Protein AF-A5DR94-F1 (afdb_monomer_lite)

Secondary structure (DSSP, 8-state):
--SSS-GGGS---BTTTT-BPP-HHHHHHHHHHHHHHHHHH-TTSPPPPHHHHHHHHHHHHHHHHHHHHHHHHHTTT--GGGS-EEE-STTHHHHHHHHHHHHT-SEEEEETTGGGHHHHHHHHSPEEEEEEEEEEEE--HHHHHHHHHHHHHHHHHHHHHHHHTT-SSEEEEEEEEEEETT----EEEE--TT--HHHHHHHHHHHHHS---TTS-EEEEEEEEEEEE---------HHHHHHH---EEPPTT---EEEEEEETTEEEEEEEEEGGGPPTTEEEESSEEEE-SS-EEEE-TTEEEEE-SSEEEEEEP--S------SS----HHHHHHHHHHHHHHHHHHHHHHHHH--SHHHHTS--EEEEEEETT--EEEE--S-GGGTTHHHHHHHHHHHHHGGG--TT-EEEE--GGGT-SSTTEEEEEEEEEETTEEEEEEEEEEE-S---BSSSSS--TT--BGGGG----SSEEEEETTEE-HHHHHIIIIIHHHTSTT-B--TTHHHHHHHHHHHHHHHHHHHHHHHHHHHHS-HHHHHHHHHHHHHHHHHHHHHHHHHHHHHTTTSPSEEEEEE-TT--EEEEEEEE-TTT--EEEE-TTPPBPPSSTT---HHHHHHHHHHHHHTT--SS-PPP-GGGTTTEEEE--TTBTTB--TTB--HHIIIIIHHHHHHHHHHHHT----S----EEEEEEEEEE-TTT-PEEEEEEEEEEE--THHHHHHHHHHHHHT--EEE--GGGT-HHHHHHHHHHHT--GGG-EEEEEE-GGGTT-HHHHHHHHHHHHT-S-EEEEEE--S--B-TTSSSSSS-B-TTS-B-B-TT--HHHHHHHHTTS-TTTEEEEEEES--HHHHHHHHHSTT--SPPSEEEEE-BTTB--HHHHHHHHHTTPEEEEE-TT-STT-GGGG-HHHHHHHHHHTS-HHHHHHHHHHHTT-EEE----SHHHHHHHHS--PPPHHHHHHHHTHHHHH----S-----TT--S--

Structure (mmCIF, N/CA/C/O backbone):
data_AF-A5DR94-F1
#
_entry.id   AF-A5DR94-F1
#
loop_
_atom_site.group_PDB
_atom_site.id
_atom_site.type_symbol
_atom_site.label_atom_id
_atom_site.label_alt_id
_atom_site.label_comp_id
_atom_site.label_asym_id
_atom_site.label_entity_id
_atom_site.label_seq_id
_atom_site.pdbx_PDB_ins_code
_atom_site.Cartn_x
_atom_site.Cartn_y
_atom_site.Cartn_z
_atom_site.occupancy
_atom_site.B_iso_or_equiv
_atom_site.auth_seq_id
_atom_site.auth_comp_id
_atom_site.auth_asym_id
_atom_site.auth_atom_id
_atom_site.pdbx_PDB_model_num
ATOM 1 N N . MET A 1 1 ? -45.763 -0.836 11.585 1.00 86.38 1 MET A N 1
ATOM 2 C CA . MET A 1 1 ? -45.785 -2.282 11.269 1.00 86.38 1 MET A CA 1
ATOM 3 C C . MET A 1 1 ? -45.310 -3.146 12.438 1.00 86.38 1 MET A C 1
ATOM 5 O O . MET A 1 1 ? -46.150 -3.732 13.090 1.00 86.38 1 MET A O 1
ATOM 9 N N . CYS A 1 2 ? -44.017 -3.206 12.781 1.00 90.50 2 CYS A N 1
ATOM 10 C CA . CYS A 1 2 ? -43.516 -4.167 13.790 1.00 90.50 2 CYS A CA 1
ATOM 11 C C . CYS A 1 2 ? -43.713 -3.772 15.271 1.00 90.50 2 CYS A C 1
ATOM 13 O O . CYS A 1 2 ? -43.183 -4.453 16.141 1.00 90.50 2 CYS A O 1
ATOM 15 N N . GLY A 1 3 ? -44.385 -2.656 15.575 1.00 89.75 3 GLY A N 1
ATOM 16 C CA . GLY A 1 3 ? -44.622 -2.194 16.954 1.00 89.75 3 GLY A CA 1
ATOM 17 C C . GLY A 1 3 ? -43.398 -1.651 17.710 1.00 89.75 3 GLY A C 1
ATOM 18 O O . GLY A 1 3 ? -43.510 -1.331 18.884 1.00 89.75 3 GLY A O 1
ATOM 19 N N . ARG A 1 4 ? -42.231 -1.522 17.059 1.00 90.75 4 ARG A N 1
ATOM 20 C CA . ARG A 1 4 ? -40.974 -1.065 17.693 1.00 90.75 4 ARG A CA 1
ATOM 21 C C . ARG A 1 4 ? -40.916 0.443 17.991 1.00 90.75 4 ARG A C 1
ATOM 23 O O . ARG A 1 4 ? -40.103 0.858 18.806 1.00 90.75 4 ARG A O 1
ATOM 30 N N . ILE A 1 5 ? -41.764 1.244 17.343 1.00 90.94 5 ILE A N 1
ATOM 31 C CA . ILE A 1 5 ? -41.948 2.683 17.590 1.00 90.94 5 ILE A CA 1
ATOM 32 C C . ILE A 1 5 ? -43.442 2.927 17.783 1.00 90.94 5 ILE A C 1
ATOM 34 O O . ILE A 1 5 ? -44.254 2.406 17.014 1.00 90.94 5 ILE A O 1
ATOM 38 N N . LEU A 1 6 ? -43.784 3.733 18.786 1.00 90.31 6 LEU A N 1
ATOM 39 C CA . LEU A 1 6 ? -45.156 4.106 19.115 1.00 90.31 6 LEU A CA 1
ATOM 40 C C . LEU A 1 6 ? -45.433 5.543 18.639 1.00 90.31 6 LEU A C 1
ATOM 42 O O . LEU A 1 6 ? -44.805 6.470 19.161 1.00 90.31 6 LEU A O 1
ATOM 46 N N . PRO A 1 7 ? -46.329 5.757 17.654 1.00 88.38 7 PRO A N 1
ATOM 47 C CA . PRO A 1 7 ? -46.626 7.084 17.105 1.00 88.38 7 PRO A CA 1
ATOM 48 C C . PRO A 1 7 ? -47.028 8.131 18.147 1.00 88.38 7 PRO A C 1
ATOM 50 O O . PRO A 1 7 ? -46.709 9.305 17.992 1.00 88.38 7 PRO A O 1
ATOM 53 N N . GLU A 1 8 ? -47.705 7.721 19.217 1.00 87.69 8 GLU A N 1
ATOM 54 C CA . GLU A 1 8 ? -48.178 8.598 20.288 1.00 87.69 8 GLU A CA 1
ATOM 55 C C . GLU A 1 8 ? -47.057 9.151 21.184 1.00 87.69 8 GLU A C 1
ATOM 57 O O . GLU A 1 8 ? -47.247 10.189 21.818 1.00 87.69 8 GLU A O 1
ATOM 62 N N . TYR A 1 9 ? -45.891 8.495 21.205 1.00 87.25 9 TYR A N 1
ATOM 63 C CA . TYR A 1 9 ? -44.692 8.950 21.920 1.00 87.25 9 TYR A CA 1
ATOM 64 C C . TYR A 1 9 ? -43.647 9.574 20.985 1.00 87.25 9 TYR A C 1
ATOM 66 O O . TYR A 1 9 ? -42.600 10.026 21.448 1.00 87.25 9 TYR A O 1
ATOM 74 N N . PHE A 1 10 ? -43.913 9.607 19.677 1.00 86.69 10 PHE A N 1
ATOM 75 C CA . PHE A 1 10 ? -43.008 10.185 18.693 1.00 86.69 10 PHE A CA 1
ATOM 76 C C . PHE A 1 10 ? -43.339 11.671 18.457 1.00 86.69 10 PHE A C 1
ATOM 78 O O . PHE A 1 10 ? -44.520 12.034 18.424 1.00 86.69 10 PHE A O 1
ATOM 85 N N . PRO A 1 11 ? -42.337 12.554 18.279 1.00 85.44 11 PRO A N 1
ATOM 86 C CA . PRO A 1 11 ? -42.586 13.959 17.976 1.00 85.44 11 PRO A CA 1
ATOM 87 C C . PRO A 1 11 ? -43.485 14.140 16.749 1.00 85.44 11 PRO A C 1
ATOM 89 O O . PRO A 1 11 ? -43.264 13.538 15.698 1.00 85.44 11 PRO A O 1
ATOM 92 N N . LYS A 1 12 ? -44.496 15.002 16.878 1.00 88.94 12 LYS A N 1
ATOM 93 C CA . LYS A 1 12 ? -45.370 15.384 15.767 1.00 88.94 12 LYS A CA 1
ATOM 94 C C . LYS A 1 12 ? -44.672 16.438 14.919 1.00 88.94 12 LYS A C 1
ATOM 96 O O . LYS A 1 12 ? -44.902 17.619 15.131 1.00 88.94 12 LYS A O 1
ATOM 101 N N . ILE A 1 13 ? -43.769 16.000 14.051 1.00 87.62 13 ILE A N 1
ATOM 102 C CA . ILE A 1 13 ? -42.928 16.866 13.208 1.00 87.62 13 ILE A CA 1
ATOM 103 C C . ILE A 1 13 ? -43.087 16.559 11.715 1.00 87.62 13 ILE A C 1
ATOM 105 O O . ILE A 1 13 ? -42.282 16.992 10.899 1.00 87.62 13 ILE A O 1
ATOM 109 N N . PHE A 1 14 ? -44.105 15.779 11.347 1.00 85.81 14 PHE A N 1
ATOM 110 C CA . P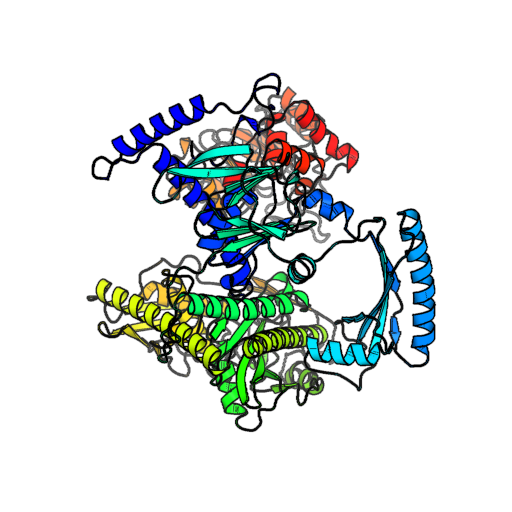HE A 1 14 ? -44.351 15.380 9.964 1.00 85.81 14 PHE A CA 1
ATOM 111 C C . PHE A 1 14 ? -45.419 16.256 9.305 1.00 85.81 14 PHE A C 1
ATOM 113 O O . PHE A 1 14 ? -46.086 17.065 9.957 1.00 85.81 14 PHE A O 1
ATOM 120 N N . GLY A 1 15 ? -45.583 16.064 7.998 1.00 85.19 15 GLY A N 1
ATOM 121 C CA . GLY A 1 15 ? -46.553 16.785 7.185 1.00 85.19 15 GLY A CA 1
ATOM 122 C C . GLY A 1 15 ? -46.091 18.197 6.797 1.00 85.19 15 GLY A C 1
ATOM 123 O O . GLY A 1 15 ? -45.035 18.656 7.230 1.00 85.19 15 GLY A O 1
ATOM 124 N N . PRO A 1 16 ? -46.876 18.912 5.974 1.00 84.94 16 PRO A N 1
ATOM 125 C CA . PRO A 1 16 ? -46.482 20.204 5.401 1.00 84.94 16 PRO A CA 1
ATOM 126 C C . PRO A 1 16 ? -46.258 21.324 6.428 1.00 84.94 16 PRO A C 1
ATOM 128 O O . PRO A 1 16 ? -45.625 22.322 6.107 1.00 84.94 16 PRO A O 1
ATOM 131 N N . ASN A 1 17 ? -46.803 21.170 7.640 1.00 89.69 17 ASN A N 1
ATOM 132 C CA . ASN A 1 17 ? -46.712 22.146 8.730 1.00 89.69 17 ASN A CA 1
ATOM 133 C C . ASN A 1 17 ? -45.882 21.638 9.926 1.00 89.69 17 ASN A C 1
ATOM 135 O O . ASN A 1 17 ? -45.962 22.239 10.996 1.00 89.69 17 ASN A O 1
ATOM 139 N N . GLU A 1 18 ? -45.158 20.521 9.773 1.00 85.56 18 GLU A N 1
ATOM 140 C CA . GLU A 1 18 ? -44.314 19.916 10.820 1.00 85.56 18 GLU A CA 1
ATOM 141 C C . GLU A 1 18 ? -45.049 19.686 12.158 1.00 85.56 18 GLU A C 1
ATOM 143 O O . GLU A 1 18 ? -44.520 19.952 13.236 1.00 85.56 18 GLU A O 1
ATOM 148 N N . ASN A 1 19 ? -46.303 19.226 12.106 1.00 89.56 19 ASN A N 1
ATOM 149 C CA . ASN A 1 19 ? -47.157 19.058 13.289 1.00 89.56 19 ASN A CA 1
ATOM 150 C C . ASN A 1 19 ? -48.020 17.781 13.280 1.00 89.56 19 ASN A C 1
ATOM 152 O O . ASN A 1 19 ? -48.882 17.602 14.150 1.00 89.56 19 ASN A O 1
ATOM 156 N N . GLU A 1 20 ? -47.794 16.881 12.323 1.00 89.50 20 GLU A N 1
ATOM 157 C CA . GLU A 1 20 ? -48.530 15.624 12.172 1.00 89.50 20 GLU A CA 1
ATOM 158 C C . GLU A 1 20 ? -47.766 14.443 12.810 1.00 89.50 20 GLU A C 1
ATOM 160 O O . GLU A 1 20 ? -46.531 14.463 12.872 1.00 89.50 20 GLU A O 1
ATOM 165 N N . PRO A 1 21 ? -48.472 13.418 13.335 1.00 90.56 21 PRO A N 1
ATOM 166 C CA . PRO A 1 21 ? -47.854 12.195 13.849 1.00 90.56 21 PRO A CA 1
ATOM 167 C C . PRO A 1 21 ? -47.391 11.264 12.715 1.00 90.56 21 PRO A C 1
ATOM 169 O O . PRO A 1 21 ? -47.697 11.476 11.545 1.00 90.56 21 PRO A O 1
ATOM 172 N N . LEU A 1 22 ? -46.701 10.177 13.072 1.00 89.62 22 LEU A N 1
ATOM 173 C CA . LEU A 1 22 ? -46.396 9.092 12.135 1.00 89.62 22 LEU A CA 1
ATOM 174 C C . LEU A 1 22 ? -47.684 8.443 11.592 1.00 89.62 22 LEU A C 1
ATOM 176 O O . LEU A 1 22 ? -48.548 8.029 12.369 1.00 89.62 22 LEU A O 1
ATOM 180 N N . ASP A 1 23 ? -47.774 8.277 10.271 1.00 89.50 23 ASP A N 1
ATOM 181 C CA . ASP A 1 23 ? -48.891 7.585 9.618 1.00 89.50 23 ASP A CA 1
ATOM 182 C C . ASP A 1 23 ? -48.696 6.060 9.646 1.00 89.50 23 ASP A C 1
ATOM 184 O O . ASP A 1 23 ? -48.051 5.455 8.785 1.00 89.50 23 ASP A O 1
ATOM 188 N N . GLY A 1 24 ? -49.265 5.417 10.666 1.00 86.56 24 GLY A N 1
ATOM 189 C CA . GLY A 1 24 ? -49.244 3.961 10.791 1.00 86.56 24 GLY A CA 1
ATOM 190 C C . GLY A 1 24 ? -50.039 3.234 9.700 1.00 86.56 24 GLY A C 1
ATOM 191 O O . GLY A 1 24 ? -49.675 2.111 9.346 1.00 86.56 24 GLY A O 1
ATOM 192 N N . THR A 1 25 ? -51.084 3.861 9.152 1.00 89.50 25 THR A N 1
ATOM 193 C CA . THR A 1 25 ? -51.987 3.247 8.166 1.00 89.50 25 THR A CA 1
ATOM 194 C C . THR A 1 25 ? -51.282 3.103 6.827 1.00 89.50 25 THR A C 1
ATOM 196 O O . THR A 1 25 ? -51.228 1.999 6.282 1.00 89.50 25 THR A O 1
ATOM 199 N N . ALA A 1 26 ? -50.634 4.173 6.357 1.00 90.81 26 ALA A N 1
ATOM 200 C CA . ALA A 1 26 ? -49.856 4.147 5.122 1.00 90.81 26 ALA A CA 1
ATOM 201 C C . ALA A 1 26 ? -48.748 3.082 5.162 1.00 90.81 26 ALA A C 1
ATOM 203 O O . ALA A 1 26 ? -48.532 2.366 4.184 1.00 90.81 26 ALA A O 1
ATOM 204 N N . VAL A 1 27 ? -48.071 2.920 6.305 1.00 91.69 27 VAL A N 1
ATOM 205 C CA . VAL A 1 27 ? -47.046 1.878 6.477 1.00 91.69 27 VAL A CA 1
ATOM 206 C C . VAL A 1 27 ? -47.653 0.480 6.333 1.00 91.69 27 VAL A C 1
ATOM 208 O O . VAL A 1 27 ? -47.050 -0.376 5.685 1.00 91.69 27 VAL A O 1
ATOM 211 N N . VAL A 1 28 ? -48.829 0.232 6.920 1.00 91.62 28 VAL A N 1
ATOM 212 C CA . VAL A 1 28 ? -49.504 -1.070 6.808 1.00 91.62 28 VAL A CA 1
ATOM 213 C C . VAL A 1 28 ? -49.875 -1.376 5.361 1.00 91.62 28 VAL A C 1
ATOM 215 O O . VAL A 1 28 ? -49.522 -2.440 4.855 1.00 91.62 28 VAL A O 1
ATOM 218 N N . GLU A 1 29 ? -50.507 -0.425 4.676 1.00 94.12 29 GLU A N 1
ATOM 219 C CA . GLU A 1 29 ? -50.920 -0.577 3.279 1.00 94.12 29 GLU A CA 1
ATOM 220 C C . GLU A 1 29 ? -49.731 -0.820 2.343 1.00 94.12 29 GLU A C 1
ATOM 222 O O . GLU A 1 29 ? -49.767 -1.727 1.511 1.00 94.12 29 GLU A O 1
ATOM 227 N N . LYS A 1 30 ? -48.645 -0.051 2.492 1.00 95.19 30 LYS A N 1
ATOM 228 C CA . LYS A 1 30 ? -47.465 -0.158 1.622 1.00 95.19 30 LYS A CA 1
ATOM 229 C C . LYS A 1 30 ? -46.713 -1.471 1.798 1.00 95.19 30 LYS A C 1
ATOM 231 O O . LYS A 1 30 ? -46.295 -2.068 0.810 1.00 95.19 30 LYS A O 1
ATOM 236 N N . PHE A 1 31 ? -46.565 -1.955 3.029 1.00 94.00 31 PHE A N 1
ATOM 237 C CA . PHE A 1 31 ? -45.948 -3.263 3.259 1.00 94.00 31 PHE A CA 1
ATOM 238 C C . PHE A 1 31 ? -46.864 -4.422 2.862 1.00 94.00 31 PHE A C 1
ATOM 240 O O . PHE A 1 31 ? -46.346 -5.466 2.471 1.00 94.00 31 PHE A O 1
ATOM 247 N N . GLN A 1 32 ? -48.191 -4.257 2.918 1.00 95.12 32 GLN A N 1
ATOM 248 C CA . GLN A 1 32 ? -49.112 -5.252 2.368 1.00 95.12 32 GLN A CA 1
ATOM 249 C C . GLN A 1 32 ? -48.957 -5.350 0.846 1.00 95.12 32 GLN A C 1
ATOM 251 O O . GLN A 1 32 ? -48.732 -6.443 0.340 1.00 95.12 32 GLN A O 1
ATOM 256 N N . GLN A 1 33 ? -48.943 -4.213 0.141 1.00 94.31 33 GLN A N 1
ATOM 257 C CA . GLN A 1 33 ? -48.667 -4.167 -1.302 1.00 94.31 33 GLN A CA 1
ATOM 258 C C . GLN A 1 33 ? -47.325 -4.828 -1.644 1.00 94.31 33 GLN A C 1
ATOM 260 O O . GLN A 1 33 ? -47.235 -5.608 -2.588 1.00 94.31 33 GLN A O 1
ATOM 265 N N . LEU A 1 34 ? -46.281 -4.553 -0.857 1.00 90.75 34 LEU A N 1
ATOM 266 C CA . LEU A 1 34 ? -44.964 -5.149 -1.068 1.00 90.75 34 LEU A CA 1
ATOM 267 C C . LEU A 1 34 ? -44.958 -6.665 -0.821 1.00 90.75 34 LEU A C 1
ATOM 269 O O . LEU A 1 34 ? -44.325 -7.401 -1.572 1.00 90.75 34 LEU A O 1
ATOM 273 N N . ALA A 1 35 ? -45.664 -7.144 0.206 1.00 90.25 35 ALA A N 1
ATOM 274 C CA . ALA A 1 35 ? -45.807 -8.574 0.459 1.00 90.25 35 ALA A CA 1
ATOM 275 C C . ALA A 1 35 ? -46.554 -9.278 -0.682 1.00 90.25 35 ALA A C 1
ATOM 277 O O . ALA A 1 35 ? -46.133 -10.354 -1.102 1.00 90.25 35 ALA A O 1
ATOM 278 N N . ASP A 1 36 ? -47.606 -8.656 -1.218 1.00 92.25 36 ASP A N 1
ATOM 279 C CA . ASP A 1 36 ? -48.360 -9.184 -2.356 1.00 92.25 36 ASP A CA 1
ATOM 280 C C . ASP A 1 36 ? -47.463 -9.312 -3.602 1.00 92.25 36 ASP A C 1
ATOM 282 O O . ASP A 1 36 ? -47.477 -10.354 -4.257 1.00 92.25 36 ASP A O 1
ATOM 286 N N . ILE A 1 37 ? -46.617 -8.308 -3.876 1.00 89.56 37 ILE A N 1
ATOM 287 C CA . ILE A 1 37 ? -45.619 -8.342 -4.963 1.00 89.56 37 ILE A CA 1
ATOM 288 C C . ILE A 1 37 ? -44.606 -9.475 -4.745 1.00 89.56 37 ILE A C 1
ATOM 290 O O . ILE A 1 37 ? -44.434 -10.320 -5.621 1.00 89.56 37 ILE A O 1
ATOM 294 N N . ILE A 1 38 ? -43.976 -9.540 -3.565 1.00 76.31 38 ILE A N 1
ATOM 295 C CA . ILE A 1 38 ? -42.953 -10.554 -3.250 1.00 76.31 38 ILE A CA 1
ATOM 296 C C . ILE A 1 38 ? -43.521 -11.969 -3.401 1.00 76.31 38 ILE A C 1
ATOM 298 O O . ILE A 1 38 ? -42.858 -12.843 -3.962 1.00 76.31 38 ILE A O 1
ATOM 302 N N . ASN A 1 39 ? -44.741 -12.199 -2.910 1.00 86.75 39 ASN A N 1
ATOM 303 C CA . ASN A 1 39 ? -45.400 -13.500 -2.988 1.00 86.75 39 ASN A CA 1
ATOM 304 C C . ASN A 1 39 ? -45.799 -13.862 -4.428 1.00 86.75 39 ASN A C 1
ATOM 306 O O . ASN A 1 39 ? -45.722 -15.032 -4.793 1.00 86.75 39 ASN A O 1
ATOM 310 N N . ALA A 1 40 ? -46.190 -12.883 -5.251 1.00 86.94 40 ALA A N 1
ATOM 311 C CA . ALA A 1 40 ? -46.493 -13.105 -6.664 1.00 86.94 40 ALA A CA 1
ATOM 312 C C . ALA A 1 40 ? -45.242 -13.472 -7.484 1.00 86.94 40 ALA A C 1
ATOM 314 O O . ALA A 1 40 ? -45.321 -14.315 -8.375 1.00 86.94 40 ALA A O 1
ATOM 315 N N . GLU A 1 41 ? -44.089 -12.878 -7.168 1.00 80.69 41 GLU A N 1
ATOM 316 C CA . GLU A 1 41 ? -42.807 -13.170 -7.826 1.00 80.69 41 GLU A CA 1
ATOM 317 C C . GLU A 1 41 ? -42.186 -14.510 -7.387 1.00 80.69 41 GLU A C 1
ATOM 319 O O . GLU A 1 41 ? -41.349 -15.059 -8.103 1.00 80.69 41 GLU A O 1
ATOM 324 N N . HIS A 1 42 ? -42.602 -15.062 -6.239 1.00 74.88 42 HIS A N 1
ATOM 325 C CA . HIS A 1 42 ? -42.042 -16.291 -5.654 1.00 74.88 42 HIS A CA 1
ATOM 326 C C . HIS A 1 42 ? -43.132 -17.330 -5.309 1.00 74.88 42 HIS A C 1
ATOM 328 O O . HIS A 1 42 ? -43.273 -17.704 -4.139 1.00 74.88 42 HIS A O 1
ATOM 334 N N . PRO A 1 43 ? -43.887 -17.842 -6.300 1.00 76.31 43 PRO A N 1
ATOM 335 C CA . PRO A 1 43 ? -45.055 -18.699 -6.064 1.00 76.31 43 PRO A CA 1
ATOM 336 C C . PRO A 1 43 ? -44.719 -20.053 -5.415 1.00 76.31 43 PRO A C 1
ATOM 338 O O . PRO A 1 43 ? -45.565 -20.631 -4.737 1.00 76.31 43 PRO A O 1
ATOM 341 N N . ASP A 1 44 ? -43.485 -20.541 -5.581 1.00 79.06 44 ASP A N 1
ATOM 342 C CA . ASP A 1 44 ? -43.017 -21.815 -5.014 1.00 79.06 44 ASP A CA 1
ATOM 343 C C . ASP A 1 44 ? -42.506 -21.689 -3.563 1.00 79.06 44 ASP A C 1
ATOM 345 O O . ASP A 1 44 ? -42.148 -22.682 -2.927 1.00 79.06 44 ASP A O 1
ATOM 349 N N . SER A 1 45 ? -42.449 -20.468 -3.020 1.00 73.06 45 SER A N 1
ATOM 350 C CA . SER A 1 45 ? -42.032 -20.204 -1.639 1.00 73.06 45 SER A CA 1
ATOM 351 C C . SER A 1 45 ? -43.230 -20.108 -0.697 1.00 73.06 45 SER A C 1
ATOM 353 O O . SER A 1 45 ? -44.338 -19.754 -1.091 1.00 73.06 45 SER A O 1
ATOM 355 N N . LYS A 1 46 ? -43.007 -20.376 0.597 1.00 81.31 46 LYS A N 1
ATOM 356 C CA . LYS A 1 46 ? -44.031 -20.128 1.621 1.00 81.31 46 LYS A CA 1
ATOM 357 C C . LYS A 1 46 ? -44.428 -18.637 1.583 1.00 81.31 46 LYS A C 1
ATOM 359 O O . LYS A 1 46 ? -43.529 -17.804 1.732 1.00 81.31 46 LYS A O 1
ATOM 364 N N . PRO A 1 47 ? -45.727 -18.299 1.440 1.00 84.25 47 PRO A N 1
ATOM 365 C CA . PRO A 1 47 ? -46.175 -16.913 1.412 1.00 84.25 47 PRO A CA 1
ATOM 366 C C . PRO A 1 47 ? -45.744 -16.173 2.676 1.00 84.25 47 PRO A C 1
ATOM 368 O O . PRO A 1 47 ? -45.951 -16.666 3.788 1.00 84.25 47 PRO A O 1
ATOM 371 N N . LYS A 1 48 ? -45.149 -14.995 2.497 1.00 85.12 48 LYS A N 1
ATOM 372 C CA . LYS A 1 48 ? -44.729 -14.112 3.585 1.00 85.12 48 LYS A CA 1
ATOM 373 C C . LYS A 1 48 ? -45.823 -13.099 3.886 1.00 85.12 48 LYS A C 1
ATOM 375 O O . LYS A 1 48 ? -46.385 -12.481 2.984 1.00 85.12 48 LYS A O 1
ATOM 380 N N . SER A 1 49 ? -46.096 -12.892 5.164 1.00 92.19 49 SER A N 1
ATOM 381 C CA . SER A 1 49 ? -46.939 -11.799 5.643 1.00 92.19 49 SER A CA 1
ATOM 382 C C . SER A 1 49 ? -46.212 -10.450 5.567 1.00 92.19 49 SER A C 1
ATOM 384 O O . SER A 1 49 ? -44.982 -10.383 5.612 1.00 92.19 49 SER A O 1
ATOM 386 N N . ALA A 1 50 ? -46.967 -9.348 5.545 1.00 91.31 50 ALA A N 1
ATOM 387 C CA . ALA A 1 50 ? -46.412 -7.991 5.581 1.00 91.31 50 ALA A CA 1
ATOM 388 C C . ALA A 1 50 ? -45.496 -7.736 6.802 1.00 91.31 50 ALA A C 1
ATOM 390 O O . ALA A 1 50 ? -44.516 -6.996 6.706 1.00 91.31 50 ALA A O 1
ATOM 391 N N . HIS A 1 51 ? -45.766 -8.396 7.935 1.00 90.81 51 HIS A N 1
ATOM 392 C CA . HIS A 1 51 ? -44.940 -8.323 9.145 1.00 90.81 51 HIS A CA 1
ATOM 393 C C . HIS A 1 51 ? -43.617 -9.086 9.002 1.00 90.81 51 HIS A C 1
ATOM 395 O O . HIS A 1 51 ? -42.580 -8.581 9.428 1.00 90.81 51 HIS A O 1
ATOM 401 N N . GLU A 1 52 ? -43.622 -10.263 8.366 1.00 84.88 52 GLU A N 1
ATOM 402 C CA . GLU A 1 52 ? -42.394 -11.013 8.058 1.00 84.88 52 GLU A CA 1
ATOM 403 C C . GLU A 1 52 ? -41.511 -10.265 7.057 1.00 84.88 52 GLU A C 1
ATOM 405 O O . GLU A 1 52 ? -40.291 -10.251 7.212 1.00 84.88 52 GLU A O 1
ATOM 410 N N . VAL A 1 53 ? -42.111 -9.595 6.067 1.00 86.00 53 VAL A N 1
ATOM 411 C CA . VAL A 1 53 ? -41.376 -8.730 5.134 1.00 86.00 53 VAL A CA 1
ATOM 412 C C . VAL A 1 53 ? -40.730 -7.564 5.887 1.00 86.00 53 VAL A C 1
ATOM 414 O O . VAL A 1 53 ? -39.524 -7.359 5.767 1.00 86.00 53 VAL A O 1
ATOM 417 N N . ALA A 1 54 ? -41.489 -6.844 6.719 1.00 89.94 54 ALA A N 1
ATOM 418 C CA . ALA A 1 54 ? -40.964 -5.728 7.507 1.00 89.94 54 ALA A CA 1
ATOM 419 C C . ALA A 1 54 ? -39.854 -6.152 8.490 1.00 89.94 54 ALA A C 1
ATOM 421 O O . ALA A 1 54 ? -38.839 -5.464 8.608 1.00 89.94 54 ALA A O 1
ATOM 422 N N . LEU A 1 55 ? -40.002 -7.302 9.160 1.00 86.12 55 LEU A N 1
ATOM 423 C CA . LEU A 1 55 ? -38.954 -7.877 10.009 1.00 86.12 55 LEU A CA 1
ATOM 424 C C . LEU A 1 55 ? -37.714 -8.277 9.192 1.00 86.12 55 LEU A C 1
ATOM 426 O O . LEU A 1 55 ? -36.591 -8.063 9.640 1.00 86.12 55 LEU A O 1
ATOM 430 N N . GLY A 1 56 ? -37.904 -8.787 7.972 1.00 76.62 56 GLY A N 1
ATOM 431 C CA . GLY A 1 56 ? -36.824 -9.102 7.039 1.00 76.62 56 GLY A CA 1
ATOM 432 C C . GLY A 1 56 ? -35.939 -7.895 6.719 1.00 76.62 56 GLY A C 1
ATOM 433 O O . GLY A 1 56 ? -34.717 -8.008 6.789 1.00 76.62 56 GLY A O 1
ATOM 434 N N . PHE A 1 57 ? -36.532 -6.724 6.457 1.00 86.56 57 PHE A N 1
ATOM 435 C CA . PHE A 1 57 ? -35.771 -5.480 6.260 1.00 86.56 57 PHE A CA 1
ATOM 436 C C . PHE A 1 57 ? -34.951 -5.095 7.498 1.00 86.56 57 PHE A C 1
ATOM 438 O O . PHE A 1 57 ? -33.788 -4.712 7.365 1.00 86.56 57 PHE A O 1
ATOM 445 N N . LEU A 1 58 ? -35.515 -5.246 8.703 1.00 87.06 58 LEU A N 1
ATOM 446 C CA . LEU A 1 58 ? -34.783 -4.998 9.951 1.00 87.06 58 LEU A CA 1
ATOM 447 C C . LEU A 1 58 ? -33.609 -5.971 10.123 1.00 87.06 58 LEU A C 1
ATOM 449 O O . LEU A 1 58 ? -32.519 -5.549 10.506 1.00 87.06 58 LEU A O 1
ATOM 453 N N . ASN A 1 59 ? -33.799 -7.251 9.796 1.00 77.12 59 ASN A N 1
ATOM 454 C CA . ASN A 1 59 ? -32.738 -8.257 9.856 1.00 77.12 59 ASN A CA 1
ATOM 455 C C . ASN A 1 59 ? -31.606 -7.948 8.867 1.00 77.12 59 ASN A C 1
ATOM 457 O O . ASN A 1 59 ? -30.437 -7.997 9.249 1.00 77.12 59 ASN A O 1
ATOM 461 N N . VAL A 1 60 ? -31.933 -7.555 7.631 1.00 70.62 60 VAL A N 1
ATOM 462 C CA . VAL A 1 60 ? -30.933 -7.124 6.639 1.00 70.62 60 VAL A CA 1
ATOM 463 C C . VAL A 1 60 ? -30.162 -5.901 7.138 1.00 70.62 60 VAL A C 1
ATOM 465 O O . VAL A 1 60 ? -28.933 -5.904 7.091 1.00 70.62 60 VAL A O 1
ATOM 468 N N . ALA A 1 61 ? -30.851 -4.893 7.681 1.00 82.56 61 ALA A N 1
ATOM 469 C CA . ALA A 1 61 ? -30.206 -3.709 8.245 1.00 82.56 61 ALA A CA 1
ATOM 470 C C . ALA A 1 61 ? -29.272 -4.061 9.419 1.00 82.56 61 ALA A C 1
ATOM 472 O O . ALA A 1 61 ? -28.141 -3.580 9.474 1.00 82.56 61 ALA A O 1
ATOM 473 N N . ASN A 1 62 ? -29.699 -4.947 10.326 1.00 83.38 62 ASN A N 1
ATOM 474 C CA . ASN A 1 62 ? -28.883 -5.410 11.453 1.00 83.38 62 ASN A CA 1
ATOM 475 C C . ASN A 1 62 ? -27.621 -6.147 10.989 1.00 83.38 62 ASN A C 1
ATOM 477 O O . ASN A 1 62 ? -26.537 -5.890 11.508 1.00 83.38 62 ASN A O 1
ATOM 481 N N . VAL A 1 63 ? -27.732 -7.030 9.993 1.00 71.31 63 VAL A N 1
ATOM 482 C CA . VAL A 1 63 ? -26.573 -7.736 9.422 1.00 71.31 63 VAL A CA 1
ATOM 483 C C . VAL A 1 63 ? -25.631 -6.759 8.715 1.00 71.31 63 VAL A C 1
ATOM 485 O O . VAL A 1 63 ? -24.416 -6.830 8.911 1.00 71.31 63 VAL A O 1
ATOM 488 N N . ALA A 1 64 ? -26.177 -5.815 7.944 1.00 74.88 64 ALA A N 1
ATOM 489 C CA . ALA A 1 64 ? -25.397 -4.792 7.257 1.00 74.88 64 ALA A CA 1
ATOM 490 C C . ALA A 1 64 ? -24.627 -3.891 8.236 1.00 74.88 64 ALA A C 1
ATOM 492 O O . ALA A 1 64 ? -23.468 -3.586 7.980 1.00 74.88 64 ALA A O 1
ATOM 493 N N . MET A 1 65 ? -25.229 -3.522 9.373 1.00 87.06 65 MET A N 1
ATOM 494 C CA . MET A 1 65 ? -24.574 -2.756 10.441 1.00 87.06 65 MET A CA 1
ATOM 495 C C . MET A 1 65 ? -23.560 -3.587 11.245 1.00 87.06 65 MET A C 1
ATOM 497 O O . MET A 1 65 ? -22.521 -3.068 11.647 1.00 87.06 65 MET A O 1
ATOM 501 N N . ALA A 1 66 ? -23.820 -4.878 11.470 1.00 81.56 66 ALA A N 1
ATOM 502 C CA . ALA A 1 66 ? -22.910 -5.756 12.207 1.00 81.56 66 ALA A CA 1
ATOM 503 C C . ALA A 1 66 ? -21.617 -6.056 11.431 1.00 81.56 66 ALA A C 1
ATOM 505 O O . ALA A 1 66 ? -20.551 -6.161 12.037 1.00 81.56 66 ALA A O 1
ATOM 506 N N . LYS A 1 67 ? -21.692 -6.174 10.099 1.00 71.50 67 LYS A N 1
ATOM 507 C CA . LYS A 1 67 ? -20.544 -6.491 9.236 1.00 71.50 67 LYS A CA 1
ATOM 508 C C . LYS A 1 67 ? -19.348 -5.535 9.421 1.00 71.50 67 LYS A C 1
ATOM 510 O O . LYS A 1 67 ? -18.270 -6.046 9.713 1.00 71.50 67 LYS A O 1
ATOM 515 N N . PRO A 1 68 ? -19.485 -4.197 9.315 1.00 76.75 68 PRO A N 1
ATOM 516 C CA . PRO A 1 68 ? -18.365 -3.283 9.519 1.00 76.75 68 PRO A CA 1
ATOM 517 C C . PRO A 1 68 ? -17.879 -3.257 10.972 1.00 76.75 68 PRO A C 1
ATOM 519 O O . PRO A 1 68 ? -16.681 -3.123 11.184 1.00 76.75 68 PRO A O 1
ATOM 522 N N . ILE A 1 69 ? -18.756 -3.431 11.973 1.00 84.00 69 ILE A N 1
ATOM 523 C CA . ILE A 1 69 ? -18.337 -3.526 13.386 1.00 84.00 69 ILE A CA 1
ATOM 524 C C . ILE A 1 69 ? -17.429 -4.742 13.575 1.00 84.00 69 ILE A C 1
ATOM 526 O O . ILE A 1 69 ? -16.346 -4.624 14.141 1.00 84.00 69 ILE A O 1
ATOM 530 N N . ARG A 1 70 ? -17.858 -5.900 13.062 1.00 76.19 70 ARG A N 1
ATOM 531 C CA . ARG A 1 70 ? -17.080 -7.134 13.104 1.00 76.19 70 ARG A CA 1
ATOM 532 C C . ARG A 1 70 ? -15.751 -6.963 12.375 1.00 76.19 70 ARG A C 1
ATOM 534 O O . ARG A 1 70 ? -14.712 -7.161 12.987 1.00 76.19 70 ARG A O 1
ATOM 541 N N . GLN A 1 71 ? -15.791 -6.500 11.129 1.00 65.00 71 GLN A N 1
ATOM 542 C CA . GLN A 1 71 ? -14.603 -6.308 10.303 1.00 65.00 71 GLN A CA 1
ATOM 543 C C . GLN A 1 71 ? -13.606 -5.330 10.938 1.00 65.00 71 GLN A C 1
ATOM 545 O O . GLN A 1 71 ? -12.425 -5.628 11.001 1.00 65.00 71 GLN A O 1
ATOM 550 N N . LEU A 1 72 ? -14.048 -4.181 11.459 1.00 71.88 72 LEU A N 1
ATOM 551 C CA . LEU A 1 72 ? -13.151 -3.204 12.091 1.00 71.88 72 LEU A CA 1
ATOM 552 C C . LEU A 1 72 ? -12.505 -3.736 13.373 1.00 71.88 72 LEU A C 1
ATOM 554 O O . LEU A 1 72 ? -11.351 -3.411 13.652 1.00 71.88 72 LEU A O 1
ATOM 558 N N . THR A 1 73 ? -13.240 -4.516 14.164 1.00 74.38 73 THR A N 1
ATOM 559 C CA . THR A 1 73 ? -12.724 -5.107 15.403 1.00 74.38 73 THR A CA 1
ATOM 560 C C . THR A 1 73 ? -11.797 -6.292 15.108 1.00 74.38 73 THR A C 1
ATOM 562 O O . THR A 1 73 ? -10.705 -6.358 15.671 1.00 74.38 73 THR A O 1
ATOM 565 N N . GLU A 1 74 ? -12.163 -7.169 14.171 1.00 65.50 74 GLU A N 1
ATOM 566 C CA . GLU A 1 74 ? -11.362 -8.331 13.753 1.00 65.50 74 GLU A CA 1
ATOM 567 C C . GLU A 1 74 ? -10.113 -7.926 12.956 1.00 65.50 74 GLU A C 1
ATOM 569 O O . GLU A 1 74 ? -9.045 -8.480 13.196 1.00 65.50 74 GLU A O 1
ATOM 574 N N . ASN A 1 75 ? -10.181 -6.899 12.097 1.00 56.28 75 ASN A N 1
ATOM 575 C CA . ASN A 1 75 ? -9.008 -6.331 11.411 1.00 56.28 75 ASN A CA 1
ATOM 576 C C . ASN A 1 75 ? -7.995 -5.731 12.395 1.00 56.28 75 ASN A C 1
ATOM 578 O O . ASN A 1 75 ? -6.810 -5.616 12.091 1.00 56.28 75 ASN A O 1
ATOM 582 N N . LYS A 1 76 ? -8.451 -5.333 13.587 1.00 60.69 76 LYS A N 1
ATOM 583 C CA . LYS A 1 76 ? -7.579 -4.927 14.696 1.00 60.69 76 LYS A CA 1
ATOM 584 C C . LYS A 1 76 ? -7.112 -6.113 15.551 1.00 60.69 76 LYS A C 1
ATOM 586 O O . LYS A 1 76 ? -6.396 -5.904 16.524 1.00 60.69 76 LYS A O 1
ATOM 591 N N . GLY A 1 77 ? -7.503 -7.339 15.200 1.00 55.03 77 GLY A N 1
ATOM 592 C CA . GLY A 1 77 ? -7.105 -8.579 15.863 1.00 55.03 77 GLY A CA 1
ATOM 593 C C . GLY A 1 77 ? -7.886 -8.911 17.134 1.00 55.03 77 GLY A C 1
ATOM 594 O O . GLY A 1 77 ? -7.430 -9.746 17.913 1.00 55.03 77 GLY A O 1
ATOM 595 N N . PHE A 1 78 ? -9.027 -8.263 17.376 1.00 68.62 78 PHE A N 1
ATOM 596 C CA . PHE A 1 78 ? -9.806 -8.446 18.598 1.00 68.62 78 PHE A CA 1
ATOM 597 C C . PHE A 1 78 ? -10.994 -9.395 18.407 1.00 68.62 78 PHE A C 1
ATOM 599 O O . PHE A 1 78 ? -11.715 -9.326 17.413 1.00 68.62 78 PHE A O 1
ATOM 606 N N . ASP A 1 79 ? -11.263 -10.220 19.423 1.00 68.06 79 ASP A N 1
ATOM 607 C CA . ASP A 1 79 ? -12.489 -11.016 19.503 1.00 68.06 79 ASP A CA 1
ATOM 608 C C . ASP A 1 79 ? -13.683 -10.117 19.864 1.00 68.06 79 ASP A C 1
ATOM 610 O O . ASP A 1 79 ? -13.820 -9.625 20.993 1.00 68.06 79 ASP A O 1
ATOM 614 N N . VAL A 1 80 ? -14.575 -9.921 18.894 1.00 76.75 80 VAL A N 1
ATOM 615 C CA . VAL A 1 80 ? -15.803 -9.126 19.029 1.00 76.75 80 VAL A CA 1
ATOM 616 C C . VAL A 1 80 ? -16.665 -9.590 20.206 1.00 76.75 80 VAL A C 1
ATOM 618 O O . VAL A 1 80 ? -17.271 -8.757 20.876 1.00 76.75 80 VAL A O 1
ATOM 621 N N . THR A 1 81 ? -16.697 -10.889 20.513 1.00 79.62 81 THR A N 1
ATOM 622 C CA . THR A 1 81 ? -17.585 -11.454 21.545 1.00 79.62 81 THR A CA 1
ATOM 623 C C . THR A 1 81 ? -17.189 -11.058 22.970 1.00 79.62 81 THR A C 1
ATOM 625 O O . THR A 1 81 ? -18.031 -11.048 23.870 1.00 79.62 81 THR A O 1
ATOM 628 N N . LYS A 1 82 ? -15.922 -10.671 23.175 1.00 82.88 82 LYS A N 1
ATOM 629 C CA . LYS A 1 82 ? -15.388 -10.190 24.460 1.00 82.88 82 LYS A CA 1
ATOM 630 C C . LYS A 1 82 ? -15.681 -8.708 24.725 1.00 82.88 82 LYS A C 1
ATOM 632 O O . LYS A 1 82 ? -15.373 -8.212 25.808 1.00 82.88 82 LYS A O 1
ATOM 637 N N . HIS A 1 83 ? -16.247 -7.990 23.755 1.00 88.88 83 HIS A N 1
ATOM 638 C CA . HIS A 1 83 ? -16.519 -6.559 23.865 1.00 88.88 83 HIS A CA 1
ATOM 639 C C . HIS A 1 83 ? -17.917 -6.281 24.422 1.00 88.88 83 HIS A C 1
ATOM 641 O O . HIS A 1 83 ? -18.818 -7.110 24.336 1.00 88.88 83 HIS A O 1
ATOM 647 N N . ASN A 1 84 ? -18.108 -5.071 24.953 1.00 93.75 84 ASN A N 1
ATOM 648 C CA . ASN A 1 84 ? -19.431 -4.527 25.252 1.00 93.75 84 ASN A CA 1
ATOM 649 C C . ASN A 1 84 ? -19.852 -3.591 24.115 1.00 93.75 84 ASN A C 1
ATOM 651 O O . ASN A 1 84 ? -19.046 -2.788 23.642 1.00 93.75 84 ASN A O 1
ATOM 655 N N . LEU A 1 85 ? -21.115 -3.661 23.693 1.00 94.50 85 LEU A N 1
ATOM 656 C CA . LEU A 1 85 ? -21.639 -2.810 22.627 1.00 94.50 85 LEU A CA 1
ATOM 657 C C . LEU A 1 85 ? -22.098 -1.469 23.210 1.00 94.50 85 LEU A C 1
ATOM 659 O O . LEU A 1 85 ? -23.135 -1.395 23.867 1.00 94.50 85 LEU A O 1
ATOM 663 N N . ALA A 1 86 ? -21.348 -0.397 22.963 1.00 93.75 86 ALA A N 1
ATOM 664 C CA . ALA A 1 86 ? -21.815 0.958 23.245 1.00 93.75 86 ALA A CA 1
ATOM 665 C C . ALA A 1 86 ? -22.744 1.420 22.114 1.00 93.75 86 ALA A C 1
ATOM 667 O O . ALA A 1 86 ? -22.305 1.568 20.975 1.00 93.75 86 ALA A O 1
ATOM 668 N N . SER A 1 87 ? -24.024 1.635 22.418 1.00 93.12 87 SER A N 1
ATOM 669 C CA . SER A 1 87 ? -25.034 2.018 21.426 1.00 93.12 87 SER A CA 1
ATOM 670 C C . SER A 1 87 ? -25.536 3.439 21.672 1.00 93.12 87 SER A C 1
ATOM 672 O O . SER A 1 87 ? -25.931 3.788 22.787 1.00 93.12 87 SER A O 1
ATOM 674 N N . PHE A 1 88 ? -25.534 4.258 20.619 1.00 91.12 88 PHE A N 1
ATOM 675 C CA . PHE A 1 88 ? -25.974 5.653 20.649 1.00 91.12 88 PHE A CA 1
ATOM 676 C C . PHE A 1 88 ? -26.665 6.071 19.336 1.00 91.12 88 PHE A C 1
ATOM 678 O O . PHE A 1 88 ? -26.814 5.261 18.423 1.00 91.12 88 PHE A O 1
ATOM 685 N N . GLY A 1 89 ? -27.131 7.320 19.258 1.00 84.75 89 GLY A N 1
ATOM 686 C CA . GLY A 1 89 ? -27.981 7.838 18.182 1.00 84.75 89 GLY A CA 1
ATOM 687 C C . GLY A 1 89 ? -29.469 7.531 18.397 1.00 84.75 89 GLY A C 1
ATOM 688 O O . GLY A 1 89 ? -29.826 6.600 19.119 1.00 84.75 89 GLY A O 1
ATOM 689 N N . GLY A 1 90 ? -30.357 8.306 17.763 1.00 80.69 90 GLY A N 1
ATOM 690 C CA . GLY A 1 90 ? -31.812 8.216 17.992 1.00 80.69 90 GLY A CA 1
ATOM 691 C C . GLY A 1 90 ? -32.437 6.849 17.662 1.00 80.69 90 GLY A C 1
ATOM 692 O O . GLY A 1 90 ? -33.413 6.444 18.291 1.00 80.69 90 GLY A O 1
ATOM 693 N N . ALA A 1 91 ? -31.847 6.104 16.721 1.00 86.81 91 ALA A N 1
ATOM 694 C CA . ALA A 1 91 ? -32.283 4.755 16.351 1.00 86.81 91 ALA A CA 1
ATOM 695 C C . ALA A 1 91 ? -31.483 3.630 17.038 1.00 86.81 91 ALA A C 1
ATOM 697 O O . ALA A 1 91 ? -31.911 2.478 17.003 1.00 86.81 91 ALA A O 1
ATOM 698 N N . GLY A 1 92 ? -30.347 3.931 17.683 1.00 89.50 92 GLY A N 1
ATOM 699 C CA . GLY A 1 92 ? -29.431 2.910 18.208 1.00 89.50 92 GLY A CA 1
ATOM 700 C C . GLY A 1 92 ? -30.106 1.967 19.205 1.00 89.50 92 GLY A C 1
ATOM 701 O O . GLY A 1 92 ? -30.013 0.747 19.077 1.00 89.50 92 GLY A O 1
ATOM 702 N N . GLY A 1 93 ? -30.884 2.520 20.143 1.00 91.94 93 GLY A N 1
ATOM 703 C CA . GLY A 1 93 ? -31.634 1.748 21.142 1.00 91.94 93 GLY A CA 1
ATOM 704 C C . GLY A 1 93 ? -32.655 0.755 20.567 1.00 91.94 93 GLY A C 1
ATOM 705 O O . GLY A 1 93 ? -32.990 -0.217 21.240 1.00 91.94 93 GLY A O 1
ATOM 706 N N . GLN A 1 94 ? -33.110 0.940 19.324 1.00 92.69 94 GLN A N 1
ATOM 707 C CA . GLN A 1 94 ? -34.073 0.043 18.670 1.00 92.69 94 GLN A CA 1
ATOM 708 C C . GLN A 1 94 ? -33.414 -1.212 18.076 1.00 92.69 94 GLN A C 1
ATOM 710 O O . GLN A 1 94 ? -34.078 -2.237 17.900 1.00 92.69 94 GLN A O 1
ATOM 715 N N . HIS A 1 95 ? -32.119 -1.122 17.758 1.00 93.94 95 HIS A N 1
ATOM 716 C CA . HIS A 1 95 ? -31.334 -2.177 17.110 1.00 93.94 95 HIS A CA 1
ATOM 717 C C . HIS A 1 95 ? -30.312 -2.831 18.046 1.00 93.94 95 HIS A C 1
ATOM 719 O O . HIS A 1 95 ? -29.783 -3.892 17.721 1.00 93.94 95 HIS A O 1
ATOM 725 N N . ALA A 1 96 ? -30.023 -2.222 19.199 1.00 94.00 96 ALA A N 1
ATOM 726 C CA . ALA A 1 96 ? -28.880 -2.587 20.028 1.00 94.00 96 ALA A CA 1
ATOM 727 C C . ALA A 1 96 ? -28.872 -4.063 20.459 1.00 94.00 96 ALA A C 1
ATOM 729 O O . ALA A 1 96 ? -27.848 -4.733 20.331 1.00 94.00 96 ALA A O 1
ATOM 730 N N . THR A 1 97 ? -30.009 -4.600 20.912 1.00 93.69 97 THR A N 1
ATOM 731 C CA . THR A 1 97 ? -30.108 -6.012 21.311 1.00 93.69 97 THR A CA 1
ATOM 732 C C . THR A 1 97 ? -29.984 -6.955 20.114 1.00 93.69 97 THR A C 1
ATOM 734 O O . THR A 1 97 ? -29.274 -7.956 20.206 1.00 93.69 97 THR A O 1
ATOM 737 N N . SER A 1 98 ? -30.603 -6.634 18.972 1.00 90.56 98 SER A N 1
ATOM 738 C CA . SER A 1 98 ? -30.488 -7.451 17.756 1.00 90.56 98 SER A CA 1
ATOM 739 C C . SER A 1 98 ? -29.044 -7.467 17.231 1.00 90.56 98 SER A C 1
ATOM 741 O O . SER A 1 98 ? -28.526 -8.520 16.866 1.00 90.56 98 SER A O 1
ATOM 743 N N . LEU A 1 99 ? -28.362 -6.317 17.247 1.00 91.00 99 LEU A N 1
ATOM 744 C CA . LEU A 1 99 ? -26.951 -6.194 16.873 1.00 91.00 99 LEU A CA 1
ATOM 745 C C . LEU A 1 99 ? -26.043 -6.990 17.808 1.00 91.00 99 LEU A C 1
ATOM 747 O O . LEU A 1 99 ? -25.185 -7.731 17.333 1.00 91.00 99 LEU A O 1
ATOM 751 N N . ALA A 1 100 ? -26.255 -6.889 19.122 1.00 91.94 100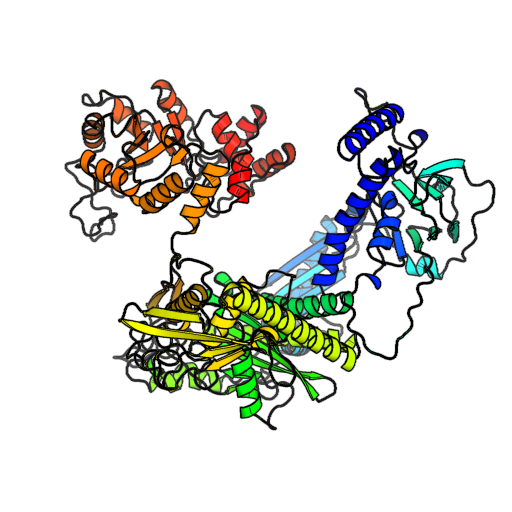 ALA A N 1
ATOM 752 C CA . ALA A 1 100 ? -25.506 -7.670 20.100 1.00 91.94 100 ALA A CA 1
ATOM 753 C C . ALA A 1 100 ? -25.670 -9.181 19.867 1.00 91.94 100 ALA A C 1
ATOM 755 O O . ALA A 1 100 ? -24.672 -9.898 19.880 1.00 91.94 100 ALA A O 1
ATOM 756 N N . LYS A 1 101 ? -26.884 -9.657 19.537 1.00 87.56 101 LYS A N 1
ATOM 757 C CA . LYS A 1 101 ? -27.133 -11.060 19.152 1.00 87.56 101 LYS A CA 1
ATOM 758 C C . LYS A 1 101 ? -26.348 -11.467 17.901 1.00 87.56 101 LYS A C 1
ATOM 760 O O . LYS A 1 101 ? -25.647 -12.476 17.934 1.00 87.56 101 LYS A O 1
ATOM 765 N N . VAL A 1 102 ? -26.403 -10.676 16.822 1.00 82.06 102 VAL A N 1
ATOM 766 C CA . VAL A 1 102 ? -25.660 -10.959 15.573 1.00 82.06 102 VAL A CA 1
ATOM 767 C C . VAL A 1 102 ? -24.145 -10.991 15.815 1.00 82.06 102 VAL A C 1
ATOM 769 O O . VAL A 1 102 ? -23.438 -11.823 15.241 1.00 82.06 102 VAL A O 1
ATOM 772 N N . LEU A 1 103 ? -23.645 -10.110 16.685 1.00 84.06 103 LEU A N 1
ATOM 773 C CA . LEU A 1 103 ? -22.231 -10.000 17.054 1.00 84.06 103 LEU A CA 1
ATOM 774 C C . LEU A 1 103 ? -21.799 -10.978 18.161 1.00 84.06 103 LEU A C 1
ATOM 776 O O . LEU A 1 103 ? -20.606 -11.067 18.432 1.00 84.06 103 LEU A O 1
ATOM 780 N N . LYS A 1 104 ? -22.734 -11.721 18.772 1.00 84.50 104 LYS A N 1
ATOM 781 C CA . LYS A 1 104 ? -22.516 -12.571 19.959 1.00 84.50 104 LYS A CA 1
ATOM 782 C C . LYS A 1 104 ? -21.909 -11.814 21.157 1.00 84.50 104 LYS A C 1
ATOM 784 O O . LYS A 1 104 ? -21.137 -12.374 21.930 1.00 84.50 104 LYS A O 1
ATOM 789 N N . ILE A 1 105 ? -22.265 -10.541 21.311 1.00 91.50 105 ILE A N 1
ATOM 790 C CA . ILE A 1 105 ? -21.894 -9.694 22.451 1.00 91.50 105 ILE A CA 1
ATOM 791 C C . ILE A 1 105 ? -22.914 -9.885 23.577 1.00 91.50 105 ILE A C 1
ATOM 793 O O . ILE A 1 105 ? -24.121 -9.863 23.339 1.00 91.50 105 ILE A O 1
ATOM 797 N N . LYS A 1 106 ? -22.435 -10.030 24.818 1.00 93.44 106 LYS A N 1
ATOM 798 C CA . LYS A 1 106 ? -23.296 -10.317 25.981 1.00 93.44 106 LYS A CA 1
ATOM 799 C C . LYS A 1 106 ? -23.960 -9.085 26.597 1.00 93.44 106 LYS A C 1
ATOM 801 O O . LYS A 1 106 ? -24.980 -9.218 27.267 1.00 93.44 106 LYS A O 1
ATOM 806 N N . ARG A 1 107 ? -23.390 -7.894 26.388 1.00 95.00 107 ARG A N 1
ATOM 807 C CA . ARG A 1 107 ? -23.809 -6.669 27.078 1.00 95.00 107 ARG A CA 1
ATOM 808 C C . ARG A 1 107 ? -23.816 -5.451 26.165 1.00 95.00 107 ARG A C 1
ATOM 810 O O . ARG A 1 107 ? -22.847 -5.174 25.458 1.00 95.00 107 ARG A O 1
ATOM 817 N N . VAL A 1 108 ? -24.890 -4.675 26.268 1.00 96.25 108 VAL A N 1
ATOM 818 C CA . VAL A 1 108 ? -25.065 -3.370 25.626 1.00 96.25 108 VAL A CA 1
ATOM 819 C C . VAL A 1 108 ? -25.058 -2.273 26.687 1.00 96.25 108 VAL A C 1
ATOM 821 O O . VAL A 1 108 ? -25.678 -2.414 27.741 1.00 96.25 108 VAL A O 1
ATOM 824 N N . ILE A 1 109 ? -24.391 -1.158 26.398 1.00 95.25 109 ILE A N 1
ATOM 825 C CA . ILE A 1 109 ? -24.358 0.036 27.245 1.00 95.25 109 ILE A CA 1
ATOM 826 C C . ILE A 1 109 ? -24.934 1.210 26.450 1.00 95.25 109 ILE A C 1
ATOM 828 O O . ILE A 1 109 ? -24.444 1.536 25.370 1.00 95.25 109 ILE A O 1
ATOM 832 N N . ILE A 1 110 ? -25.964 1.857 26.995 1.00 93.75 110 ILE A N 1
ATOM 833 C CA . ILE A 1 110 ? -26.644 3.003 26.382 1.00 93.75 110 ILE A CA 1
ATOM 834 C C . ILE A 1 110 ? -26.600 4.170 27.369 1.00 93.75 110 ILE A C 1
ATOM 836 O O . ILE A 1 110 ? -27.060 4.053 28.503 1.00 93.75 110 ILE A O 1
ATOM 840 N N . HIS A 1 111 ? -26.037 5.310 26.973 1.00 91.81 111 HIS A N 1
ATOM 841 C CA . HIS A 1 111 ? -26.108 6.526 27.791 1.00 91.81 111 HIS A CA 1
ATOM 842 C C . HIS A 1 111 ? -27.526 7.125 27.715 1.00 91.81 111 HIS A C 1
ATOM 844 O O . HIS A 1 111 ? -28.155 7.079 26.661 1.00 91.81 111 HIS A O 1
ATOM 850 N N . LYS A 1 112 ? -28.043 7.739 28.789 1.00 89.88 112 LYS A N 1
ATOM 851 C CA . LYS A 1 112 ? -29.388 8.365 28.780 1.00 89.88 112 LYS A CA 1
ATOM 852 C C . LYS A 1 112 ? -29.530 9.511 27.765 1.00 89.88 112 LYS A C 1
ATOM 854 O O . LYS A 1 112 ? -30.629 9.832 27.351 1.00 89.88 112 LYS A O 1
ATOM 859 N N . TYR A 1 113 ? -28.410 10.095 27.344 1.00 88.19 113 TYR A N 1
ATOM 860 C CA . TYR A 1 113 ? -28.320 11.087 26.260 1.00 88.19 113 TYR A CA 1
ATOM 861 C C . TYR A 1 113 ? -27.844 10.488 24.927 1.00 88.19 113 TYR A C 1
ATOM 863 O O . TYR A 1 113 ? -27.227 11.187 24.132 1.00 88.19 113 TYR A O 1
ATOM 871 N N . SER A 1 114 ? -28.048 9.191 24.693 1.00 87.00 114 SER A N 1
ATOM 872 C CA . SER A 1 114 ? -27.600 8.468 23.489 1.00 87.00 114 SER A CA 1
ATOM 873 C C . SER A 1 114 ? -27.938 9.195 22.178 1.00 87.00 114 SER A C 1
ATOM 875 O O . SER A 1 114 ? -27.099 9.257 21.284 1.00 87.00 114 SER A O 1
ATOM 877 N N . SER A 1 115 ? -29.125 9.790 22.079 1.00 84.31 115 SER A N 1
ATOM 878 C CA . SER A 1 115 ? -29.636 10.541 20.924 1.00 84.31 115 SER A CA 1
ATOM 879 C C . SER A 1 115 ? -28.837 11.808 20.594 1.00 84.31 115 SER A C 1
ATOM 881 O O . SER A 1 115 ? -28.786 12.206 19.434 1.00 84.31 115 SER A O 1
ATOM 883 N N . ILE A 1 116 ? -28.178 12.408 21.590 1.00 86.12 116 ILE A N 1
ATOM 884 C CA . ILE A 1 116 ? -27.391 13.650 21.484 1.00 86.12 116 ILE A CA 1
ATOM 885 C C . ILE A 1 116 ? -25.948 13.468 21.985 1.00 86.12 116 ILE A C 1
ATOM 887 O O . ILE A 1 116 ? -25.267 14.435 22.335 1.00 86.12 116 ILE A O 1
ATOM 891 N N . LEU A 1 117 ? -25.466 12.223 22.034 1.00 85.50 117 LEU A N 1
ATOM 892 C CA . LEU A 1 117 ? -24.208 11.877 22.697 1.00 85.50 117 LEU A CA 1
ATOM 893 C C . LEU A 1 117 ? -22.992 12.554 22.051 1.00 85.50 117 LEU A C 1
ATOM 895 O O . LEU A 1 117 ? -22.041 12.880 22.751 1.00 85.50 117 LEU A O 1
ATOM 899 N N . SER A 1 118 ? -23.039 12.828 20.744 1.00 81.50 118 SER A N 1
ATOM 900 C CA . SER A 1 118 ? -21.993 13.577 20.038 1.00 81.50 118 SER A CA 1
ATOM 901 C C . SER A 1 118 ? -21.878 15.021 20.536 1.00 81.50 118 SER A C 1
ATOM 903 O O . SER A 1 118 ? -20.777 15.471 20.836 1.00 81.50 118 SER A O 1
ATOM 905 N N . ALA A 1 119 ? -23.003 15.729 20.698 1.00 83.38 119 ALA A N 1
ATOM 906 C CA . ALA A 1 119 ? -23.010 17.085 21.253 1.00 83.38 119 ALA A CA 1
ATOM 907 C C . ALA A 1 119 ? -22.554 17.088 22.721 1.00 83.38 119 ALA A C 1
ATOM 909 O O . ALA A 1 119 ? -21.797 17.959 23.142 1.00 83.38 119 ALA A O 1
ATOM 910 N N . TYR A 1 120 ? -22.960 16.067 23.482 1.00 83.56 120 TYR A N 1
ATOM 911 C CA . TYR A 1 120 ? -22.495 15.869 24.852 1.00 83.56 120 TYR A CA 1
ATOM 912 C C . TYR A 1 120 ? -20.977 15.624 24.924 1.00 83.56 120 TYR A C 1
ATOM 914 O O . TYR A 1 120 ? -20.309 16.204 25.772 1.00 83.56 120 TYR A O 1
ATOM 922 N N . GLY A 1 121 ? -20.419 14.824 24.011 1.00 82.81 121 GLY A N 1
ATOM 923 C CA . GLY A 1 121 ? -18.980 14.568 23.923 1.00 82.81 121 GLY A CA 1
ATOM 924 C C . GLY A 1 121 ? -18.167 15.820 23.589 1.00 82.81 121 GLY A C 1
ATOM 925 O O . GLY A 1 121 ? -17.129 16.039 24.202 1.00 82.81 121 GLY A O 1
ATOM 926 N N . ILE A 1 122 ? -18.670 16.678 22.692 1.00 80.94 122 ILE A N 1
ATOM 927 C CA . ILE A 1 122 ? -18.050 17.981 22.390 1.00 80.94 122 ILE A CA 1
ATOM 928 C C . ILE A 1 122 ? -18.008 18.864 23.644 1.00 80.94 122 ILE A C 1
ATOM 930 O O . ILE A 1 122 ? -16.990 19.489 23.912 1.00 80.94 122 ILE A O 1
ATOM 934 N N . ALA A 1 123 ? -19.076 18.873 24.447 1.00 79.94 123 ALA A N 1
ATOM 935 C CA . ALA A 1 123 ? -19.121 19.638 25.694 1.00 79.94 123 ALA A CA 1
ATOM 936 C C . ALA A 1 123 ? -18.206 19.086 26.809 1.00 79.94 123 ALA A C 1
ATOM 938 O O . ALA A 1 123 ? -17.931 19.802 27.770 1.00 79.94 123 ALA A O 1
ATOM 939 N N . LEU A 1 124 ? -17.773 17.822 26.712 1.00 78.12 124 LEU A N 1
ATOM 940 C CA . LEU A 1 124 ? -16.856 17.177 27.659 1.00 78.12 124 LEU A CA 1
ATOM 941 C C . LEU A 1 124 ? -15.385 17.242 27.238 1.00 78.12 124 LEU A C 1
ATOM 943 O O . LEU A 1 124 ? -14.526 16.960 28.073 1.00 78.12 124 LEU A O 1
ATOM 947 N N . ALA A 1 125 ? -15.101 17.526 25.967 1.00 78.25 125 ALA A N 1
ATOM 948 C CA . ALA A 1 125 ? -13.747 17.493 25.438 1.00 78.25 125 ALA A CA 1
ATOM 949 C C . ALA A 1 125 ? -12.864 18.522 26.154 1.00 78.25 125 ALA A C 1
ATOM 951 O O . ALA A 1 125 ? -13.257 19.677 26.329 1.00 78.25 125 ALA A O 1
ATOM 952 N N . ASP A 1 126 ? -11.668 18.096 26.558 1.00 82.12 126 ASP A N 1
ATOM 953 C CA . ASP A 1 126 ? -10.691 19.015 27.128 1.00 82.12 126 ASP A CA 1
ATOM 954 C C . ASP A 1 126 ? -10.260 20.028 26.063 1.00 82.12 126 ASP A C 1
ATOM 956 O O . ASP A 1 126 ? -10.028 19.681 24.900 1.00 82.12 126 ASP A O 1
ATOM 960 N N . VAL A 1 127 ? -10.133 21.285 26.480 1.00 85.06 127 VAL A N 1
ATOM 961 C CA . VAL A 1 127 ? -9.504 22.322 25.668 1.00 85.06 127 VAL A CA 1
ATOM 962 C C . VAL A 1 127 ? -8.003 22.083 25.742 1.00 85.06 127 VAL A C 1
ATOM 964 O O . VAL A 1 127 ? -7.440 21.955 26.832 1.00 85.06 127 VAL A O 1
ATOM 967 N N . VAL A 1 128 ? -7.360 21.972 24.583 1.00 90.19 128 VAL A N 1
ATOM 968 C CA . VAL A 1 128 ? -5.935 21.660 24.467 1.00 90.19 128 VAL A CA 1
ATOM 969 C C . VAL A 1 128 ? -5.248 22.777 23.700 1.00 90.19 128 VAL A C 1
ATOM 971 O O . VAL A 1 128 ? -5.661 23.093 22.587 1.00 90.19 128 VAL A O 1
ATOM 974 N N . HIS A 1 129 ? -4.169 23.313 24.268 1.00 92.19 129 HIS A N 1
ATOM 975 C CA . HIS A 1 129 ? -3.272 24.254 23.597 1.00 92.19 129 HIS A CA 1
ATOM 976 C C . HIS A 1 129 ? -1.830 23.755 23.690 1.00 92.19 129 HIS A C 1
ATOM 978 O O . HIS A 1 129 ? -1.435 23.138 24.684 1.00 92.19 129 HIS A O 1
ATOM 984 N N . GLU A 1 130 ? -1.037 23.992 22.650 1.00 94.25 130 GLU A N 1
ATOM 985 C CA . GLU A 1 130 ? 0.337 23.500 22.554 1.00 94.25 130 GLU A CA 1
ATOM 986 C C . GLU A 1 130 ? 1.276 24.597 22.063 1.00 94.25 130 GLU A C 1
ATOM 988 O O . GLU A 1 130 ? 1.017 25.233 21.047 1.00 94.25 130 GLU A O 1
ATOM 993 N N . GLU A 1 131 ? 2.406 24.753 22.749 1.00 95.81 131 GLU A N 1
ATOM 994 C CA . GLU A 1 131 ? 3.491 25.650 22.349 1.00 95.81 131 GLU A CA 1
ATOM 995 C C . GLU A 1 131 ? 4.786 24.856 22.148 1.00 95.81 131 GLU A C 1
ATOM 997 O O . GLU A 1 131 ? 5.059 23.882 22.862 1.00 95.81 131 GLU A O 1
ATOM 1002 N N . LEU A 1 132 ? 5.596 25.279 21.175 1.00 94.75 132 LEU A N 1
ATOM 1003 C CA . LEU A 1 132 ? 6.843 24.615 20.796 1.00 94.75 132 LEU A CA 1
ATOM 1004 C C . LEU A 1 132 ? 7.976 25.628 20.607 1.00 94.75 132 LEU A C 1
ATOM 1006 O O . LEU A 1 132 ? 7.787 26.681 19.999 1.00 94.75 132 LEU A O 1
ATOM 1010 N N . GLU A 1 133 ? 9.175 25.285 21.085 1.00 94.88 133 GLU A N 1
ATOM 1011 C CA . GLU A 1 133 ? 10.389 26.091 20.914 1.00 94.88 133 GLU A CA 1
ATOM 1012 C C . GLU A 1 133 ? 11.584 25.229 20.453 1.00 94.88 133 GLU A C 1
ATOM 1014 O O . GLU A 1 133 ? 11.894 24.217 21.089 1.00 94.88 133 GLU A O 1
ATOM 1019 N N . PRO A 1 134 ? 12.315 25.625 19.393 1.00 94.12 134 PRO A N 1
ATOM 1020 C CA . PRO A 1 134 ? 13.565 24.973 19.002 1.00 94.12 134 PRO A CA 1
ATOM 1021 C C . PRO A 1 134 ? 14.667 25.117 20.066 1.00 94.12 134 PRO A C 1
ATOM 1023 O O . PRO A 1 134 ? 14.857 26.184 20.653 1.00 94.12 134 PRO A O 1
ATOM 1026 N N . ALA A 1 135 ? 15.457 24.062 20.270 1.00 91.56 135 ALA A N 1
ATOM 1027 C CA . ALA A 1 135 ? 16.575 24.054 21.214 1.00 91.56 135 ALA A CA 1
ATOM 1028 C C . ALA A 1 135 ? 17.910 23.680 20.551 1.00 91.56 135 ALA A C 1
ATOM 1030 O O . ALA A 1 135 ? 18.887 24.407 20.715 1.00 91.56 135 ALA A O 1
ATOM 1031 N N . SER A 1 136 ? 17.957 22.582 19.790 1.00 90.50 136 SER A N 1
ATOM 1032 C CA . SER A 1 136 ? 19.166 22.038 19.145 1.00 90.50 136 SER A CA 1
ATOM 1033 C C . SER A 1 136 ? 20.390 21.937 20.074 1.00 90.50 136 SER A C 1
ATOM 1035 O O . SER A 1 136 ? 21.501 22.320 19.705 1.00 90.50 136 SER A O 1
ATOM 1037 N N . VAL A 1 137 ? 20.205 21.410 21.289 1.00 93.56 137 VAL A N 1
ATOM 1038 C CA . VAL A 1 137 ? 21.269 21.284 22.307 1.00 93.56 137 VAL A CA 1
ATOM 1039 C C . VAL A 1 137 ? 21.559 19.831 22.670 1.00 93.56 137 VAL A C 1
ATOM 1041 O O . VAL A 1 137 ? 20.676 18.978 22.643 1.00 93.56 137 VAL A O 1
ATOM 1044 N N . LYS A 1 138 ? 22.800 19.541 23.070 1.00 94.00 138 LYS A N 1
ATOM 1045 C CA . LYS A 1 138 ? 23.160 18.247 23.667 1.00 94.00 138 LYS A CA 1
ATOM 1046 C C . LYS A 1 138 ? 22.496 18.101 25.037 1.00 94.00 138 LYS A C 1
ATOM 1048 O O . LYS A 1 138 ? 22.592 19.012 25.859 1.00 94.00 138 LYS A O 1
ATOM 1053 N N . TYR A 1 139 ? 21.873 16.956 25.299 1.00 92.56 139 TYR A N 1
ATOM 1054 C CA . TYR A 1 139 ? 21.314 16.633 26.609 1.00 92.56 139 TYR A CA 1
ATOM 1055 C C . TYR A 1 139 ? 22.439 16.264 27.587 1.00 92.56 139 TYR A C 1
ATOM 1057 O O . TYR A 1 139 ? 23.134 15.264 27.402 1.00 92.56 139 TYR A O 1
ATOM 1065 N N . THR A 1 140 ? 22.629 17.076 28.624 1.00 90.81 140 THR A N 1
ATOM 1066 C CA . THR A 1 140 ? 23.586 16.876 29.722 1.00 90.81 140 THR A CA 1
ATOM 1067 C C . THR A 1 140 ? 22.951 17.343 31.031 1.00 90.81 140 THR A C 1
ATOM 1069 O O . THR A 1 140 ? 21.969 18.082 31.009 1.00 90.81 140 THR A O 1
ATOM 1072 N N . GLU A 1 141 ? 23.517 16.970 32.181 1.00 84.69 141 GLU A N 1
ATOM 1073 C CA . GLU A 1 141 ? 23.028 17.458 33.484 1.00 84.69 141 GLU A CA 1
ATOM 1074 C C . GLU A 1 141 ? 22.990 18.999 33.561 1.00 84.69 141 GLU A C 1
ATOM 1076 O O . GLU A 1 141 ? 22.072 19.577 34.143 1.00 84.69 141 GLU A O 1
ATOM 1081 N N . GLU A 1 142 ? 23.935 19.674 32.900 1.00 85.06 142 GLU A N 1
ATOM 1082 C CA . GLU A 1 142 ? 23.999 21.138 32.830 1.00 85.06 142 GLU A CA 1
ATOM 1083 C C . GLU A 1 142 ? 22.914 21.738 31.919 1.00 85.06 142 GLU A C 1
ATOM 1085 O O . GLU A 1 142 ? 22.285 22.737 32.277 1.00 85.06 142 GLU A O 1
ATOM 1090 N N . SER A 1 143 ? 22.656 21.139 30.748 1.00 90.56 143 SER A N 1
ATOM 1091 C CA . SER A 1 143 ? 21.702 21.693 29.776 1.00 90.56 143 SER A CA 1
ATOM 1092 C C . SER A 1 143 ? 20.240 21.451 30.158 1.00 90.56 143 SER A C 1
ATOM 1094 O O . SER A 1 143 ? 19.384 22.273 29.825 1.00 90.56 143 SER A O 1
ATOM 1096 N N . VAL A 1 144 ? 19.949 20.386 30.915 1.00 88.12 144 VAL A N 1
ATOM 1097 C CA . VAL A 1 144 ? 18.593 20.056 31.392 1.00 88.12 144 VAL A CA 1
ATOM 1098 C C . VAL A 1 144 ? 17.982 21.191 32.198 1.00 88.12 144 VAL A C 1
ATOM 1100 O O . VAL A 1 144 ? 16.819 21.527 31.989 1.00 88.12 144 VAL A O 1
ATOM 1103 N N . SER A 1 145 ? 18.763 21.828 33.072 1.00 87.88 145 SER A N 1
ATOM 1104 C CA . SER A 1 145 ? 18.271 22.944 33.888 1.00 87.88 145 SER A CA 1
ATOM 1105 C C . SER A 1 145 ? 17.800 24.116 33.016 1.00 87.88 145 SER A C 1
ATOM 1107 O O . SER A 1 145 ? 16.739 24.687 33.261 1.00 87.88 145 SER A O 1
ATOM 1109 N N . SER A 1 146 ? 18.546 24.431 31.951 1.00 90.44 146 SER A N 1
ATOM 1110 C CA . SER A 1 146 ? 18.176 25.482 30.995 1.00 90.44 146 SER A CA 1
ATOM 1111 C C . SER A 1 146 ? 16.952 25.099 30.153 1.00 90.44 146 SER A C 1
ATOM 1113 O O . SER A 1 146 ? 16.066 25.928 29.952 1.00 90.44 146 SER A O 1
ATOM 1115 N N . LEU A 1 147 ? 16.863 23.844 29.702 1.00 92.38 147 LEU A N 1
ATOM 1116 C CA . LEU A 1 147 ? 15.716 23.337 28.941 1.00 92.38 147 LEU A CA 1
ATOM 1117 C C . LEU A 1 147 ? 14.423 23.351 29.764 1.00 92.38 147 LEU A C 1
ATOM 1119 O O . LEU A 1 147 ? 13.383 23.786 29.272 1.00 92.38 147 LEU A O 1
ATOM 1123 N N . LEU A 1 148 ? 14.489 22.928 31.028 1.00 91.00 148 LEU A N 1
ATOM 1124 C CA . LEU A 1 148 ? 13.349 22.969 31.943 1.00 91.00 148 LEU A CA 1
ATOM 1125 C C . LEU A 1 148 ? 12.906 24.406 32.231 1.00 91.00 148 LEU A C 1
ATOM 1127 O O . LEU A 1 148 ? 11.710 24.671 32.257 1.00 91.00 148 LEU A O 1
ATOM 1131 N N . GLN A 1 149 ? 13.842 25.351 32.363 1.00 90.88 149 GLN A N 1
ATOM 1132 C CA . GLN A 1 149 ? 13.493 26.763 32.535 1.00 90.88 149 GLN A CA 1
ATOM 1133 C C . GLN A 1 149 ? 12.721 27.315 31.328 1.00 90.88 149 GLN A C 1
ATOM 1135 O O . GLN A 1 149 ? 11.738 28.031 31.506 1.00 90.88 149 GLN A O 1
ATOM 1140 N N . LYS A 1 150 ? 13.116 26.950 30.102 1.00 93.12 150 LYS A N 1
ATOM 1141 C CA . LYS A 1 150 ? 12.349 27.304 28.899 1.00 93.12 150 LYS A CA 1
ATOM 1142 C C . LYS A 1 150 ? 10.953 26.672 28.897 1.00 93.12 150 LYS A C 1
ATOM 1144 O O . LYS A 1 150 ? 9.997 27.316 28.480 1.00 93.12 150 LYS A O 1
ATOM 1149 N N . CYS A 1 151 ? 10.811 25.447 29.405 1.00 93.50 151 CYS A N 1
ATOM 1150 C CA . CYS A 1 151 ? 9.501 24.802 29.527 1.00 93.50 151 CYS A CA 1
ATOM 1151 C C . CYS A 1 151 ? 8.570 25.548 30.480 1.00 93.50 151 CYS A C 1
ATOM 1153 O O . CYS A 1 151 ? 7.383 25.627 30.194 1.00 93.50 151 CYS A O 1
ATOM 1155 N N . GLU A 1 152 ? 9.077 26.121 31.574 1.00 94.19 152 GLU A N 1
ATOM 1156 C CA . GLU A 1 152 ? 8.250 26.951 32.463 1.00 94.19 152 GLU A CA 1
ATOM 1157 C C . GLU A 1 152 ? 7.738 28.210 31.744 1.00 94.19 152 GLU A C 1
ATOM 1159 O O . GLU A 1 152 ? 6.558 28.528 31.843 1.00 94.19 152 GLU A O 1
ATOM 1164 N N . VAL A 1 153 ? 8.565 28.848 30.907 1.00 94.25 153 VAL A N 1
ATOM 1165 C CA . VAL A 1 153 ? 8.123 29.975 30.060 1.00 94.25 153 VAL A CA 1
ATOM 1166 C C . VAL A 1 153 ? 7.047 29.541 29.056 1.00 94.25 153 VAL A C 1
ATOM 1168 O O . VAL A 1 153 ? 6.081 30.265 28.823 1.00 94.25 153 VAL A O 1
ATOM 1171 N N . LEU A 1 154 ? 7.183 28.356 28.452 1.00 95.00 154 LEU A N 1
ATOM 1172 C CA . LEU A 1 154 ? 6.156 27.819 27.555 1.00 95.00 154 LEU A CA 1
ATOM 1173 C C . LEU A 1 154 ? 4.869 27.456 28.304 1.00 95.00 154 LEU A C 1
ATOM 1175 O O . LEU A 1 154 ? 3.788 27.719 27.787 1.00 95.00 154 LEU A O 1
ATOM 1179 N N . LYS A 1 155 ? 4.957 26.915 29.525 1.00 95.19 155 LYS A N 1
ATOM 1180 C CA . LYS A 1 155 ? 3.784 26.664 30.377 1.00 95.19 155 LYS A CA 1
ATOM 1181 C C . LYS A 1 155 ? 3.021 27.947 30.666 1.00 95.19 155 LYS A C 1
ATOM 1183 O O . LYS A 1 155 ? 1.803 27.925 30.568 1.00 95.19 155 LYS A O 1
ATOM 1188 N N . GLU A 1 156 ? 3.706 29.052 30.963 1.00 93.81 156 GLU A N 1
ATOM 1189 C CA . GLU A 1 156 ? 3.056 30.354 31.172 1.00 93.81 156 GLU A CA 1
ATOM 1190 C C . GLU A 1 156 ? 2.283 30.811 29.926 1.00 93.81 156 GLU A C 1
ATOM 1192 O O . GLU A 1 156 ? 1.129 31.215 30.038 1.00 93.81 156 GLU A O 1
ATOM 1197 N N . LYS A 1 157 ? 2.869 30.683 28.728 1.00 93.81 157 LYS A N 1
ATOM 1198 C CA . LYS A 1 157 ? 2.175 31.008 27.467 1.00 93.81 157 LYS A CA 1
ATOM 1199 C C . LYS A 1 157 ? 0.950 30.127 27.241 1.00 93.81 157 LYS A C 1
ATOM 1201 O O . LYS A 1 157 ? -0.128 30.634 26.959 1.00 93.81 157 LYS A O 1
ATOM 1206 N N . VAL A 1 158 ? 1.110 28.814 27.406 1.00 94.00 158 VAL A N 1
ATOM 1207 C CA . VAL A 1 158 ? 0.014 27.850 27.257 1.00 94.00 158 VAL A CA 1
ATOM 1208 C C . VAL A 1 158 ? -1.086 28.109 28.290 1.00 94.00 158 VAL A C 1
ATOM 1210 O O . VAL A 1 158 ? -2.262 27.997 27.963 1.00 94.00 158 VAL A O 1
ATOM 1213 N N . ALA A 1 159 ? -0.726 28.471 29.524 1.00 91.88 159 ALA A N 1
ATOM 1214 C CA . ALA A 1 159 ? -1.680 28.821 30.570 1.00 91.88 159 ALA A CA 1
ATOM 1215 C C . ALA A 1 159 ? -2.519 30.039 30.173 1.00 91.88 159 ALA A C 1
ATOM 1217 O O . ALA A 1 159 ? -3.738 29.969 30.266 1.00 91.88 159 ALA A O 1
ATOM 1218 N N . LEU A 1 160 ? -1.881 31.107 29.682 1.00 91.69 160 LEU A N 1
ATOM 1219 C CA . LEU A 1 160 ? -2.569 32.326 29.246 1.00 91.69 160 LEU A CA 1
ATOM 1220 C C . LEU A 1 160 ? -3.562 32.054 28.109 1.00 91.69 160 LEU A C 1
ATOM 1222 O O . LEU A 1 160 ? -4.688 32.539 28.157 1.00 91.69 160 LEU A O 1
ATOM 1226 N N . GLU A 1 161 ? -3.179 31.241 27.123 1.00 91.25 161 GLU A N 1
ATOM 1227 C CA . GLU A 1 161 ? -4.068 30.874 26.010 1.00 91.25 161 GLU A CA 1
ATOM 1228 C C . GLU A 1 161 ? -5.235 29.982 26.456 1.00 91.25 161 GLU A C 1
ATOM 1230 O O . GLU A 1 161 ? -6.357 30.111 25.965 1.00 91.25 161 GLU A O 1
ATOM 1235 N N . LEU A 1 162 ? -5.003 29.083 27.418 1.00 89.00 162 LEU A N 1
ATOM 1236 C CA . LEU A 1 162 ? -6.071 28.279 28.014 1.00 89.00 162 LEU A CA 1
ATOM 1237 C C . LEU A 1 162 ? -7.007 29.130 28.888 1.00 89.00 162 LEU A C 1
ATOM 1239 O O . LEU A 1 162 ? -8.220 28.910 28.873 1.00 89.00 162 LEU A O 1
ATOM 1243 N N . GLU A 1 163 ? -6.475 30.117 29.612 1.00 88.75 163 GLU A N 1
ATOM 1244 C CA . GLU A 1 163 ? -7.260 31.079 30.392 1.00 88.75 163 GLU A CA 1
ATOM 1245 C C . GLU A 1 163 ? -8.143 31.957 29.492 1.00 88.75 163 GLU A C 1
ATOM 1247 O O . GLU A 1 163 ? -9.319 32.147 29.816 1.00 88.75 163 GLU A O 1
ATOM 1252 N N . ASP A 1 164 ? -7.636 32.425 28.343 1.00 87.50 164 ASP A N 1
ATOM 1253 C CA . ASP A 1 164 ? -8.428 33.171 27.344 1.00 87.50 164 ASP A CA 1
ATOM 1254 C C . ASP A 1 164 ? -9.585 32.322 26.784 1.00 87.50 164 ASP A C 1
ATOM 1256 O O . ASP A 1 164 ? -10.695 32.807 26.560 1.00 87.50 164 ASP A O 1
ATOM 1260 N N . GLN A 1 165 ? -9.370 31.007 26.682 1.00 82.31 165 GLN A N 1
ATOM 1261 C CA . GLN A 1 165 ? -10.387 30.023 26.301 1.00 82.31 165 GLN A CA 1
ATOM 1262 C C . GLN A 1 165 ? -11.297 29.579 27.466 1.00 82.31 165 GLN A C 1
ATOM 1264 O O . GLN A 1 165 ? -12.157 28.711 27.293 1.00 82.31 165 GLN A O 1
ATOM 1269 N N . GLY A 1 166 ? -11.159 30.183 28.652 1.00 81.25 166 GLY A N 1
ATOM 1270 C CA . GLY A 1 166 ? -12.048 29.975 29.798 1.00 81.25 166 GLY A CA 1
ATOM 1271 C C . GLY A 1 166 ? -11.706 28.775 30.691 1.00 81.25 166 GLY A C 1
ATOM 1272 O O . GLY A 1 166 ? -12.546 28.355 31.493 1.00 81.25 166 GLY A O 1
ATOM 1273 N N . VAL A 1 167 ? -10.499 28.217 30.585 1.00 83.00 167 VAL A N 1
ATOM 1274 C CA . VAL A 1 167 ? -10.012 27.132 31.449 1.00 83.00 167 VAL A CA 1
ATOM 1275 C C . VAL A 1 167 ? -9.406 27.720 32.725 1.00 83.00 167 VAL A C 1
ATOM 1277 O O . VAL A 1 167 ? -8.460 28.495 32.681 1.00 83.00 167 VAL A O 1
ATOM 1280 N N . THR A 1 168 ? -9.927 27.331 33.893 1.00 75.19 168 THR A N 1
ATOM 1281 C CA . THR A 1 168 ? -9.454 27.844 35.198 1.00 75.19 168 THR A CA 1
ATOM 1282 C C . THR A 1 168 ? -8.361 26.996 35.850 1.00 75.19 168 THR A C 1
ATOM 1284 O O . THR A 1 168 ? -7.764 27.415 36.839 1.00 75.19 168 THR A O 1
ATOM 1287 N N . ALA A 1 169 ? -8.164 25.767 35.373 1.00 77.56 169 ALA A N 1
ATOM 1288 C CA . ALA A 1 169 ? -7.155 24.843 35.872 1.00 77.56 169 ALA A CA 1
ATOM 1289 C C . ALA A 1 169 ? -6.638 23.999 34.705 1.00 77.56 169 ALA A C 1
ATOM 1291 O O . ALA A 1 169 ? -7.426 23.331 34.033 1.00 77.56 169 ALA A O 1
ATOM 1292 N N . SER A 1 170 ? -5.325 24.043 34.497 1.00 83.88 170 SER A N 1
ATOM 1293 C CA . SER A 1 170 ? -4.655 23.403 33.370 1.00 83.88 170 SER A CA 1
ATOM 1294 C C . SER A 1 170 ? -3.629 22.400 33.880 1.00 83.88 170 SER A C 1
ATOM 1296 O O . SER A 1 170 ? -2.801 22.726 34.732 1.00 83.88 170 SER A O 1
ATOM 1298 N N . ASP A 1 171 ? -3.677 21.191 33.336 1.00 88.62 171 ASP A N 1
ATOM 1299 C CA . ASP A 1 171 ? -2.625 20.195 33.471 1.00 88.62 171 ASP A CA 1
ATOM 1300 C C . ASP A 1 171 ? -1.638 20.367 32.317 1.00 88.62 171 ASP A C 1
ATOM 1302 O O . ASP A 1 171 ? -2.033 20.531 31.162 1.00 88.62 171 ASP A O 1
ATOM 1306 N N . PHE A 1 172 ? -0.343 20.329 32.625 1.00 91.00 172 PHE A N 1
ATOM 1307 C CA . PHE A 1 172 ? 0.716 20.503 31.635 1.00 91.00 172 PHE A CA 1
ATOM 1308 C C . PHE A 1 172 ? 1.517 19.222 31.474 1.00 91.00 172 PHE A C 1
ATOM 1310 O O . PHE A 1 172 ? 1.932 18.607 32.457 1.00 91.00 172 PHE A O 1
ATOM 1317 N N . GLN A 1 173 ? 1.810 18.876 30.227 1.00 92.94 173 GLN A N 1
ATOM 1318 C CA . GLN A 1 173 ? 2.722 17.805 29.871 1.00 92.94 173 GLN A CA 1
ATOM 1319 C C . GLN A 1 173 ? 3.864 18.365 29.024 1.00 92.94 173 GLN A C 1
ATOM 1321 O O . GLN A 1 173 ? 3.646 19.019 28.003 1.00 92.94 173 GLN A O 1
ATOM 1326 N N . VAL A 1 174 ? 5.093 18.130 29.481 1.00 93.88 174 VAL A N 1
ATOM 1327 C CA . VAL A 1 174 ? 6.318 18.553 28.796 1.00 93.88 174 VAL A CA 1
ATOM 1328 C C . VAL A 1 174 ? 6.845 17.399 27.953 1.00 93.88 174 VAL A C 1
ATOM 1330 O O . VAL A 1 174 ? 6.853 16.252 28.403 1.00 93.88 174 VAL A O 1
ATOM 1333 N N . TYR A 1 175 ? 7.324 17.710 26.752 1.00 94.88 175 TYR A N 1
ATOM 1334 C CA . TYR A 1 175 ? 7.983 16.759 25.870 1.00 94.88 175 TYR A CA 1
ATOM 1335 C C . TYR A 1 175 ? 9.287 17.331 25.328 1.00 94.88 175 TYR A C 1
ATOM 1337 O O . TYR A 1 175 ? 9.338 18.489 24.912 1.00 94.88 175 TYR A O 1
ATOM 1345 N N . PHE A 1 176 ? 10.322 16.498 25.269 1.00 95.75 176 PHE A N 1
ATOM 1346 C CA . PHE A 1 176 ? 11.557 16.787 24.544 1.00 95.75 176 PHE A CA 1
ATOM 1347 C C . PHE A 1 176 ? 11.613 15.942 23.282 1.00 95.75 176 PHE A C 1
ATOM 1349 O O . PHE A 1 176 ? 11.475 14.722 23.344 1.00 95.75 176 PHE A O 1
ATOM 1356 N N . ASN A 1 177 ? 11.852 16.574 22.138 1.00 94.00 177 ASN A N 1
ATOM 1357 C CA . ASN A 1 177 ? 12.092 15.856 20.898 1.00 94.00 177 ASN A CA 1
ATOM 1358 C C . ASN A 1 177 ? 13.580 15.483 20.810 1.00 94.00 177 ASN A C 1
ATOM 1360 O O . ASN A 1 177 ? 14.434 16.343 20.582 1.00 94.00 177 ASN A O 1
ATOM 1364 N N . MET A 1 178 ? 13.904 14.215 21.068 1.00 94.38 178 MET A N 1
ATOM 1365 C CA . MET A 1 178 ? 15.266 13.736 21.323 1.00 94.38 178 MET A CA 1
ATOM 1366 C C . MET A 1 178 ? 15.741 12.747 20.259 1.00 94.38 178 MET A C 1
ATOM 1368 O O . MET A 1 178 ? 14.978 11.907 19.798 1.00 94.38 178 MET A O 1
ATOM 1372 N N . GLY A 1 179 ? 17.024 12.785 19.902 1.00 90.25 179 GLY A N 1
ATOM 1373 C CA . GLY A 1 179 ? 17.640 11.752 19.064 1.00 90.25 179 GLY A CA 1
ATOM 1374 C C . GLY A 1 179 ? 19.160 11.834 19.045 1.00 90.25 179 GLY A C 1
ATOM 1375 O O . GLY A 1 179 ? 19.735 12.867 19.390 1.00 90.25 179 GLY A O 1
ATOM 1376 N N . TYR A 1 180 ? 19.829 10.760 18.627 1.00 87.25 180 TYR A N 1
ATOM 1377 C CA . TYR A 1 180 ? 21.292 10.726 18.562 1.00 87.25 180 TYR A CA 1
ATOM 1378 C C . TYR A 1 180 ? 21.860 11.789 17.601 1.00 87.25 180 TYR A C 1
ATOM 1380 O O . TYR A 1 180 ? 21.244 12.158 16.597 1.00 87.25 180 TYR A O 1
ATOM 1388 N N . LYS A 1 181 ? 23.050 12.312 17.905 1.00 83.19 181 LYS A N 1
ATOM 1389 C CA . LYS A 1 181 ? 23.745 13.337 17.113 1.00 83.19 181 LYS A CA 1
ATOM 1390 C C . LYS A 1 181 ? 24.034 12.826 15.702 1.00 83.19 181 LYS A C 1
ATOM 1392 O O . LYS A 1 181 ? 24.778 11.866 15.550 1.00 83.19 181 LYS A O 1
ATOM 1397 N N . GLY A 1 182 ? 23.506 13.480 14.669 1.00 71.31 182 GLY A N 1
ATOM 1398 C CA . GLY A 1 182 ? 23.618 13.010 13.278 1.00 71.31 182 GLY A CA 1
ATOM 1399 C C . GLY A 1 182 ? 22.707 11.821 12.950 1.00 71.31 182 GLY A C 1
ATOM 1400 O O . GLY A 1 182 ? 22.976 11.100 12.003 1.00 71.31 182 GLY A O 1
ATOM 1401 N N . SER A 1 183 ? 21.683 11.572 13.772 1.00 71.62 183 SER A N 1
ATOM 1402 C CA . SER A 1 183 ? 20.548 10.711 13.439 1.00 71.62 183 SER A CA 1
ATOM 1403 C C . SER A 1 183 ? 19.341 11.586 13.113 1.00 71.62 183 SER A C 1
ATOM 1405 O O . SER A 1 183 ? 19.024 12.491 13.898 1.00 71.62 183 SER A O 1
ATOM 1407 N N . ASP A 1 184 ? 18.646 11.276 12.020 1.00 67.69 184 ASP A N 1
ATOM 1408 C CA . ASP A 1 184 ? 17.410 11.960 11.613 1.00 67.69 184 ASP A CA 1
ATOM 1409 C C . ASP A 1 184 ? 16.168 11.445 12.353 1.00 67.69 184 ASP A C 1
ATOM 1411 O O . ASP A 1 184 ? 15.173 12.154 12.477 1.00 67.69 184 ASP A O 1
ATOM 1415 N N . SER A 1 185 ? 16.238 10.251 12.949 1.00 70.12 185 SER A N 1
ATOM 1416 C CA . SER A 1 185 ? 15.180 9.722 13.817 1.00 70.12 185 SER A CA 1
ATOM 1417 C C . SER A 1 185 ? 15.146 10.469 15.156 1.00 70.12 185 SER A C 1
ATOM 1419 O O . SER A 1 185 ? 16.090 10.373 15.950 1.00 70.12 185 SER A O 1
ATOM 1421 N N . LYS A 1 186 ? 14.056 11.206 15.411 1.00 84.31 186 LYS A N 1
ATOM 1422 C CA . LYS A 1 186 ? 13.769 11.875 16.689 1.00 84.31 186 LYS A CA 1
ATOM 1423 C C . LYS A 1 186 ? 12.526 11.273 17.346 1.00 84.31 186 LYS A C 1
ATOM 1425 O O . LYS A 1 186 ? 11.581 10.889 16.663 1.00 84.31 186 LYS A O 1
ATOM 1430 N N . LEU A 1 187 ? 12.539 11.186 18.671 1.00 87.62 187 LEU A N 1
ATOM 1431 C CA . LEU A 1 187 ? 11.467 10.647 19.498 1.00 87.62 187 LEU A CA 1
ATOM 1432 C C . LEU A 1 187 ? 10.953 11.735 20.436 1.00 87.62 187 LEU A C 1
ATOM 1434 O O . LEU A 1 187 ? 11.734 12.392 21.122 1.00 87.62 187 LEU A O 1
ATOM 1438 N N . MET A 1 188 ? 9.633 11.889 20.501 1.00 91.50 188 MET A N 1
ATOM 1439 C CA . MET A 1 188 ? 8.985 12.804 21.435 1.00 91.50 188 MET A CA 1
ATOM 1440 C C . MET A 1 188 ? 8.887 12.143 22.812 1.00 91.50 188 MET A C 1
ATOM 1442 O O . MET A 1 188 ? 8.050 11.271 23.041 1.00 91.50 188 MET A O 1
ATOM 1446 N N . ILE A 1 189 ? 9.768 12.540 23.723 1.00 94.25 189 ILE A N 1
ATOM 1447 C CA . ILE A 1 189 ? 9.905 11.948 25.051 1.00 94.25 189 ILE A CA 1
ATOM 1448 C C . ILE A 1 189 ? 9.136 12.781 26.064 1.00 94.25 189 ILE A C 1
ATOM 1450 O O . ILE A 1 189 ? 9.486 13.930 26.327 1.00 94.25 189 ILE A O 1
ATOM 1454 N N . ALA A 1 190 ? 8.088 12.187 26.629 1.00 91.00 190 ALA A N 1
ATOM 1455 C CA . ALA A 1 190 ? 7.285 12.807 27.672 1.00 91.00 190 ALA A CA 1
ATOM 1456 C C . ALA A 1 190 ? 8.037 12.872 29.012 1.00 91.00 190 ALA A C 1
ATOM 1458 O O . ALA A 1 190 ? 8.803 11.969 29.363 1.00 91.00 190 ALA A O 1
ATOM 1459 N N . GLU A 1 191 ? 7.764 13.927 29.777 1.00 88.06 191 GLU A N 1
ATOM 1460 C CA . GLU A 1 191 ? 8.166 14.037 31.177 1.00 88.06 191 GLU A CA 1
ATOM 1461 C C . GLU A 1 191 ? 7.479 12.946 32.010 1.00 88.06 191 GLU A C 1
ATOM 1463 O O . GLU A 1 191 ? 6.260 12.765 31.951 1.00 88.06 191 GLU A O 1
ATOM 1468 N N . ASP A 1 192 ? 8.263 12.228 32.809 1.00 83.06 192 ASP A N 1
ATOM 1469 C CA . ASP A 1 192 ? 7.776 11.288 33.813 1.00 83.06 192 ASP A CA 1
ATOM 1470 C C . ASP A 1 192 ? 8.007 11.840 35.234 1.00 83.06 192 ASP A C 1
ATOM 1472 O O . ASP A 1 192 ? 8.576 12.915 35.435 1.00 83.06 192 ASP A O 1
ATOM 1476 N N . LYS A 1 193 ? 7.599 11.084 36.263 1.00 76.81 193 LYS A N 1
ATOM 1477 C CA . LYS A 1 193 ? 7.763 11.500 37.669 1.00 76.81 193 LYS A CA 1
ATOM 1478 C C . LYS A 1 193 ? 9.227 11.692 38.079 1.00 76.81 193 LYS A C 1
ATOM 1480 O O . LYS A 1 193 ? 9.483 12.469 38.996 1.00 76.81 193 LYS A O 1
ATOM 1485 N N . SER A 1 194 ? 10.162 10.980 37.447 1.00 74.19 194 SER A N 1
ATOM 1486 C CA . SER A 1 194 ? 11.596 11.115 37.720 1.00 74.19 194 SER A CA 1
ATOM 1487 C C . SER A 1 194 ? 12.250 12.286 36.977 1.00 74.19 194 SER A C 1
ATOM 1489 O O . SER A 1 194 ? 13.379 12.649 37.309 1.00 74.19 194 SER A O 1
ATOM 1491 N N . LYS A 1 195 ? 11.547 12.890 36.003 1.00 74.69 195 LYS A N 1
ATOM 1492 C CA . LYS A 1 195 ? 12.051 13.919 35.077 1.00 74.69 195 LYS A CA 1
ATOM 1493 C C . LYS A 1 195 ? 13.334 13.497 34.351 1.00 74.69 195 LYS A C 1
ATOM 1495 O O . LYS A 1 195 ? 14.138 14.342 33.955 1.00 74.69 195 LYS A O 1
ATOM 1500 N N . ASN A 1 196 ? 13.545 12.192 34.171 1.00 86.12 196 ASN A N 1
ATOM 1501 C CA . ASN A 1 196 ? 14.743 11.661 33.533 1.00 86.12 196 ASN A CA 1
ATOM 1502 C C . ASN A 1 196 ? 14.488 11.386 32.048 1.00 86.12 196 ASN A C 1
ATOM 1504 O O . ASN A 1 196 ? 14.344 10.244 31.612 1.00 86.12 196 ASN A O 1
ATOM 1508 N N . PHE A 1 197 ? 14.468 12.456 31.252 1.00 91.56 197 PHE A N 1
ATOM 1509 C CA . PHE A 1 197 ? 14.212 12.360 29.814 1.00 91.56 197 PHE A CA 1
ATOM 1510 C C . PHE A 1 197 ? 15.238 11.495 29.078 1.00 91.56 197 PHE A C 1
ATOM 1512 O O . PHE A 1 197 ? 14.887 10.860 28.092 1.00 91.56 197 PHE A O 1
ATOM 1519 N N . LEU A 1 198 ? 16.490 11.423 29.543 1.00 91.50 198 LEU A N 1
ATOM 1520 C CA . LEU A 1 198 ? 17.507 10.591 28.896 1.00 91.50 198 LEU A CA 1
ATOM 1521 C C . LEU A 1 198 ? 17.231 9.098 29.080 1.00 91.50 198 LEU A C 1
ATOM 1523 O O . LEU A 1 198 ? 17.340 8.331 28.126 1.00 91.50 198 LEU A O 1
ATOM 1527 N N . GLN A 1 199 ? 16.851 8.683 30.288 1.00 90.19 199 GLN A N 1
ATOM 1528 C CA . GLN A 1 199 ? 16.473 7.296 30.535 1.00 90.19 199 GLN A CA 1
ATOM 1529 C C . GLN A 1 199 ? 15.179 6.944 29.790 1.00 90.19 199 GLN A C 1
ATOM 1531 O O . GLN A 1 199 ? 15.142 5.929 29.098 1.00 90.19 199 GLN A O 1
ATOM 1536 N N . ASN A 1 200 ? 14.172 7.825 29.823 1.00 90.56 200 ASN A N 1
ATOM 1537 C CA . ASN A 1 200 ? 12.931 7.646 29.059 1.00 90.56 200 ASN A CA 1
ATOM 1538 C C . ASN A 1 200 ? 13.198 7.592 27.546 1.00 90.56 200 ASN A C 1
ATOM 1540 O O . ASN A 1 200 ? 12.531 6.843 26.830 1.00 90.56 200 ASN A O 1
ATOM 1544 N N . PHE A 1 201 ? 14.175 8.365 27.056 1.00 92.25 201 PHE A N 1
ATOM 1545 C CA . PHE A 1 201 ? 14.652 8.298 25.679 1.00 92.25 201 PHE A CA 1
ATOM 1546 C C . PHE A 1 201 ? 15.244 6.927 25.378 1.00 92.25 201 PHE A C 1
ATOM 1548 O O . PHE A 1 201 ? 14.819 6.320 24.407 1.00 92.25 201 PHE A O 1
ATOM 1555 N N . TYR A 1 202 ? 16.156 6.403 26.202 1.00 91.06 202 TYR A N 1
ATOM 1556 C CA . TYR A 1 202 ? 16.739 5.077 25.968 1.00 91.06 202 TYR A CA 1
ATOM 1557 C C . TYR A 1 202 ? 15.715 3.946 26.049 1.00 91.06 202 TYR A C 1
ATOM 1559 O O . TYR A 1 202 ? 15.778 3.003 25.264 1.00 91.06 202 TYR A O 1
ATOM 1567 N N . GLU A 1 203 ? 14.756 4.028 26.968 1.00 88.88 203 GLU A N 1
ATOM 1568 C CA . GLU A 1 203 ? 13.673 3.048 27.084 1.00 88.88 203 GLU A CA 1
ATOM 1569 C C . GLU A 1 203 ? 12.727 3.116 25.887 1.00 88.88 203 GLU A C 1
ATOM 1571 O O . GLU A 1 203 ? 12.368 2.087 25.316 1.00 88.88 203 GLU A O 1
ATOM 1576 N N . THR A 1 204 ? 12.361 4.326 25.460 1.00 85.62 204 THR A N 1
ATOM 1577 C CA . THR A 1 204 ? 11.514 4.524 24.280 1.00 85.62 204 THR A CA 1
ATOM 1578 C C . THR A 1 204 ? 12.257 4.116 23.013 1.00 85.62 204 THR A C 1
ATOM 1580 O O . THR A 1 204 ? 11.716 3.362 22.221 1.00 85.62 204 THR A O 1
ATOM 1583 N N . HIS A 1 205 ? 13.519 4.503 22.845 1.00 87.12 205 HIS A N 1
ATOM 1584 C CA . HIS A 1 205 ? 14.335 4.124 21.695 1.00 87.12 205 HIS A CA 1
ATOM 1585 C C . HIS A 1 205 ? 14.568 2.607 21.637 1.00 87.12 205 HIS A C 1
ATOM 1587 O O . HIS A 1 205 ? 14.427 2.021 20.570 1.00 87.12 205 HIS A O 1
ATOM 1593 N N . GLN A 1 206 ? 14.821 1.941 22.770 1.00 84.44 206 GLN A N 1
ATOM 1594 C CA . GLN A 1 206 ? 14.879 0.474 22.828 1.00 84.44 206 GLN A CA 1
ATOM 1595 C C . GLN A 1 206 ? 13.547 -0.160 22.418 1.00 84.44 206 GLN A C 1
ATOM 1597 O O . GLN A 1 206 ? 13.535 -1.162 21.715 1.00 84.44 206 GLN A O 1
ATOM 1602 N N . ARG A 1 207 ? 12.422 0.406 22.862 1.00 81.75 207 ARG A N 1
ATOM 1603 C CA . ARG A 1 207 ? 11.089 -0.121 22.555 1.00 81.75 207 ARG A CA 1
ATOM 1604 C C . ARG A 1 207 ? 10.692 0.083 21.092 1.00 81.75 207 ARG A C 1
ATOM 1606 O O . ARG A 1 207 ? 10.035 -0.791 20.535 1.00 81.75 207 ARG A O 1
ATOM 1613 N N . GLU A 1 208 ? 11.051 1.220 20.498 1.00 75.69 208 GLU A N 1
ATOM 1614 C CA . GLU A 1 208 ? 10.704 1.553 19.110 1.00 75.69 208 GLU A CA 1
ATOM 1615 C C . GLU A 1 208 ? 11.702 0.963 18.098 1.00 75.69 208 GLU A C 1
ATOM 1617 O O . GLU A 1 208 ? 11.295 0.592 17.004 1.00 75.69 208 GLU A O 1
ATOM 1622 N N . PHE A 1 209 ? 12.989 0.853 18.451 1.00 79.44 209 PHE A N 1
ATOM 1623 C CA . PHE A 1 209 ? 14.072 0.481 17.531 1.00 79.44 209 PHE A CA 1
ATOM 1624 C C . PHE A 1 209 ? 14.923 -0.716 17.990 1.00 79.44 209 PHE A C 1
ATOM 1626 O O . PHE A 1 209 ? 15.842 -1.099 17.284 1.00 79.44 209 PHE A O 1
ATOM 1633 N N . SER A 1 210 ? 14.678 -1.352 19.137 1.00 79.31 210 SER A N 1
ATOM 1634 C CA . SER A 1 210 ? 15.429 -2.542 19.626 1.00 79.31 210 SER A CA 1
ATOM 1635 C C . SER A 1 210 ? 16.927 -2.358 19.916 1.00 79.31 210 SER A C 1
ATOM 1637 O O . SER A 1 210 ? 17.603 -3.324 20.277 1.00 79.31 210 SER A O 1
ATOM 1639 N N . PHE A 1 211 ? 17.474 -1.150 19.808 1.00 82.00 211 PHE A N 1
ATOM 1640 C CA . PHE A 1 211 ? 18.876 -0.874 20.128 1.00 82.00 211 PHE A CA 1
ATOM 1641 C C . PHE A 1 211 ? 19.039 0.466 20.841 1.00 82.00 211 PHE A C 1
ATOM 1643 O O . PHE A 1 211 ? 18.148 1.314 20.815 1.00 82.00 211 PHE A O 1
ATOM 1650 N N . ASN A 1 212 ? 20.207 0.675 21.445 1.00 85.06 212 ASN A N 1
ATOM 1651 C CA . ASN A 1 212 ? 20.639 1.966 21.972 1.00 85.06 212 ASN A CA 1
ATOM 1652 C C . ASN A 1 212 ? 22.112 2.207 21.636 1.00 85.06 212 ASN A C 1
ATOM 1654 O O . ASN A 1 212 ? 22.948 1.322 21.788 1.00 85.06 212 ASN A O 1
ATOM 1658 N N . ASP A 1 213 ? 22.444 3.439 21.266 1.00 79.56 213 ASP A N 1
ATOM 1659 C CA . ASP A 1 213 ? 23.817 3.886 21.036 1.00 79.56 213 ASP A CA 1
ATOM 1660 C C . ASP A 1 213 ? 24.285 4.780 22.193 1.00 79.56 213 ASP A C 1
ATOM 1662 O O . ASP A 1 213 ? 24.247 6.007 22.135 1.00 79.56 213 ASP A O 1
ATOM 1666 N N . LYS A 1 214 ? 24.714 4.160 23.296 1.00 80.75 214 LYS A N 1
ATOM 1667 C CA . LYS A 1 214 ? 25.151 4.895 24.500 1.00 80.75 214 LYS A CA 1
ATOM 1668 C C . LYS A 1 214 ? 26.470 5.657 24.313 1.00 80.75 214 LYS A C 1
ATOM 1670 O O . LYS A 1 214 ? 26.858 6.411 25.202 1.00 80.75 214 LYS A O 1
ATOM 1675 N N . HIS A 1 215 ? 27.164 5.458 23.193 1.00 78.06 215 HIS A N 1
ATOM 1676 C CA . HIS A 1 215 ? 28.425 6.129 22.884 1.00 78.06 215 HIS A CA 1
ATOM 1677 C C . HIS A 1 215 ? 28.221 7.425 22.094 1.00 78.06 215 HIS A C 1
ATOM 1679 O O . HIS A 1 215 ? 29.150 8.228 21.979 1.00 78.06 215 HIS A O 1
ATOM 1685 N N . ARG A 1 216 ? 27.008 7.655 21.583 1.00 83.94 216 ARG A N 1
ATOM 1686 C CA . ARG A 1 216 ? 26.658 8.816 20.774 1.00 83.94 216 ARG A CA 1
ATOM 1687 C C . ARG A 1 216 ? 25.846 9.820 21.581 1.00 83.94 216 ARG A C 1
ATOM 1689 O O . ARG A 1 216 ? 24.929 9.477 22.321 1.00 83.94 216 ARG A O 1
ATOM 1696 N N . ASP A 1 217 ? 26.184 11.094 21.413 1.00 90.31 217 ASP A N 1
ATOM 1697 C CA . ASP A 1 217 ? 25.505 12.186 22.108 1.00 90.31 217 ASP A CA 1
ATOM 1698 C C . ASP A 1 217 ? 24.013 12.236 21.751 1.00 90.31 217 ASP A C 1
ATOM 1700 O O . ASP A 1 217 ? 23.659 12.146 20.576 1.00 90.31 217 ASP A O 1
ATOM 1704 N N . VAL A 1 218 ? 23.143 12.450 22.741 1.00 93.25 218 VAL A N 1
ATOM 1705 C CA . VAL A 1 218 ? 21.707 12.687 22.523 1.00 93.25 218 VAL A CA 1
ATOM 1706 C C . VAL A 1 218 ? 21.447 14.188 22.413 1.00 93.25 218 VAL A C 1
ATOM 1708 O O . VAL A 1 218 ? 21.894 14.971 23.254 1.00 93.25 218 VAL A O 1
ATOM 1711 N N . ILE A 1 219 ? 20.737 14.597 21.364 1.00 95.06 219 ILE A N 1
ATOM 1712 C CA . ILE A 1 219 ? 20.395 15.988 21.055 1.00 95.06 219 ILE A CA 1
ATOM 1713 C C . ILE A 1 219 ? 18.898 16.202 21.273 1.00 95.06 219 ILE A C 1
ATOM 1715 O O . ILE A 1 219 ? 18.092 15.408 20.792 1.00 95.06 219 ILE A O 1
ATOM 1719 N N . VAL A 1 220 ? 18.540 17.291 21.954 1.00 95.62 220 VAL A N 1
ATOM 1720 C CA . VAL A 1 220 ? 17.176 17.826 22.037 1.00 95.62 220 VAL A CA 1
ATOM 1721 C C . VAL A 1 220 ? 16.997 18.825 20.899 1.00 95.62 220 VAL A C 1
ATOM 1723 O O . VAL A 1 220 ? 17.616 19.890 20.912 1.00 95.62 220 VAL A O 1
ATOM 1726 N N . SER A 1 221 ? 16.189 18.475 19.902 1.00 92.75 221 SER A N 1
ATOM 1727 C CA . SER A 1 221 ? 15.899 19.331 18.745 1.00 92.75 221 SER A CA 1
ATOM 1728 C C . SER A 1 221 ? 14.967 20.478 19.120 1.00 92.75 221 SER A C 1
ATOM 1730 O O . SER A 1 221 ? 15.261 21.635 18.819 1.00 92.75 221 SER A O 1
ATOM 1732 N N . ASP A 1 222 ? 13.897 20.170 19.842 1.00 94.50 222 ASP A N 1
ATOM 1733 C CA . ASP A 1 222 ? 12.878 21.115 20.286 1.00 94.50 222 ASP A CA 1
ATOM 1734 C C . ASP A 1 222 ? 12.228 20.641 21.592 1.00 94.50 222 ASP A C 1
ATOM 1736 O O . ASP A 1 222 ? 12.353 19.478 22.000 1.00 94.50 222 ASP A O 1
ATOM 1740 N N . ILE A 1 223 ? 11.581 21.585 22.268 1.00 95.81 223 ILE A N 1
ATOM 1741 C CA . ILE A 1 223 ? 10.791 21.366 23.474 1.00 95.81 223 ILE A CA 1
ATOM 1742 C C . ILE A 1 223 ? 9.337 21.730 23.183 1.00 95.81 223 ILE A C 1
ATOM 1744 O O . ILE A 1 223 ? 9.056 22.733 22.525 1.00 95.81 223 ILE A O 1
ATOM 1748 N N . ARG A 1 224 ? 8.410 20.920 23.688 1.00 96.56 224 ARG A N 1
ATOM 1749 C CA . ARG A 1 224 ? 6.970 21.116 23.522 1.00 96.56 224 ARG A CA 1
ATOM 1750 C C . ARG A 1 224 ? 6.289 21.079 24.876 1.00 96.56 224 ARG A C 1
ATOM 1752 O O . ARG A 1 224 ? 6.566 20.195 25.687 1.00 96.56 224 ARG A O 1
ATOM 1759 N N . VAL A 1 225 ? 5.359 21.998 25.098 1.00 96.19 225 VAL A N 1
ATOM 1760 C CA . VAL A 1 225 ? 4.460 21.968 26.250 1.00 96.19 225 VAL A CA 1
ATOM 1761 C C . VAL A 1 225 ? 3.037 21.874 25.737 1.00 96.19 225 VAL A C 1
ATOM 1763 O O . VAL A 1 225 ? 2.586 22.726 24.977 1.00 96.19 225 VAL A O 1
ATOM 1766 N N . ARG A 1 226 ? 2.337 20.827 26.167 1.00 94.62 226 ARG A N 1
ATOM 1767 C CA . ARG A 1 226 ? 0.905 20.660 25.954 1.00 94.62 226 ARG A CA 1
ATOM 1768 C C . ARG A 1 226 ? 0.185 20.980 27.246 1.00 94.62 226 ARG A C 1
ATOM 1770 O O . ARG A 1 226 ? 0.455 20.347 28.263 1.00 94.62 226 ARG A O 1
ATOM 1777 N N . GLY A 1 227 ? -0.724 21.938 27.198 1.00 92.50 227 GLY A N 1
ATOM 1778 C CA . GLY A 1 227 ? -1.670 22.191 28.271 1.00 92.50 227 GLY A CA 1
ATOM 1779 C C . GLY A 1 227 ? -3.022 21.613 27.896 1.00 92.50 227 GLY A C 1
ATOM 1780 O O . GLY A 1 227 ? -3.461 21.724 26.750 1.00 92.50 227 GLY A O 1
ATOM 1781 N N . SER A 1 228 ? -3.681 20.997 28.861 1.00 90.25 228 SER A N 1
ATOM 1782 C CA . SER A 1 228 ? -5.061 20.550 28.739 1.00 90.25 228 SER A CA 1
ATOM 1783 C C . SER A 1 228 ? -5.835 20.979 29.966 1.00 90.25 228 SER A C 1
ATOM 1785 O O . SER A 1 228 ? -5.337 20.860 31.084 1.00 90.25 228 SER A O 1
ATOM 1787 N N . GLY A 1 229 ? -7.069 21.418 29.782 1.00 84.44 229 GLY A N 1
ATOM 1788 C CA . GLY A 1 229 ? -7.962 21.626 30.906 1.00 84.44 229 GLY A CA 1
ATOM 1789 C C . GLY A 1 229 ? -9.414 21.628 30.481 1.00 84.44 229 GLY A C 1
ATOM 1790 O O . GLY A 1 229 ? -9.753 21.697 29.299 1.00 84.44 229 GLY A O 1
ATOM 1791 N N . ASN A 1 230 ? -10.287 21.514 31.472 1.00 74.19 230 ASN A N 1
ATOM 1792 C CA . ASN A 1 230 ? -11.713 21.411 31.232 1.00 74.19 230 ASN A CA 1
ATOM 1793 C C . ASN A 1 230 ? -12.377 22.765 31.498 1.00 74.19 230 ASN A C 1
ATOM 1795 O O . ASN A 1 230 ? -12.350 23.269 32.622 1.00 74.19 230 ASN A O 1
ATOM 1799 N N . ALA A 1 231 ? -12.992 23.349 30.471 1.00 66.25 231 ALA A N 1
ATOM 1800 C CA . ALA A 1 231 ? -13.858 24.519 30.632 1.00 66.25 231 ALA A CA 1
ATOM 1801 C C . ALA A 1 231 ? -15.249 24.132 31.193 1.00 66.25 231 ALA A C 1
ATOM 1803 O O . ALA A 1 231 ? -16.004 24.970 31.691 1.00 66.25 231 ALA A O 1
ATOM 1804 N N . GLY A 1 232 ? -15.606 22.847 31.125 1.00 62.88 232 GLY A N 1
ATOM 1805 C CA . GLY A 1 232 ? -16.859 22.282 31.604 1.00 62.88 232 GLY A CA 1
ATOM 1806 C C . GLY A 1 232 ? -16.832 21.899 33.089 1.00 62.88 232 GLY A C 1
ATOM 1807 O O . GLY A 1 232 ? -15.858 21.400 33.642 1.00 62.88 232 GLY A O 1
ATOM 1808 N N . LYS A 1 233 ? -17.972 22.074 33.768 1.00 60.62 233 LYS A N 1
ATOM 1809 C CA . LYS A 1 233 ? -18.182 21.625 35.163 1.00 60.62 233 LYS A CA 1
ATOM 1810 C C . LYS A 1 233 ? -18.740 20.197 35.264 1.00 60.62 233 LYS A C 1
ATOM 1812 O O . LYS A 1 233 ? -19.243 19.803 36.31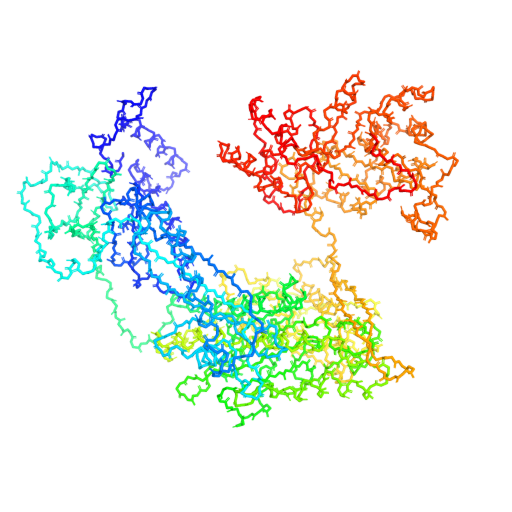7 1.00 60.62 233 LYS A O 1
ATOM 1817 N N . ILE A 1 234 ? -18.746 19.438 34.169 1.00 65.69 234 ILE A N 1
ATOM 1818 C CA . ILE A 1 234 ? -19.462 18.162 34.079 1.00 65.69 234 ILE A CA 1
ATOM 1819 C C . ILE A 1 234 ? -18.508 17.014 34.421 1.00 65.69 234 ILE A C 1
ATOM 1821 O O . ILE A 1 234 ? -17.637 16.659 33.640 1.00 65.69 234 ILE A O 1
ATOM 1825 N N . THR A 1 235 ? -18.688 16.400 35.591 1.00 65.81 235 THR A N 1
ATOM 1826 C CA . THR A 1 235 ? -17.923 15.208 35.987 1.00 65.81 235 THR A CA 1
ATOM 1827 C C . THR A 1 235 ? -18.602 13.936 35.470 1.00 65.81 235 THR A C 1
ATOM 1829 O O . THR A 1 235 ? -19.747 13.645 35.836 1.00 65.81 235 THR A O 1
ATOM 1832 N N . GLU A 1 236 ? -17.900 13.161 34.641 1.00 69.56 236 GLU A N 1
ATOM 1833 C CA . GLU A 1 236 ? -18.440 11.926 34.061 1.00 69.56 236 GLU A CA 1
ATOM 1834 C C . GLU A 1 236 ? -18.415 10.744 35.048 1.00 69.56 236 GLU A C 1
ATOM 1836 O O . GLU A 1 236 ? -17.586 10.679 35.963 1.00 69.56 236 GLU A O 1
ATOM 1841 N N . ARG A 1 237 ? -19.345 9.791 34.884 1.00 77.25 237 ARG A N 1
ATOM 1842 C CA . ARG A 1 237 ? -19.455 8.598 35.739 1.00 77.25 237 ARG A CA 1
ATOM 1843 C C . ARG A 1 237 ? -19.267 7.320 34.935 1.00 77.25 237 ARG A C 1
ATOM 1845 O O . ARG A 1 237 ? -19.858 7.126 33.881 1.00 77.25 237 ARG A O 1
ATOM 1852 N N . SER A 1 238 ? -18.497 6.388 35.490 1.00 82.69 238 SER A N 1
ATOM 1853 C CA . SER A 1 238 ? -18.348 5.054 34.907 1.00 82.69 238 SER A CA 1
ATOM 1854 C C . SER A 1 238 ? -19.603 4.214 35.147 1.00 82.69 238 SER A C 1
ATOM 1856 O O . SER A 1 238 ? -19.958 3.954 36.298 1.00 82.69 238 SER A O 1
ATOM 1858 N N . ALA A 1 239 ? -20.206 3.710 34.067 1.00 84.94 239 ALA A N 1
ATOM 1859 C CA . ALA A 1 239 ? -21.330 2.776 34.133 1.00 84.94 239 ALA A CA 1
ATOM 1860 C C . ALA A 1 239 ? -21.011 1.533 34.984 1.00 84.94 239 ALA A C 1
ATOM 1862 O O . ALA A 1 239 ? -21.859 1.073 35.739 1.00 84.94 239 ALA A O 1
ATOM 1863 N N . TYR A 1 240 ? -19.772 1.031 34.937 1.00 85.56 240 TYR A N 1
ATOM 1864 C CA . TYR A 1 240 ? -19.347 -0.123 35.737 1.00 85.56 240 TYR A CA 1
ATOM 1865 C C . TYR A 1 240 ? -19.293 0.188 37.235 1.00 85.56 240 TYR A C 1
ATOM 1867 O O . TYR A 1 240 ? -19.711 -0.632 38.049 1.00 85.56 240 TYR A O 1
ATOM 1875 N N . LYS A 1 241 ? -18.806 1.381 37.612 1.00 86.69 241 LYS A N 1
ATOM 1876 C CA . LYS A 1 241 ? -18.784 1.809 39.021 1.00 86.69 241 LYS A CA 1
ATOM 1877 C C . LYS A 1 241 ? -20.197 2.012 39.560 1.00 86.69 241 LYS A C 1
ATOM 1879 O O . LYS A 1 241 ? -20.445 1.679 40.715 1.00 86.69 241 LYS A O 1
ATOM 1884 N N . ASP A 1 242 ? -21.096 2.556 38.744 1.00 88.56 242 ASP A N 1
ATOM 1885 C CA . ASP A 1 242 ? -22.501 2.730 39.114 1.00 88.56 242 ASP A CA 1
ATOM 1886 C C . ASP A 1 242 ? -23.205 1.371 39.246 1.00 88.56 242 ASP A C 1
ATOM 1888 O O . ASP A 1 242 ? -23.874 1.134 40.250 1.00 88.56 242 ASP A O 1
ATOM 1892 N N . LEU A 1 243 ? -22.982 0.449 38.299 1.00 87.31 243 LEU A N 1
ATOM 1893 C CA . LEU A 1 243 ? -23.527 -0.910 38.343 1.00 87.31 243 LEU A CA 1
ATOM 1894 C C . LEU A 1 243 ? -23.064 -1.670 39.594 1.00 87.31 243 LEU A C 1
ATOM 1896 O O . LEU A 1 243 ? -23.883 -2.271 40.277 1.00 87.31 243 LEU A O 1
ATOM 1900 N N . ALA A 1 244 ? -21.776 -1.592 39.940 1.00 87.81 244 ALA A N 1
ATOM 1901 C CA . ALA A 1 244 ? -21.220 -2.271 41.112 1.00 87.81 244 ALA A CA 1
ATOM 1902 C C . ALA A 1 244 ? -21.768 -1.748 42.456 1.00 87.81 244 ALA A C 1
ATOM 1904 O O . ALA A 1 244 ? -21.698 -2.450 43.462 1.00 87.81 244 ALA A O 1
ATOM 1905 N N . LYS A 1 245 ? -22.281 -0.511 42.496 1.00 86.62 245 LYS A N 1
ATOM 1906 C CA . LYS A 1 245 ? -22.828 0.122 43.710 1.00 86.62 245 LYS A CA 1
ATOM 1907 C C . LYS A 1 245 ? -24.336 -0.049 43.861 1.00 86.62 245 LYS A C 1
ATOM 1909 O O . LYS A 1 245 ? -24.869 0.206 44.939 1.00 86.62 245 LYS A O 1
ATOM 1914 N N . ILE A 1 246 ? -25.028 -0.410 42.788 1.00 87.75 246 ILE A N 1
ATOM 1915 C CA . ILE A 1 246 ? -26.484 -0.488 42.750 1.00 87.75 246 ILE A CA 1
ATOM 1916 C C . ILE A 1 246 ? -26.956 -1.883 43.157 1.00 87.75 246 ILE A C 1
ATOM 1918 O O . ILE A 1 246 ? -26.388 -2.894 42.761 1.00 87.75 246 ILE A O 1
ATOM 1922 N N . SER A 1 247 ? -28.029 -1.938 43.949 1.00 86.69 247 SER A N 1
ATOM 1923 C CA . SER A 1 247 ? -28.744 -3.183 44.240 1.00 86.69 247 SER A CA 1
ATOM 1924 C C . SER A 1 247 ? -29.897 -3.347 43.244 1.00 86.69 247 SER A C 1
ATOM 1926 O O . SER A 1 247 ? -30.836 -2.546 43.309 1.00 86.69 247 SER A O 1
ATOM 1928 N N . PRO A 1 248 ? -29.845 -4.332 42.329 1.00 85.81 248 PRO A N 1
ATOM 1929 C CA . PRO A 1 248 ? -30.883 -4.528 41.324 1.00 85.81 248 PRO A CA 1
ATOM 1930 C C . PRO A 1 248 ? -32.222 -4.900 41.971 1.00 85.81 248 PRO A C 1
ATOM 1932 O O . PRO A 1 248 ? -32.283 -5.725 42.884 1.00 85.81 248 PRO A O 1
ATOM 1935 N N . LYS A 1 249 ? -33.305 -4.287 41.490 1.00 90.50 249 LYS A N 1
ATOM 1936 C CA . LYS A 1 249 ? -34.685 -4.528 41.924 1.00 90.50 249 LYS A CA 1
ATOM 1937 C C . LYS A 1 249 ? -35.567 -4.682 40.697 1.00 90.50 249 LYS A C 1
ATOM 1939 O O . LYS A 1 249 ? -35.589 -3.799 39.848 1.00 90.50 249 LYS A O 1
ATOM 1944 N N . VAL A 1 250 ? -36.305 -5.784 40.608 1.00 88.94 250 VAL A N 1
ATOM 1945 C CA . VAL A 1 250 ? -37.278 -5.985 39.524 1.00 88.94 250 VAL A CA 1
ATOM 1946 C C . VAL A 1 250 ? -38.321 -4.865 39.562 1.00 88.94 250 VAL A C 1
ATOM 1948 O O . VAL A 1 250 ? -38.744 -4.455 40.645 1.00 88.94 250 VAL A O 1
ATOM 1951 N N . VAL A 1 251 ? -38.700 -4.356 38.388 1.00 90.56 251 VAL A N 1
ATOM 1952 C CA . VAL A 1 251 ? -39.700 -3.291 38.236 1.00 90.56 251 VAL A CA 1
ATOM 1953 C C . VAL A 1 251 ? -41.001 -3.627 38.975 1.00 90.56 251 VAL A C 1
ATOM 1955 O O . VAL A 1 251 ? -41.502 -4.751 38.903 1.00 90.56 251 VAL A O 1
ATOM 1958 N N . ALA A 1 252 ? -41.536 -2.658 39.723 1.00 85.19 252 ALA A N 1
ATOM 1959 C CA . ALA A 1 252 ? -42.771 -2.851 40.473 1.00 85.19 252 ALA A CA 1
ATOM 1960 C C . ALA A 1 252 ? -43.994 -2.873 39.531 1.00 85.19 252 ALA A C 1
ATOM 1962 O O . ALA A 1 252 ? -44.016 -2.117 38.555 1.00 85.19 252 ALA A O 1
ATOM 1963 N N . PRO A 1 253 ? -45.026 -3.689 39.821 1.00 81.12 253 PRO A N 1
ATOM 1964 C CA . PRO A 1 253 ? -46.256 -3.710 39.031 1.00 81.12 253 PRO A CA 1
ATOM 1965 C C . PRO A 1 253 ? -46.974 -2.352 39.044 1.00 81.12 253 PRO A C 1
ATOM 1967 O O . PRO A 1 253 ? -47.076 -1.726 40.101 1.00 81.12 253 PRO A O 1
ATOM 1970 N N . GLY A 1 254 ? -47.519 -1.925 37.901 1.00 83.50 254 GLY A N 1
ATOM 1971 C CA . GLY A 1 254 ? -48.300 -0.690 37.764 1.00 83.50 254 GLY A CA 1
ATOM 1972 C C . GLY A 1 254 ? -47.488 0.561 37.412 1.00 83.50 254 GLY A C 1
ATOM 1973 O O . GLY A 1 254 ? -48.061 1.648 37.344 1.00 83.50 254 GLY A O 1
ATOM 1974 N N . ILE A 1 255 ? -46.173 0.434 37.191 1.00 89.69 255 ILE A N 1
ATOM 1975 C CA . ILE A 1 255 ? -45.317 1.524 36.682 1.00 89.69 255 ILE A CA 1
ATOM 1976 C C . ILE A 1 255 ? -45.437 1.650 35.153 1.00 89.69 255 ILE A C 1
ATOM 1978 O O . ILE A 1 255 ? -45.268 2.741 34.601 1.00 89.69 255 ILE A O 1
ATOM 1982 N N . GLU A 1 256 ? -45.736 0.547 34.464 1.00 91.31 256 GLU A N 1
ATOM 1983 C CA . GLU A 1 256 ? -45.970 0.515 33.023 1.00 91.31 256 GLU A CA 1
ATOM 1984 C C . GLU A 1 256 ? -47.086 1.489 32.610 1.00 91.31 256 GLU A C 1
ATOM 1986 O O . GLU A 1 256 ? -48.132 1.584 33.252 1.00 91.31 256 GLU A O 1
ATOM 1991 N N . LYS A 1 257 ? -46.870 2.239 31.526 1.00 92.50 257 LYS A N 1
ATOM 1992 C CA . LYS A 1 257 ? -47.857 3.207 31.017 1.00 92.50 257 LYS A CA 1
ATOM 1993 C C . LYS A 1 257 ? -48.906 2.556 30.141 1.00 92.50 257 LYS A C 1
ATOM 1995 O O . LYS A 1 257 ? -50.060 2.977 30.127 1.00 92.50 257 LYS A O 1
ATOM 2000 N N . SER A 1 258 ? -48.481 1.562 29.381 1.00 93.00 258 SER A N 1
ATOM 2001 C CA . SER A 1 258 ? -49.313 0.840 28.439 1.00 93.00 258 SER A CA 1
ATOM 2002 C C . SER A 1 258 ? -48.642 -0.480 28.070 1.00 93.00 258 SER A C 1
ATOM 2004 O O . SER A 1 258 ? -47.526 -0.792 28.498 1.00 93.00 258 SER A O 1
ATOM 2006 N N . LYS A 1 259 ? -49.354 -1.266 27.271 1.00 92.50 259 LYS A N 1
ATOM 2007 C CA . LYS A 1 259 ? -48.866 -2.488 26.645 1.00 92.50 259 LYS A CA 1
ATOM 2008 C C . LYS A 1 259 ? -48.984 -2.314 25.142 1.00 92.50 259 LYS A C 1
ATOM 2010 O O . LYS A 1 259 ? -50.000 -1.807 24.668 1.00 92.50 259 LYS A O 1
ATOM 2015 N N . SER A 1 260 ? -47.957 -2.722 24.410 1.00 92.69 260 SER A N 1
ATOM 2016 C CA . SER A 1 260 ? -47.941 -2.670 22.951 1.00 92.69 260 SER A CA 1
ATOM 2017 C C . SER A 1 260 ? -47.642 -4.043 22.365 1.00 92.69 260 SER A C 1
ATOM 2019 O O . SER A 1 260 ? -46.934 -4.848 22.966 1.00 92.69 260 SER A O 1
ATOM 2021 N N . SER A 1 261 ? -48.188 -4.322 21.185 1.00 93.56 261 SER A N 1
ATOM 2022 C CA . SER A 1 261 ? -47.904 -5.554 20.454 1.00 93.56 261 SER A CA 1
ATOM 2023 C C . SER A 1 261 ? -46.695 -5.341 19.544 1.00 93.56 261 SER A C 1
ATOM 2025 O O . SER A 1 261 ? -46.738 -4.519 18.627 1.00 93.56 261 SER A O 1
ATOM 2027 N N . VAL A 1 262 ? -45.611 -6.074 19.798 1.00 94.56 262 VAL A N 1
ATOM 2028 C CA . VAL A 1 262 ? -44.348 -5.969 19.056 1.00 94.56 262 VAL A CA 1
ATOM 2029 C C . VAL A 1 262 ? -44.082 -7.279 18.324 1.00 94.56 262 VAL A C 1
ATOM 2031 O O . VAL A 1 262 ? -44.248 -8.361 18.884 1.00 94.56 262 VAL A O 1
ATOM 2034 N N . TYR A 1 263 ? -43.683 -7.189 17.056 1.00 93.06 263 TYR A N 1
ATOM 2035 C CA . TYR A 1 263 ? -43.424 -8.353 16.209 1.00 93.06 263 TYR A CA 1
ATOM 2036 C C . TYR A 1 263 ? -41.940 -8.756 16.264 1.00 93.06 263 TYR A C 1
ATOM 2038 O O . TYR A 1 263 ? -41.064 -7.962 15.902 1.00 93.06 263 TYR A O 1
ATOM 2046 N N . PHE A 1 264 ? -41.664 -9.991 16.695 1.00 89.88 264 PHE A N 1
ATOM 2047 C CA . PHE A 1 264 ? -40.327 -10.595 16.790 1.00 89.88 264 PHE A CA 1
ATOM 2048 C C . PHE A 1 264 ? -40.222 -11.872 15.936 1.00 89.88 264 PHE A C 1
ATOM 2050 O O . PHE A 1 264 ? -41.197 -12.314 15.324 1.00 89.88 264 PHE A O 1
ATOM 2057 N N . GLU A 1 265 ? -39.043 -12.504 15.918 1.00 75.12 265 GLU A N 1
ATOM 2058 C CA . GLU A 1 265 ? -38.885 -13.869 15.400 1.00 75.12 265 GLU A CA 1
ATOM 2059 C C . GLU A 1 265 ? -39.723 -14.833 16.256 1.00 75.12 265 GLU A C 1
ATOM 2061 O O . GLU A 1 265 ? -39.437 -15.055 17.431 1.00 75.12 265 GLU A O 1
ATOM 2066 N N . GLY A 1 266 ? -40.817 -15.341 15.682 1.00 78.94 266 GLY A N 1
ATOM 2067 C CA . GLY A 1 266 ? -41.826 -16.143 16.387 1.00 78.94 266 GLY A CA 1
ATOM 2068 C C . GLY A 1 266 ? -43.210 -15.490 16.485 1.00 78.94 266 GLY A C 1
ATOM 2069 O O . GLY A 1 266 ? -44.153 -16.151 16.911 1.00 78.94 266 GLY A O 1
ATOM 2070 N N . GLY A 1 267 ? -43.358 -14.236 16.043 1.00 89.81 267 GLY A N 1
ATOM 2071 C CA . GLY A 1 267 ? -44.645 -13.548 15.928 1.00 89.81 267 GLY A CA 1
ATOM 2072 C C . GLY A 1 267 ? -44.821 -12.386 16.906 1.00 89.81 267 GLY A C 1
ATOM 2073 O O . GLY A 1 267 ? -43.855 -11.839 17.441 1.00 89.81 267 GLY A O 1
ATOM 2074 N N . PHE A 1 268 ? -46.077 -11.988 17.116 1.00 92.69 268 PHE A N 1
ATOM 2075 C CA . PHE A 1 268 ? -46.430 -10.915 18.043 1.00 92.69 268 PHE A CA 1
ATOM 2076 C C . PHE A 1 268 ? -46.255 -11.340 19.497 1.00 92.69 268 PHE A C 1
ATOM 2078 O O . PHE A 1 268 ? -46.753 -12.385 19.914 1.00 92.69 268 PHE A O 1
ATOM 2085 N N . GLN A 1 269 ? -45.610 -10.480 20.277 1.00 94.44 269 GLN A N 1
ATOM 2086 C CA . GLN A 1 269 ? -45.527 -10.592 21.726 1.00 94.44 269 GLN A CA 1
ATOM 2087 C C . GLN A 1 269 ? -45.946 -9.266 22.363 1.00 94.44 269 GLN A C 1
ATOM 2089 O O . GLN A 1 269 ? -45.763 -8.192 21.787 1.00 94.44 269 GLN A O 1
ATOM 2094 N N . GLU A 1 270 ? -46.546 -9.345 23.546 1.00 95.06 270 GLU A N 1
ATOM 2095 C CA . GLU A 1 270 ? -46.947 -8.169 24.313 1.00 95.06 270 GLU A CA 1
ATOM 2096 C C . GLU A 1 270 ? -45.725 -7.597 25.041 1.00 95.06 270 GLU A C 1
ATOM 2098 O O . GLU A 1 270 ? -45.103 -8.293 25.839 1.00 95.06 270 GLU A O 1
ATOM 2103 N N . ALA A 1 271 ? -45.377 -6.343 24.755 1.00 95.06 271 ALA A N 1
ATOM 2104 C CA . ALA A 1 271 ? -44.281 -5.624 25.385 1.00 95.06 271 ALA A CA 1
ATOM 2105 C C . ALA A 1 271 ? -44.824 -4.529 26.311 1.00 95.06 271 ALA A C 1
ATOM 2107 O O . ALA A 1 271 ? -45.652 -3.707 25.903 1.00 95.06 271 ALA A O 1
ATOM 2108 N N . ASN A 1 272 ? -44.331 -4.487 27.548 1.00 95.31 272 ASN A N 1
ATOM 2109 C CA . ASN A 1 272 ? -44.657 -3.405 28.477 1.00 95.31 272 ASN A CA 1
ATOM 2110 C C . ASN A 1 272 ? -43.956 -2.108 28.052 1.00 95.31 272 ASN A C 1
ATOM 2112 O O . ASN A 1 272 ? -42.789 -2.130 27.655 1.00 95.31 272 ASN A O 1
ATOM 2116 N N . VAL A 1 273 ? -44.658 -0.980 28.163 1.00 95.88 273 VAL A N 1
ATOM 2117 C CA . VAL A 1 273 ? -44.144 0.347 27.806 1.00 95.88 273 VAL A CA 1
ATOM 2118 C C . VAL A 1 273 ? -43.830 1.135 29.073 1.00 95.88 273 VAL A C 1
ATOM 2120 O O . VAL A 1 273 ? -44.707 1.368 29.908 1.00 95.88 273 VAL A O 1
ATOM 2123 N N . TYR A 1 274 ? -42.585 1.585 29.201 1.00 95.44 274 TYR A N 1
ATOM 2124 C CA . TYR A 1 274 ? -42.098 2.384 30.322 1.00 95.44 274 TYR A CA 1
ATOM 2125 C C . TYR A 1 274 ? -41.540 3.718 29.829 1.00 95.44 274 TYR A C 1
ATOM 2127 O O . TYR A 1 274 ? -40.920 3.786 28.768 1.00 95.44 274 TYR A O 1
ATOM 2135 N N . LEU A 1 275 ? -41.704 4.771 30.630 1.00 93.56 275 LEU A N 1
ATOM 2136 C CA . LEU A 1 275 ? -40.995 6.033 30.423 1.00 93.56 275 LEU A CA 1
ATOM 2137 C C . LEU A 1 275 ? -39.711 6.020 31.245 1.00 93.56 275 LEU A C 1
ATOM 2139 O O . LEU A 1 275 ? -39.761 5.828 32.456 1.00 93.56 275 LEU A O 1
ATOM 2143 N N . LEU A 1 276 ? -38.565 6.245 30.604 1.00 91.69 276 LEU A N 1
ATOM 2144 C CA . LEU A 1 276 ? -37.251 6.146 31.248 1.00 91.69 276 LEU A CA 1
ATOM 2145 C C . LEU A 1 276 ? -37.099 7.097 32.447 1.00 91.69 276 LEU A C 1
ATOM 2147 O O . LEU A 1 276 ? -36.407 6.768 33.406 1.00 91.69 276 LEU A O 1
ATOM 2151 N N . ASN A 1 277 ? -37.766 8.253 32.402 1.00 90.00 277 ASN A N 1
ATOM 2152 C CA . ASN A 1 277 ? -37.754 9.256 33.471 1.00 90.00 277 ASN A CA 1
ATOM 2153 C C . ASN A 1 277 ? -38.569 8.851 34.711 1.00 90.00 277 ASN A C 1
ATOM 2155 O O . ASN A 1 277 ? -38.360 9.431 35.772 1.00 90.00 277 ASN A O 1
ATOM 2159 N N . ASP A 1 278 ? -39.449 7.855 34.591 1.00 91.44 278 ASP A N 1
ATOM 2160 C CA . ASP A 1 278 ? -40.283 7.359 35.692 1.00 91.44 278 ASP A CA 1
ATOM 2161 C C . ASP A 1 278 ? -39.638 6.162 36.416 1.00 91.44 278 ASP A C 1
ATOM 2163 O O . ASP A 1 278 ? -40.223 5.602 37.342 1.00 91.44 278 ASP A O 1
ATOM 2167 N N . LEU A 1 279 ? -38.447 5.736 35.979 1.00 92.62 279 LEU A N 1
ATOM 2168 C CA . LEU A 1 279 ? -37.744 4.569 36.504 1.00 92.62 279 LEU A CA 1
ATOM 2169 C C . LEU A 1 279 ? -36.603 4.978 37.439 1.00 92.62 279 LEU A C 1
ATOM 2171 O O . LEU A 1 279 ? -35.682 5.706 37.056 1.00 92.62 279 LEU A O 1
ATOM 2175 N N . ASP A 1 280 ? -36.607 4.419 38.647 1.00 91.19 280 ASP A N 1
ATOM 2176 C CA . ASP A 1 280 ? -35.532 4.618 39.616 1.00 91.19 280 ASP A CA 1
ATOM 2177 C C . ASP A 1 280 ? -34.252 3.865 39.216 1.00 91.19 280 ASP A C 1
ATOM 2179 O O . ASP A 1 280 ? -34.286 2.795 38.599 1.00 91.19 280 ASP A O 1
ATOM 2183 N N . SER A 1 281 ? -33.091 4.387 39.628 1.00 92.00 281 SER A N 1
ATOM 2184 C CA . SER A 1 281 ? -31.824 3.653 39.493 1.00 92.00 281 SER A CA 1
ATOM 2185 C C . SER A 1 281 ? -31.858 2.328 40.255 1.00 92.00 281 SER A C 1
ATOM 2187 O O . SER A 1 281 ? -32.275 2.266 41.409 1.00 92.00 281 SER A O 1
ATOM 2189 N N . GLY A 1 282 ? -31.361 1.276 39.610 1.00 91.75 282 GLY A N 1
ATOM 2190 C CA . GLY A 1 282 ? -31.425 -0.104 40.079 1.00 91.75 282 GLY A CA 1
ATOM 2191 C C . GLY A 1 282 ? -32.648 -0.876 39.609 1.00 91.75 282 GLY A C 1
ATOM 2192 O O . GLY A 1 282 ? -32.696 -2.082 39.834 1.00 91.75 282 GLY A O 1
ATOM 2193 N N . THR A 1 283 ? -33.598 -0.234 38.927 1.00 95.25 283 THR A N 1
ATOM 2194 C CA . THR A 1 283 ? -34.743 -0.937 38.340 1.00 95.25 283 THR A CA 1
ATOM 2195 C C . THR A 1 283 ? -34.288 -1.885 37.230 1.00 95.25 283 THR A C 1
ATOM 2197 O O . THR A 1 283 ? -33.552 -1.475 36.330 1.00 95.25 283 THR A O 1
ATOM 2200 N N . VAL A 1 284 ? -34.748 -3.135 37.291 1.00 95.31 284 VAL A N 1
ATOM 2201 C CA . VAL A 1 284 ? -34.520 -4.185 36.292 1.00 95.31 284 VAL A CA 1
ATOM 2202 C C . VAL A 1 284 ? -35.825 -4.490 35.562 1.00 95.31 284 VAL A C 1
ATOM 2204 O O . VAL A 1 284 ? -36.834 -4.811 36.194 1.00 95.31 284 VAL A O 1
ATOM 2207 N N . ILE A 1 285 ? -35.796 -4.409 34.234 1.00 95.38 285 ILE A N 1
ATOM 2208 C CA . ILE A 1 285 ? -36.938 -4.636 33.345 1.00 95.38 285 ILE A CA 1
ATOM 2209 C C . ILE A 1 285 ? -36.635 -5.847 32.453 1.00 95.38 285 ILE A C 1
ATOM 2211 O O . ILE A 1 285 ? -35.705 -5.773 31.647 1.00 95.38 285 ILE A O 1
ATOM 2215 N N . PRO A 1 286 ? -37.388 -6.954 32.568 1.00 94.44 286 PRO A N 1
ATOM 2216 C CA . PRO A 1 286 ? -37.253 -8.079 31.650 1.00 94.44 286 PRO A CA 1
ATOM 2217 C C . PRO A 1 286 ? -37.851 -7.741 30.276 1.00 94.44 286 PRO A C 1
ATOM 2219 O O . PRO A 1 286 ? -38.862 -7.043 30.186 1.00 94.44 286 PRO A O 1
ATOM 2222 N N . GLY A 1 287 ? -37.241 -8.250 29.205 1.00 92.44 287 GLY A N 1
ATOM 2223 C CA . GLY A 1 287 ? -37.823 -8.213 27.864 1.00 92.44 287 GLY A CA 1
ATOM 2224 C C . GLY A 1 287 ? -38.950 -9.248 27.689 1.00 92.44 287 GLY A C 1
ATOM 2225 O O . GLY A 1 287 ? -38.923 -10.287 28.352 1.00 92.44 287 GLY A O 1
ATOM 2226 N N . PRO A 1 288 ? -39.917 -9.024 26.777 1.00 95.06 288 PRO A N 1
ATOM 2227 C CA . PRO A 1 288 ? -40.014 -7.896 25.850 1.00 95.06 288 PRO A CA 1
ATOM 2228 C C . PRO A 1 288 ? -40.539 -6.600 26.499 1.00 95.06 288 PRO A C 1
ATOM 2230 O O . PRO A 1 288 ? -41.581 -6.593 27.153 1.00 95.06 288 PRO A O 1
ATOM 2233 N N . ALA A 1 289 ? -39.850 -5.478 26.275 1.00 95.88 289 ALA A N 1
ATOM 2234 C CA . ALA A 1 289 ? -40.266 -4.163 26.773 1.00 95.88 289 ALA A CA 1
ATOM 2235 C C . ALA A 1 289 ? -39.813 -3.015 25.855 1.00 95.88 289 ALA A C 1
ATOM 2237 O O . ALA A 1 289 ? -38.788 -3.107 25.178 1.00 95.88 289 ALA A O 1
ATOM 2238 N N . LEU A 1 290 ? -40.567 -1.914 25.870 1.00 96.00 290 LEU A N 1
ATOM 2239 C CA . LEU A 1 290 ? -40.206 -0.637 25.254 1.00 96.00 290 LEU A CA 1
ATOM 2240 C C . LEU A 1 290 ? -39.933 0.381 26.359 1.00 96.00 290 LEU A C 1
ATOM 2242 O O . LEU A 1 290 ? -40.826 0.709 27.139 1.00 96.00 290 LEU A O 1
ATOM 2246 N N . VAL A 1 291 ? -38.708 0.892 26.423 1.00 94.94 291 VAL A N 1
ATOM 2247 C CA . VAL A 1 291 ? -38.322 1.946 27.367 1.00 94.94 291 VAL A CA 1
ATOM 2248 C C . VAL A 1 291 ? -38.061 3.222 26.576 1.00 94.94 291 VAL A C 1
ATOM 2250 O O . VAL A 1 291 ? -37.144 3.277 25.759 1.00 94.94 291 VAL A O 1
ATOM 2253 N N . ILE A 1 292 ? -38.904 4.232 26.778 1.00 93.25 292 ILE A N 1
ATOM 2254 C CA . ILE A 1 292 ? -38.990 5.418 25.919 1.00 93.25 292 ILE A CA 1
ATOM 2255 C C . ILE A 1 292 ? -38.597 6.667 26.709 1.00 93.25 292 ILE A C 1
ATOM 2257 O O . ILE A 1 292 ? -38.991 6.834 27.864 1.00 93.25 292 ILE A O 1
ATOM 2261 N N . ASP A 1 293 ? -37.850 7.571 26.081 1.00 87.81 293 ASP A N 1
ATOM 2262 C CA . ASP A 1 293 ? -37.723 8.959 26.529 1.00 87.81 293 ASP A CA 1
ATOM 2263 C C . ASP A 1 293 ? -38.088 9.931 25.394 1.00 87.81 293 ASP A C 1
ATOM 2265 O O . ASP A 1 293 ? -38.515 9.518 24.319 1.00 87.81 293 ASP A O 1
ATOM 2269 N N . SER A 1 294 ? -37.946 11.237 25.624 1.00 82.75 294 SER A N 1
ATOM 2270 C CA . SER A 1 294 ? -38.295 12.272 24.640 1.00 82.75 294 SER A CA 1
ATOM 2271 C C . SER A 1 294 ? -37.457 12.255 23.352 1.00 82.75 294 SER A C 1
ATOM 2273 O O . SER A 1 294 ? -37.737 13.021 22.436 1.00 82.75 294 SER A O 1
ATOM 2275 N N . THR A 1 295 ? -36.400 11.450 23.289 1.00 82.12 295 THR A N 1
ATOM 2276 C CA . THR A 1 295 ? -35.376 11.477 22.239 1.00 82.12 295 THR A CA 1
ATOM 2277 C C . THR A 1 295 ? -34.998 10.101 21.679 1.00 82.12 295 THR A C 1
ATOM 2279 O O . THR A 1 295 ? -34.362 10.035 20.628 1.00 82.12 295 THR A O 1
ATOM 2282 N N . GLN A 1 296 ? -35.352 9.003 22.352 1.00 88.75 296 GLN A N 1
ATOM 2283 C CA . GLN A 1 296 ? -35.025 7.639 21.931 1.00 88.75 296 GLN A CA 1
ATOM 2284 C C . GLN A 1 296 ? -36.083 6.621 22.369 1.00 88.75 296 GLN A C 1
ATOM 2286 O O . GLN A 1 296 ? -36.827 6.806 23.332 1.00 88.75 296 GLN A O 1
ATOM 2291 N N . THR A 1 297 ? -36.096 5.488 21.671 1.00 92.94 297 THR A N 1
ATOM 2292 C CA . THR A 1 297 ? -36.831 4.280 22.058 1.00 92.94 297 THR A CA 1
ATOM 2293 C C . THR A 1 297 ? -35.839 3.132 22.202 1.00 92.94 297 THR A C 1
ATOM 2295 O O . THR A 1 297 ? -35.131 2.799 21.251 1.00 92.94 297 THR A O 1
ATOM 2298 N N . ILE A 1 298 ? -35.777 2.538 23.393 1.00 95.00 298 ILE A N 1
ATOM 2299 C CA . ILE A 1 298 ? -34.944 1.376 23.697 1.00 95.00 298 ILE A CA 1
ATOM 2300 C C . ILE A 1 298 ? -35.834 0.137 23.664 1.00 95.00 298 ILE A C 1
ATOM 2302 O O . ILE A 1 298 ? -36.769 0.012 24.458 1.00 95.00 298 ILE A O 1
ATOM 2306 N N . LEU A 1 299 ? -35.538 -0.780 22.746 1.00 95.50 299 LEU A N 1
ATOM 2307 C CA . LEU A 1 299 ? -36.228 -2.059 22.646 1.00 95.50 299 LEU A CA 1
ATOM 2308 C C . LEU A 1 299 ? -35.451 -3.119 23.427 1.00 95.50 299 LEU A C 1
ATOM 2310 O O . LEU A 1 299 ? -34.344 -3.488 23.045 1.00 95.50 299 LEU A O 1
ATOM 2314 N N . VAL A 1 300 ? -36.058 -3.641 24.489 1.00 95.38 300 VAL A N 1
ATOM 2315 C CA . VAL A 1 300 ? -35.556 -4.808 25.220 1.00 95.38 300 VAL A CA 1
ATOM 2316 C C . VAL A 1 300 ? -36.221 -6.032 24.610 1.00 95.38 300 VAL A C 1
ATOM 2318 O O . VAL A 1 300 ? -37.413 -6.252 24.809 1.00 95.38 300 VAL A O 1
ATOM 2321 N N . GLU A 1 301 ? -35.491 -6.799 23.805 1.00 93.31 301 GLU A N 1
ATOM 2322 C CA . GLU A 1 301 ? -36.032 -8.009 23.172 1.00 93.31 301 GLU A CA 1
ATOM 2323 C C . GLU A 1 301 ? -36.204 -9.169 24.174 1.00 93.31 301 GLU A C 1
ATOM 2325 O O . GLU A 1 301 ? -35.558 -9.172 25.226 1.00 93.31 301 GLU A O 1
ATOM 2330 N N . PRO A 1 302 ? -37.007 -10.202 23.845 1.00 91.56 302 PRO A N 1
ATOM 2331 C CA . PRO A 1 302 ? -37.070 -11.428 24.641 1.00 91.56 302 PRO A CA 1
ATOM 2332 C C . PRO A 1 302 ? -35.682 -12.036 24.916 1.00 91.56 302 PRO A C 1
ATOM 2334 O O . PRO A 1 302 ? -34.783 -11.951 24.066 1.00 91.56 302 PRO A O 1
ATOM 2337 N N . ASN A 1 303 ? -35.543 -12.686 26.079 1.00 90.06 303 ASN A N 1
ATOM 2338 C CA . ASN A 1 303 ? -34.291 -13.256 26.611 1.00 90.06 303 ASN A CA 1
ATOM 2339 C C . ASN A 1 303 ? -33.185 -12.209 26.833 1.00 90.06 303 ASN A C 1
ATOM 2341 O O . ASN A 1 303 ? -32.004 -12.443 26.569 1.00 90.06 303 ASN A O 1
ATOM 2345 N N . SER A 1 304 ? -33.579 -11.008 27.247 1.00 94.38 304 SER A N 1
ATOM 2346 C CA . SER A 1 304 ? -32.657 -9.996 27.745 1.00 94.38 304 SER A CA 1
ATOM 2347 C C . SER A 1 304 ? -33.324 -9.184 28.849 1.00 94.38 304 SER A C 1
ATOM 2349 O O . SER A 1 304 ? -34.553 -9.177 28.976 1.00 94.38 304 SER A O 1
ATOM 2351 N N . HIS A 1 305 ? -32.523 -8.501 29.659 1.00 95.25 305 HIS A N 1
ATOM 2352 C CA . HIS A 1 305 ? -33.018 -7.644 30.726 1.00 95.25 305 HIS A CA 1
ATOM 2353 C C . HIS A 1 305 ? -32.245 -6.329 30.775 1.00 95.25 305 HIS A C 1
ATOM 2355 O O . HIS A 1 305 ? -31.040 -6.265 30.536 1.00 95.25 305 HIS A O 1
ATOM 2361 N N . LEU A 1 306 ? -32.969 -5.261 31.083 1.00 96.12 306 LEU A N 1
ATOM 2362 C CA . LEU A 1 306 ? -32.466 -3.900 31.138 1.00 96.12 306 LEU A CA 1
ATOM 2363 C C . LEU A 1 306 ? -32.317 -3.462 32.594 1.00 96.12 306 LEU A C 1
ATOM 2365 O O . LEU A 1 306 ? -33.271 -3.556 33.357 1.00 96.12 306 LEU A O 1
ATOM 2369 N N . THR A 1 307 ? -31.156 -2.928 32.966 1.00 95.94 307 THR A N 1
ATOM 2370 C CA . THR A 1 307 ? -30.888 -2.320 34.276 1.00 95.94 307 THR A CA 1
ATOM 2371 C C . THR A 1 307 ? -30.701 -0.812 34.135 1.00 95.94 307 THR A C 1
ATOM 2373 O O . THR A 1 307 ? -29.823 -0.343 33.403 1.00 95.94 307 THR A O 1
ATOM 2376 N N . VAL A 1 308 ? -31.505 -0.037 34.864 1.00 95.25 308 VAL A N 1
ATOM 2377 C CA . VAL A 1 308 ? -31.416 1.429 34.893 1.00 95.25 308 VAL A CA 1
ATOM 2378 C C . VAL A 1 308 ? -30.310 1.866 35.852 1.00 95.25 308 VAL A C 1
ATOM 2380 O O . VAL A 1 308 ? -30.324 1.524 37.033 1.00 95.25 308 VAL A O 1
ATOM 2383 N N . LEU A 1 309 ? -29.369 2.671 35.366 1.00 93.31 309 LEU A N 1
ATOM 2384 C CA . LEU A 1 309 ? -28.327 3.320 36.166 1.00 93.31 309 LEU A CA 1
ATOM 2385 C C . LEU A 1 309 ? -28.574 4.842 36.231 1.00 93.31 309 LEU A C 1
ATOM 2387 O O . LEU A 1 309 ? -29.463 5.360 35.545 1.00 93.31 309 LEU A O 1
ATOM 2391 N N . PRO A 1 310 ? -27.793 5.610 37.019 1.00 89.62 310 PRO A N 1
ATOM 2392 C CA . PRO A 1 310 ? -28.003 7.049 37.150 1.00 89.62 310 PRO A CA 1
ATOM 2393 C C . PRO A 1 310 ? -27.896 7.778 35.807 1.00 89.62 310 PRO A C 1
ATOM 2395 O O . PRO A 1 310 ? -28.777 8.571 35.476 1.00 89.62 310 PRO A O 1
ATOM 2398 N N . ARG A 1 311 ? -26.866 7.456 35.008 1.00 88.56 311 ARG A N 1
ATOM 2399 C CA . ARG A 1 311 ? -26.587 8.079 33.695 1.00 88.56 311 ARG A CA 1
ATOM 2400 C C . ARG A 1 311 ? -26.690 7.141 32.493 1.00 88.56 311 ARG A C 1
ATOM 2402 O O . ARG A 1 311 ? -26.711 7.602 31.357 1.00 88.56 311 ARG A O 1
ATOM 2409 N N . HIS A 1 312 ? -26.754 5.841 32.741 1.00 93.12 312 HIS A N 1
ATOM 2410 C CA . HIS A 1 312 ? -26.723 4.813 31.708 1.00 93.12 312 HIS A CA 1
ATOM 2411 C C . HIS A 1 312 ? -27.898 3.857 31.865 1.00 93.12 312 HIS A C 1
ATOM 2413 O O . HIS A 1 312 ? -28.588 3.832 32.883 1.00 93.12 312 HIS A O 1
ATOM 2419 N N . VAL A 1 313 ? -28.076 3.040 30.849 1.00 94.19 313 VAL A N 1
ATOM 2420 C CA . VAL A 1 313 ? -28.921 1.866 30.826 1.00 94.19 313 VAL A CA 1
ATOM 2421 C C . VAL A 1 313 ? -28.050 0.723 30.317 1.00 94.19 313 VAL A C 1
ATOM 2423 O O . VAL A 1 313 ? -27.323 0.888 29.336 1.00 94.19 313 VAL A O 1
ATOM 2426 N N . ILE A 1 314 ? -28.081 -0.413 31.005 1.00 95.38 314 ILE A N 1
ATOM 2427 C CA . ILE A 1 314 ? -27.357 -1.622 30.598 1.00 95.38 314 ILE A CA 1
ATOM 2428 C C . ILE A 1 314 ? -28.376 -2.662 30.171 1.00 95.38 314 ILE A C 1
ATOM 2430 O O . ILE A 1 314 ? -29.349 -2.870 30.885 1.00 95.38 314 ILE A O 1
ATOM 2434 N N . ILE A 1 315 ? -28.153 -3.307 29.030 1.00 96.06 315 ILE A N 1
ATOM 2435 C CA . ILE A 1 315 ? -28.939 -4.466 28.603 1.00 96.06 315 ILE A CA 1
ATOM 2436 C C . ILE A 1 315 ? -28.010 -5.671 28.600 1.00 96.06 315 ILE A C 1
ATOM 2438 O O . ILE A 1 315 ? -27.013 -5.679 27.877 1.00 96.06 315 ILE A O 1
ATOM 2442 N N . ASP A 1 316 ? -28.347 -6.667 29.405 1.00 95.00 316 ASP A N 1
ATOM 2443 C CA . ASP A 1 316 ? -27.658 -7.950 29.456 1.00 95.00 316 ASP A CA 1
ATOM 2444 C C . ASP A 1 316 ? -28.502 -8.993 28.717 1.00 95.00 316 ASP A C 1
ATOM 2446 O O . ASP A 1 316 ? -29.720 -9.077 28.898 1.00 95.00 316 ASP A O 1
ATOM 2450 N N . LEU A 1 317 ? -27.855 -9.742 27.824 1.00 93.06 317 LEU A N 1
ATOM 2451 C CA . LEU A 1 317 ? -28.484 -10.810 27.055 1.00 93.06 317 LEU A CA 1
ATOM 2452 C C . LEU A 1 317 ? -28.324 -12.125 27.821 1.00 93.06 317 LEU A C 1
ATOM 2454 O O . LEU A 1 317 ? -27.216 -12.465 28.240 1.00 93.06 317 LEU A O 1
ATOM 2458 N N . ASP A 1 318 ? -29.418 -12.866 27.985 1.00 85.25 318 ASP A N 1
ATOM 2459 C CA . ASP A 1 318 ? -29.383 -14.153 28.672 1.00 85.25 318 ASP A CA 1
ATOM 2460 C C . ASP A 1 318 ? -28.653 -15.180 27.788 1.00 85.25 318 ASP A C 1
ATOM 2462 O O . ASP A 1 318 ? -28.854 -15.228 26.569 1.00 85.25 318 ASP A O 1
ATOM 2466 N N . GLU A 1 319 ? -27.789 -16.012 28.377 1.00 61.25 319 GLU A N 1
ATOM 2467 C CA . GLU A 1 319 ? -27.125 -17.080 27.628 1.00 61.25 319 GLU A CA 1
ATOM 2468 C C . GLU A 1 319 ? -28.176 -18.086 27.144 1.00 61.25 319 GLU A C 1
ATOM 2470 O O . GLU A 1 319 ? -28.778 -18.818 27.933 1.00 61.25 319 GLU A O 1
ATOM 2475 N N . SER A 1 320 ? -28.386 -18.167 25.828 1.00 46.50 320 SER A N 1
ATOM 2476 C CA . SER A 1 320 ? -28.998 -19.358 25.248 1.00 46.50 320 SER A CA 1
ATOM 2477 C C . SER A 1 320 ? -28.145 -20.561 25.649 1.00 46.50 320 SER A C 1
ATOM 2479 O O . SER A 1 320 ? -26.929 -20.515 25.464 1.00 46.50 320 SER A O 1
ATOM 2481 N N . GLN A 1 321 ? -28.768 -21.620 26.175 1.00 33.59 321 GLN A N 1
ATOM 2482 C CA . GLN A 1 321 ? -28.139 -22.903 26.520 1.00 33.59 321 GLN A CA 1
ATOM 2483 C C . GLN A 1 321 ? -27.569 -23.619 25.276 1.00 33.59 321 GLN A C 1
ATOM 2485 O O . GLN A 1 321 ? -28.006 -24.703 24.907 1.00 33.59 321 GLN A O 1
ATOM 2490 N N . SER A 1 322 ? -26.591 -23.023 24.602 1.00 32.19 322 SER A N 1
ATOM 2491 C CA . SER A 1 322 ? -25.631 -23.731 23.768 1.00 32.19 322 SER A CA 1
ATOM 2492 C C . SER A 1 322 ? -24.351 -23.800 24.586 1.00 32.19 322 SER A C 1
ATOM 2494 O O . SER A 1 322 ? -23.526 -22.886 24.574 1.00 32.19 322 SER A O 1
ATOM 2496 N N . SER A 1 323 ? -24.268 -24.856 25.385 1.00 30.69 323 SER A N 1
ATOM 2497 C CA . SER A 1 323 ? -23.098 -25.279 26.139 1.00 30.69 323 SER A CA 1
ATOM 2498 C C . SER A 1 323 ? -21.807 -25.064 25.344 1.00 30.69 323 SER A C 1
ATOM 2500 O O . SER A 1 323 ? -21.566 -25.737 24.345 1.00 30.69 323 SER A O 1
ATOM 2502 N N . GLN A 1 324 ? -20.954 -24.152 25.820 1.00 30.83 324 GLN A N 1
ATOM 2503 C CA . GLN A 1 324 ? -19.517 -24.252 25.588 1.00 30.83 324 GLN A CA 1
ATOM 2504 C C . GLN A 1 324 ? -19.028 -25.481 26.358 1.00 30.83 324 GLN A C 1
ATOM 2506 O O . GLN A 1 324 ? -18.557 -25.389 27.492 1.00 30.83 324 GLN A O 1
ATOM 2511 N N . GLU A 1 325 ? -19.187 -26.656 25.756 1.00 31.20 325 GLU A N 1
ATOM 2512 C CA . GLU A 1 325 ? -18.302 -27.765 26.068 1.00 31.20 325 GLU A CA 1
ATOM 2513 C C . GLU A 1 325 ? -16.892 -27.303 25.694 1.00 31.20 325 GLU A C 1
ATOM 2515 O O . GLU A 1 325 ? -16.591 -27.020 24.534 1.00 31.20 325 GLU A O 1
ATOM 2520 N N . LYS A 1 326 ? -16.032 -27.162 26.708 1.00 35.84 326 LYS A N 1
ATOM 2521 C CA . LYS A 1 326 ? -14.585 -27.230 26.520 1.00 35.84 326 LYS A CA 1
ATOM 2522 C C . LYS A 1 326 ? -14.290 -28.643 26.030 1.00 35.84 326 LYS A C 1
ATOM 2524 O O . LYS A 1 326 ? -14.034 -29.532 26.839 1.00 35.84 326 LYS A O 1
ATOM 2529 N N . ASP A 1 327 ? -14.424 -28.848 24.728 1.00 32.50 327 ASP A N 1
ATOM 2530 C CA . ASP A 1 327 ? -14.075 -30.108 24.101 1.00 32.50 327 ASP A CA 1
ATOM 2531 C C . ASP A 1 327 ? -12.550 -30.251 24.187 1.00 32.50 327 ASP A C 1
ATOM 2533 O O . ASP A 1 327 ? -11.794 -29.347 23.821 1.00 32.50 327 ASP A O 1
ATOM 2537 N N . ALA A 1 328 ? -12.102 -31.362 24.765 1.00 39.31 328 ALA A N 1
ATOM 2538 C CA . ALA A 1 328 ? -10.689 -31.686 24.954 1.00 39.31 328 ALA A CA 1
ATOM 2539 C C . ALA A 1 328 ? -9.996 -32.088 23.634 1.00 39.31 328 ALA A C 1
ATOM 2541 O O . ALA A 1 328 ? -8.793 -32.341 23.630 1.00 39.31 328 ALA A O 1
ATOM 2542 N N . ASP A 1 329 ? -10.737 -32.098 22.522 1.00 46.62 329 ASP A N 1
ATOM 2543 C CA . ASP A 1 329 ? -10.221 -32.157 21.159 1.00 46.62 329 ASP A CA 1
ATOM 2544 C C . ASP A 1 329 ? -10.217 -30.743 20.558 1.00 46.62 329 ASP A C 1
ATOM 2546 O O . ASP A 1 329 ? -11.266 -30.198 20.206 1.00 46.62 329 ASP A O 1
ATOM 2550 N N . LEU A 1 330 ? -9.030 -30.145 20.402 1.00 54.53 330 LEU A N 1
ATOM 2551 C CA . LEU A 1 330 ? -8.832 -28.907 19.639 1.00 54.53 330 LEU A CA 1
ATOM 2552 C C . LEU A 1 330 ? -9.230 -29.140 18.169 1.00 54.53 330 LEU A C 1
ATOM 2554 O O . LEU A 1 330 ? -8.407 -29.490 17.323 1.00 54.53 330 LEU A O 1
ATOM 2558 N N . LYS A 1 331 ? -10.513 -28.965 17.848 1.00 68.19 331 LYS A N 1
ATOM 2559 C CA . LYS A 1 331 ? -11.002 -28.834 16.472 1.00 68.19 331 LYS A CA 1
ATOM 2560 C C . LYS A 1 331 ? -10.880 -27.375 16.049 1.00 68.19 331 LYS A C 1
ATOM 2562 O O . LYS A 1 331 ? -11.177 -26.475 16.827 1.00 68.19 331 LYS A O 1
ATOM 2567 N N . ILE A 1 332 ? -10.437 -27.145 14.812 1.00 71.56 332 ILE A N 1
ATOM 2568 C CA . ILE A 1 332 ? -10.316 -25.793 14.254 1.00 71.56 332 ILE A CA 1
ATOM 2569 C C . ILE A 1 332 ? -11.708 -25.152 14.218 1.00 71.56 332 ILE A C 1
ATOM 2571 O O . ILE A 1 332 ? -12.572 -25.602 13.466 1.00 71.56 332 ILE A O 1
ATOM 2575 N N . ASP A 1 333 ? -11.910 -24.095 15.006 1.00 71.12 333 ASP A N 1
ATOM 2576 C CA . ASP A 1 333 ? -13.077 -23.221 14.891 1.00 71.12 333 ASP A CA 1
ATOM 2577 C C . ASP A 1 333 ? -12.848 -22.240 13.724 1.00 71.12 333 ASP A C 1
ATOM 2579 O O . ASP A 1 333 ? -11.903 -21.446 13.783 1.00 71.12 333 ASP A O 1
ATOM 2583 N N . PRO A 1 334 ? -13.683 -22.253 12.665 1.00 64.31 334 PRO A N 1
ATOM 2584 C CA . PRO A 1 334 ? -13.548 -21.341 11.530 1.00 64.31 334 PRO A CA 1
ATOM 2585 C C . PRO A 1 334 ? -13.552 -19.856 11.914 1.00 64.31 334 PRO A C 1
ATOM 2587 O O . PRO A 1 334 ? -12.910 -19.051 11.242 1.00 64.31 334 PRO A O 1
ATOM 2590 N N . VAL A 1 335 ? -14.252 -19.483 12.992 1.00 64.62 335 VAL A N 1
ATOM 2591 C CA . VAL A 1 335 ? -14.290 -18.096 13.475 1.00 64.62 335 VAL A CA 1
ATOM 2592 C C . VAL A 1 335 ? -12.942 -17.720 14.073 1.00 64.62 335 VAL A C 1
ATOM 2594 O O . VAL A 1 335 ? -12.347 -16.726 13.671 1.00 64.62 335 VAL A O 1
ATOM 2597 N N . GLN A 1 336 ? -12.422 -18.537 14.987 1.00 70.31 336 GLN A N 1
ATOM 2598 C CA . GLN A 1 336 ? -11.114 -18.297 15.600 1.00 70.31 336 GLN A CA 1
ATOM 2599 C C . GLN A 1 336 ? -9.988 -18.352 14.561 1.00 70.31 336 GLN A C 1
ATOM 2601 O O . GLN A 1 336 ? -9.077 -17.531 14.600 1.00 70.31 336 GLN A O 1
ATOM 2606 N N . LEU A 1 337 ? -10.085 -19.250 13.576 1.00 73.62 337 LEU A N 1
ATOM 2607 C CA . LEU A 1 337 ? -9.155 -19.316 12.452 1.00 73.62 337 LEU A CA 1
ATOM 2608 C C . LEU A 1 337 ? -9.099 -17.989 11.683 1.00 73.62 337 LEU A C 1
ATOM 2610 O O . LEU A 1 337 ? -8.011 -17.492 11.399 1.00 73.62 337 LEU A O 1
ATOM 2614 N N . SER A 1 338 ? -10.262 -17.403 11.386 1.00 70.31 338 SER A N 1
ATOM 2615 C CA . SER A 1 338 ? -10.358 -16.097 10.730 1.00 70.31 338 SER A CA 1
ATOM 2616 C C . SER A 1 338 ? -9.809 -14.970 11.615 1.00 70.31 338 SER A C 1
ATOM 2618 O O . SER A 1 338 ? -9.048 -14.139 11.122 1.00 70.31 338 SER A O 1
ATOM 2620 N N . VAL A 1 339 ? -10.087 -14.984 12.925 1.00 72.31 339 VAL A N 1
ATOM 2621 C CA . VAL A 1 339 ? -9.538 -14.003 13.883 1.00 72.31 339 VAL A CA 1
ATOM 2622 C C . VAL A 1 339 ? -8.009 -14.032 13.894 1.00 72.31 339 VAL A C 1
ATOM 2624 O O . VAL A 1 339 ? -7.379 -12.985 13.754 1.00 72.31 339 VAL A O 1
ATOM 2627 N N . PHE A 1 340 ? -7.390 -15.211 14.016 1.00 82.56 340 PHE A N 1
ATOM 2628 C CA . PHE A 1 340 ? -5.929 -15.325 13.997 1.00 82.56 340 PHE A CA 1
ATOM 2629 C C . PHE A 1 340 ? -5.333 -14.952 12.634 1.00 82.56 340 PHE A C 1
ATOM 2631 O O . PHE A 1 340 ? -4.302 -14.282 12.596 1.00 82.56 340 PHE A O 1
ATOM 2638 N N . ALA A 1 341 ? -5.989 -15.311 11.524 1.00 81.12 341 ALA A N 1
ATOM 2639 C CA . ALA A 1 341 ? -5.560 -14.920 10.180 1.00 81.12 341 ALA A CA 1
ATOM 2640 C C . ALA A 1 341 ? -5.506 -13.394 10.021 1.00 81.12 341 ALA A C 1
ATOM 2642 O O . ALA A 1 341 ? -4.470 -12.853 9.625 1.00 81.12 341 ALA A O 1
ATOM 2643 N N . HIS A 1 342 ? -6.580 -12.694 10.400 1.00 78.94 342 HIS A N 1
ATOM 2644 C CA . HIS A 1 342 ? -6.621 -11.232 10.369 1.00 78.94 342 HIS A CA 1
ATOM 2645 C C . HIS A 1 342 ? -5.647 -10.609 11.366 1.00 78.94 342 HIS A C 1
ATOM 2647 O O . HIS A 1 342 ? -5.008 -9.613 11.041 1.00 78.94 342 HIS A O 1
ATOM 2653 N N . ARG A 1 343 ? -5.463 -11.203 12.550 1.00 82.62 343 ARG A N 1
ATOM 2654 C CA . ARG A 1 343 ? -4.516 -10.690 13.543 1.00 82.62 343 ARG A CA 1
ATOM 2655 C C . ARG A 1 343 ? -3.075 -10.744 13.044 1.00 82.62 343 ARG A C 1
ATOM 2657 O O . ARG A 1 343 ? -2.382 -9.736 13.123 1.00 82.62 343 ARG A O 1
ATOM 2664 N N . PHE A 1 344 ? -2.631 -11.870 12.489 1.00 89.75 344 PHE A N 1
ATOM 2665 C CA . PHE A 1 344 ? -1.285 -11.978 11.918 1.00 89.75 344 PHE A CA 1
ATOM 2666 C C . PHE A 1 344 ? -1.089 -11.044 10.718 1.00 89.75 344 PHE A C 1
ATOM 2668 O O . PHE A 1 344 ? -0.034 -10.422 10.600 1.00 89.75 344 PHE A O 1
ATOM 2675 N N . MET A 1 345 ? -2.112 -10.882 9.871 1.00 86.56 345 MET A N 1
ATOM 2676 C CA . MET A 1 345 ? -2.071 -9.913 8.772 1.00 86.56 345 MET A CA 1
ATOM 2677 C C . MET A 1 345 ? -1.954 -8.469 9.284 1.00 86.56 345 MET A C 1
ATOM 2679 O O . MET A 1 345 ? -1.086 -7.729 8.837 1.00 86.56 345 MET A O 1
ATOM 2683 N N . SER A 1 346 ? -2.758 -8.095 10.282 1.00 84.00 346 SER A N 1
ATOM 2684 C CA . SER A 1 346 ? -2.758 -6.767 10.913 1.00 84.00 346 SER A CA 1
ATOM 2685 C C . SER A 1 346 ? -1.398 -6.403 11.515 1.00 84.00 346 SER A C 1
ATOM 2687 O O . SER A 1 346 ? -0.954 -5.257 11.436 1.00 84.00 346 SER A O 1
ATOM 2689 N N . ILE A 1 347 ? -0.689 -7.389 12.078 1.00 89.38 347 ILE A N 1
ATOM 2690 C CA . ILE A 1 347 ? 0.685 -7.198 12.552 1.00 89.38 347 ILE A CA 1
ATOM 2691 C C . ILE A 1 347 ? 1.600 -6.857 11.370 1.00 89.38 347 ILE A C 1
ATOM 2693 O O . ILE A 1 347 ? 2.282 -5.835 11.424 1.00 89.38 347 ILE A O 1
ATOM 2697 N N . ALA A 1 348 ? 1.583 -7.648 10.292 1.00 91.50 348 ALA A N 1
ATOM 2698 C CA . ALA A 1 348 ? 2.392 -7.381 9.100 1.00 91.50 348 ALA A CA 1
ATOM 2699 C C . ALA A 1 348 ? 2.077 -6.005 8.472 1.00 91.50 348 ALA A C 1
ATOM 2701 O O . ALA A 1 348 ? 2.988 -5.258 8.118 1.00 91.50 348 ALA A O 1
ATOM 2702 N N . GLU A 1 349 ? 0.802 -5.615 8.402 1.00 88.12 349 GLU A N 1
ATOM 2703 C CA . GLU A 1 349 ? 0.365 -4.295 7.919 1.00 88.12 349 GLU A CA 1
ATOM 2704 C C . GLU A 1 349 ? 0.830 -3.154 8.835 1.00 88.12 349 GLU A C 1
ATOM 2706 O O . GLU A 1 349 ? 1.249 -2.089 8.365 1.00 88.12 349 GLU A O 1
ATOM 2711 N N . SER A 1 350 ? 0.802 -3.368 10.154 1.00 85.06 350 SER A N 1
ATOM 2712 C CA . SER A 1 350 ? 1.321 -2.393 11.110 1.00 85.06 350 SER A CA 1
ATOM 2713 C C . SER A 1 350 ? 2.833 -2.235 10.986 1.00 85.06 350 SER A C 1
ATOM 2715 O O . SER A 1 350 ? 3.309 -1.110 11.134 1.00 85.06 350 SER A O 1
ATOM 2717 N N . MET A 1 351 ? 3.579 -3.312 10.720 1.00 93.50 351 MET A N 1
ATOM 2718 C CA . MET A 1 351 ? 5.014 -3.235 10.429 1.00 93.50 351 MET A CA 1
ATOM 2719 C C . MET A 1 351 ? 5.253 -2.391 9.170 1.00 93.50 351 MET A C 1
ATOM 2721 O O . MET A 1 351 ? 6.031 -1.441 9.216 1.00 93.50 351 MET A O 1
ATOM 2725 N N . CYS A 1 352 ? 4.510 -2.660 8.089 1.00 90.62 352 CYS A N 1
ATOM 2726 C CA . CYS A 1 352 ? 4.584 -1.892 6.844 1.00 90.62 352 CYS A CA 1
ATOM 2727 C C . CYS A 1 352 ? 4.315 -0.395 7.055 1.00 90.62 352 CYS A C 1
ATOM 2729 O O . CYS A 1 352 ? 5.053 0.458 6.568 1.00 90.62 352 CYS A O 1
ATOM 2731 N N . THR A 1 353 ? 3.275 -0.071 7.826 1.00 83.88 353 THR A N 1
ATOM 2732 C CA . THR A 1 353 ? 2.918 1.319 8.146 1.00 83.88 353 THR A CA 1
ATOM 2733 C C . THR A 1 353 ? 4.035 2.024 8.919 1.00 83.88 353 THR A C 1
ATOM 2735 O O . THR A 1 353 ? 4.297 3.205 8.691 1.00 83.88 353 THR A O 1
ATOM 2738 N N . THR A 1 354 ? 4.687 1.320 9.848 1.00 84.19 354 THR A N 1
ATOM 2739 C CA . THR A 1 354 ? 5.840 1.847 10.589 1.00 84.19 354 THR A CA 1
ATOM 2740 C C . THR A 1 354 ? 7.020 2.099 9.654 1.00 84.19 354 THR A C 1
ATOM 2742 O O . THR A 1 354 ? 7.576 3.196 9.683 1.00 84.19 354 THR A O 1
ATOM 2745 N N . LEU A 1 355 ? 7.349 1.134 8.788 1.00 90.25 355 LEU A N 1
ATOM 2746 C CA . LEU A 1 355 ? 8.439 1.251 7.819 1.00 90.25 355 LEU A CA 1
ATOM 2747 C C . LEU A 1 355 ? 8.257 2.479 6.919 1.00 90.25 355 LEU A C 1
ATOM 2749 O O . LEU A 1 355 ? 9.118 3.355 6.899 1.00 90.25 355 LEU A O 1
ATOM 2753 N N . GLN A 1 356 ? 7.090 2.605 6.280 1.00 85.75 356 GLN A N 1
ATOM 2754 C CA . GLN A 1 356 ? 6.770 3.721 5.384 1.00 85.75 356 GLN A CA 1
ATOM 2755 C C . GLN A 1 356 ? 6.892 5.092 6.063 1.00 85.75 356 GLN A C 1
ATOM 2757 O O . GLN A 1 356 ? 7.342 6.063 5.457 1.00 85.75 356 GLN A O 1
ATOM 2762 N N . LYS A 1 357 ? 6.461 5.198 7.327 1.00 79.25 357 LYS A N 1
ATOM 2763 C CA . LYS A 1 357 ? 6.471 6.469 8.066 1.00 79.25 357 LYS A CA 1
ATOM 2764 C C . LYS A 1 357 ? 7.873 6.916 8.465 1.00 79.25 357 LYS A C 1
ATOM 2766 O O . LYS A 1 357 ? 8.098 8.121 8.562 1.00 79.25 357 LYS A O 1
ATOM 2771 N N . ILE A 1 358 ? 8.766 5.967 8.748 1.00 82.00 358 ILE A N 1
ATOM 2772 C CA . ILE A 1 358 ? 10.105 6.242 9.285 1.00 82.00 358 ILE A CA 1
ATOM 2773 C C . ILE A 1 358 ? 11.148 6.348 8.168 1.00 82.00 358 ILE A C 1
ATOM 2775 O O . ILE A 1 358 ? 12.075 7.143 8.302 1.00 82.00 358 ILE A O 1
ATOM 2779 N N . SER A 1 359 ? 10.994 5.587 7.079 1.00 82.88 359 SER A N 1
ATOM 2780 C CA . SER A 1 359 ? 11.933 5.595 5.951 1.00 82.88 359 SER A CA 1
ATOM 2781 C C . SER A 1 359 ? 12.102 6.985 5.339 1.00 82.88 359 SER A C 1
ATOM 2783 O O . SER A 1 359 ? 11.154 7.782 5.307 1.00 82.88 359 SER A O 1
ATOM 2785 N N . VAL A 1 360 ? 13.294 7.255 4.811 1.00 81.88 360 VAL A N 1
ATOM 2786 C CA . VAL A 1 360 ? 13.628 8.542 4.185 1.00 81.88 360 VAL A CA 1
ATOM 2787 C C . VAL A 1 360 ? 13.706 8.449 2.667 1.00 81.88 360 VAL A C 1
ATOM 2789 O O . VAL A 1 360 ? 13.442 9.449 1.998 1.00 81.88 360 VAL A O 1
ATOM 2792 N N . SER A 1 361 ? 14.015 7.274 2.107 1.00 79.94 361 SER A N 1
ATOM 2793 C CA . SER A 1 361 ? 14.078 7.116 0.654 1.00 79.94 361 SER A CA 1
ATOM 2794 C C . SER A 1 361 ? 12.692 7.148 0.008 1.00 79.94 361 SER A C 1
ATOM 2796 O O . SER A 1 361 ? 11.720 6.580 0.509 1.00 79.94 361 SER A O 1
ATOM 2798 N N . ALA A 1 362 ? 12.607 7.792 -1.159 1.00 77.56 362 ALA A N 1
ATOM 2799 C CA . ALA A 1 362 ? 11.371 7.871 -1.937 1.00 77.56 362 ALA A CA 1
ATOM 2800 C C . ALA A 1 362 ? 10.852 6.478 -2.347 1.00 77.56 362 ALA A C 1
ATOM 2802 O O . ALA A 1 362 ? 9.643 6.248 -2.351 1.00 77.56 362 ALA A O 1
ATOM 2803 N N . ASN A 1 363 ? 11.752 5.523 -2.619 1.00 84.44 363 ASN A N 1
ATOM 2804 C CA . ASN A 1 363 ? 11.395 4.150 -2.984 1.00 84.44 363 ASN A CA 1
ATOM 2805 C C . ASN A 1 363 ? 10.582 3.443 -1.888 1.00 84.44 363 ASN A C 1
ATOM 2807 O O . ASN A 1 363 ? 9.587 2.787 -2.190 1.00 84.44 363 ASN A O 1
ATOM 2811 N N . ILE A 1 364 ? 10.951 3.620 -0.619 1.00 85.50 364 ILE A N 1
ATOM 2812 C CA . ILE A 1 364 ? 10.219 3.018 0.498 1.00 85.50 364 ILE A CA 1
ATOM 2813 C C . ILE A 1 364 ? 9.015 3.893 0.865 1.00 85.50 364 ILE A C 1
ATOM 2815 O O . ILE A 1 364 ? 7.887 3.412 0.937 1.00 85.50 364 ILE A O 1
ATOM 2819 N N . LYS A 1 365 ? 9.224 5.198 1.050 1.00 81.56 365 LYS A N 1
ATOM 2820 C CA . LYS A 1 365 ? 8.207 6.107 1.593 1.00 81.56 365 LYS A CA 1
ATOM 2821 C C . LYS A 1 365 ? 7.043 6.373 0.637 1.00 81.56 365 LYS A C 1
ATOM 2823 O O . LYS A 1 365 ? 5.884 6.381 1.060 1.00 81.56 365 LYS A O 1
ATOM 2828 N N . GLU A 1 366 ? 7.353 6.622 -0.632 1.00 78.69 366 GLU A N 1
ATOM 2829 C CA . GLU A 1 366 ? 6.392 7.092 -1.638 1.00 78.69 366 GLU A CA 1
ATOM 2830 C C . GLU A 1 366 ? 5.985 5.968 -2.594 1.00 78.69 366 GLU A C 1
ATOM 2832 O O . GLU A 1 366 ? 4.792 5.731 -2.779 1.00 78.69 366 GLU A O 1
ATOM 2837 N N . ARG A 1 367 ? 6.957 5.228 -3.145 1.00 79.69 367 ARG A N 1
ATOM 2838 C CA . ARG A 1 367 ? 6.707 4.115 -4.081 1.00 79.69 367 ARG A CA 1
ATOM 2839 C C . ARG A 1 367 ? 6.231 2.838 -3.381 1.00 79.69 367 ARG A C 1
ATOM 2841 O O . ARG A 1 367 ? 5.637 1.984 -4.032 1.00 79.69 367 ARG A O 1
ATOM 2848 N N . MET A 1 368 ? 6.429 2.742 -2.063 1.00 86.69 368 MET A N 1
ATOM 2849 C CA . MET A 1 368 ? 6.057 1.587 -1.236 1.00 86.69 368 MET A CA 1
ATOM 2850 C C . MET A 1 368 ? 6.694 0.275 -1.714 1.00 86.69 368 MET A C 1
ATOM 2852 O O . MET A 1 368 ? 6.088 -0.793 -1.628 1.00 86.69 368 MET A O 1
ATOM 2856 N N . ASP A 1 369 ? 7.934 0.360 -2.202 1.00 88.88 369 ASP A N 1
ATOM 2857 C CA . ASP A 1 369 ? 8.709 -0.787 -2.676 1.00 88.88 369 ASP A CA 1
ATOM 2858 C C . ASP A 1 369 ? 9.370 -1.530 -1.501 1.00 88.88 369 ASP A C 1
ATOM 2860 O O . ASP A 1 369 ? 10.583 -1.517 -1.295 1.00 88.88 369 ASP A O 1
ATOM 2864 N N . PHE A 1 370 ? 8.529 -2.099 -0.638 1.00 92.62 370 PHE A N 1
ATOM 2865 C CA . PHE A 1 370 ? 8.932 -2.861 0.539 1.00 92.62 370 PHE A CA 1
ATOM 2866 C C . PHE A 1 370 ? 7.854 -3.881 0.917 1.00 92.62 370 PHE A C 1
ATOM 2868 O O . PHE A 1 370 ? 6.728 -3.840 0.428 1.00 92.62 370 PHE A O 1
ATOM 2875 N N . SER A 1 371 ? 8.157 -4.843 1.785 1.00 93.44 371 SER A N 1
ATOM 2876 C CA . SER A 1 371 ? 7.157 -5.736 2.386 1.00 93.44 371 SER A CA 1
ATOM 2877 C C . SER A 1 371 ? 7.577 -6.180 3.782 1.00 93.44 371 SER A C 1
ATOM 2879 O O . SER A 1 371 ? 8.764 -6.316 4.071 1.00 93.44 371 SER A O 1
ATOM 2881 N N . CYS A 1 372 ? 6.594 -6.436 4.642 1.00 94.75 372 CYS A N 1
ATOM 2882 C CA . CYS A 1 372 ? 6.798 -6.968 5.984 1.00 94.75 372 CYS A CA 1
ATOM 2883 C C . CYS A 1 372 ? 6.026 -8.274 6.157 1.00 94.75 372 CYS A C 1
ATOM 2885 O O . CYS A 1 372 ? 4.903 -8.425 5.663 1.00 94.75 372 CYS A O 1
ATOM 2887 N N . ALA A 1 373 ? 6.630 -9.221 6.868 1.00 94.88 373 ALA A N 1
ATOM 2888 C CA . ALA A 1 373 ? 6.099 -10.565 7.002 1.00 94.88 373 ALA A CA 1
ATOM 2889 C C . ALA A 1 373 ? 6.442 -11.215 8.346 1.00 94.88 373 ALA A C 1
ATOM 2891 O O . ALA A 1 373 ? 7.447 -10.896 8.987 1.00 94.88 373 ALA A O 1
ATOM 2892 N N . LEU A 1 374 ? 5.591 -12.166 8.733 1.00 95.56 374 LEU A N 1
ATOM 2893 C CA . LEU A 1 374 ? 5.757 -13.035 9.894 1.00 95.56 374 LEU A CA 1
ATOM 2894 C C . LEU A 1 374 ? 6.092 -14.449 9.433 1.00 95.56 374 LEU A C 1
ATOM 2896 O O . LEU A 1 374 ? 5.513 -14.938 8.458 1.00 95.56 374 LEU A O 1
ATOM 2900 N N . PHE A 1 375 ? 6.961 -15.124 10.174 1.00 96.12 375 PHE A N 1
ATOM 2901 C CA . PHE A 1 375 ? 7.411 -16.479 9.884 1.00 96.12 375 PHE A CA 1
ATOM 2902 C C . PHE A 1 375 ? 7.339 -17.351 11.134 1.00 96.12 375 PHE A C 1
ATOM 2904 O O . PHE A 1 375 ? 7.539 -16.853 12.240 1.00 96.12 375 PHE A O 1
ATOM 2911 N N . ASP A 1 376 ? 7.066 -18.642 10.959 1.00 95.06 376 ASP A N 1
ATOM 2912 C CA . ASP A 1 376 ? 7.062 -19.610 12.059 1.00 95.06 376 ASP A CA 1
ATOM 2913 C C . ASP A 1 376 ? 8.488 -19.929 12.551 1.00 95.06 376 ASP A C 1
ATOM 2915 O O . ASP A 1 376 ? 9.481 -19.437 12.011 1.00 95.06 376 ASP A O 1
ATOM 2919 N N . GLU A 1 377 ? 8.603 -20.766 13.583 1.00 94.44 377 GLU A N 1
ATOM 2920 C CA . GLU A 1 377 ? 9.880 -21.138 14.216 1.00 94.44 377 GLU A CA 1
ATOM 2921 C C . GLU A 1 377 ? 10.907 -21.796 13.273 1.00 94.44 377 GLU A C 1
ATOM 2923 O O . GLU A 1 377 ? 12.092 -21.830 13.596 1.00 94.44 377 GLU A O 1
ATOM 2928 N N . VAL A 1 378 ? 10.484 -22.296 12.105 1.00 93.88 378 VAL A N 1
ATOM 2929 C CA . VAL A 1 378 ? 11.377 -22.861 11.076 1.00 93.88 378 VAL A CA 1
ATOM 2930 C C . VAL A 1 378 ? 11.495 -21.961 9.841 1.00 93.88 378 VAL A C 1
ATOM 2932 O O . VAL A 1 378 ? 12.052 -22.371 8.821 1.00 93.88 378 VAL A O 1
ATOM 2935 N N . GLY A 1 379 ? 10.971 -20.736 9.906 1.00 93.94 379 GLY A N 1
ATOM 2936 C CA . GLY A 1 379 ? 11.078 -19.732 8.854 1.00 93.94 379 GLY A CA 1
ATOM 2937 C C . GLY A 1 379 ? 10.064 -19.869 7.716 1.00 93.94 379 GLY A C 1
ATOM 2938 O O . GLY A 1 379 ? 10.285 -19.294 6.654 1.00 93.94 379 GLY A O 1
ATOM 2939 N N . ASN A 1 380 ? 8.971 -20.624 7.869 1.00 93.25 380 ASN A N 1
ATOM 2940 C CA . ASN A 1 380 ? 7.891 -20.635 6.875 1.00 93.25 380 ASN A CA 1
ATOM 2941 C C . ASN A 1 380 ? 7.053 -19.364 6.976 1.00 93.25 380 ASN A C 1
ATOM 2943 O O . ASN A 1 380 ? 6.739 -18.924 8.078 1.00 93.25 380 ASN A O 1
ATOM 2947 N N . LEU A 1 381 ? 6.608 -18.827 5.839 1.00 92.75 381 LEU A N 1
ATOM 2948 C CA . LEU A 1 381 ? 5.738 -17.655 5.822 1.00 92.75 381 LEU A CA 1
ATOM 2949 C C . LEU A 1 381 ? 4.387 -17.934 6.508 1.00 92.75 381 LEU A C 1
ATOM 2951 O O . LEU A 1 381 ? 3.688 -18.875 6.131 1.00 92.75 381 LEU A O 1
ATOM 2955 N N . VAL A 1 382 ? 4.001 -17.091 7.468 1.00 91.88 382 VAL A N 1
ATOM 2956 C CA . VAL A 1 382 ? 2.712 -17.146 8.186 1.00 91.88 382 VAL A CA 1
ATOM 2957 C C . VAL A 1 382 ? 1.746 -16.078 7.681 1.00 91.88 382 VAL A C 1
ATOM 2959 O O . VAL A 1 382 ? 0.579 -16.375 7.439 1.00 91.88 382 VAL A O 1
ATOM 2962 N N . ALA A 1 383 ? 2.223 -14.843 7.524 1.00 88.62 383 ALA A N 1
ATOM 2963 C CA . ALA A 1 383 ? 1.438 -13.724 7.012 1.00 88.62 383 ALA A CA 1
ATOM 2964 C C . ALA A 1 383 ? 2.352 -12.690 6.345 1.00 88.62 383 ALA A C 1
ATOM 2966 O O . ALA A 1 383 ? 3.495 -12.510 6.766 1.00 88.62 383 ALA A O 1
ATOM 2967 N N . ASN A 1 384 ? 1.847 -12.007 5.317 1.00 84.94 384 ASN A N 1
ATOM 2968 C CA . ASN A 1 384 ? 2.573 -10.988 4.560 1.00 84.94 384 ASN A CA 1
ATOM 2969 C C . ASN A 1 384 ? 1.616 -9.876 4.114 1.00 84.94 384 ASN A C 1
ATOM 2971 O O . ASN A 1 384 ? 0.605 -10.169 3.467 1.00 84.94 384 ASN A O 1
ATOM 2975 N N . ALA A 1 385 ? 1.969 -8.625 4.409 1.00 78.75 385 ALA A N 1
ATOM 2976 C CA . ALA A 1 385 ? 1.249 -7.459 3.917 1.00 78.75 385 ALA A CA 1
ATOM 2977 C C . ALA A 1 385 ? 1.540 -7.226 2.415 1.00 78.75 385 ALA A C 1
ATOM 2979 O O . ALA A 1 385 ? 2.691 -7.008 2.031 1.00 78.75 385 ALA A O 1
ATOM 2980 N N . PRO A 1 386 ? 0.519 -7.253 1.538 1.00 65.06 386 PRO A N 1
ATOM 2981 C CA . PRO A 1 386 ? 0.714 -7.319 0.092 1.00 65.06 386 PRO A CA 1
ATOM 2982 C C . PRO A 1 386 ? 1.064 -5.954 -0.520 1.00 65.06 386 PRO A C 1
ATOM 2984 O O . PRO A 1 386 ? 0.187 -5.265 -1.032 1.00 65.06 386 PRO A O 1
ATOM 2987 N N . ALA A 1 387 ? 2.344 -5.582 -0.500 1.00 70.50 387 ALA A N 1
ATOM 2988 C CA . ALA A 1 387 ? 2.844 -4.384 -1.180 1.00 70.50 387 ALA A CA 1
ATOM 2989 C C . ALA A 1 387 ? 3.550 -4.721 -2.507 1.00 70.50 387 ALA A C 1
ATOM 2991 O O . ALA A 1 387 ? 3.156 -4.207 -3.551 1.00 70.50 387 ALA A O 1
ATOM 2992 N N . VAL A 1 388 ? 4.508 -5.660 -2.503 1.00 82.12 388 VAL A N 1
ATOM 2993 C CA . VAL A 1 388 ? 5.281 -6.027 -3.704 1.00 82.12 388 VAL A CA 1
ATOM 2994 C C . VAL A 1 388 ? 5.237 -7.545 -3.939 1.00 82.12 388 VAL A C 1
ATOM 2996 O O . VAL A 1 388 ? 5.741 -8.312 -3.115 1.00 82.12 388 VAL A O 1
ATOM 2999 N N . PRO A 1 389 ? 4.671 -8.030 -5.064 1.00 80.19 389 PRO A N 1
ATOM 3000 C CA . PRO A 1 389 ? 4.515 -9.464 -5.314 1.00 80.19 389 PRO A CA 1
ATOM 3001 C C . PRO A 1 389 ? 5.811 -10.286 -5.294 1.00 80.19 389 PRO A C 1
ATOM 3003 O O . PRO A 1 389 ? 5.782 -11.436 -4.866 1.00 80.19 389 PRO A O 1
ATOM 3006 N N . VAL A 1 390 ? 6.952 -9.722 -5.713 1.00 84.69 390 VAL A N 1
ATOM 3007 C CA . VAL A 1 390 ? 8.231 -10.460 -5.759 1.00 84.69 390 VAL A CA 1
ATOM 3008 C C . VAL A 1 390 ? 8.804 -10.760 -4.364 1.00 84.69 390 VAL A C 1
ATOM 3010 O O . VAL A 1 390 ? 9.605 -11.681 -4.195 1.00 84.69 390 VAL A O 1
ATOM 3013 N N . HIS A 1 391 ? 8.357 -10.038 -3.331 1.00 85.75 391 HIS A N 1
ATOM 3014 C CA . HIS A 1 391 ? 8.717 -10.311 -1.936 1.00 85.75 391 HIS A CA 1
ATOM 3015 C C . HIS A 1 391 ? 7.927 -11.494 -1.349 1.00 85.75 391 HIS A C 1
ATOM 3017 O O . HIS A 1 391 ? 8.303 -12.052 -0.314 1.00 85.75 391 HIS A O 1
ATOM 3023 N N . LEU A 1 392 ? 6.831 -11.903 -2.003 1.00 73.06 392 LEU A N 1
ATOM 3024 C CA . LEU A 1 392 ? 6.007 -13.025 -1.561 1.00 73.06 392 LEU A CA 1
ATOM 3025 C C . LEU A 1 392 ? 6.799 -14.329 -1.660 1.00 73.06 392 LEU A C 1
ATOM 3027 O O . LEU A 1 392 ? 7.392 -14.625 -2.694 1.00 73.06 392 LEU A O 1
ATOM 3031 N N . SER A 1 393 ? 6.784 -15.123 -0.588 1.00 77.19 393 SER A N 1
ATOM 3032 C CA . SER A 1 393 ? 7.506 -16.400 -0.442 1.00 77.19 393 SER A CA 1
ATOM 3033 C C . SER A 1 393 ? 9.039 -16.318 -0.549 1.00 77.19 393 SER A C 1
ATOM 3035 O O . SER A 1 393 ? 9.724 -17.074 0.126 1.00 77.19 393 SER A O 1
ATOM 3037 N N . SER A 1 394 ? 9.622 -15.389 -1.312 1.00 85.06 394 SER A N 1
ATOM 3038 C CA . SER A 1 394 ? 11.075 -15.232 -1.457 1.00 85.06 394 SER A CA 1
ATOM 3039 C C . SER A 1 394 ? 11.765 -14.910 -0.125 1.00 85.06 394 SER A C 1
ATOM 3041 O O . SER A 1 394 ? 12.843 -15.437 0.156 1.00 85.06 394 SER A O 1
ATOM 3043 N N . MET A 1 395 ? 11.113 -14.127 0.742 1.00 91.31 395 MET A N 1
ATOM 3044 C CA . MET A 1 395 ? 11.614 -13.824 2.086 1.00 91.31 395 MET A CA 1
ATOM 3045 C C . MET A 1 395 ? 11.707 -15.062 2.992 1.00 91.31 395 MET A C 1
ATOM 3047 O O . MET A 1 395 ? 12.637 -15.134 3.792 1.00 91.31 395 MET A O 1
ATOM 3051 N N . SER A 1 396 ? 10.814 -16.058 2.870 1.00 92.06 396 SER A N 1
ATOM 3052 C CA . SER A 1 396 ? 10.844 -17.239 3.756 1.00 92.06 396 SER A CA 1
ATOM 3053 C C . SER A 1 396 ? 12.103 -18.070 3.532 1.00 92.06 396 SER A C 1
ATOM 3055 O O . SER A 1 396 ? 12.728 -18.542 4.480 1.00 92.06 396 SER A O 1
ATOM 3057 N N . PHE A 1 397 ? 12.566 -18.159 2.286 1.00 92.12 397 PHE A N 1
ATOM 3058 C CA . PHE A 1 397 ? 13.832 -18.806 1.973 1.00 92.12 397 PHE A CA 1
ATOM 3059 C C . PHE A 1 397 ? 15.050 -18.038 2.500 1.00 92.12 397 PHE A C 1
ATOM 3061 O O . PHE A 1 397 ? 16.012 -18.674 2.931 1.00 92.12 397 PHE A O 1
ATOM 3068 N N . ALA A 1 398 ? 15.015 -16.701 2.499 1.00 94.19 398 ALA A N 1
ATOM 3069 C CA . ALA A 1 398 ? 16.073 -15.885 3.098 1.00 94.19 398 ALA A CA 1
ATOM 3070 C C . ALA A 1 398 ? 16.123 -16.085 4.619 1.00 94.19 398 ALA A C 1
ATOM 3072 O O . ALA A 1 398 ? 17.193 -16.335 5.173 1.00 94.19 398 ALA A O 1
ATOM 3073 N N . VAL A 1 399 ? 14.963 -16.091 5.284 1.00 96.38 399 VAL A N 1
ATOM 3074 C CA . VAL A 1 399 ? 14.843 -16.391 6.720 1.00 96.38 399 VAL A CA 1
ATOM 3075 C C . VAL A 1 399 ? 15.379 -17.791 7.029 1.00 96.38 399 VAL A C 1
ATOM 3077 O O . VAL A 1 399 ? 16.274 -17.925 7.859 1.00 96.38 399 VAL A O 1
ATOM 3080 N N . LYS A 1 400 ? 14.931 -18.825 6.305 1.00 96.19 400 LYS A N 1
ATOM 3081 C CA . LYS A 1 400 ? 15.432 -20.207 6.441 1.00 96.19 400 LYS A CA 1
ATOM 3082 C C . LYS A 1 400 ? 16.947 -20.300 6.259 1.00 96.19 400 LYS A C 1
ATOM 3084 O O . LYS A 1 400 ? 17.612 -21.020 7.002 1.00 96.19 400 LYS A O 1
ATOM 3089 N N . TYR A 1 401 ? 17.507 -19.573 5.289 1.00 96.62 401 TYR A N 1
ATOM 3090 C CA . TYR A 1 401 ? 18.954 -19.523 5.091 1.00 96.62 401 TYR A CA 1
ATOM 3091 C C . TYR A 1 401 ? 19.662 -18.943 6.321 1.00 96.62 401 TYR A C 1
ATOM 3093 O O . TYR A 1 401 ? 20.622 -19.545 6.795 1.00 96.62 401 TYR A O 1
ATOM 3101 N N . GLN A 1 402 ? 19.183 -17.818 6.865 1.00 96.81 402 GLN A N 1
ATOM 3102 C CA . GLN A 1 402 ? 19.790 -17.200 8.048 1.00 96.81 402 GLN A CA 1
ATOM 3103 C C . GLN A 1 402 ? 19.676 -18.094 9.289 1.00 96.81 402 GLN A C 1
ATOM 3105 O O . GLN A 1 402 ? 20.665 -18.256 9.997 1.00 96.81 402 GLN A O 1
ATOM 3110 N N . ILE A 1 403 ? 18.525 -18.737 9.517 1.00 96.56 403 ILE A N 1
ATOM 3111 C CA . ILE A 1 403 ? 18.339 -19.692 10.624 1.00 96.56 403 ILE A CA 1
ATOM 3112 C C . ILE A 1 403 ? 19.405 -20.793 10.562 1.00 96.56 403 ILE A C 1
ATOM 3114 O O . ILE A 1 403 ? 20.099 -21.048 11.544 1.00 96.56 403 ILE A O 1
ATOM 3118 N N . ASN A 1 404 ? 19.588 -21.398 9.386 1.00 96.62 404 ASN A N 1
ATOM 3119 C CA . ASN A 1 404 ? 20.580 -22.452 9.186 1.00 96.62 404 ASN A CA 1
ATOM 3120 C C . ASN A 1 404 ? 22.024 -21.940 9.284 1.00 96.62 404 ASN A C 1
ATOM 3122 O O . ASN A 1 404 ? 22.901 -22.668 9.741 1.00 96.62 404 ASN A O 1
ATOM 3126 N N . HIS A 1 405 ? 22.284 -20.712 8.832 1.00 96.56 405 HIS A N 1
ATOM 3127 C CA . HIS A 1 405 ? 23.613 -20.108 8.867 1.00 96.56 405 HIS A CA 1
ATOM 3128 C C . HIS A 1 405 ? 24.075 -19.815 10.299 1.00 96.56 405 HIS A C 1
ATOM 3130 O O . HIS A 1 405 ? 25.217 -20.117 10.641 1.00 96.56 405 HIS A O 1
ATOM 3136 N N . TRP A 1 406 ? 23.198 -19.233 11.123 1.00 95.06 406 TRP A N 1
ATOM 3137 C CA . TRP A 1 406 ? 23.526 -18.835 12.493 1.00 95.06 406 TRP A CA 1
ATOM 3138 C C . TRP A 1 406 ? 23.420 -19.987 13.497 1.00 95.06 406 TRP A C 1
ATOM 3140 O O . TRP A 1 406 ? 24.177 -20.004 14.467 1.00 95.06 406 TRP A O 1
ATOM 3150 N N . GLY A 1 407 ? 22.530 -20.958 13.265 1.00 93.38 407 GLY A N 1
ATOM 3151 C CA . GLY A 1 407 ? 22.380 -22.143 14.111 1.00 93.38 407 GLY A CA 1
ATOM 3152 C C . GLY A 1 407 ? 22.204 -21.784 15.590 1.00 93.38 407 GLY A C 1
ATOM 3153 O O . GLY A 1 407 ? 21.296 -21.042 15.955 1.00 93.38 407 GLY A O 1
ATOM 3154 N N . ASP A 1 408 ? 23.102 -22.276 16.441 1.00 90.69 408 ASP A N 1
ATOM 3155 C CA . ASP A 1 408 ? 23.044 -22.059 17.892 1.00 90.69 408 ASP A CA 1
ATOM 3156 C C . ASP A 1 408 ? 23.547 -20.668 18.349 1.00 90.69 408 ASP A C 1
ATOM 3158 O O . ASP A 1 408 ? 23.446 -20.343 19.531 1.00 90.69 408 ASP A O 1
ATOM 3162 N N . ASP A 1 409 ? 24.087 -19.822 17.457 1.00 92.31 409 ASP A N 1
ATOM 3163 C CA . ASP A 1 409 ? 24.541 -18.454 17.795 1.00 92.31 409 ASP A CA 1
ATOM 3164 C C . ASP A 1 409 ? 23.429 -17.391 17.659 1.00 92.31 409 ASP A C 1
ATOM 3166 O O . ASP A 1 409 ? 23.704 -16.188 17.597 1.00 92.31 409 ASP A O 1
ATOM 3170 N N . ILE A 1 410 ? 22.165 -17.822 17.607 1.00 93.06 410 ILE A N 1
ATOM 3171 C CA . ILE A 1 410 ? 20.995 -16.937 17.601 1.00 93.06 410 ILE A CA 1
ATOM 3172 C C . ILE A 1 410 ? 20.663 -16.523 19.037 1.00 93.06 410 ILE A C 1
ATOM 3174 O O . ILE A 1 410 ? 20.365 -17.368 19.883 1.00 93.06 410 ILE A O 1
ATOM 3178 N N . LYS A 1 411 ? 20.672 -15.214 19.310 1.00 92.38 411 LYS A N 1
ATOM 3179 C CA . LYS A 1 411 ? 20.350 -14.652 20.630 1.00 92.38 411 LYS A CA 1
ATOM 3180 C C . LYS A 1 411 ? 19.175 -13.685 20.555 1.00 92.38 411 LYS A C 1
ATOM 3182 O O . LYS A 1 411 ? 18.883 -13.107 19.509 1.00 92.38 411 LYS A O 1
ATOM 3187 N N . GLU A 1 412 ? 18.490 -13.518 21.681 1.00 89.81 412 GLU A N 1
ATOM 3188 C CA . GLU A 1 412 ? 17.437 -12.515 21.814 1.00 89.81 412 GLU A CA 1
ATOM 3189 C C . GLU A 1 412 ? 18.022 -11.109 21.613 1.00 89.81 412 GLU A C 1
ATOM 3191 O O . GLU A 1 412 ? 19.047 -10.762 22.201 1.00 89.81 412 GLU A O 1
ATOM 3196 N N . GLY A 1 413 ? 17.384 -10.315 20.751 1.00 86.69 413 GLY A N 1
ATOM 3197 C CA . GLY A 1 413 ? 17.854 -8.980 20.371 1.00 86.69 413 GLY A CA 1
ATOM 3198 C C . GLY A 1 413 ? 18.863 -8.937 19.216 1.00 86.69 413 GLY A C 1
ATOM 3199 O O . GLY A 1 413 ? 19.262 -7.840 18.824 1.00 86.69 413 GLY A O 1
ATOM 3200 N N . ASP A 1 414 ? 19.264 -10.080 18.647 1.00 93.12 414 ASP A N 1
ATOM 3201 C CA . ASP A 1 414 ? 20.021 -10.093 17.390 1.00 93.12 414 ASP A CA 1
ATOM 3202 C C . ASP A 1 414 ? 19.121 -9.655 16.222 1.00 93.12 414 ASP A C 1
ATOM 3204 O O . ASP A 1 414 ? 17.971 -10.079 16.117 1.00 93.12 414 ASP A O 1
ATOM 3208 N N . ILE A 1 415 ? 19.651 -8.837 15.310 1.00 96.81 415 ILE A N 1
ATOM 3209 C CA . ILE A 1 415 ? 18.977 -8.480 14.052 1.00 96.81 415 ILE A CA 1
ATOM 3210 C C . ILE A 1 415 ? 19.941 -8.705 12.899 1.00 96.81 415 ILE A C 1
ATOM 3212 O O . ILE A 1 415 ? 21.099 -8.280 12.947 1.00 96.81 415 ILE A O 1
ATOM 3216 N N . TRP A 1 416 ? 19.464 -9.376 11.855 1.00 96.75 416 TRP A N 1
ATOM 3217 C CA . TRP A 1 416 ? 20.274 -9.760 10.705 1.00 96.75 416 TRP A CA 1
ATOM 3218 C C . TRP A 1 416 ? 19.877 -8.987 9.461 1.00 96.75 416 TRP A C 1
ATOM 3220 O O . TRP A 1 416 ? 18.710 -8.651 9.300 1.00 96.75 416 TRP A O 1
ATOM 3230 N N . ALA A 1 417 ? 20.831 -8.775 8.562 1.00 97.88 417 ALA A N 1
ATOM 3231 C CA . ALA A 1 417 ? 20.606 -8.224 7.236 1.00 97.88 417 ALA A CA 1
ATOM 3232 C C . ALA A 1 417 ? 21.188 -9.153 6.159 1.00 97.88 417 ALA A C 1
ATOM 3234 O O . ALA A 1 417 ? 22.268 -9.734 6.326 1.00 97.88 417 ALA A O 1
ATOM 3235 N N . THR A 1 418 ? 20.467 -9.299 5.046 1.00 97.50 418 THR A N 1
ATOM 3236 C CA . THR A 1 418 ? 20.908 -10.046 3.858 1.00 97.50 418 THR A CA 1
ATOM 3237 C C . THR A 1 418 ? 20.290 -9.482 2.580 1.00 97.50 418 THR A C 1
ATOM 3239 O O . THR A 1 418 ? 19.133 -9.071 2.588 1.00 97.50 418 THR A O 1
ATOM 3242 N N . ASN A 1 419 ? 21.042 -9.475 1.482 1.00 95.88 419 ASN A N 1
ATOM 3243 C CA . ASN A 1 419 ? 20.537 -9.117 0.147 1.00 95.88 419 ASN A CA 1
ATOM 3244 C C . ASN A 1 419 ? 21.132 -9.977 -0.984 1.00 95.88 419 ASN A C 1
ATOM 3246 O O . ASN A 1 419 ? 20.680 -9.925 -2.126 1.00 95.88 419 ASN A O 1
ATOM 3250 N N . HIS A 1 420 ? 22.151 -10.788 -0.694 1.00 96.00 420 HIS A N 1
ATOM 3251 C CA . HIS A 1 420 ? 22.867 -11.531 -1.725 1.00 96.00 420 HIS A CA 1
ATOM 3252 C C . HIS A 1 420 ? 21.998 -12.675 -2.298 1.00 96.00 420 HIS A C 1
ATOM 3254 O O . HIS A 1 420 ? 21.424 -13.449 -1.524 1.00 96.00 420 HIS A O 1
ATOM 3260 N N . PRO A 1 421 ? 21.988 -12.904 -3.630 1.00 92.88 421 PRO A N 1
ATOM 3261 C CA . PRO A 1 421 ? 21.286 -14.030 -4.265 1.00 92.88 421 PRO A CA 1
ATOM 3262 C C . PRO A 1 421 ? 21.557 -15.415 -3.653 1.00 92.88 421 PRO A C 1
ATOM 3264 O O . PRO A 1 421 ? 20.646 -16.230 -3.520 1.00 92.88 421 PRO A O 1
ATOM 3267 N N . LYS A 1 422 ? 22.792 -15.676 -3.194 1.00 93.19 422 LYS A N 1
ATOM 3268 C CA . LYS A 1 422 ? 23.179 -16.919 -2.507 1.00 93.19 422 LYS A CA 1
ATOM 3269 C C . LYS A 1 422 ? 22.382 -17.162 -1.220 1.00 93.19 422 LYS A C 1
ATOM 3271 O O . LYS A 1 422 ? 22.127 -18.309 -0.866 1.00 93.19 422 LYS A O 1
ATOM 3276 N N . ALA A 1 423 ? 21.997 -16.089 -0.536 1.00 93.31 423 ALA A N 1
ATOM 3277 C CA . ALA A 1 423 ? 21.168 -16.104 0.662 1.00 93.31 423 ALA A CA 1
ATOM 3278 C C . ALA A 1 423 ? 19.692 -15.799 0.347 1.00 93.31 423 ALA A C 1
ATOM 3280 O O . ALA A 1 423 ? 18.954 -15.367 1.226 1.00 93.31 423 ALA A O 1
ATOM 3281 N N . MET A 1 424 ? 19.251 -16.053 -0.894 1.00 90.00 424 MET A N 1
ATOM 3282 C CA . MET A 1 424 ? 17.864 -15.877 -1.345 1.00 90.00 424 MET A CA 1
ATOM 3283 C C . MET A 1 424 ? 17.390 -14.417 -1.404 1.00 90.00 424 MET A C 1
ATOM 3285 O O . MET A 1 424 ? 16.189 -14.137 -1.313 1.00 90.00 424 MET A O 1
ATOM 3289 N N . GLY A 1 425 ? 18.327 -13.485 -1.592 1.00 90.75 425 GLY A N 1
ATOM 3290 C CA . GLY A 1 425 ? 18.013 -12.137 -2.057 1.00 90.75 425 GLY A CA 1
ATOM 3291 C C . GLY A 1 425 ? 17.440 -12.150 -3.478 1.00 90.75 425 GLY A C 1
ATOM 3292 O O . GLY A 1 425 ? 17.781 -13.014 -4.288 1.00 90.75 425 GLY A O 1
ATOM 3293 N N . THR A 1 426 ? 16.534 -11.217 -3.757 1.00 91.19 426 THR A N 1
ATOM 3294 C CA . THR A 1 426 ? 15.861 -11.047 -5.057 1.00 91.19 426 THR A CA 1
ATOM 3295 C C . THR A 1 426 ? 16.698 -10.212 -6.023 1.00 91.19 426 THR A C 1
ATOM 3297 O O . THR A 1 426 ? 16.894 -10.609 -7.165 1.00 91.19 426 THR A O 1
ATOM 3300 N N . HIS A 1 427 ? 17.274 -9.120 -5.530 1.00 93.00 427 HIS A N 1
ATOM 3301 C CA . HIS A 1 427 ? 18.379 -8.361 -6.124 1.00 93.00 427 HIS A CA 1
ATOM 3302 C C . HIS A 1 427 ? 19.083 -7.578 -5.002 1.00 93.00 427 HIS A C 1
ATOM 3304 O O . HIS A 1 427 ? 18.597 -7.580 -3.870 1.00 93.00 427 HIS A O 1
ATOM 3310 N N . LEU A 1 428 ? 20.220 -6.927 -5.267 1.00 95.00 428 LEU A N 1
ATOM 3311 C CA . LEU A 1 428 ? 20.986 -6.261 -4.199 1.00 95.00 428 LEU A CA 1
ATOM 3312 C C . LEU A 1 428 ? 20.250 -5.104 -3.494 1.00 95.00 428 LEU A C 1
ATOM 3314 O O . LEU A 1 428 ? 20.374 -5.012 -2.271 1.00 95.00 428 LEU A O 1
ATOM 3318 N N . PRO A 1 429 ? 19.473 -4.246 -4.181 1.00 93.88 429 PRO A N 1
ATOM 3319 C CA . PRO A 1 429 ? 18.753 -3.155 -3.518 1.00 93.88 429 PRO A CA 1
ATOM 3320 C C . PRO A 1 429 ? 17.712 -3.603 -2.489 1.00 93.88 429 PRO A C 1
ATOM 3322 O O . PRO A 1 429 ? 17.416 -2.833 -1.577 1.00 93.88 429 PRO A O 1
ATOM 3325 N N . ASP A 1 430 ? 17.175 -4.821 -2.626 1.00 94.44 430 ASP A N 1
ATOM 3326 C CA . ASP A 1 430 ? 16.220 -5.408 -1.683 1.00 94.44 430 ASP A CA 1
ATOM 3327 C C . ASP A 1 430 ? 16.965 -5.968 -0.470 1.00 94.44 430 ASP A C 1
ATOM 3329 O O . ASP A 1 430 ? 17.341 -7.148 -0.416 1.00 94.44 430 ASP A O 1
ATOM 3333 N N . ILE A 1 431 ? 17.158 -5.130 0.540 1.00 96.75 431 ILE A N 1
ATOM 3334 C CA . ILE A 1 431 ? 17.757 -5.563 1.797 1.00 96.75 431 ILE A CA 1
ATOM 3335 C C . ILE A 1 431 ? 16.673 -6.228 2.633 1.00 96.75 431 ILE A C 1
ATOM 3337 O O . ILE A 1 431 ? 15.584 -5.698 2.770 1.00 96.75 431 ILE A O 1
ATOM 3341 N N . THR A 1 432 ? 16.941 -7.431 3.144 1.00 97.00 432 THR A N 1
ATOM 3342 C CA . THR A 1 432 ? 16.042 -8.146 4.057 1.00 97.00 432 THR A CA 1
ATOM 3343 C C . THR A 1 432 ? 16.589 -8.061 5.473 1.00 97.00 432 THR A C 1
ATOM 3345 O O . THR A 1 432 ? 17.644 -8.638 5.752 1.00 97.00 432 THR A O 1
ATOM 3348 N N . VAL A 1 433 ? 15.854 -7.404 6.366 1.00 97.75 433 VAL A N 1
ATOM 3349 C CA . VAL A 1 433 ? 16.164 -7.309 7.795 1.00 97.75 433 VAL A CA 1
ATOM 3350 C C . VAL A 1 433 ? 15.292 -8.286 8.577 1.00 97.75 433 VAL A C 1
ATOM 3352 O O . VAL A 1 433 ? 14.066 -8.257 8.485 1.00 97.75 433 VAL A O 1
ATOM 3355 N N . ILE A 1 434 ? 15.913 -9.170 9.359 1.00 97.75 434 ILE A N 1
ATOM 3356 C CA . ILE A 1 434 ? 15.263 -10.315 10.016 1.00 97.75 434 ILE A CA 1
ATOM 3357 C C . ILE A 1 434 ? 15.509 -10.253 11.523 1.00 97.75 434 ILE A C 1
ATOM 3359 O O . ILE A 1 434 ? 16.646 -10.068 11.958 1.00 97.75 434 ILE A O 1
ATOM 3363 N N . SER A 1 435 ? 14.456 -10.454 12.316 1.00 97.25 435 SER A N 1
ATOM 3364 C CA . SER A 1 435 ? 14.523 -10.442 13.780 1.00 97.25 435 SER A CA 1
ATOM 3365 C C . SER A 1 435 ? 13.829 -11.681 14.377 1.00 97.25 435 SER A C 1
ATOM 3367 O O . SER A 1 435 ? 12.681 -11.967 14.019 1.00 97.25 435 SER A O 1
ATOM 3369 N N . PRO A 1 436 ? 14.490 -12.437 15.275 1.00 96.19 436 PRO A N 1
ATOM 3370 C CA . PRO A 1 436 ? 13.882 -13.551 15.991 1.00 96.19 436 PRO A CA 1
ATOM 3371 C C . PRO A 1 436 ? 12.927 -13.049 17.080 1.00 96.19 436 PRO A C 1
ATOM 3373 O O . PRO A 1 436 ? 13.219 -12.088 17.790 1.00 96.19 436 PRO A O 1
ATOM 3376 N N . VAL A 1 437 ? 11.800 -13.739 17.249 1.00 95.75 437 VAL A N 1
ATOM 3377 C CA . VAL A 1 437 ? 10.809 -13.460 18.295 1.00 95.75 437 VAL A CA 1
ATOM 3378 C C . VAL A 1 437 ? 10.889 -14.552 19.355 1.00 95.75 437 VAL A C 1
ATOM 3380 O O . VAL A 1 437 ? 10.506 -15.705 19.118 1.00 95.75 437 VAL A O 1
ATOM 3383 N N . PHE A 1 438 ? 11.392 -14.182 20.530 1.00 93.94 438 PHE A N 1
ATOM 3384 C CA . PHE A 1 438 ? 11.479 -15.068 21.683 1.00 93.94 438 PHE A CA 1
ATOM 3385 C C . PHE A 1 438 ? 10.208 -14.969 22.533 1.00 93.94 438 PHE A C 1
ATOM 3387 O O . PHE A 1 438 ? 9.769 -13.884 22.896 1.00 93.94 438 PHE A O 1
ATOM 3394 N N . VAL A 1 439 ? 9.634 -16.122 22.867 1.00 91.50 439 VAL A N 1
ATOM 3395 C CA . VAL A 1 439 ? 8.524 -16.274 23.815 1.00 91.50 439 VAL A CA 1
ATOM 3396 C C . VAL A 1 439 ? 8.881 -17.432 24.741 1.00 91.50 439 VAL A C 1
ATOM 3398 O O . VAL A 1 439 ? 9.271 -18.512 24.283 1.00 91.50 439 VAL A O 1
ATOM 3401 N N . ASP A 1 440 ? 8.813 -17.199 26.051 1.00 88.44 440 ASP A N 1
ATOM 3402 C CA . ASP A 1 440 ? 9.221 -18.162 27.084 1.00 88.44 440 ASP A CA 1
ATOM 3403 C C . ASP A 1 440 ? 10.653 -18.703 26.883 1.00 88.44 440 ASP A C 1
ATOM 3405 O O . ASP A 1 440 ? 10.921 -19.901 27.016 1.00 88.44 440 ASP A O 1
ATOM 3409 N N . GLY A 1 441 ? 11.582 -17.819 26.497 1.00 89.94 441 GLY A N 1
ATOM 3410 C CA . GLY A 1 441 ? 12.997 -18.152 26.286 1.00 89.94 441 GLY A CA 1
ATOM 3411 C C . GLY A 1 441 ? 13.274 -19.042 25.070 1.00 89.94 441 GLY A C 1
ATOM 3412 O O . GLY A 1 441 ? 14.363 -19.599 24.952 1.00 89.94 441 GLY A O 1
ATOM 3413 N N . LYS A 1 442 ? 12.305 -19.202 24.164 1.00 93.12 442 LYS A N 1
ATOM 3414 C CA . LYS A 1 442 ? 12.457 -19.968 22.925 1.00 93.12 442 LYS A CA 1
ATOM 3415 C C . LYS A 1 442 ? 11.973 -19.151 21.736 1.00 93.12 442 LYS A C 1
ATOM 3417 O O . LYS A 1 442 ? 11.023 -18.384 21.852 1.00 93.12 442 LYS A O 1
ATOM 3422 N N . ILE A 1 443 ? 12.570 -19.381 20.577 1.00 95.25 443 ILE A N 1
ATOM 3423 C CA . ILE A 1 443 ? 12.088 -18.784 19.334 1.00 95.25 443 ILE A CA 1
ATOM 3424 C C . ILE A 1 443 ? 10.738 -19.418 18.985 1.00 95.25 443 ILE A C 1
ATOM 3426 O O . ILE A 1 443 ? 10.599 -20.642 19.002 1.00 95.25 443 ILE A O 1
ATOM 3430 N N . ARG A 1 444 ? 9.730 -18.584 18.723 1.00 94.88 444 ARG A N 1
ATOM 3431 C CA . ARG A 1 444 ? 8.404 -19.023 18.249 1.00 94.88 444 ARG A CA 1
ATOM 3432 C C . ARG A 1 444 ? 8.071 -18.492 16.869 1.00 94.88 444 ARG A C 1
ATOM 3434 O O . ARG A 1 444 ? 7.345 -19.144 16.128 1.00 94.88 444 ARG A O 1
ATOM 3441 N N . PHE A 1 445 ? 8.590 -17.315 16.554 1.00 96.81 445 PHE A N 1
ATOM 3442 C CA . PHE A 1 445 ? 8.376 -16.627 15.295 1.00 96.81 445 PHE A CA 1
ATOM 3443 C C . PHE A 1 445 ? 9.672 -15.948 14.857 1.00 96.81 445 PHE A C 1
ATOM 3445 O O . PHE A 1 445 ? 10.566 -15.697 15.667 1.00 96.81 445 PHE A O 1
ATOM 3452 N N . TYR A 1 446 ? 9.730 -15.585 13.585 1.00 97.69 446 TYR A N 1
ATOM 3453 C CA . TYR A 1 446 ? 10.594 -14.526 13.085 1.00 97.69 446 TYR A CA 1
ATOM 3454 C C . TYR A 1 446 ? 9.719 -13.448 12.460 1.00 97.69 446 TYR A C 1
ATOM 3456 O O . TYR A 1 446 ? 8.639 -13.725 11.935 1.00 97.69 446 TYR A O 1
ATOM 3464 N N . VAL A 1 447 ? 10.198 -12.216 12.485 1.00 97.06 447 VAL A N 1
ATOM 3465 C CA . VAL A 1 447 ? 9.643 -11.126 11.687 1.00 97.06 447 VAL A CA 1
ATOM 3466 C C . VAL A 1 447 ? 10.708 -10.653 10.718 1.00 97.06 447 VAL A C 1
ATOM 3468 O O . VAL A 1 447 ? 11.898 -10.674 11.042 1.00 97.06 447 VAL A O 1
ATOM 3471 N N . ALA A 1 448 ? 10.297 -10.250 9.524 1.00 96.75 448 ALA A N 1
ATOM 3472 C CA . ALA A 1 448 ? 11.221 -9.636 8.590 1.00 96.75 448 ALA A CA 1
ATOM 3473 C C . ALA A 1 448 ? 10.567 -8.515 7.795 1.00 96.75 448 ALA A C 1
ATOM 3475 O O . ALA A 1 448 ? 9.375 -8.558 7.477 1.00 96.75 448 ALA A O 1
ATOM 3476 N N . SER A 1 449 ? 11.394 -7.546 7.441 1.00 95.88 449 SER A N 1
ATOM 3477 C CA . SER A 1 449 ? 11.131 -6.508 6.459 1.00 95.88 449 SER A CA 1
ATOM 3478 C C . SER A 1 449 ? 12.085 -6.713 5.290 1.00 95.88 449 SER A C 1
ATOM 3480 O O . SER A 1 449 ? 13.191 -7.227 5.458 1.00 95.88 449 SER A O 1
ATOM 3482 N N . ARG A 1 450 ? 11.612 -6.403 4.089 1.00 95.19 450 ARG A N 1
ATOM 3483 C CA . ARG A 1 450 ? 12.444 -6.287 2.900 1.00 95.19 450 ARG A CA 1
ATOM 3484 C C . ARG A 1 450 ? 12.122 -4.973 2.227 1.00 95.19 450 ARG A C 1
ATOM 3486 O O . ARG A 1 450 ? 10.952 -4.765 1.907 1.00 95.19 450 ARG A O 1
ATOM 3493 N N . ALA A 1 451 ? 13.114 -4.128 2.002 1.00 94.38 451 ALA A N 1
ATOM 3494 C CA . ALA A 1 451 ? 12.910 -2.815 1.411 1.00 94.38 451 ALA A CA 1
ATOM 3495 C C . ALA A 1 451 ? 13.914 -2.522 0.292 1.00 94.38 451 ALA A C 1
ATOM 3497 O O . ALA A 1 451 ? 15.095 -2.855 0.405 1.00 94.38 451 ALA A O 1
ATOM 3498 N N . HIS A 1 452 ? 13.441 -1.883 -0.783 1.00 93.44 452 HIS A N 1
ATOM 3499 C CA . HIS A 1 452 ? 14.280 -1.457 -1.900 1.00 93.44 452 HIS A CA 1
ATOM 3500 C C . HIS A 1 452 ? 14.954 -0.124 -1.565 1.00 93.44 452 HIS A C 1
ATOM 3502 O O . HIS A 1 452 ? 14.327 0.940 -1.599 1.00 93.44 452 HIS A O 1
ATOM 3508 N N . HIS A 1 453 ? 16.258 -0.154 -1.305 1.00 93.44 453 HIS A N 1
ATOM 3509 C CA . HIS A 1 453 ? 17.041 1.064 -1.109 1.00 93.44 453 HIS A CA 1
ATOM 3510 C C . HIS A 1 453 ? 17.291 1.769 -2.447 1.00 93.44 453 HIS A C 1
ATOM 3512 O O . HIS A 1 453 ? 17.754 1.166 -3.414 1.00 93.44 453 HIS A O 1
ATOM 3518 N N . ALA A 1 454 ? 17.010 3.074 -2.511 1.00 89.12 454 ALA A N 1
ATOM 3519 C CA . ALA A 1 454 ? 17.119 3.854 -3.750 1.00 89.12 454 ALA A CA 1
ATOM 3520 C C . ALA A 1 454 ? 18.550 3.899 -4.327 1.00 89.12 454 ALA A C 1
ATOM 3522 O O . ALA A 1 454 ? 18.728 4.019 -5.544 1.00 89.12 454 ALA A O 1
ATOM 3523 N N . GLU A 1 455 ? 19.557 3.775 -3.463 1.00 89.94 455 GLU A N 1
ATOM 3524 C CA . GLU A 1 455 ? 20.980 3.814 -3.787 1.00 89.94 455 GLU A CA 1
ATOM 3525 C C . GLU A 1 455 ? 21.713 2.778 -2.918 1.00 89.94 455 GLU A C 1
ATOM 3527 O O . GLU A 1 455 ? 21.471 2.706 -1.712 1.00 89.94 455 GLU A O 1
ATOM 3532 N N . ILE A 1 456 ? 22.575 1.958 -3.528 1.00 93.00 456 ILE A N 1
ATOM 3533 C CA . ILE A 1 456 ? 23.385 0.944 -2.829 1.00 93.00 456 ILE A CA 1
ATOM 3534 C C . ILE A 1 456 ? 24.855 0.923 -3.310 1.00 93.00 456 ILE A C 1
ATOM 3536 O O . ILE A 1 456 ? 25.585 -0.052 -3.134 1.00 93.00 456 ILE A O 1
ATOM 3540 N N . GLY A 1 457 ? 25.308 2.024 -3.906 1.00 93.12 457 GLY A N 1
ATOM 3541 C CA . GLY A 1 457 ? 26.586 2.179 -4.593 1.00 93.12 457 GLY A CA 1
ATOM 3542 C C . GLY A 1 457 ? 26.633 1.437 -5.928 1.00 93.12 457 GLY A C 1
ATOM 3543 O O . GLY A 1 457 ? 25.605 1.234 -6.565 1.00 93.12 457 GLY A O 1
ATOM 3544 N N . GLY A 1 458 ? 27.833 1.071 -6.379 1.00 93.25 458 GLY A N 1
ATOM 3545 C CA . GLY A 1 458 ? 28.028 0.389 -7.664 1.00 93.25 458 GLY A CA 1
ATOM 3546 C C . GLY A 1 458 ? 28.566 1.300 -8.770 1.00 93.25 458 GLY A C 1
ATOM 3547 O O . GLY A 1 458 ? 28.982 2.445 -8.540 1.00 93.25 458 GLY A O 1
ATOM 3548 N N . THR A 1 459 ? 28.597 0.772 -9.991 1.00 91.12 459 THR A N 1
ATOM 3549 C CA . THR A 1 459 ? 29.188 1.420 -11.177 1.00 91.12 459 THR A CA 1
ATOM 3550 C C . THR A 1 459 ? 28.373 2.590 -11.722 1.00 91.12 459 THR A C 1
ATOM 3552 O O . THR A 1 459 ? 28.947 3.514 -12.308 1.00 91.12 459 THR A O 1
ATOM 3555 N N . VAL A 1 460 ? 27.064 2.619 -11.468 1.00 89.00 460 VAL A N 1
ATOM 3556 C CA . VAL A 1 460 ? 26.157 3.715 -11.848 1.00 89.00 460 VAL A CA 1
ATOM 3557 C C . VAL A 1 460 ? 25.494 4.346 -10.625 1.00 89.00 460 VAL A C 1
ATOM 3559 O O . VAL A 1 460 ? 25.555 3.817 -9.518 1.00 89.00 460 VAL A O 1
ATOM 3562 N N . ALA A 1 461 ? 24.909 5.532 -10.806 1.00 87.62 461 ALA A N 1
ATOM 3563 C CA . ALA A 1 461 ? 24.093 6.172 -9.779 1.00 87.62 461 ALA A CA 1
ATOM 3564 C C . ALA A 1 461 ? 22.646 5.666 -9.865 1.00 87.62 461 ALA A C 1
ATOM 3566 O O . ALA A 1 461 ? 22.051 5.672 -10.942 1.00 87.62 461 ALA A O 1
ATOM 3567 N N . GLY A 1 462 ? 22.089 5.273 -8.722 1.00 85.00 462 GLY A N 1
ATOM 3568 C CA . GLY A 1 462 ? 20.806 4.577 -8.619 1.00 85.00 462 GLY A CA 1
ATOM 3569 C C . GLY A 1 462 ? 21.009 3.173 -8.055 1.00 85.00 462 GLY A C 1
ATOM 3570 O O . GLY A 1 462 ? 22.095 2.843 -7.589 1.00 85.00 462 GLY A O 1
ATOM 3571 N N . SER A 1 463 ? 19.956 2.365 -8.079 1.00 85.50 463 SER A N 1
ATOM 3572 C CA . SER A 1 463 ? 19.948 1.003 -7.524 1.00 85.50 463 SER A CA 1
ATOM 3573 C C . SER A 1 463 ? 19.913 -0.096 -8.590 1.00 85.50 463 SER A C 1
ATOM 3575 O O . SER A 1 463 ? 20.045 -1.263 -8.250 1.00 85.50 463 SER A O 1
ATOM 3577 N N . MET A 1 464 ? 19.753 0.243 -9.874 1.00 87.38 464 MET A N 1
ATOM 3578 C CA . MET A 1 464 ? 19.681 -0.751 -10.953 1.00 87.38 464 MET A CA 1
ATOM 3579 C C . MET A 1 464 ? 20.664 -0.388 -12.062 1.00 87.38 464 MET A C 1
ATOM 3581 O O . MET A 1 464 ? 20.470 0.602 -12.773 1.00 87.38 464 MET A O 1
ATOM 3585 N N . ASP A 1 465 ? 21.712 -1.193 -12.227 1.00 88.62 465 ASP A N 1
ATOM 3586 C CA . ASP A 1 465 ? 22.665 -1.031 -13.320 1.00 88.62 465 ASP A CA 1
ATOM 3587 C C . ASP A 1 465 ? 22.288 -1.918 -14.507 1.00 88.62 465 ASP A C 1
ATOM 3589 O O . ASP A 1 465 ? 22.659 -3.086 -14.586 1.00 88.62 465 ASP A O 1
ATOM 3593 N N . SER A 1 466 ? 21.595 -1.333 -15.485 1.00 88.19 466 SER A N 1
ATOM 3594 C CA . SER A 1 466 ? 21.232 -2.036 -16.727 1.00 88.19 466 SER A CA 1
ATOM 3595 C C . SER A 1 466 ? 22.429 -2.510 -17.567 1.00 88.19 466 SER A C 1
ATOM 3597 O O . SER A 1 466 ? 22.252 -3.300 -18.491 1.00 88.19 466 SER A O 1
ATOM 3599 N N . SER A 1 467 ? 23.636 -2.006 -17.290 1.00 89.88 467 SER A N 1
ATOM 3600 C CA . SER A 1 467 ? 24.870 -2.386 -17.982 1.00 89.88 467 SER A CA 1
ATOM 3601 C C . SER A 1 467 ? 25.699 -3.427 -17.228 1.00 89.88 467 SER A C 1
ATOM 3603 O O . SER A 1 467 ? 26.698 -3.906 -17.772 1.00 89.88 467 SER A O 1
ATOM 3605 N N . ALA A 1 468 ? 25.293 -3.797 -16.007 1.00 93.38 468 ALA A N 1
ATOM 3606 C CA . ALA A 1 468 ? 26.009 -4.776 -15.208 1.00 93.38 468 ALA A CA 1
ATOM 3607 C C . ALA A 1 468 ? 25.985 -6.161 -15.863 1.00 93.38 468 ALA A C 1
ATOM 3609 O O . ALA A 1 468 ? 24.978 -6.629 -16.401 1.00 93.38 468 ALA A O 1
ATOM 3610 N N . THR A 1 469 ? 27.135 -6.823 -15.789 1.00 94.75 469 THR A N 1
ATOM 3611 C CA . THR A 1 469 ? 27.319 -8.216 -16.227 1.00 94.75 469 THR A CA 1
ATOM 3612 C C . THR A 1 469 ? 27.842 -9.098 -15.094 1.00 94.75 469 THR A C 1
ATOM 3614 O O . THR A 1 469 ? 27.699 -10.317 -15.152 1.00 94.75 469 THR A O 1
ATOM 3617 N N . ASP A 1 470 ? 28.380 -8.482 -14.037 1.00 95.31 470 ASP A N 1
ATOM 3618 C CA . ASP A 1 470 ? 28.853 -9.122 -12.816 1.00 95.31 470 ASP A CA 1
ATOM 3619 C C . ASP A 1 470 ? 28.133 -8.509 -11.603 1.00 95.31 470 ASP A C 1
ATOM 3621 O O . ASP A 1 470 ? 27.943 -7.294 -11.528 1.00 95.31 470 ASP A O 1
ATOM 3625 N N . LEU A 1 471 ? 27.750 -9.341 -10.635 1.00 95.44 471 LEU A N 1
ATOM 3626 C CA . LEU A 1 471 ? 27.039 -8.934 -9.421 1.00 95.44 471 LEU A CA 1
ATOM 3627 C C . LEU A 1 471 ? 27.776 -7.835 -8.643 1.00 95.44 471 LEU A C 1
ATOM 3629 O O . LEU A 1 471 ? 27.148 -6.978 -8.028 1.00 95.44 471 LEU A O 1
ATOM 3633 N N . LYS A 1 472 ? 29.116 -7.843 -8.645 1.00 94.56 472 LYS A N 1
ATOM 3634 C CA . LYS A 1 472 ? 29.912 -6.849 -7.899 1.00 94.56 472 LYS A CA 1
ATOM 3635 C C . LYS A 1 472 ? 29.764 -5.420 -8.423 1.00 94.56 472 LYS A C 1
ATOM 3637 O O . LYS A 1 472 ? 30.083 -4.480 -7.694 1.00 94.56 472 LYS A O 1
ATOM 3642 N N . ASP A 1 473 ? 29.302 -5.266 -9.660 1.00 94.12 473 ASP A N 1
ATOM 3643 C CA . ASP A 1 473 ? 29.083 -3.965 -10.285 1.00 94.12 473 ASP A CA 1
ATOM 3644 C C . ASP A 1 473 ? 27.767 -3.329 -9.782 1.00 94.12 473 ASP A C 1
ATOM 3646 O O . ASP A 1 473 ? 27.630 -2.106 -9.766 1.00 94.12 473 ASP A O 1
ATOM 3650 N N . GLU A 1 474 ? 26.835 -4.143 -9.267 1.00 94.56 474 GLU A N 1
ATOM 3651 C CA . GLU A 1 474 ? 25.483 -3.727 -8.860 1.00 94.56 474 GLU A CA 1
ATOM 3652 C C . GLU A 1 474 ? 25.399 -3.079 -7.466 1.00 94.56 474 GLU A C 1
ATOM 3654 O O . GLU A 1 474 ? 24.345 -2.570 -7.090 1.00 94.56 474 GLU A O 1
ATOM 3659 N N . GLY A 1 475 ? 26.494 -3.074 -6.697 1.00 95.19 475 GLY A N 1
ATOM 3660 C CA . GLY A 1 475 ? 26.589 -2.368 -5.416 1.00 95.19 475 GLY A CA 1
ATOM 3661 C C . GLY A 1 475 ? 26.790 -3.269 -4.195 1.00 95.19 475 GLY A C 1
ATOM 3662 O O . GLY A 1 475 ? 27.399 -4.341 -4.273 1.00 95.19 475 GLY A O 1
ATOM 3663 N N . ALA A 1 476 ? 26.385 -2.773 -3.022 1.00 96.38 476 ALA A N 1
ATOM 3664 C CA . ALA A 1 476 ? 26.669 -3.409 -1.737 1.00 96.38 476 ALA A CA 1
ATOM 3665 C C . ALA A 1 476 ? 26.001 -4.783 -1.639 1.00 96.38 476 ALA A C 1
ATOM 3667 O O . ALA A 1 476 ? 24.819 -4.950 -1.932 1.00 96.38 476 ALA A O 1
ATOM 3668 N N . GLN A 1 477 ? 26.761 -5.774 -1.178 1.00 95.19 477 GLN A N 1
ATOM 3669 C CA . GLN A 1 477 ? 26.311 -7.159 -1.089 1.00 95.19 477 GLN A CA 1
ATOM 3670 C C . GLN A 1 477 ? 26.772 -7.807 0.214 1.00 95.19 477 GLN A C 1
ATOM 3672 O O . GLN A 1 477 ? 27.929 -7.682 0.622 1.00 95.19 477 GLN A O 1
ATOM 3677 N N . PHE A 1 478 ? 25.869 -8.533 0.865 1.00 95.50 478 PHE A N 1
ATOM 3678 C CA . PHE A 1 478 ? 26.152 -9.256 2.100 1.00 95.50 478 PHE A CA 1
ATOM 3679 C C . PHE A 1 478 ? 25.261 -10.500 2.219 1.00 95.50 478 PHE A C 1
ATOM 3681 O O . PHE A 1 478 ? 24.044 -10.471 2.028 1.00 95.50 478 PHE A O 1
ATOM 3688 N N . ILE A 1 479 ? 25.905 -11.633 2.522 1.00 96.19 479 ILE A N 1
ATOM 3689 C CA . ILE A 1 479 ? 25.262 -12.954 2.629 1.00 96.19 479 ILE A CA 1
ATOM 3690 C C . ILE A 1 479 ? 24.558 -13.099 3.982 1.00 96.19 479 ILE A C 1
ATOM 3692 O O . ILE A 1 479 ? 23.405 -13.521 4.043 1.00 96.19 479 ILE A O 1
ATOM 3696 N N . ALA A 1 480 ? 25.258 -12.768 5.063 1.00 96.00 480 ALA A N 1
ATOM 3697 C CA . ALA A 1 480 ? 24.758 -12.829 6.429 1.00 96.00 480 ALA A CA 1
ATOM 3698 C C . ALA A 1 480 ? 25.513 -11.792 7.266 1.00 96.00 480 ALA A C 1
ATOM 3700 O O . ALA A 1 480 ? 26.739 -11.855 7.387 1.00 96.00 480 ALA A O 1
ATOM 3701 N N . TRP A 1 481 ? 24.791 -10.816 7.810 1.00 97.25 481 TRP A N 1
ATOM 3702 C CA . TRP A 1 481 ? 25.357 -9.729 8.604 1.00 97.25 481 TRP A CA 1
ATOM 3703 C C . TRP A 1 481 ? 24.528 -9.525 9.872 1.00 97.25 481 TRP A C 1
ATOM 3705 O O . TRP A 1 481 ? 23.317 -9.350 9.785 1.00 97.25 481 TRP A O 1
ATOM 3715 N N . LYS A 1 482 ? 25.167 -9.542 11.052 1.00 95.81 482 LYS A N 1
ATOM 3716 C CA . LYS A 1 482 ? 24.543 -9.108 12.312 1.00 95.81 482 LYS A CA 1
ATOM 3717 C C . LYS A 1 482 ? 24.502 -7.577 12.353 1.00 95.81 482 LYS A C 1
ATOM 3719 O O . LYS A 1 482 ? 25.422 -6.953 12.868 1.00 95.81 482 LYS A O 1
ATOM 3724 N N . LEU A 1 483 ? 23.440 -7.003 11.790 1.00 96.38 483 LEU A N 1
ATOM 3725 C CA . LEU A 1 483 ? 23.171 -5.561 11.765 1.00 96.38 483 LEU A CA 1
ATOM 3726 C C . LEU A 1 483 ? 23.008 -4.984 13.178 1.00 96.38 483 LEU A C 1
ATOM 3728 O O . LEU A 1 483 ? 23.455 -3.872 13.457 1.00 96.38 483 LEU A O 1
ATOM 3732 N N . VAL A 1 484 ? 22.379 -5.751 14.073 1.00 94.88 484 VAL A N 1
ATOM 3733 C CA . VAL A 1 484 ? 22.340 -5.464 15.510 1.00 94.88 484 VAL A CA 1
ATOM 3734 C C . VAL A 1 484 ? 22.814 -6.697 16.263 1.00 94.88 484 VAL A C 1
ATOM 3736 O O . VAL A 1 484 ? 22.328 -7.803 16.026 1.00 94.88 484 VAL A O 1
ATOM 3739 N N . ASN A 1 485 ? 23.762 -6.504 17.176 1.00 89.75 485 ASN A N 1
ATOM 3740 C CA . ASN A 1 485 ? 24.321 -7.559 18.017 1.00 89.75 485 ASN A CA 1
ATOM 3741 C C . ASN A 1 485 ? 24.236 -7.127 19.483 1.00 89.75 485 ASN A C 1
ATOM 3743 O O . ASN A 1 485 ? 24.794 -6.092 19.852 1.00 89.75 485 ASN A O 1
ATOM 3747 N N . ASN A 1 486 ? 23.527 -7.894 20.317 1.00 82.56 486 ASN A N 1
ATOM 3748 C CA . ASN A 1 486 ? 23.240 -7.543 21.718 1.00 82.56 486 ASN A CA 1
ATOM 3749 C C . ASN A 1 486 ? 22.693 -6.107 21.897 1.00 82.56 486 ASN A C 1
ATOM 3751 O O . ASN A 1 486 ? 23.122 -5.373 22.789 1.00 82.56 486 ASN A O 1
ATOM 3755 N N . GLY A 1 487 ? 21.771 -5.682 21.026 1.00 82.44 487 GLY A N 1
ATOM 3756 C CA . GLY A 1 487 ? 21.157 -4.350 21.097 1.00 82.44 487 GLY A CA 1
ATOM 3757 C C . GLY A 1 487 ? 22.073 -3.186 20.696 1.00 82.44 487 GLY A C 1
ATOM 3758 O O . GLY A 1 487 ? 21.768 -2.040 21.031 1.00 82.44 487 GLY A O 1
ATOM 3759 N N . VAL A 1 488 ? 23.182 -3.452 19.993 1.00 86.75 488 VAL A N 1
ATOM 3760 C CA . VAL A 1 488 ? 24.091 -2.433 19.440 1.00 86.75 488 VAL A CA 1
ATOM 3761 C C . VAL A 1 488 ? 24.068 -2.484 17.913 1.00 86.75 488 VAL A C 1
ATOM 3763 O O . VAL A 1 488 ? 24.300 -3.543 17.334 1.00 86.75 488 VAL A O 1
ATOM 3766 N N . PHE A 1 489 ? 23.791 -1.343 17.276 1.00 91.25 489 PHE A N 1
ATOM 3767 C CA . PHE A 1 489 ? 23.780 -1.184 15.817 1.00 91.25 489 PHE A CA 1
ATOM 3768 C C . PHE A 1 489 ? 25.206 -1.132 15.242 1.00 91.25 489 PHE A C 1
ATOM 3770 O O . PHE A 1 489 ? 26.048 -0.384 15.744 1.00 91.25 489 PHE A O 1
ATOM 3777 N N . ASP A 1 490 ? 25.467 -1.891 14.177 1.00 93.94 490 ASP A N 1
ATOM 3778 C CA . ASP A 1 490 ? 26.799 -2.071 13.586 1.00 93.94 490 ASP A CA 1
ATOM 3779 C C . ASP A 1 490 ? 27.136 -1.012 12.514 1.00 93.94 490 ASP A C 1
ATOM 3781 O O . ASP A 1 490 ? 27.029 -1.250 11.309 1.00 93.94 490 ASP A O 1
ATOM 3785 N N . TYR A 1 491 ? 27.562 0.181 12.945 1.00 91.75 491 TYR A N 1
ATOM 3786 C CA . TYR A 1 491 ? 28.017 1.233 12.020 1.00 91.75 491 TYR A CA 1
ATOM 3787 C C . TYR A 1 491 ? 29.277 0.841 11.233 1.00 91.75 491 TYR A C 1
ATOM 3789 O O . TYR A 1 491 ? 29.417 1.249 10.081 1.00 91.75 491 TYR A O 1
ATOM 3797 N N . ASP A 1 492 ? 30.163 0.031 11.818 1.00 94.50 492 ASP A N 1
ATOM 3798 C CA . ASP A 1 492 ? 31.375 -0.442 11.142 1.00 94.50 492 ASP A CA 1
ATOM 3799 C C . ASP A 1 492 ? 31.013 -1.393 9.991 1.00 94.50 492 ASP A C 1
ATOM 3801 O O . ASP A 1 492 ? 31.617 -1.344 8.919 1.00 94.50 492 ASP A O 1
ATOM 3805 N N . GLY A 1 493 ? 29.980 -2.220 10.173 1.00 96.00 493 GLY A N 1
ATOM 3806 C CA . GLY A 1 493 ? 29.387 -3.029 9.111 1.00 96.00 493 GLY A CA 1
ATOM 3807 C C . GLY A 1 493 ? 28.825 -2.190 7.961 1.00 96.00 493 GLY A C 1
ATOM 3808 O O . GLY A 1 493 ? 29.062 -2.523 6.799 1.00 96.00 493 GLY A O 1
ATOM 3809 N N . VAL A 1 494 ? 28.144 -1.075 8.259 1.00 95.94 494 VAL A N 1
ATOM 3810 C CA . VAL A 1 494 ? 27.663 -0.141 7.223 1.00 95.94 494 VAL A CA 1
ATOM 3811 C C . VAL A 1 494 ? 28.837 0.424 6.421 1.00 95.94 494 VAL A C 1
ATOM 3813 O O . VAL A 1 494 ? 28.825 0.325 5.195 1.00 95.94 494 VAL A O 1
ATOM 3816 N N . GLU A 1 495 ? 29.860 0.966 7.091 1.00 95.12 495 GLU A N 1
ATOM 3817 C CA . GLU A 1 495 ? 31.055 1.513 6.425 1.00 95.12 495 GLU A CA 1
ATOM 3818 C C . GLU A 1 495 ? 31.734 0.438 5.564 1.00 95.12 495 GLU A C 1
ATOM 3820 O O . GLU A 1 495 ? 32.028 0.647 4.386 1.00 95.12 495 GLU A O 1
ATOM 3825 N N . LYS A 1 496 ? 31.885 -0.774 6.104 1.00 96.75 496 LYS A N 1
ATOM 3826 C CA . LYS A 1 496 ? 32.459 -1.898 5.370 1.00 96.75 496 LYS A CA 1
ATOM 3827 C C . LYS A 1 496 ? 31.702 -2.184 4.067 1.00 96.75 496 LYS A C 1
ATOM 3829 O O . LYS A 1 496 ? 32.323 -2.231 3.005 1.00 96.75 496 LYS A O 1
ATOM 3834 N N . TYR A 1 497 ? 30.388 -2.416 4.131 1.00 97.25 497 TYR A N 1
ATOM 3835 C CA . TYR A 1 497 ? 29.620 -2.909 2.979 1.00 97.25 497 TYR A CA 1
ATOM 3836 C C . TYR A 1 497 ? 29.237 -1.814 1.980 1.00 97.25 497 TYR A C 1
ATOM 3838 O O . TYR A 1 497 ? 29.288 -2.058 0.776 1.00 97.25 497 TYR A O 1
ATOM 3846 N N . PHE A 1 498 ? 28.878 -0.618 2.452 1.00 96.31 498 PHE A N 1
ATOM 3847 C CA . PHE A 1 498 ? 28.412 0.480 1.597 1.00 96.31 498 PHE A CA 1
ATOM 3848 C C . PHE A 1 498 ? 29.540 1.413 1.146 1.00 96.31 498 PHE A C 1
ATOM 3850 O O . PHE A 1 498 ? 29.314 2.261 0.280 1.00 96.31 498 PHE A O 1
ATOM 3857 N N . VAL A 1 499 ? 30.750 1.271 1.700 1.00 94.38 499 VAL A N 1
ATOM 3858 C CA . VAL A 1 499 ? 31.891 2.129 1.364 1.00 94.38 499 VAL A CA 1
ATOM 3859 C C . VAL A 1 499 ? 33.132 1.317 1.005 1.00 94.38 499 VAL A C 1
ATOM 3861 O O . VAL A 1 499 ? 33.585 1.373 -0.141 1.00 94.38 499 VAL A O 1
ATOM 3864 N N . ASP A 1 500 ? 33.701 0.568 1.947 1.00 94.56 500 ASP A N 1
ATOM 3865 C CA . ASP A 1 500 ? 35.045 0.004 1.779 1.00 94.56 500 ASP A CA 1
ATOM 3866 C C . ASP A 1 500 ? 35.123 -1.134 0.760 1.00 94.56 500 ASP A C 1
ATOM 3868 O O . ASP A 1 500 ? 36.067 -1.174 -0.032 1.00 94.56 500 ASP A O 1
ATOM 3872 N N . GLU A 1 501 ? 34.155 -2.054 0.742 1.00 94.62 501 GLU A N 1
ATOM 3873 C CA . GLU A 1 501 ? 34.128 -3.135 -0.252 1.00 94.62 501 GLU A CA 1
ATOM 3874 C C . GLU A 1 501 ? 33.886 -2.597 -1.670 1.00 94.62 501 GLU A C 1
ATOM 3876 O O . GLU A 1 501 ? 34.503 -3.070 -2.625 1.00 94.62 501 GLU A O 1
ATOM 3881 N N . LEU A 1 502 ? 33.075 -1.545 -1.816 1.00 94.31 502 LEU A N 1
ATOM 3882 C CA . LEU A 1 502 ? 32.776 -0.948 -3.121 1.00 94.31 502 LEU A CA 1
ATOM 3883 C C . LEU A 1 502 ? 33.970 -0.202 -3.719 1.00 94.31 502 LEU A C 1
ATOM 3885 O O . LEU A 1 502 ? 34.201 -0.292 -4.922 1.00 94.31 502 LEU A O 1
ATOM 3889 N N . LYS A 1 503 ? 34.804 0.446 -2.893 1.00 91.62 503 LYS A N 1
ATOM 3890 C CA . LYS A 1 503 ? 36.065 1.070 -3.352 1.00 91.62 503 LYS A CA 1
ATOM 3891 C C . LYS A 1 503 ? 37.034 0.070 -3.988 1.00 91.62 503 LYS A C 1
ATOM 3893 O O . LYS A 1 503 ? 37.897 0.474 -4.767 1.00 91.62 503 LYS A O 1
ATOM 3898 N N . LYS A 1 504 ? 36.935 -1.219 -3.644 1.00 91.50 504 LYS A N 1
ATOM 3899 C CA . LYS A 1 504 ? 37.806 -2.272 -4.190 1.00 91.50 504 LYS A CA 1
ATOM 3900 C C . LYS A 1 504 ? 37.372 -2.722 -5.586 1.00 91.50 504 LYS A C 1
ATOM 3902 O O . LYS A 1 504 ? 38.174 -3.341 -6.284 1.00 91.50 504 LYS A O 1
ATOM 3907 N N . VAL A 1 505 ? 36.137 -2.428 -5.996 1.00 91.56 505 VAL A N 1
ATOM 3908 C CA . VAL A 1 505 ? 35.596 -2.820 -7.301 1.00 91.56 505 VAL A CA 1
ATOM 3909 C C . VAL A 1 505 ? 35.971 -1.767 -8.356 1.00 91.56 505 VAL A C 1
ATOM 3911 O O . VAL A 1 505 ? 35.587 -0.601 -8.228 1.00 91.56 505 VAL A O 1
ATOM 3914 N N . PRO A 1 506 ? 36.716 -2.131 -9.418 1.00 89.00 506 PRO A N 1
ATOM 3915 C CA . PRO A 1 506 ? 37.125 -1.177 -10.444 1.00 89.00 506 PRO A CA 1
ATOM 3916 C C . PRO A 1 506 ? 35.937 -0.473 -11.104 1.00 89.00 506 PRO A C 1
ATOM 3918 O O . PRO A 1 506 ? 35.069 -1.108 -11.687 1.00 89.00 506 PRO A O 1
ATOM 3921 N N . GLY A 1 507 ? 35.930 0.859 -11.058 1.00 87.31 507 GLY A N 1
ATOM 3922 C CA . GLY A 1 507 ? 34.884 1.671 -11.683 1.00 87.31 507 GLY A CA 1
ATOM 3923 C C . GLY A 1 507 ? 33.622 1.864 -10.841 1.00 87.31 507 GLY A C 1
ATOM 3924 O O . GLY A 1 507 ? 32.810 2.702 -11.233 1.00 87.31 507 GLY A O 1
ATOM 3925 N N . SER A 1 508 ? 33.510 1.170 -9.707 1.00 91.62 508 SER A N 1
ATOM 3926 C CA . SER A 1 508 ? 32.437 1.327 -8.726 1.00 91.62 508 SER A CA 1
ATOM 3927 C C . SER A 1 508 ? 32.649 2.553 -7.832 1.00 91.62 508 SER A C 1
ATOM 3929 O O . SER A 1 508 ? 33.752 3.097 -7.721 1.00 91.62 508 SER A O 1
ATOM 3931 N N . SER A 1 509 ? 31.569 2.989 -7.194 1.00 92.81 509 SER A N 1
ATOM 3932 C CA . SER A 1 509 ? 31.548 4.013 -6.158 1.00 92.81 509 SER A CA 1
ATOM 3933 C C . SER A 1 509 ? 30.946 3.432 -4.874 1.00 92.81 509 SER A C 1
ATOM 3935 O O . SER A 1 509 ? 29.997 2.647 -4.961 1.00 92.81 509 SER A O 1
ATOM 3937 N N . PRO A 1 510 ? 31.405 3.875 -3.685 1.00 94.31 510 PRO A N 1
ATOM 3938 C CA . PRO A 1 510 ? 30.598 3.829 -2.470 1.00 94.31 510 PRO A CA 1
ATOM 3939 C C . PRO A 1 510 ? 29.178 4.324 -2.707 1.00 94.31 510 PRO A C 1
ATOM 3941 O O . PRO A 1 510 ? 28.953 5.135 -3.620 1.00 94.31 510 PRO A O 1
ATOM 3944 N N . SER A 1 511 ? 28.264 3.909 -1.830 1.00 93.31 511 SER A N 1
ATOM 3945 C CA . SER A 1 511 ? 26.934 4.502 -1.786 1.00 93.31 511 SER A CA 1
ATOM 3946 C C . SER A 1 511 ? 27.042 6.020 -1.714 1.00 93.31 511 SER A C 1
ATOM 3948 O O . SER A 1 511 ? 27.797 6.598 -0.925 1.00 93.31 511 SER A O 1
ATOM 3950 N N . ARG A 1 512 ? 26.276 6.683 -2.574 1.00 91.94 512 ARG A N 1
ATOM 3951 C CA . ARG A 1 512 ? 26.195 8.147 -2.635 1.00 91.94 512 ARG A CA 1
ATOM 3952 C C . ARG A 1 512 ? 25.323 8.712 -1.515 1.00 91.94 512 ARG A C 1
ATOM 3954 O O . ARG A 1 512 ? 25.275 9.931 -1.354 1.00 91.94 512 ARG A O 1
ATOM 3961 N N . LYS A 1 513 ? 24.635 7.839 -0.769 1.00 90.56 513 LYS A N 1
ATOM 3962 C CA . LYS A 1 513 ? 23.605 8.155 0.224 1.00 90.56 513 LYS A CA 1
ATOM 3963 C C . LYS A 1 513 ? 23.682 7.238 1.454 1.00 90.56 513 LYS A C 1
ATOM 3965 O O . LYS A 1 513 ? 22.667 6.751 1.934 1.00 90.56 513 LYS A O 1
ATOM 3970 N N . VAL A 1 514 ? 24.885 7.042 2.003 1.00 91.44 514 VAL A N 1
ATOM 3971 C CA . VAL A 1 514 ? 25.107 6.194 3.196 1.00 91.44 514 VAL A CA 1
ATOM 3972 C C . VAL A 1 514 ? 24.212 6.602 4.375 1.00 91.44 514 VAL A C 1
ATOM 3974 O O . VAL A 1 514 ? 23.713 5.741 5.095 1.00 91.44 514 VAL A O 1
ATOM 3977 N N . GLU A 1 515 ? 23.965 7.901 4.561 1.00 87.94 515 GLU A N 1
ATOM 3978 C CA . GLU A 1 515 ? 23.061 8.401 5.606 1.00 87.94 515 GLU A CA 1
ATOM 3979 C C . GLU A 1 515 ? 21.616 7.913 5.399 1.00 87.94 515 GLU A C 1
ATOM 3981 O O . GLU A 1 515 ? 21.007 7.415 6.349 1.00 87.94 515 GLU A O 1
ATOM 3986 N N . ASP A 1 516 ? 21.113 7.944 4.159 1.00 90.00 516 ASP A N 1
ATOM 3987 C CA . ASP A 1 516 ? 19.791 7.413 3.807 1.00 90.00 516 ASP A CA 1
ATOM 3988 C C . ASP A 1 516 ? 19.760 5.887 4.007 1.00 90.00 516 ASP A C 1
ATOM 3990 O O . ASP A 1 516 ? 18.800 5.361 4.566 1.00 90.00 516 ASP A O 1
ATOM 3994 N N . ASN A 1 517 ? 20.836 5.166 3.645 1.00 92.75 517 ASN A N 1
ATOM 3995 C CA . ASN A 1 517 ? 20.934 3.723 3.897 1.00 92.75 517 ASN A CA 1
ATOM 3996 C C . ASN A 1 517 ? 20.832 3.395 5.393 1.00 92.75 517 ASN A C 1
ATOM 3998 O O . ASN A 1 517 ? 20.107 2.477 5.767 1.00 92.75 517 ASN A O 1
ATOM 4002 N N . ILE A 1 518 ? 21.523 4.147 6.258 1.00 92.50 518 ILE A N 1
ATOM 4003 C CA . ILE A 1 518 ? 21.442 3.976 7.717 1.00 92.50 518 ILE A CA 1
ATOM 4004 C C . ILE A 1 518 ? 20.022 4.257 8.216 1.00 92.50 518 ILE A C 1
ATOM 4006 O O . ILE A 1 518 ? 19.521 3.528 9.073 1.00 92.50 518 ILE A O 1
ATOM 4010 N N . ALA A 1 519 ? 19.390 5.325 7.727 1.00 88.50 519 ALA A N 1
ATOM 4011 C CA . ALA A 1 519 ? 18.040 5.699 8.130 1.00 88.50 519 ALA A CA 1
ATOM 4012 C C . ALA A 1 519 ? 17.010 4.627 7.737 1.00 88.50 519 ALA A C 1
ATOM 4014 O O . ALA A 1 519 ? 16.197 4.233 8.573 1.00 88.50 519 ALA A O 1
ATOM 4015 N N . ASP A 1 520 ? 17.094 4.102 6.516 1.00 93.00 520 ASP A N 1
ATOM 4016 C CA . ASP A 1 520 ? 16.195 3.061 6.018 1.00 93.00 520 ASP A CA 1
ATOM 4017 C C . ASP A 1 520 ? 16.417 1.713 6.735 1.00 93.00 520 ASP A C 1
ATOM 4019 O O . ASP A 1 520 ? 15.446 1.110 7.188 1.00 93.00 520 ASP A O 1
ATOM 4023 N N . LEU A 1 521 ? 17.669 1.301 6.997 1.00 95.12 521 LEU A N 1
ATOM 4024 C CA . LEU A 1 521 ? 17.967 0.106 7.813 1.00 95.12 521 LEU A CA 1
ATOM 4025 C C . LEU A 1 521 ? 17.374 0.219 9.228 1.00 95.12 521 LEU A C 1
ATOM 4027 O O . LEU A 1 521 ? 16.858 -0.746 9.792 1.00 95.12 521 LEU A O 1
ATOM 4031 N N . LYS A 1 522 ? 17.428 1.413 9.830 1.00 92.38 522 LYS A N 1
ATOM 4032 C CA . LYS A 1 522 ? 16.800 1.674 11.134 1.00 92.38 522 LYS A CA 1
ATOM 4033 C C . LYS A 1 522 ? 15.275 1.675 11.057 1.00 92.38 522 LYS A C 1
ATOM 4035 O O . LYS A 1 522 ? 14.633 1.257 12.020 1.00 92.38 522 LYS A O 1
ATOM 4040 N N . ALA A 1 523 ? 14.695 2.121 9.944 1.00 90.88 523 ALA A N 1
ATOM 4041 C CA . ALA A 1 523 ? 13.257 2.045 9.707 1.00 90.88 523 ALA A CA 1
ATOM 4042 C C . ALA A 1 523 ? 12.784 0.585 9.611 1.00 90.88 523 ALA A C 1
ATOM 4044 O O . ALA A 1 523 ? 11.772 0.232 10.217 1.00 90.88 523 ALA A O 1
ATOM 4045 N N . GLU A 1 524 ? 13.542 -0.277 8.928 1.00 95.88 524 GLU A N 1
ATOM 4046 C CA . GLU A 1 524 ? 13.293 -1.723 8.860 1.00 95.88 524 GLU A CA 1
ATOM 4047 C C . GLU A 1 524 ? 13.387 -2.389 10.239 1.00 95.88 524 GLU A C 1
ATOM 4049 O O . GLU A 1 524 ? 12.494 -3.142 10.639 1.00 95.88 524 GLU A O 1
ATOM 4054 N N . ILE A 1 525 ? 14.409 -2.038 11.029 1.00 95.62 525 ILE A N 1
ATOM 4055 C CA . ILE A 1 525 ? 14.525 -2.478 12.426 1.00 95.62 525 ILE A CA 1
ATOM 4056 C C . ILE A 1 525 ? 13.288 -2.061 13.243 1.00 95.62 525 ILE A C 1
ATOM 4058 O O . ILE A 1 525 ? 12.731 -2.880 13.976 1.00 95.62 525 ILE A O 1
ATOM 4062 N N . ALA A 1 526 ? 12.832 -0.811 13.115 1.00 90.25 526 ALA A N 1
ATOM 4063 C CA . ALA A 1 526 ? 11.655 -0.316 13.831 1.00 90.25 526 ALA A CA 1
ATOM 4064 C C . ALA A 1 526 ? 10.373 -1.058 13.430 1.00 90.25 526 ALA A C 1
ATOM 4066 O O . ALA A 1 526 ? 9.531 -1.392 14.268 1.00 90.25 526 ALA A O 1
ATOM 4067 N N . ALA A 1 527 ? 10.229 -1.343 12.135 1.00 94.06 527 ALA A N 1
ATOM 4068 C CA . ALA A 1 527 ? 9.126 -2.129 11.607 1.00 94.06 527 ALA A CA 1
ATOM 4069 C C . ALA A 1 527 ? 9.128 -3.542 12.198 1.00 94.06 527 ALA A C 1
ATOM 4071 O O . ALA A 1 527 ? 8.100 -3.997 12.697 1.00 94.06 527 ALA A O 1
ATOM 4072 N N . ASN A 1 528 ? 10.285 -4.205 12.245 1.00 96.56 528 ASN A N 1
ATOM 4073 C CA . ASN A 1 528 ? 10.423 -5.509 12.887 1.00 96.56 528 ASN A CA 1
ATOM 4074 C C . ASN A 1 528 ? 10.086 -5.456 14.382 1.00 96.56 528 ASN A C 1
ATOM 4076 O O . ASN A 1 528 ? 9.313 -6.284 14.867 1.00 96.56 528 ASN A O 1
ATOM 4080 N N . GLN A 1 529 ? 10.573 -4.447 15.106 1.00 93.69 529 GLN A N 1
ATOM 4081 C CA . GLN A 1 529 ? 10.271 -4.291 16.529 1.00 93.69 529 GLN A CA 1
ATOM 4082 C C . GLN A 1 529 ? 8.776 -4.079 16.788 1.00 93.69 529 GLN A C 1
ATOM 4084 O O . GLN A 1 529 ? 8.222 -4.631 17.742 1.00 93.69 529 GLN A O 1
ATOM 4089 N N . ARG A 1 530 ? 8.082 -3.343 15.910 1.00 89.88 530 ARG A N 1
ATOM 4090 C CA . ARG A 1 530 ? 6.620 -3.217 15.959 1.00 89.88 530 ARG A CA 1
ATOM 4091 C C . ARG A 1 530 ? 5.935 -4.580 15.841 1.00 89.88 530 ARG A C 1
ATOM 4093 O O . ARG A 1 530 ? 5.005 -4.850 16.602 1.00 89.88 530 ARG A O 1
ATOM 4100 N N . GLY A 1 531 ? 6.409 -5.424 14.926 1.00 93.06 531 GLY A N 1
ATOM 4101 C CA . GLY A 1 531 ? 5.925 -6.793 14.747 1.00 93.06 531 GLY A CA 1
ATOM 4102 C C . GLY A 1 531 ? 6.135 -7.661 15.988 1.00 93.06 531 GLY A C 1
ATOM 4103 O O . GLY A 1 531 ? 5.195 -8.311 16.442 1.00 93.06 531 GLY A O 1
ATOM 4104 N N . ILE A 1 532 ? 7.335 -7.607 16.579 1.00 94.62 532 ILE A N 1
ATOM 4105 C CA . ILE A 1 532 ? 7.677 -8.298 17.834 1.00 94.62 532 ILE A CA 1
ATOM 4106 C C . ILE A 1 532 ? 6.723 -7.884 18.954 1.00 94.62 532 ILE A C 1
ATOM 4108 O O . ILE A 1 532 ? 6.109 -8.747 19.572 1.00 94.62 532 ILE A O 1
ATOM 4112 N N . ASN A 1 533 ? 6.551 -6.579 19.185 1.00 86.69 533 ASN A N 1
ATOM 4113 C CA . ASN A 1 533 ? 5.705 -6.070 20.268 1.00 86.69 533 ASN A CA 1
ATOM 4114 C C . ASN A 1 533 ? 4.262 -6.590 20.147 1.00 86.69 533 ASN A C 1
ATOM 4116 O O . ASN A 1 533 ? 3.706 -7.111 21.110 1.00 86.69 533 ASN A O 1
ATOM 4120 N N . MET A 1 534 ? 3.674 -6.514 18.948 1.00 87.38 534 MET A N 1
ATOM 4121 C CA . MET A 1 534 ? 2.299 -6.972 18.733 1.00 87.38 534 MET A CA 1
ATOM 4122 C C . MET A 1 534 ? 2.158 -8.499 18.797 1.00 87.38 534 MET A C 1
ATOM 4124 O O . MET A 1 534 ? 1.120 -8.989 19.241 1.00 87.38 534 MET A O 1
ATOM 4128 N N . LEU A 1 535 ? 3.173 -9.262 18.371 1.00 90.69 535 LEU A N 1
ATOM 4129 C CA . LEU A 1 535 ? 3.197 -10.716 18.559 1.00 90.69 535 LEU A CA 1
ATOM 4130 C C . LEU A 1 535 ? 3.253 -11.079 20.044 1.00 90.69 535 LEU A C 1
ATOM 4132 O O . LEU A 1 535 ? 2.477 -11.922 20.489 1.00 90.69 535 LEU A O 1
ATOM 4136 N N . THR A 1 536 ? 4.105 -10.414 20.823 1.00 87.56 536 THR A N 1
ATOM 4137 C CA . THR A 1 536 ? 4.187 -10.603 22.277 1.00 87.56 536 THR A CA 1
ATOM 4138 C C . THR A 1 536 ? 2.845 -10.326 22.959 1.00 87.56 536 THR A C 1
ATOM 4140 O O . THR A 1 536 ? 2.438 -11.089 23.836 1.00 87.56 536 THR A O 1
ATOM 4143 N N . ASP A 1 537 ? 2.102 -9.307 22.515 1.00 79.50 537 ASP A N 1
ATOM 4144 C CA . ASP A 1 537 ? 0.743 -9.044 23.007 1.00 79.50 537 ASP A CA 1
ATOM 4145 C C . ASP A 1 537 ? -0.217 -10.210 22.703 1.00 79.50 537 ASP A C 1
ATOM 4147 O O . ASP A 1 537 ? -1.041 -10.571 23.546 1.00 79.50 537 ASP A O 1
ATOM 4151 N N . VAL A 1 538 ? -0.097 -10.849 21.529 1.00 79.19 538 VAL A N 1
ATOM 4152 C CA . VAL A 1 538 ? -0.899 -12.037 21.169 1.00 79.19 538 VAL A CA 1
ATOM 4153 C C . VAL A 1 538 ? -0.625 -13.195 22.126 1.00 79.19 538 VAL A C 1
ATOM 4155 O O . VAL A 1 538 ? -1.572 -13.795 22.632 1.00 79.19 538 VAL A O 1
ATOM 4158 N N . PHE A 1 539 ? 0.650 -13.481 22.397 1.00 85.25 539 PHE A N 1
ATOM 4159 C CA . PHE A 1 539 ? 1.074 -14.537 23.326 1.00 85.25 539 PHE A CA 1
ATOM 4160 C C . PHE A 1 539 ? 0.790 -14.210 24.797 1.00 85.25 539 PHE A C 1
ATOM 4162 O O . PHE A 1 539 ? 0.728 -15.104 25.632 1.00 85.25 539 PHE A O 1
ATOM 4169 N N . THR A 1 540 ? 0.593 -12.934 25.129 1.00 78.88 540 THR A N 1
ATOM 4170 C CA . THR A 1 540 ? 0.147 -12.525 26.467 1.00 78.88 540 THR A CA 1
ATOM 4171 C C . THR A 1 540 ? -1.361 -12.729 26.634 1.00 78.88 540 THR A C 1
ATOM 4173 O O . THR A 1 540 ? -1.837 -13.047 27.723 1.00 78.88 540 THR A O 1
ATOM 4176 N N . GLU A 1 541 ? -2.135 -12.542 25.562 1.00 74.62 541 GLU A N 1
ATOM 4177 C CA . GLU A 1 541 ? -3.595 -12.672 25.579 1.00 74.62 541 GLU A CA 1
ATOM 4178 C C . GLU A 1 541 ? -4.079 -14.127 25.450 1.00 74.62 541 GLU A C 1
ATOM 4180 O O . GLU A 1 541 ? -5.110 -14.487 26.027 1.00 74.62 541 GLU A O 1
ATOM 4185 N N . TYR A 1 542 ? -3.357 -14.955 24.692 1.00 75.31 542 TYR A N 1
ATOM 4186 C CA . TYR A 1 542 ? -3.704 -16.347 24.402 1.00 75.31 542 TYR A CA 1
ATOM 4187 C C . TYR A 1 542 ? -2.575 -17.294 24.799 1.00 75.31 542 TYR A C 1
ATOM 4189 O O . TYR A 1 542 ? -1.403 -16.952 24.709 1.00 75.31 542 TYR A O 1
ATOM 4197 N N . ASP A 1 543 ? -2.940 -18.518 25.179 1.00 80.88 543 ASP A N 1
ATOM 4198 C CA . ASP A 1 543 ? -1.974 -19.582 25.446 1.00 80.88 543 ASP A CA 1
ATOM 4199 C C . ASP A 1 543 ? -1.107 -19.889 24.208 1.00 80.88 543 ASP A C 1
ATOM 4201 O O . ASP A 1 543 ? -1.613 -19.936 23.082 1.00 80.88 543 ASP A O 1
ATOM 4205 N N . THR A 1 544 ? 0.192 -20.117 24.418 1.00 88.62 544 THR A N 1
ATOM 4206 C CA . THR A 1 544 ? 1.173 -20.366 23.350 1.00 88.62 544 THR A CA 1
ATOM 4207 C C . THR A 1 544 ? 0.757 -21.509 22.425 1.00 88.62 544 THR A C 1
ATOM 4209 O O . THR A 1 544 ? 0.818 -21.348 21.204 1.00 88.62 544 THR A O 1
ATOM 4212 N N . ASP A 1 545 ? 0.283 -22.635 22.965 1.00 87.81 545 ASP A N 1
ATOM 4213 C CA . ASP A 1 545 ? -0.117 -23.785 22.148 1.00 87.81 545 ASP A CA 1
ATOM 4214 C C . ASP A 1 545 ? -1.372 -23.464 21.325 1.00 87.81 545 ASP A C 1
ATOM 4216 O O . ASP A 1 545 ? -1.507 -23.908 20.183 1.00 87.81 545 ASP A O 1
ATOM 4220 N N . TYR A 1 546 ? -2.262 -22.624 21.862 1.00 82.44 546 TYR A N 1
ATOM 4221 C CA . TYR A 1 546 ? -3.460 -22.152 21.168 1.00 82.44 546 TYR A CA 1
ATOM 4222 C C . TYR A 1 546 ? -3.115 -21.247 19.973 1.00 82.44 546 TYR A C 1
ATOM 4224 O O . TYR A 1 546 ? -3.658 -21.433 18.882 1.00 82.44 546 TYR A O 1
ATOM 4232 N N . VAL A 1 547 ? -2.169 -20.313 20.137 1.00 87.06 547 VAL A N 1
ATOM 4233 C CA . VAL A 1 547 ? -1.688 -19.445 19.042 1.00 87.06 547 VAL A CA 1
ATOM 4234 C C . VAL A 1 547 ? -1.047 -20.281 17.927 1.00 87.06 547 VAL A C 1
ATOM 4236 O O . VAL A 1 547 ? -1.382 -20.120 16.748 1.00 87.06 547 VAL A O 1
ATOM 4239 N N . LEU A 1 548 ? -0.157 -21.212 18.290 1.00 91.88 548 LEU A N 1
ATOM 4240 C CA . LEU A 1 548 ? 0.535 -22.082 17.333 1.00 91.88 548 LEU A CA 1
ATOM 4241 C C . LEU A 1 548 ? -0.426 -23.043 16.616 1.00 91.88 548 LEU A C 1
ATOM 4243 O O . LEU A 1 548 ? -0.260 -23.312 15.421 1.00 91.88 548 LEU A O 1
ATOM 4247 N N . PHE A 1 549 ? -1.460 -23.527 17.311 1.00 88.31 549 PHE A N 1
ATOM 4248 C CA . PHE A 1 549 ? -2.506 -24.365 16.730 1.00 88.31 549 PHE A CA 1
ATOM 4249 C C . PHE A 1 549 ? -3.237 -23.652 15.582 1.00 88.31 549 PHE A C 1
ATOM 4251 O O . PHE A 1 549 ? -3.322 -24.198 14.476 1.00 88.31 549 PHE A O 1
ATOM 4258 N N . TYR A 1 550 ? -3.699 -22.412 15.790 1.00 84.62 550 TYR A N 1
ATOM 4259 C CA . TYR A 1 550 ? -4.385 -21.656 14.735 1.00 84.62 550 TYR A CA 1
ATOM 4260 C C . TYR A 1 550 ? -3.449 -21.198 13.618 1.00 84.62 550 TYR A C 1
ATOM 4262 O O . TYR A 1 550 ? -3.842 -21.256 12.453 1.00 84.62 550 TYR A O 1
ATOM 4270 N N . MET A 1 551 ? -2.197 -20.844 13.926 1.00 91.00 551 MET A N 1
ATOM 4271 C CA . MET A 1 551 ? -1.173 -20.582 12.906 1.00 91.00 551 MET A CA 1
ATOM 4272 C C . MET A 1 551 ? -1.032 -21.773 11.939 1.00 91.00 551 MET A C 1
ATOM 4274 O O . MET A 1 551 ? -1.081 -21.605 10.717 1.00 91.00 551 MET A O 1
ATOM 4278 N N . LYS A 1 552 ? -0.932 -23.000 12.469 1.00 90.69 552 LYS A N 1
ATOM 4279 C CA . LYS A 1 552 ? -0.871 -24.221 11.651 1.00 90.69 552 LYS A CA 1
ATOM 4280 C C . LYS A 1 552 ? -2.168 -24.465 10.870 1.00 90.69 552 LYS A C 1
ATOM 4282 O O . LYS A 1 552 ? -2.120 -24.906 9.717 1.00 90.69 552 LYS A O 1
ATOM 4287 N N . GLY A 1 553 ? -3.319 -24.159 11.468 1.00 86.12 553 GLY A N 1
ATOM 4288 C CA . GLY A 1 553 ? -4.623 -24.221 10.805 1.00 86.12 553 GLY A CA 1
ATOM 4289 C C . GLY A 1 553 ? -4.712 -23.319 9.569 1.00 86.12 553 GLY A C 1
ATOM 4290 O O . GLY A 1 553 ? -5.198 -23.756 8.524 1.00 86.12 553 GLY A O 1
ATOM 4291 N N . ILE A 1 554 ? -4.184 -22.091 9.649 1.00 85.31 554 ILE A N 1
ATOM 4292 C CA . ILE A 1 554 ? -4.190 -21.113 8.543 1.00 85.31 554 ILE A CA 1
ATOM 4293 C C . ILE A 1 554 ? -3.378 -21.644 7.356 1.00 85.31 554 ILE A C 1
ATOM 4295 O O . ILE A 1 554 ? -3.859 -21.658 6.216 1.00 85.31 554 ILE A O 1
ATOM 4299 N N . LYS A 1 555 ? -2.180 -22.171 7.640 1.00 88.31 555 LYS A N 1
ATOM 4300 C CA . LYS A 1 555 ? -1.309 -22.803 6.641 1.00 88.31 555 LYS A CA 1
ATOM 4301 C C . LYS A 1 555 ? -1.998 -23.982 5.951 1.00 88.31 555 LYS A C 1
ATOM 4303 O O . LYS A 1 555 ? -2.043 -24.045 4.725 1.00 88.31 555 LYS A O 1
ATOM 4308 N N . THR A 1 556 ? -2.596 -24.878 6.737 1.00 89.12 556 THR A N 1
ATOM 4309 C CA . THR A 1 556 ? -3.285 -26.079 6.224 1.00 89.12 556 THR A CA 1
ATOM 4310 C C . THR A 1 556 ? -4.482 -25.713 5.340 1.00 89.12 556 THR A C 1
ATOM 4312 O O . THR A 1 556 ? -4.719 -26.341 4.310 1.00 89.12 556 THR A O 1
ATOM 4315 N N . THR A 1 557 ? -5.215 -24.660 5.705 1.00 85.44 557 THR A N 1
ATOM 4316 C CA . THR A 1 557 ? -6.355 -24.158 4.919 1.00 85.44 557 THR A CA 1
ATOM 4317 C C . THR A 1 557 ? -5.906 -23.622 3.559 1.00 85.44 557 THR A C 1
ATOM 4319 O O . THR A 1 557 ? -6.558 -23.864 2.544 1.00 85.44 557 THR A O 1
ATOM 4322 N N . SER A 1 558 ? -4.755 -22.948 3.520 1.00 88.06 558 SER A N 1
ATOM 4323 C CA . SER A 1 558 ? -4.198 -22.381 2.285 1.00 88.06 558 SER A CA 1
ATOM 4324 C C . SER A 1 558 ? -3.658 -23.463 1.350 1.00 88.06 558 SER A C 1
ATOM 4326 O O . SER A 1 558 ? -3.915 -23.422 0.148 1.00 88.06 558 SER A O 1
ATOM 4328 N N . GLU A 1 559 ? -3.006 -24.492 1.902 1.00 91.50 559 GLU A N 1
ATOM 4329 C CA . GLU A 1 559 ? -2.609 -25.685 1.144 1.00 91.50 559 GLU A CA 1
ATOM 4330 C C . GLU A 1 559 ? -3.824 -26.393 0.530 1.00 91.50 559 GLU A C 1
ATOM 4332 O O . GLU A 1 559 ? -3.818 -26.736 -0.654 1.00 91.50 559 GLU A O 1
ATOM 4337 N N . ALA A 1 560 ? -4.894 -26.581 1.308 1.00 89.81 560 ALA A N 1
ATOM 4338 C CA . ALA A 1 560 ? -6.114 -27.215 0.820 1.00 89.81 560 ALA A CA 1
ATOM 4339 C C . ALA A 1 560 ? -6.747 -26.435 -0.348 1.00 89.81 560 ALA A C 1
ATOM 4341 O O . ALA A 1 560 ? -7.218 -27.047 -1.311 1.00 89.81 560 ALA A O 1
ATOM 4342 N N . ALA A 1 561 ? -6.718 -25.099 -0.297 1.00 89.75 561 ALA A N 1
ATOM 4343 C CA . ALA A 1 561 ? -7.213 -24.244 -1.372 1.00 89.75 561 ALA A CA 1
ATOM 4344 C C . ALA A 1 561 ? -6.392 -24.398 -2.666 1.00 89.75 561 ALA A C 1
ATOM 4346 O O . ALA A 1 561 ? -6.974 -24.567 -3.740 1.00 89.75 561 ALA A O 1
ATOM 4347 N N . VAL A 1 562 ? -5.056 -24.437 -2.570 1.00 92.25 562 VAL A N 1
ATOM 4348 C CA . VAL A 1 562 ? -4.181 -24.688 -3.730 1.00 92.25 562 VAL A CA 1
ATOM 4349 C C . VAL A 1 562 ? -4.408 -26.076 -4.310 1.00 92.25 562 VAL A C 1
ATOM 4351 O O . VAL A 1 562 ? -4.609 -26.206 -5.515 1.00 92.25 562 VAL A O 1
ATOM 4354 N N . ARG A 1 563 ? -4.449 -27.117 -3.470 1.00 94.38 563 ARG A N 1
ATOM 4355 C CA . ARG A 1 563 ? -4.723 -28.489 -3.928 1.00 94.38 563 ARG A CA 1
ATOM 4356 C C . ARG A 1 563 ? -6.064 -28.573 -4.651 1.00 94.38 563 ARG A C 1
ATOM 4358 O O . ARG A 1 563 ? -6.161 -29.220 -5.688 1.00 94.38 563 ARG A O 1
ATOM 4365 N N . LYS A 1 564 ? -7.100 -27.903 -4.137 1.00 92.25 564 LYS A N 1
ATOM 4366 C CA . LYS A 1 564 ? -8.416 -27.835 -4.788 1.00 92.25 564 LYS A CA 1
ATOM 4367 C C . LYS A 1 564 ? -8.326 -27.179 -6.169 1.00 92.25 564 LYS A C 1
ATOM 4369 O O . LYS A 1 564 ? -8.883 -27.719 -7.124 1.00 92.25 564 LYS A O 1
ATOM 4374 N N . PHE A 1 565 ? -7.615 -26.056 -6.281 1.00 92.31 565 PHE A N 1
ATOM 4375 C CA . PHE A 1 565 ? -7.376 -25.391 -7.561 1.00 92.31 565 PHE A CA 1
ATOM 4376 C C . PHE A 1 565 ? -6.629 -26.300 -8.549 1.00 92.31 565 PHE A C 1
ATOM 4378 O O . PHE A 1 565 ? -7.099 -26.486 -9.668 1.00 92.31 565 PHE A O 1
ATOM 4385 N N . LEU A 1 566 ? -5.525 -26.923 -8.130 1.00 94.19 566 LEU A N 1
ATOM 4386 C CA . LEU A 1 566 ? -4.717 -27.794 -8.988 1.00 94.19 566 LEU A CA 1
ATOM 4387 C C . LEU A 1 566 ? -5.500 -29.020 -9.475 1.00 94.19 566 LEU A C 1
ATOM 4389 O O . LEU A 1 566 ? -5.444 -29.344 -10.658 1.00 94.19 566 LEU A O 1
ATOM 4393 N N . LYS A 1 567 ? -6.307 -29.653 -8.611 1.00 94.69 567 LYS A N 1
ATOM 4394 C CA . LYS A 1 567 ? -7.202 -30.752 -9.020 1.00 94.69 567 LYS A CA 1
ATOM 4395 C C . LYS A 1 567 ? -8.201 -30.308 -10.080 1.00 94.69 567 LYS A C 1
ATOM 4397 O O . LYS A 1 567 ? -8.390 -31.007 -11.072 1.00 94.69 567 LYS A O 1
ATOM 4402 N N . LYS A 1 568 ? -8.823 -29.141 -9.890 1.00 92.69 568 LYS A N 1
ATOM 4403 C CA . LYS A 1 568 ? -9.744 -28.566 -10.876 1.00 92.69 568 LYS A CA 1
ATOM 4404 C C . LYS A 1 568 ? -9.026 -28.306 -12.204 1.00 92.69 568 LYS A C 1
ATOM 4406 O O . LYS A 1 568 ? -9.513 -28.727 -13.248 1.00 92.69 568 LYS A O 1
ATOM 4411 N N . LEU A 1 569 ? -7.846 -27.687 -12.157 1.00 92.50 569 LEU A N 1
ATOM 4412 C CA . LEU A 1 569 ? -7.041 -27.394 -13.341 1.00 92.50 569 LEU A CA 1
ATOM 4413 C C . LEU A 1 569 ? -6.651 -28.675 -14.098 1.00 92.50 569 LEU A C 1
ATOM 4415 O O . LEU A 1 569 ? -6.749 -28.711 -15.325 1.00 92.50 569 LEU A O 1
ATOM 4419 N N . ALA A 1 570 ? -6.262 -29.732 -13.377 1.00 94.00 570 ALA A N 1
ATOM 4420 C CA . ALA A 1 570 ? -5.941 -31.042 -13.941 1.00 94.00 570 ALA A CA 1
ATOM 4421 C C . ALA A 1 570 ? -7.155 -31.698 -14.618 1.00 94.00 570 ALA A C 1
ATOM 4423 O O . ALA A 1 570 ? -7.040 -32.199 -15.736 1.00 94.00 570 ALA A O 1
ATOM 4424 N N . GLN A 1 571 ? -8.330 -31.643 -13.984 1.00 92.44 571 GLN A N 1
ATOM 4425 C CA . GLN A 1 571 ? -9.579 -32.169 -14.546 1.00 92.44 571 GLN A CA 1
ATOM 4426 C C . GLN A 1 571 ? -9.977 -31.440 -15.835 1.00 92.44 571 GLN A C 1
ATOM 4428 O O . GLN A 1 571 ? -10.321 -32.081 -16.829 1.00 92.44 571 GLN A O 1
ATOM 4433 N N . GLU A 1 572 ? -9.889 -30.109 -15.842 1.00 91.38 572 GLU A N 1
ATOM 4434 C CA . GLU A 1 572 ? -10.220 -29.271 -17.001 1.00 91.38 572 GLU A CA 1
ATOM 4435 C C . GLU A 1 572 ? -9.223 -29.449 -18.161 1.00 91.38 572 GLU A C 1
ATOM 4437 O O . GLU A 1 572 ? -9.589 -29.278 -19.324 1.00 91.38 572 GLU A O 1
ATOM 4442 N N . ASN A 1 573 ? -7.978 -29.848 -17.871 1.00 91.06 573 ASN A N 1
ATOM 4443 C CA . ASN A 1 573 ? -6.896 -29.977 -18.852 1.00 91.06 573 ASN A CA 1
ATOM 4444 C C . ASN A 1 573 ? -6.376 -31.412 -19.019 1.00 91.06 573 ASN A C 1
ATOM 4446 O O . ASN A 1 573 ? -5.243 -31.604 -19.457 1.00 91.06 573 ASN A O 1
ATOM 4450 N N . LYS A 1 574 ? -7.194 -32.434 -18.744 1.00 87.44 574 LYS A N 1
ATOM 4451 C CA . LYS A 1 574 ? -6.775 -33.850 -18.747 1.00 87.44 574 LYS A CA 1
ATOM 4452 C C . LYS A 1 574 ? -6.061 -34.305 -20.030 1.00 87.44 574 LYS A C 1
ATOM 4454 O O . LYS A 1 574 ? -5.170 -35.143 -19.982 1.00 87.44 574 LYS A O 1
ATOM 4459 N N . HIS A 1 575 ? -6.423 -33.737 -21.182 1.00 89.12 575 HIS A N 1
ATOM 4460 C CA . HIS A 1 575 ? -5.814 -34.044 -22.487 1.00 89.12 575 HIS A CA 1
ATOM 4461 C C . HIS A 1 575 ? -4.531 -33.253 -22.798 1.00 89.12 575 HIS A C 1
ATOM 4463 O O . HIS A 1 575 ? -3.916 -33.473 -23.839 1.00 89.12 575 HIS A O 1
ATOM 4469 N N . ARG A 1 576 ? -4.162 -32.306 -21.934 1.00 90.88 576 ARG A N 1
ATOM 4470 C CA . ARG A 1 576 ? -3.018 -31.395 -22.070 1.00 90.88 576 ARG A CA 1
ATOM 4471 C C . ARG A 1 576 ? -1.996 -31.558 -20.943 1.00 90.88 576 ARG A C 1
ATOM 4473 O O . ARG A 1 576 ? -1.075 -30.757 -20.893 1.00 90.88 576 ARG A O 1
ATOM 4480 N N . LEU A 1 577 ? -2.160 -32.536 -20.048 1.00 91.50 577 LEU A N 1
ATOM 4481 C CA . LEU A 1 577 ? -1.182 -32.819 -18.997 1.00 91.50 577 LEU A CA 1
ATOM 4482 C C . LEU A 1 577 ? 0.019 -33.617 -19.552 1.00 91.50 577 LEU A C 1
ATOM 4484 O O . LEU A 1 577 ? -0.198 -34.549 -20.334 1.00 91.50 577 LEU A O 1
ATOM 4488 N N . PRO A 1 578 ? 1.260 -33.295 -19.139 1.00 95.75 578 PRO A N 1
ATOM 4489 C CA . PRO A 1 578 ? 1.626 -32.141 -18.312 1.00 95.75 578 PRO A CA 1
ATOM 4490 C C . PRO A 1 578 ? 1.460 -30.823 -19.087 1.00 95.75 578 PRO A C 1
ATOM 4492 O O . PRO A 1 578 ? 1.704 -30.771 -20.293 1.00 95.75 578 PRO A O 1
ATOM 4495 N N . LEU A 1 579 ? 1.046 -29.753 -18.400 1.00 96.31 579 LEU A N 1
ATOM 4496 C CA . LEU A 1 579 ? 0.886 -28.441 -19.034 1.00 96.31 579 LEU A CA 1
ATOM 4497 C C . LEU A 1 579 ? 2.258 -27.922 -19.455 1.00 96.31 579 LEU A C 1
ATOM 4499 O O . LEU A 1 579 ? 3.216 -28.044 -18.700 1.00 96.31 579 LEU A O 1
ATOM 4503 N N . GLN A 1 580 ? 2.358 -27.317 -20.633 1.00 96.62 580 GLN A N 1
ATOM 4504 C CA . GLN A 1 580 ? 3.628 -26.813 -21.151 1.00 96.62 580 GLN A CA 1
ATOM 4505 C C . GLN A 1 580 ? 3.480 -25.393 -21.679 1.00 96.62 580 GLN A C 1
ATOM 4507 O O . GLN A 1 580 ? 2.503 -25.067 -22.359 1.00 96.62 580 GLN A O 1
ATOM 4512 N N . ALA A 1 581 ? 4.481 -24.565 -21.399 1.00 95.62 581 ALA A N 1
ATOM 4513 C CA . ALA A 1 581 ? 4.625 -23.243 -21.980 1.00 95.62 581 ALA A CA 1
ATOM 4514 C C . ALA A 1 581 ? 6.098 -22.911 -22.225 1.00 95.62 581 ALA A C 1
ATOM 4516 O O . ALA A 1 581 ? 6.989 -23.315 -21.481 1.00 95.62 581 ALA A O 1
ATOM 4517 N N . VAL A 1 582 ? 6.327 -22.152 -23.294 1.00 95.88 582 VAL A N 1
ATOM 4518 C CA . VAL A 1 582 ? 7.624 -21.570 -23.635 1.00 95.88 582 VAL A CA 1
ATOM 4519 C C . VAL A 1 582 ? 7.402 -20.106 -23.974 1.00 95.88 582 VAL A C 1
ATOM 4521 O O . VAL A 1 582 ? 6.447 -19.781 -24.697 1.00 95.88 582 VAL A O 1
ATOM 4524 N N . ASP A 1 583 ? 8.278 -19.249 -23.473 1.00 92.75 583 ASP A N 1
ATOM 4525 C CA . ASP A 1 583 ? 8.363 -17.841 -23.845 1.00 92.75 583 ASP A CA 1
ATOM 4526 C C . ASP A 1 583 ? 9.826 -17.392 -23.974 1.00 92.75 583 ASP A C 1
ATOM 4528 O O . ASP A 1 583 ? 10.749 -18.147 -23.650 1.00 92.75 583 ASP A O 1
ATOM 4532 N N . PHE A 1 584 ? 10.040 -16.187 -24.497 1.00 92.25 584 PHE A N 1
ATOM 4533 C CA . PHE A 1 584 ? 11.367 -15.650 -24.782 1.00 92.25 584 PHE A CA 1
ATOM 4534 C C . PHE A 1 584 ? 11.525 -14.229 -24.237 1.00 92.25 584 PHE A C 1
ATOM 4536 O O . PHE A 1 584 ? 10.614 -13.405 -24.322 1.00 92.25 584 PHE A O 1
ATOM 4543 N N . MET A 1 585 ? 12.707 -13.957 -23.693 1.00 89.75 585 MET A N 1
ATOM 4544 C CA . MET A 1 585 ? 13.193 -12.621 -23.358 1.00 89.75 585 MET A CA 1
ATOM 4545 C C . MET A 1 585 ? 13.548 -11.846 -24.640 1.00 89.75 585 MET A C 1
ATOM 4547 O O . MET A 1 585 ? 13.743 -12.444 -25.701 1.00 89.75 585 MET A O 1
ATOM 4551 N N . ASP A 1 586 ? 13.694 -10.521 -24.545 1.00 83.88 586 ASP A N 1
ATOM 4552 C CA . ASP A 1 586 ? 14.032 -9.663 -25.697 1.00 83.88 586 ASP A CA 1
ATOM 4553 C C . ASP A 1 586 ? 15.424 -9.956 -26.290 1.00 83.88 586 ASP A C 1
ATOM 4555 O O . ASP A 1 586 ? 15.661 -9.725 -27.476 1.00 83.88 586 ASP A O 1
ATOM 4559 N N . ASP A 1 587 ? 16.341 -10.505 -25.490 1.00 86.50 587 ASP A N 1
ATOM 4560 C CA . ASP A 1 587 ? 17.659 -10.979 -25.932 1.00 86.50 587 ASP A CA 1
ATOM 4561 C C . ASP A 1 587 ? 17.629 -12.403 -26.526 1.00 86.50 587 ASP A C 1
ATOM 4563 O O . ASP A 1 587 ? 18.657 -12.928 -26.959 1.00 86.50 587 ASP A O 1
ATOM 4567 N N . GLY A 1 588 ? 16.447 -13.025 -26.581 1.00 90.56 588 GLY A N 1
ATOM 4568 C CA . GLY A 1 588 ? 16.228 -14.375 -27.084 1.00 90.56 588 GLY A CA 1
ATOM 4569 C C . GLY A 1 588 ? 16.407 -15.484 -26.045 1.00 90.56 588 GLY A C 1
ATOM 4570 O O . GLY A 1 588 ? 16.223 -16.653 -26.399 1.00 90.56 588 GLY A O 1
ATOM 4571 N N . ALA A 1 589 ? 16.731 -15.170 -24.783 1.00 93.75 589 ALA A N 1
ATOM 4572 C CA . ALA A 1 589 ? 16.811 -16.179 -23.731 1.00 93.75 589 ALA A CA 1
ATOM 4573 C C . ALA A 1 589 ? 15.447 -16.859 -23.528 1.00 93.75 589 ALA A C 1
ATOM 4575 O O . ALA A 1 589 ? 14.409 -16.214 -23.378 1.00 93.75 589 ALA A O 1
ATOM 4576 N N . LYS A 1 590 ? 15.441 -18.190 -23.560 1.00 96.88 590 LYS A N 1
ATOM 4577 C CA . LYS A 1 590 ? 14.226 -19.008 -23.494 1.00 96.88 590 LYS A CA 1
ATOM 4578 C C . LYS A 1 590 ? 13.845 -19.300 -22.043 1.00 96.88 590 LYS A C 1
ATOM 4580 O O . LYS A 1 590 ? 14.670 -19.822 -21.299 1.00 96.88 590 LYS A O 1
ATOM 4585 N N . ILE A 1 591 ? 12.580 -19.092 -21.688 1.00 96.88 591 ILE A N 1
ATOM 4586 C CA . ILE A 1 591 ? 11.970 -19.590 -20.449 1.00 96.88 591 ILE A CA 1
ATOM 4587 C C . ILE A 1 591 ? 11.031 -20.739 -20.807 1.00 96.88 591 ILE A C 1
ATOM 4589 O O . ILE A 1 591 ? 10.155 -20.598 -21.661 1.00 96.88 591 ILE A O 1
ATOM 4593 N N . GLN A 1 592 ? 11.226 -21.895 -20.176 1.00 98.00 592 GLN A N 1
ATOM 4594 C CA . GLN A 1 592 ? 10.454 -23.103 -20.446 1.00 98.00 592 GLN A CA 1
ATOM 4595 C C . GLN A 1 592 ? 9.885 -23.649 -19.142 1.00 98.00 592 GLN A C 1
ATOM 4597 O O . GLN A 1 592 ? 10.601 -23.738 -18.154 1.00 98.00 592 GLN A O 1
ATOM 4602 N N . LEU A 1 593 ? 8.605 -24.019 -19.155 1.00 98.38 593 LEU A N 1
ATOM 4603 C CA . LEU A 1 593 ? 7.912 -24.575 -18.001 1.00 98.38 593 LEU A CA 1
ATOM 4604 C C . LEU A 1 593 ? 7.077 -25.787 -18.408 1.00 98.38 593 LEU A C 1
ATOM 4606 O O . LEU A 1 593 ? 6.276 -25.717 -19.343 1.00 98.38 593 LEU A O 1
ATOM 4610 N N . THR A 1 594 ? 7.229 -26.867 -17.648 1.00 98.44 594 THR A N 1
ATOM 4611 C CA . THR A 1 594 ? 6.335 -28.025 -17.638 1.00 98.44 594 THR A CA 1
ATOM 4612 C C . THR A 1 594 ? 5.693 -28.147 -16.257 1.00 98.44 594 THR A C 1
ATOM 4614 O O . THR A 1 594 ? 6.392 -28.105 -15.251 1.00 98.44 594 THR A O 1
ATOM 4617 N N . ILE A 1 595 ? 4.369 -28.289 -16.194 1.00 98.06 595 ILE A N 1
ATOM 4618 C CA . ILE A 1 595 ? 3.616 -28.460 -14.948 1.00 98.06 595 ILE A CA 1
ATOM 4619 C C . ILE A 1 595 ? 2.931 -29.822 -14.974 1.00 98.06 595 ILE A C 1
ATOM 4621 O O . ILE A 1 595 ? 1.964 -30.025 -15.714 1.00 98.06 595 ILE A O 1
ATOM 4625 N N . ASP A 1 596 ? 3.430 -30.744 -14.160 1.00 97.44 596 ASP A N 1
ATOM 4626 C CA . ASP A 1 596 ? 2.794 -32.040 -13.934 1.00 97.44 596 ASP A CA 1
ATOM 4627 C C . ASP A 1 596 ? 1.938 -31.974 -12.667 1.00 97.44 596 ASP A C 1
ATOM 4629 O O . ASP A 1 596 ? 2.402 -31.482 -11.640 1.00 97.44 596 ASP A O 1
ATOM 4633 N N . ILE A 1 597 ? 0.682 -32.415 -12.736 1.00 97.50 597 ILE A N 1
ATOM 4634 C CA . ILE A 1 597 ? -0.287 -32.286 -11.640 1.00 97.50 597 ILE A CA 1
ATOM 4635 C C . ILE A 1 597 ? -0.883 -33.654 -11.335 1.00 97.50 597 ILE A C 1
ATOM 4637 O O . ILE A 1 597 ? -1.485 -34.292 -12.199 1.00 97.50 597 ILE A O 1
ATOM 4641 N N . ASN A 1 598 ? -0.798 -34.065 -10.073 1.00 95.56 598 ASN A N 1
ATOM 4642 C CA . ASN A 1 598 ? -1.473 -35.252 -9.580 1.00 95.56 598 ASN A CA 1
ATOM 4643 C C . ASN A 1 598 ? -2.967 -34.958 -9.351 1.00 95.56 598 ASN A C 1
ATOM 4645 O O . ASN A 1 598 ? -3.351 -34.224 -8.437 1.00 95.56 598 ASN A O 1
ATOM 4649 N N . GLU A 1 599 ? -3.822 -35.558 -10.183 1.00 92.81 599 GLU A N 1
ATOM 4650 C CA . GLU A 1 599 ? -5.281 -35.381 -10.148 1.00 92.81 599 GLU A CA 1
ATOM 4651 C C . GLU A 1 599 ? -5.916 -35.873 -8.826 1.00 92.81 599 GLU A C 1
ATOM 4653 O O . GLU A 1 599 ? -6.962 -35.362 -8.420 1.00 92.81 599 GLU A O 1
ATOM 4658 N N . GLU A 1 600 ? -5.295 -36.828 -8.123 1.00 91.88 600 GLU A N 1
ATOM 4659 C CA . GLU A 1 600 ? -5.862 -37.432 -6.911 1.00 91.88 600 GLU A CA 1
ATOM 4660 C C . GLU A 1 600 ? -5.649 -36.566 -5.666 1.00 91.88 600 GLU A C 1
ATOM 4662 O O . GLU A 1 600 ? -6.598 -36.298 -4.919 1.00 91.88 600 GLU A O 1
ATOM 4667 N N . ASP A 1 601 ? -4.422 -36.094 -5.434 1.00 94.19 601 ASP A N 1
ATOM 4668 C CA . ASP A 1 601 ? -4.039 -35.382 -4.207 1.00 94.19 601 ASP A CA 1
ATOM 4669 C C . ASP A 1 601 ? -3.786 -33.876 -4.403 1.00 94.19 601 ASP A C 1
ATOM 4671 O O . ASP A 1 601 ? -3.770 -33.123 -3.423 1.00 94.19 601 ASP A O 1
ATOM 4675 N N . GLY A 1 602 ? -3.712 -33.407 -5.652 1.00 94.50 602 GLY A N 1
ATOM 4676 C CA . GLY A 1 602 ? -3.492 -32.003 -5.995 1.00 94.50 602 GLY A CA 1
ATOM 4677 C C . GLY A 1 602 ? -2.067 -31.520 -5.736 1.00 94.50 602 GLY A C 1
ATOM 4678 O O . GLY A 1 602 ? -1.881 -30.320 -5.557 1.00 94.50 602 GLY A O 1
ATOM 4679 N N . SER A 1 603 ? -1.087 -32.424 -5.649 1.00 97.38 603 SER A N 1
ATOM 4680 C CA . SER A 1 603 ? 0.336 -32.074 -5.715 1.00 97.38 603 SER A CA 1
ATOM 4681 C C . SER A 1 603 ? 0.753 -31.754 -7.153 1.00 97.38 603 SER A C 1
ATOM 4683 O O . SER A 1 603 ? 0.146 -32.254 -8.103 1.00 97.38 603 SER A O 1
ATOM 4685 N N . ALA A 1 604 ? 1.766 -30.904 -7.328 1.00 97.69 604 ALA A N 1
ATOM 4686 C CA . ALA A 1 604 ? 2.267 -30.546 -8.652 1.00 97.69 604 ALA A CA 1
ATOM 4687 C C . ALA A 1 604 ? 3.786 -30.347 -8.686 1.00 97.69 604 ALA A C 1
ATOM 4689 O O . ALA A 1 604 ? 4.382 -29.884 -7.715 1.00 97.69 604 ALA A O 1
ATOM 4690 N N . VAL A 1 605 ? 4.394 -30.646 -9.833 1.00 98.44 605 VAL A N 1
ATOM 4691 C CA . VAL A 1 605 ? 5.804 -30.382 -10.130 1.00 98.44 605 VAL A CA 1
ATOM 4692 C C . VAL A 1 605 ? 5.879 -29.285 -11.185 1.00 98.44 605 VAL A C 1
ATOM 4694 O O . VAL A 1 605 ? 5.382 -29.459 -12.295 1.00 98.44 605 VAL A O 1
ATOM 4697 N N . PHE A 1 606 ? 6.501 -28.161 -10.836 1.00 98.38 606 PHE A N 1
ATOM 4698 C CA . PHE A 1 606 ? 6.811 -27.056 -11.740 1.00 98.38 606 PHE A CA 1
ATOM 4699 C C . PHE A 1 606 ? 8.267 -27.206 -12.172 1.00 98.38 606 PHE A C 1
ATOM 4701 O O . PHE A 1 606 ? 9.186 -26.910 -11.407 1.00 98.38 606 PHE A O 1
ATOM 4708 N N . ASP A 1 607 ? 8.466 -27.708 -13.385 1.00 98.50 607 ASP A N 1
ATOM 4709 C CA . ASP A 1 607 ? 9.774 -28.046 -13.930 1.00 98.50 607 ASP A CA 1
ATOM 4710 C C . ASP A 1 607 ? 10.209 -27.037 -14.996 1.00 98.50 607 ASP A C 1
ATOM 4712 O O . ASP A 1 607 ? 9.577 -26.918 -16.051 1.00 98.50 607 ASP A O 1
ATOM 4716 N N . PHE A 1 608 ? 11.287 -26.307 -14.704 1.00 98.44 608 PHE A N 1
ATOM 4717 C CA . PHE A 1 608 ? 11.884 -25.318 -15.600 1.00 98.44 608 PHE A CA 1
ATOM 4718 C C . PHE A 1 608 ? 13.033 -25.882 -16.456 1.00 98.44 608 PHE A C 1
ATOM 4720 O O . PHE A 1 608 ? 13.777 -25.111 -17.072 1.00 98.44 608 PHE A O 1
ATOM 4727 N N . GLU A 1 609 ? 13.193 -27.209 -16.516 1.00 97.88 609 GLU A N 1
ATOM 4728 C CA . GLU A 1 609 ? 14.156 -27.875 -17.395 1.00 97.88 609 GLU A CA 1
ATOM 4729 C C . GLU A 1 609 ? 14.026 -27.396 -18.851 1.00 97.88 609 GLU A C 1
ATOM 4731 O O . GLU A 1 609 ? 12.934 -27.289 -19.424 1.00 97.88 609 GLU A O 1
ATOM 4736 N N . GLY A 1 610 ? 15.175 -27.106 -19.464 1.00 96.94 610 GLY A N 1
ATOM 4737 C CA . GLY A 1 610 ? 15.271 -26.548 -20.810 1.00 96.94 610 GLY A CA 1
ATOM 4738 C C . GLY A 1 610 ? 15.183 -25.023 -20.889 1.00 96.94 610 GLY A C 1
ATOM 4739 O O . GLY A 1 610 ? 15.240 -24.503 -22.004 1.00 96.94 610 GLY A O 1
ATOM 4740 N N . THR A 1 611 ? 15.058 -24.310 -19.766 1.00 98.31 611 THR A N 1
ATOM 4741 C CA . THR A 1 611 ? 15.295 -22.856 -19.683 1.00 98.31 611 THR A CA 1
ATOM 4742 C C . THR A 1 611 ? 16.744 -22.524 -20.064 1.00 98.31 611 THR A C 1
ATOM 4744 O O . THR A 1 611 ? 17.637 -23.339 -19.854 1.00 98.31 611 THR A O 1
ATOM 4747 N N . ALA A 1 612 ? 16.970 -21.361 -20.680 1.00 98.00 612 ALA A N 1
ATOM 4748 C CA . ALA A 1 612 ? 18.286 -20.944 -21.157 1.00 98.00 612 ALA A CA 1
ATOM 4749 C C . ALA A 1 612 ? 19.314 -20.791 -20.024 1.00 98.00 612 ALA A C 1
ATOM 4751 O O . ALA A 1 612 ? 18.959 -20.469 -18.886 1.00 98.00 612 ALA A O 1
ATOM 4752 N N . ASP A 1 613 ? 20.585 -20.983 -20.382 1.00 97.75 613 ASP A N 1
ATOM 4753 C CA . ASP A 1 613 ? 21.737 -20.689 -19.529 1.00 97.75 613 ASP A CA 1
ATOM 4754 C C . ASP A 1 613 ? 21.721 -19.218 -19.073 1.00 97.75 613 ASP A C 1
ATOM 4756 O O . ASP A 1 613 ? 21.061 -18.368 -19.680 1.00 97.75 613 ASP A O 1
ATOM 4760 N N . GLU A 1 614 ? 22.435 -18.919 -17.989 1.00 96.12 614 GLU A N 1
ATOM 4761 C CA . GLU A 1 614 ? 22.629 -17.548 -17.516 1.00 96.12 614 GLU A CA 1
ATOM 4762 C C . GLU A 1 614 ? 23.169 -16.629 -18.625 1.00 96.12 614 GLU A C 1
ATOM 4764 O O . GLU A 1 614 ? 23.959 -17.025 -19.488 1.00 96.12 614 GLU A O 1
ATOM 4769 N N . THR A 1 615 ? 22.731 -15.376 -18.610 1.00 93.69 615 THR A N 1
ATOM 4770 C CA . THR A 1 615 ? 23.031 -14.390 -19.647 1.00 93.69 615 THR A CA 1
ATOM 4771 C C . THR A 1 615 ? 24.123 -13.428 -19.192 1.00 93.69 615 THR A C 1
ATOM 4773 O O . THR A 1 615 ? 24.219 -13.061 -18.021 1.00 93.69 615 THR A O 1
ATOM 4776 N N . PHE A 1 616 ? 24.943 -12.954 -20.135 1.00 94.62 616 PHE A N 1
ATOM 4777 C CA . PHE A 1 616 ? 25.967 -11.933 -19.878 1.00 94.62 616 PHE A CA 1
ATOM 4778 C C . PHE A 1 616 ? 25.354 -10.518 -19.878 1.00 94.62 616 PHE A C 1
ATOM 4780 O O . PHE A 1 616 ? 25.692 -9.672 -20.704 1.00 94.62 616 PHE A O 1
ATOM 4787 N N . ASN A 1 617 ? 24.376 -10.305 -18.999 1.00 93.88 617 ASN A N 1
ATOM 4788 C CA . ASN A 1 617 ? 23.655 -9.053 -18.760 1.00 93.88 617 ASN A CA 1
ATOM 4789 C C . ASN A 1 617 ? 22.982 -9.109 -17.372 1.00 93.88 617 ASN A C 1
ATOM 4791 O O . ASN A 1 617 ? 23.151 -10.077 -16.635 1.00 93.88 617 ASN A O 1
ATOM 4795 N N . CYS A 1 618 ? 22.202 -8.089 -17.015 1.00 92.50 618 CYS A N 1
ATOM 4796 C CA . CYS A 1 618 ? 21.542 -8.008 -15.714 1.00 92.50 618 CYS A CA 1
ATOM 4797 C C . CYS A 1 618 ? 20.189 -8.742 -15.633 1.00 92.50 618 CYS A C 1
ATOM 4799 O O . CYS A 1 618 ? 19.493 -8.614 -14.631 1.00 92.50 618 CYS A O 1
ATOM 4801 N N . PHE A 1 619 ? 19.755 -9.474 -16.667 1.00 93.75 619 PHE A N 1
ATOM 4802 C CA . PHE A 1 619 ? 18.427 -10.110 -16.704 1.00 93.75 619 PHE A CA 1
ATOM 4803 C C . PHE A 1 619 ? 18.361 -11.431 -15.928 1.00 93.75 619 PHE A C 1
ATOM 4805 O O . PHE A 1 619 ? 17.314 -12.075 -15.888 1.00 93.75 619 PHE A O 1
ATOM 4812 N N . ASN A 1 620 ? 19.435 -11.861 -15.276 1.00 96.00 620 ASN A N 1
ATOM 4813 C CA . ASN A 1 620 ? 19.393 -13.089 -14.497 1.00 96.00 620 ASN A CA 1
ATOM 4814 C C . ASN A 1 620 ? 18.508 -12.914 -13.253 1.00 96.00 620 ASN A C 1
ATOM 4816 O O . ASN A 1 620 ? 18.616 -11.936 -12.521 1.00 96.00 620 ASN A O 1
ATOM 4820 N N . ALA A 1 621 ? 17.624 -13.872 -12.997 1.00 95.38 621 ALA A N 1
ATOM 4821 C CA . ALA A 1 621 ? 16.734 -13.875 -11.848 1.00 95.38 621 ALA A CA 1
ATOM 4822 C C . ALA A 1 621 ? 17.210 -14.913 -10.823 1.00 95.38 621 ALA A C 1
ATOM 4824 O O . ALA A 1 621 ? 17.277 -16.102 -11.141 1.00 95.38 621 ALA A O 1
ATOM 4825 N N . PRO A 1 622 ? 17.501 -14.520 -9.569 1.00 94.88 622 PRO A N 1
ATOM 4826 C CA . PRO A 1 622 ? 17.736 -15.480 -8.503 1.00 94.88 622 PRO A CA 1
ATOM 4827 C C . PRO A 1 622 ? 16.530 -16.397 -8.338 1.00 94.88 622 PRO A C 1
ATOM 4829 O O . PRO A 1 622 ? 15.385 -15.954 -8.443 1.00 94.88 622 PRO A O 1
ATOM 4832 N N . ARG A 1 623 ? 16.763 -17.660 -7.965 1.00 93.75 623 ARG A N 1
ATOM 4833 C CA . ARG A 1 623 ? 15.691 -18.662 -7.830 1.00 93.75 623 ARG A CA 1
ATOM 4834 C C . ARG A 1 623 ? 14.516 -18.209 -6.948 1.00 93.75 623 ARG A C 1
ATOM 4836 O O . ARG A 1 623 ? 13.388 -18.649 -7.142 1.00 93.75 623 ARG A O 1
ATOM 4843 N N . ALA A 1 624 ? 14.772 -17.319 -5.984 1.00 92.12 624 ALA A N 1
ATOM 4844 C CA . ALA A 1 624 ? 13.764 -16.728 -5.109 1.00 92.12 624 ALA A CA 1
ATOM 4845 C C . ALA A 1 624 ? 12.658 -15.978 -5.887 1.00 92.12 624 ALA A C 1
ATOM 4847 O O . ALA A 1 624 ? 11.493 -16.045 -5.498 1.00 92.12 624 ALA A O 1
ATOM 4848 N N . VAL A 1 625 ? 13.005 -15.336 -7.008 1.00 94.25 625 VAL A N 1
ATOM 4849 C CA . VAL A 1 625 ? 12.073 -14.634 -7.907 1.00 94.25 625 VAL A CA 1
ATOM 4850 C C . VAL A 1 625 ? 11.089 -15.616 -8.543 1.00 94.25 625 VAL A C 1
ATOM 4852 O O . VAL A 1 625 ? 9.887 -15.355 -8.569 1.00 94.25 625 VAL A O 1
ATOM 4855 N N . THR A 1 626 ? 11.561 -16.784 -8.984 1.00 94.69 626 THR A N 1
ATOM 4856 C CA . THR A 1 626 ? 10.714 -17.826 -9.585 1.00 94.69 626 THR A CA 1
ATOM 4857 C C . THR A 1 626 ? 9.653 -18.330 -8.604 1.00 94.69 626 THR A C 1
ATOM 4859 O O . THR A 1 626 ? 8.478 -18.420 -8.960 1.00 94.69 626 THR A O 1
ATOM 4862 N N . TYR A 1 627 ? 10.025 -18.582 -7.342 1.00 93.06 627 TYR A N 1
ATOM 4863 C CA . TYR A 1 627 ? 9.064 -18.960 -6.294 1.00 93.06 627 TYR A CA 1
ATOM 4864 C C . TYR A 1 627 ? 8.001 -17.882 -6.050 1.00 93.06 627 TYR A C 1
ATOM 4866 O O . TYR A 1 627 ? 6.822 -18.205 -5.858 1.00 93.06 627 TYR A O 1
ATOM 4874 N N . ALA A 1 628 ? 8.396 -16.607 -6.077 1.00 91.81 628 ALA A N 1
ATOM 4875 C CA . ALA A 1 628 ? 7.465 -15.495 -5.931 1.00 91.81 628 ALA A CA 1
ATOM 4876 C C . ALA A 1 628 ? 6.480 -15.421 -7.110 1.00 91.81 628 ALA A C 1
ATOM 4878 O O . ALA A 1 628 ? 5.277 -15.279 -6.892 1.00 91.81 628 ALA A O 1
ATOM 4879 N N . CYS A 1 629 ? 6.955 -15.623 -8.345 1.00 92.94 629 CYS A N 1
ATOM 4880 C CA . CYS A 1 629 ? 6.110 -15.650 -9.545 1.00 92.94 629 CYS A CA 1
ATOM 4881 C C . CYS A 1 629 ? 5.080 -16.791 -9.503 1.00 92.94 629 CYS A C 1
ATOM 4883 O O . CYS A 1 629 ? 3.903 -16.571 -9.791 1.00 92.94 629 CYS A O 1
ATOM 4885 N N . ILE A 1 630 ? 5.489 -17.996 -9.079 1.00 93.75 630 ILE A N 1
ATOM 4886 C CA . ILE A 1 630 ? 4.575 -19.135 -8.875 1.00 93.75 630 ILE A CA 1
ATOM 4887 C C . ILE A 1 630 ? 3.511 -18.779 -7.836 1.00 93.75 630 ILE A C 1
ATOM 4889 O O . ILE A 1 630 ? 2.316 -18.928 -8.090 1.00 93.75 630 ILE A O 1
ATOM 4893 N N . THR A 1 631 ? 3.938 -18.250 -6.687 1.00 90.62 631 THR A N 1
ATOM 4894 C CA . THR A 1 631 ? 3.037 -17.841 -5.601 1.00 90.62 631 THR A CA 1
ATOM 4895 C C . THR A 1 631 ? 2.020 -16.801 -6.079 1.00 90.62 631 THR A C 1
ATOM 4897 O O . THR A 1 631 ? 0.826 -16.928 -5.802 1.00 90.62 631 THR A O 1
ATOM 4900 N N . TYR A 1 632 ? 2.475 -15.788 -6.820 1.00 89.31 632 TYR A N 1
ATOM 4901 C CA . TYR A 1 632 ? 1.627 -14.747 -7.396 1.00 89.31 632 TYR A CA 1
ATOM 4902 C C . TYR A 1 632 ? 0.572 -15.334 -8.344 1.00 89.31 632 TYR A C 1
ATOM 4904 O O . TYR A 1 632 ? -0.619 -15.083 -8.158 1.00 89.31 632 TYR A O 1
ATOM 4912 N N . CYS A 1 633 ? 0.983 -16.178 -9.295 1.00 90.44 633 CYS A N 1
ATOM 4913 C CA . CYS A 1 633 ? 0.064 -16.791 -10.257 1.00 90.44 633 CYS A CA 1
ATOM 4914 C C . CYS A 1 633 ? -0.997 -17.661 -9.569 1.00 90.44 633 CYS A C 1
ATOM 4916 O O . CYS A 1 633 ? -2.168 -17.620 -9.939 1.00 90.44 633 CYS A O 1
ATOM 4918 N N . LEU A 1 634 ? -0.615 -18.424 -8.540 1.00 89.75 634 LEU A N 1
ATOM 4919 C CA . LEU A 1 634 ? -1.562 -19.219 -7.754 1.00 89.75 634 LEU A CA 1
ATOM 4920 C C . LEU A 1 634 ? -2.548 -18.327 -7.003 1.00 89.75 634 LEU A C 1
ATOM 4922 O O . LEU A 1 634 ? -3.750 -18.587 -7.030 1.00 89.75 634 LEU A O 1
ATOM 4926 N N . ARG A 1 635 ? -2.065 -17.240 -6.386 1.00 85.56 635 ARG A N 1
ATOM 4927 C CA . ARG A 1 635 ? -2.921 -16.265 -5.697 1.00 85.56 635 ARG A CA 1
ATOM 4928 C C . ARG A 1 635 ? -4.005 -15.719 -6.617 1.00 85.56 635 ARG A C 1
ATOM 4930 O O . ARG A 1 635 ? -5.153 -15.626 -6.199 1.00 85.56 635 ARG A O 1
ATOM 4937 N N . CYS A 1 636 ? -3.657 -15.391 -7.860 1.00 85.69 636 CYS A N 1
ATOM 4938 C CA . CYS A 1 636 ? -4.606 -14.883 -8.851 1.00 85.69 636 CYS A CA 1
ATOM 4939 C C . CYS A 1 636 ? -5.753 -15.862 -9.162 1.00 85.69 636 CYS A C 1
ATOM 4941 O O . CYS A 1 636 ? -6.790 -15.434 -9.664 1.00 85.69 636 CYS A O 1
ATOM 4943 N N . HIS A 1 637 ? -5.595 -17.154 -8.857 1.00 84.06 637 HIS A N 1
ATOM 4944 C CA . HIS A 1 637 ? -6.597 -18.189 -9.117 1.00 84.06 637 HIS A CA 1
ATOM 4945 C C . HIS A 1 637 ? -7.351 -18.684 -7.878 1.00 84.06 637 HIS A C 1
ATOM 4947 O O . HIS A 1 637 ? -8.413 -19.295 -8.013 1.00 84.06 637 HIS A O 1
ATOM 4953 N N . ILE A 1 638 ? -6.854 -18.404 -6.674 1.00 80.00 638 ILE A N 1
ATOM 4954 C CA . ILE A 1 638 ? -7.522 -18.772 -5.423 1.00 80.00 638 ILE A CA 1
ATOM 4955 C C . ILE A 1 638 ? -8.457 -17.623 -5.029 1.00 80.00 638 ILE A C 1
ATOM 4957 O O . ILE A 1 638 ? -8.062 -16.692 -4.336 1.00 80.00 638 ILE A O 1
ATOM 4961 N N . THR A 1 639 ? -9.703 -17.669 -5.506 1.00 62.06 639 THR A N 1
ATOM 4962 C CA . THR A 1 639 ? -10.713 -16.615 -5.266 1.00 62.06 639 THR A CA 1
ATOM 4963 C C . THR A 1 639 ? -11.721 -16.962 -4.166 1.00 62.06 639 THR A C 1
ATOM 4965 O O . THR A 1 639 ? -12.592 -16.155 -3.844 1.00 62.06 639 THR A O 1
ATOM 4968 N N . GLU A 1 640 ? -11.673 -18.181 -3.625 1.00 55.56 640 GLU A N 1
ATOM 4969 C CA . GLU A 1 640 ? -12.598 -18.641 -2.587 1.00 55.56 640 GLU A CA 1
ATOM 4970 C C . GLU A 1 640 ? -12.053 -18.315 -1.188 1.00 55.56 640 GLU A C 1
ATOM 4972 O O . GLU A 1 640 ? -11.220 -19.041 -0.649 1.00 55.56 640 GLU A O 1
ATOM 4977 N N . GLY A 1 641 ? -12.567 -17.237 -0.592 1.00 54.38 641 GLY A N 1
ATOM 4978 C CA . GLY A 1 641 ? -12.202 -16.789 0.755 1.00 54.38 641 GLY A CA 1
ATOM 4979 C C . GLY A 1 641 ? -11.035 -15.800 0.773 1.00 54.38 641 GLY A C 1
ATOM 4980 O O . GLY A 1 641 ? -10.173 -15.809 -0.101 1.00 54.38 641 GLY A O 1
ATOM 4981 N N . ASP A 1 642 ? -11.019 -14.929 1.780 1.00 59.84 642 ASP A N 1
ATOM 4982 C CA . ASP A 1 642 ? -9.924 -13.984 2.029 1.00 59.84 642 ASP A CA 1
ATOM 4983 C C . ASP A 1 642 ? -8.775 -14.722 2.742 1.00 59.84 642 ASP A C 1
ATOM 4985 O O . ASP A 1 642 ? -8.594 -14.630 3.956 1.00 59.84 642 ASP A O 1
ATOM 4989 N N . LEU A 1 643 ? -8.086 -15.599 2.002 1.00 67.06 643 LEU A N 1
ATOM 4990 C CA . LEU A 1 643 ? -7.004 -16.421 2.542 1.00 67.06 643 LEU A CA 1
ATOM 4991 C C . LEU A 1 643 ? -5.699 -15.609 2.590 1.00 67.06 643 LEU A C 1
ATOM 4993 O O . LEU A 1 643 ? -5.248 -15.114 1.550 1.00 67.06 643 LEU A O 1
ATOM 4997 N N . PRO A 1 644 ? -5.049 -15.481 3.764 1.00 66.69 644 PRO A N 1
ATOM 4998 C CA . PRO A 1 644 ? -3.790 -14.756 3.871 1.00 66.69 644 PRO A CA 1
ATOM 4999 C C . PRO A 1 644 ? -2.691 -15.481 3.089 1.00 66.69 644 PRO A C 1
ATOM 5001 O O . PRO A 1 644 ? -2.614 -16.709 3.092 1.00 66.69 644 PRO A O 1
ATOM 5004 N N . MET A 1 645 ? -1.797 -14.722 2.455 1.00 78.12 645 MET A N 1
ATOM 5005 C CA . MET A 1 645 ? -0.657 -15.299 1.744 1.00 78.12 645 MET A CA 1
ATOM 5006 C C . MET A 1 645 ? 0.347 -15.901 2.735 1.00 78.12 645 MET A C 1
ATOM 5008 O O . MET A 1 645 ? 0.905 -15.181 3.562 1.00 78.12 645 MET A O 1
ATOM 5012 N N . ASN A 1 646 ? 0.573 -17.213 2.648 1.00 87.75 646 ASN A N 1
ATOM 5013 C CA . ASN A 1 646 ? 1.452 -17.965 3.544 1.00 87.75 646 ASN A CA 1
ATOM 5014 C C . ASN A 1 646 ? 2.081 -19.180 2.842 1.00 87.75 646 ASN A C 1
ATOM 5016 O O . ASN A 1 646 ? 1.729 -19.518 1.712 1.00 87.75 646 ASN A O 1
ATOM 5020 N N . GLU A 1 647 ? 3.000 -19.864 3.526 1.00 89.12 647 GLU A N 1
ATOM 5021 C CA . GLU A 1 647 ? 3.769 -20.992 2.979 1.00 89.12 647 GLU A CA 1
ATOM 5022 C C . GLU A 1 647 ? 2.891 -22.172 2.528 1.00 89.12 647 GLU A C 1
ATOM 5024 O O . GLU A 1 647 ? 3.311 -22.979 1.701 1.00 89.12 647 GLU A O 1
ATOM 5029 N N . GLY A 1 648 ? 1.658 -22.282 3.035 1.00 89.38 648 GLY A N 1
ATOM 5030 C CA . GLY A 1 648 ? 0.699 -23.299 2.603 1.00 89.38 648 GLY A CA 1
ATOM 5031 C 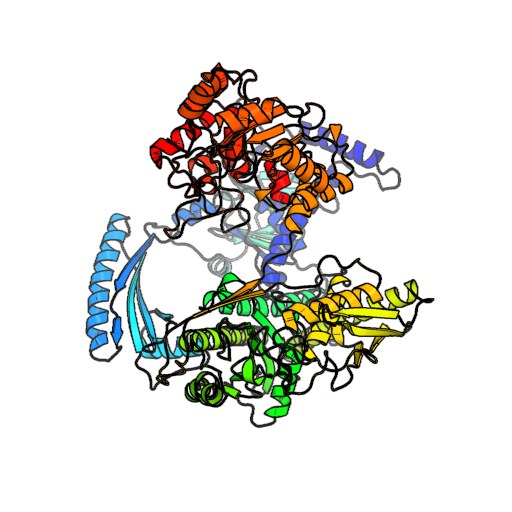C . GLY A 1 648 ? 0.431 -23.252 1.098 1.00 89.38 648 GLY A C 1
ATOM 5032 O O . GLY A 1 648 ? 0.148 -24.285 0.502 1.00 89.38 648 GLY A O 1
ATOM 5033 N N . VAL A 1 649 ? 0.608 -22.090 0.461 1.00 89.94 649 VAL A N 1
ATOM 5034 C CA . VAL A 1 649 ? 0.428 -21.931 -0.988 1.00 89.94 649 VAL A CA 1
ATOM 5035 C C . VAL A 1 649 ? 1.461 -22.722 -1.803 1.00 89.94 649 VAL A C 1
ATOM 5037 O O . VAL A 1 649 ? 1.136 -23.240 -2.868 1.00 89.94 649 VAL A O 1
ATOM 5040 N N . LEU A 1 650 ? 2.691 -22.856 -1.299 1.00 91.50 650 LEU A N 1
ATOM 5041 C CA . LEU A 1 650 ? 3.762 -23.611 -1.961 1.00 91.50 650 LEU A CA 1
ATOM 5042 C C . LEU A 1 650 ? 3.903 -25.044 -1.435 1.00 91.50 650 LEU A C 1
ATOM 5044 O O . LEU A 1 650 ? 4.567 -25.856 -2.068 1.00 91.50 650 LEU A O 1
ATOM 5048 N N . ALA A 1 651 ? 3.259 -25.384 -0.315 1.00 93.38 651 ALA A N 1
ATOM 5049 C CA . ALA A 1 651 ? 3.354 -26.706 0.303 1.00 93.38 651 ALA A CA 1
ATOM 5050 C C . ALA A 1 651 ? 3.053 -27.903 -0.633 1.00 93.38 651 ALA A C 1
ATOM 5052 O O . ALA A 1 651 ? 3.752 -28.909 -0.512 1.00 93.38 651 ALA A O 1
ATOM 5053 N N . PRO A 1 652 ? 2.075 -27.849 -1.567 1.00 95.25 652 PRO A N 1
ATOM 5054 C CA . PRO A 1 652 ? 1.808 -28.969 -2.469 1.00 95.25 652 PRO A CA 1
ATOM 5055 C C . PRO A 1 652 ? 2.665 -28.948 -3.748 1.00 95.25 652 PRO A C 1
ATOM 5057 O O . PRO A 1 652 ? 2.393 -29.731 -4.658 1.00 95.25 652 PRO A O 1
ATOM 5060 N N . ILE A 1 653 ? 3.650 -28.048 -3.853 1.00 95.75 653 ILE A N 1
ATOM 5061 C CA . ILE A 1 653 ? 4.369 -27.761 -5.096 1.00 95.75 653 ILE A CA 1
ATOM 5062 C C . ILE A 1 653 ? 5.855 -28.078 -4.951 1.00 95.75 653 ILE A C 1
ATOM 5064 O O . ILE A 1 653 ? 6.557 -27.505 -4.120 1.00 95.75 653 ILE A O 1
ATOM 5068 N N . GLU A 1 654 ? 6.353 -28.947 -5.822 1.00 97.31 654 GLU A N 1
ATOM 5069 C CA . GLU A 1 654 ? 7.783 -29.135 -6.049 1.00 97.31 654 GLU A CA 1
ATOM 5070 C C . GLU A 1 654 ? 8.230 -28.217 -7.192 1.00 97.31 654 GLU A C 1
ATOM 5072 O O . GLU A 1 654 ? 7.617 -28.210 -8.258 1.00 97.31 654 GLU A O 1
ATOM 5077 N N . VAL A 1 655 ? 9.301 -27.443 -6.996 1.00 96.75 655 VAL A N 1
ATOM 5078 C CA . VAL A 1 655 ? 9.841 -26.541 -8.026 1.00 96.75 655 VAL A CA 1
ATOM 5079 C C . VAL A 1 655 ? 11.247 -26.990 -8.405 1.00 96.75 655 VAL A C 1
ATOM 5081 O O . VAL A 1 655 ? 12.127 -27.072 -7.546 1.00 96.75 655 VAL A O 1
ATOM 5084 N N . ARG A 1 656 ? 11.470 -27.255 -9.694 1.00 98.06 656 ARG A N 1
ATOM 5085 C CA . ARG A 1 656 ? 12.770 -27.656 -10.247 1.00 98.06 656 ARG A CA 1
ATOM 5086 C C . ARG A 1 656 ? 13.303 -26.554 -11.147 1.00 98.06 656 ARG A C 1
ATOM 5088 O O . ARG A 1 656 ? 12.665 -26.195 -12.131 1.00 98.06 656 ARG A O 1
ATOM 5095 N N . ILE A 1 657 ? 14.464 -26.009 -10.788 1.00 97.06 657 ILE A N 1
ATOM 5096 C CA . ILE A 1 657 ? 15.137 -24.939 -11.533 1.00 97.06 657 ILE A CA 1
ATOM 5097 C C . ILE A 1 657 ? 16.603 -25.352 -11.715 1.00 97.06 657 ILE A C 1
ATOM 5099 O O . ILE A 1 657 ? 17.334 -25.380 -10.718 1.00 97.06 657 ILE A O 1
ATOM 5103 N N . PRO A 1 658 ? 17.042 -25.702 -12.937 1.00 97.06 658 PRO A N 1
ATOM 5104 C CA . PRO A 1 658 ? 18.412 -26.159 -13.165 1.00 97.06 658 PRO A CA 1
ATOM 5105 C C . PRO A 1 658 ? 19.442 -25.077 -12.814 1.00 97.06 658 PRO A C 1
ATOM 5107 O O . PRO A 1 658 ? 19.231 -23.900 -13.107 1.00 97.06 658 PRO A O 1
ATOM 5110 N N . GLU A 1 659 ? 20.543 -25.461 -12.165 1.00 96.31 659 GLU A N 1
ATOM 5111 C CA . GLU A 1 659 ? 21.660 -24.553 -11.855 1.00 96.31 659 GLU A CA 1
ATOM 5112 C C . GLU A 1 659 ? 22.334 -24.033 -13.131 1.00 96.31 659 GLU A C 1
ATOM 5114 O O . GLU A 1 659 ? 22.441 -24.755 -14.119 1.00 96.31 659 GLU A O 1
ATOM 5119 N N . GLY A 1 660 ? 22.813 -22.787 -13.096 1.00 96.00 660 GLY A N 1
ATOM 5120 C CA . GLY A 1 660 ? 23.487 -22.146 -14.230 1.00 96.00 660 GLY A CA 1
ATOM 5121 C C . GLY A 1 660 ? 22.537 -21.604 -15.300 1.00 96.00 660 GLY A C 1
ATOM 5122 O O . GLY A 1 660 ? 22.998 -21.179 -16.354 1.00 96.00 660 GLY A O 1
ATOM 5123 N N . THR A 1 661 ? 21.228 -21.602 -15.040 1.00 97.88 661 THR A N 1
ATOM 5124 C CA . THR A 1 661 ? 20.212 -21.015 -15.928 1.00 97.88 661 THR A CA 1
ATOM 5125 C C . THR A 1 661 ? 19.930 -19.560 -15.577 1.00 97.88 661 THR A C 1
ATOM 5127 O O . THR A 1 661 ? 20.204 -19.121 -14.461 1.00 97.88 661 THR A O 1
ATOM 5130 N N . VAL A 1 662 ? 19.271 -18.824 -16.475 1.00 96.75 662 VAL A N 1
ATOM 5131 C CA . VAL A 1 662 ? 18.811 -17.444 -16.217 1.00 96.75 662 VAL A CA 1
ATOM 5132 C C . VAL A 1 662 ? 17.875 -17.327 -14.997 1.00 96.75 662 VAL A C 1
ATOM 5134 O O . VAL A 1 662 ? 17.694 -16.235 -14.471 1.00 96.75 662 VAL A O 1
ATOM 5137 N N . LEU A 1 663 ? 17.292 -18.434 -14.512 1.00 96.88 663 LEU A N 1
ATOM 5138 C CA . LEU A 1 663 ? 16.412 -18.487 -13.330 1.00 96.88 663 LEU A CA 1
ATOM 5139 C C . LEU A 1 663 ? 17.087 -19.047 -12.065 1.00 96.88 663 LEU A C 1
ATOM 5141 O O . LEU A 1 663 ? 16.471 -19.103 -10.996 1.00 96.88 663 LEU A O 1
ATOM 5145 N N . ASN A 1 664 ? 18.326 -19.518 -12.184 1.00 96.00 664 ASN A N 1
ATOM 5146 C CA . ASN A 1 664 ? 19.165 -19.972 -11.080 1.00 96.00 664 ASN A CA 1
ATOM 5147 C C . ASN A 1 664 ? 20.641 -19.766 -11.465 1.00 96.00 664 ASN A C 1
ATOM 5149 O O . ASN A 1 664 ? 21.371 -20.743 -11.680 1.00 96.00 664 ASN A O 1
ATOM 5153 N N . PRO A 1 665 ? 21.051 -18.496 -11.626 1.00 96.56 665 PRO A N 1
ATOM 5154 C CA . PRO A 1 665 ? 22.352 -18.156 -12.173 1.00 96.56 665 PRO A CA 1
ATOM 5155 C C . PRO A 1 665 ? 23.471 -18.428 -11.164 1.00 96.56 665 PRO A C 1
ATOM 5157 O O . PRO A 1 665 ? 23.247 -18.651 -9.969 1.00 96.56 665 PRO A O 1
ATOM 5160 N N . SER A 1 666 ? 24.706 -18.366 -11.646 1.00 95.69 666 SER A N 1
ATOM 5161 C CA . SER A 1 666 ? 25.901 -18.349 -10.817 1.00 95.69 666 SER A CA 1
ATOM 5162 C C . SER A 1 666 ? 25.892 -17.156 -9.855 1.00 95.69 666 SER A C 1
ATOM 5164 O O . SER A 1 666 ? 25.295 -16.108 -10.095 1.00 95.69 666 SER A O 1
ATOM 5166 N N . VAL A 1 667 ? 26.617 -17.289 -8.743 1.00 93.56 667 VAL A N 1
ATOM 5167 C CA . VAL A 1 667 ? 26.704 -16.238 -7.710 1.00 93.56 667 VAL A CA 1
ATOM 5168 C C . VAL A 1 667 ? 27.405 -14.959 -8.179 1.00 93.56 667 VAL A C 1
ATOM 5170 O O . VAL A 1 667 ? 27.430 -13.987 -7.432 1.00 93.56 667 VAL A O 1
ATOM 5173 N N . THR A 1 668 ? 28.002 -14.976 -9.371 1.00 93.94 668 THR A N 1
ATOM 5174 C CA . THR A 1 668 ? 28.696 -13.840 -9.986 1.00 93.94 668 THR A CA 1
ATOM 5175 C C . THR A 1 668 ? 27.859 -13.118 -11.032 1.00 93.94 668 THR A C 1
ATOM 5177 O O . THR A 1 668 ? 28.241 -12.023 -11.419 1.00 93.94 668 THR A O 1
ATOM 5180 N N . ALA A 1 669 ? 26.756 -13.697 -11.511 1.00 96.38 669 ALA A N 1
ATOM 5181 C CA . ALA A 1 669 ? 25.931 -13.061 -12.532 1.00 96.38 669 ALA A CA 1
ATOM 5182 C C . ALA A 1 669 ? 25.239 -11.800 -11.990 1.00 96.38 669 ALA A C 1
ATOM 5184 O O . ALA A 1 669 ? 24.794 -11.780 -10.842 1.00 96.38 669 ALA A O 1
ATOM 5185 N N . ALA A 1 670 ? 25.124 -10.766 -12.823 1.00 96.00 670 ALA A N 1
ATOM 5186 C CA . ALA A 1 670 ? 24.318 -9.582 -12.528 1.00 96.00 670 ALA A CA 1
ATOM 5187 C C . ALA A 1 670 ? 22.817 -9.929 -12.507 1.00 96.00 670 ALA A C 1
ATOM 5189 O O . ALA A 1 670 ? 22.345 -10.667 -13.379 1.00 96.00 670 ALA A O 1
ATOM 5190 N N . VAL A 1 671 ? 22.072 -9.406 -11.525 1.00 95.44 671 VAL A N 1
ATOM 5191 C CA . VAL A 1 671 ? 20.679 -9.807 -11.238 1.00 95.44 671 VAL A CA 1
ATOM 5192 C C . VAL A 1 671 ? 19.679 -8.658 -11.116 1.00 95.44 671 VAL A C 1
ATOM 5194 O O . VAL A 1 671 ? 18.488 -8.903 -10.920 1.00 95.44 671 VAL A O 1
ATOM 5197 N N . SER A 1 672 ? 20.115 -7.404 -11.214 1.00 91.31 672 SER A N 1
ATOM 5198 C CA . SER A 1 672 ? 19.254 -6.231 -11.015 1.00 91.31 672 SER A CA 1
ATOM 5199 C C . SER A 1 672 ? 18.031 -6.229 -11.941 1.00 91.31 672 SER A C 1
ATOM 5201 O O . SER A 1 672 ? 16.919 -5.943 -11.513 1.00 91.31 672 SER A O 1
ATOM 5203 N N . GLY A 1 673 ? 18.170 -6.650 -13.198 1.00 89.75 673 GLY A N 1
ATOM 5204 C CA . GLY A 1 673 ? 17.057 -6.786 -14.144 1.00 89.75 673 GLY A CA 1
ATOM 5205 C C . GLY A 1 673 ? 16.149 -8.001 -13.911 1.00 89.75 673 GLY A C 1
ATOM 5206 O O . GLY A 1 673 ? 15.052 -8.048 -14.474 1.00 89.75 673 GLY A O 1
ATOM 5207 N N . GLY A 1 674 ? 16.548 -8.965 -13.076 1.00 91.25 674 GLY A N 1
ATOM 5208 C CA . GLY A 1 674 ? 15.781 -10.183 -12.806 1.00 91.25 674 GLY A CA 1
ATOM 5209 C C . GLY A 1 674 ? 14.402 -9.902 -12.203 1.00 91.25 674 GLY A C 1
ATOM 5210 O O . GLY A 1 674 ? 13.396 -10.466 -12.642 1.00 91.25 674 GLY A O 1
ATOM 5211 N N . ASN A 1 675 ? 14.339 -8.968 -11.249 1.00 88.25 675 ASN A N 1
ATOM 5212 C CA . ASN A 1 675 ? 13.094 -8.551 -10.601 1.00 88.25 675 ASN A CA 1
ATOM 5213 C C . ASN A 1 675 ? 12.155 -7.793 -11.545 1.00 88.25 675 ASN A C 1
ATOM 5215 O O . ASN A 1 675 ? 10.950 -8.027 -11.517 1.00 88.25 675 ASN A O 1
ATOM 5219 N N . GLY A 1 676 ? 12.678 -6.877 -12.362 1.00 83.12 676 GLY A N 1
ATOM 5220 C CA . GLY A 1 676 ? 11.852 -6.013 -13.210 1.00 83.12 676 GLY A CA 1
ATOM 5221 C C . GLY A 1 676 ? 11.421 -6.651 -14.530 1.00 83.12 676 GLY A C 1
ATOM 5222 O O . GLY A 1 676 ? 10.303 -6.437 -14.992 1.00 83.12 676 GLY A O 1
ATOM 5223 N N . ILE A 1 677 ? 12.293 -7.445 -15.146 1.00 87.81 677 ILE A N 1
ATOM 5224 C CA . ILE A 1 677 ? 12.094 -7.913 -16.522 1.00 87.81 677 ILE A CA 1
ATOM 5225 C C . ILE A 1 677 ? 11.792 -9.409 -16.530 1.00 87.81 677 ILE A C 1
ATOM 5227 O O . ILE A 1 677 ? 10.734 -9.837 -16.992 1.00 87.81 677 ILE A O 1
ATOM 5231 N N . THR A 1 678 ? 12.679 -10.214 -15.957 1.00 92.75 678 THR A N 1
ATOM 5232 C CA . THR A 1 678 ? 12.583 -11.677 -16.045 1.00 92.75 678 THR A CA 1
ATOM 5233 C C . THR A 1 678 ? 11.407 -12.226 -15.250 1.00 92.75 678 THR A C 1
ATOM 5235 O O . THR A 1 678 ? 10.703 -13.106 -15.739 1.00 92.75 678 THR A O 1
ATOM 5238 N N . SER A 1 679 ? 11.102 -11.661 -14.078 1.00 92.62 679 SER A N 1
ATOM 5239 C CA . SER A 1 679 ? 9.926 -12.040 -13.275 1.00 92.62 679 SER A CA 1
ATOM 5240 C C . SER A 1 679 ? 8.600 -11.937 -14.049 1.00 92.62 679 SER A C 1
ATOM 5242 O O . SER A 1 679 ? 7.730 -12.806 -13.931 1.00 92.62 679 SER A O 1
ATOM 5244 N N . GLN A 1 680 ? 8.462 -10.915 -14.902 1.00 89.62 680 GLN A N 1
ATOM 5245 C CA . GLN A 1 680 ? 7.279 -10.707 -15.735 1.00 89.62 680 GLN A CA 1
ATOM 5246 C C . GLN A 1 680 ? 7.158 -11.825 -16.767 1.00 89.62 680 GLN A C 1
ATOM 5248 O O . GLN A 1 680 ? 6.083 -12.387 -16.954 1.00 89.62 680 GLN A O 1
ATOM 5253 N N . LYS A 1 681 ? 8.281 -12.229 -17.369 1.00 91.44 681 LYS A N 1
ATOM 5254 C CA . LYS A 1 681 ? 8.319 -13.316 -18.353 1.00 91.44 681 LYS A CA 1
ATOM 5255 C C . LYS A 1 681 ? 8.095 -14.693 -17.735 1.00 91.44 681 LYS A C 1
ATOM 5257 O O . LYS A 1 681 ? 7.415 -15.526 -18.336 1.00 91.44 681 LYS A O 1
ATOM 5262 N N . ILE A 1 682 ? 8.574 -14.926 -16.512 1.00 94.06 682 ILE A N 1
ATOM 5263 C CA . ILE A 1 682 ? 8.224 -16.128 -15.738 1.00 94.06 682 ILE A CA 1
ATOM 5264 C C . ILE A 1 682 ? 6.708 -16.164 -15.498 1.00 94.06 682 ILE A C 1
ATOM 5266 O O . ILE A 1 682 ? 6.067 -17.183 -15.750 1.00 94.06 682 ILE A O 1
ATOM 5270 N N . THR A 1 683 ? 6.129 -15.045 -15.056 1.00 92.75 683 THR A N 1
ATOM 5271 C CA . THR A 1 683 ? 4.688 -14.907 -14.794 1.00 92.75 683 THR A CA 1
ATOM 5272 C C . THR A 1 683 ? 3.860 -15.147 -16.060 1.00 92.75 683 THR A C 1
ATOM 5274 O O . THR A 1 683 ? 2.952 -15.980 -16.043 1.00 92.75 683 THR A O 1
ATOM 5277 N N . ASP A 1 684 ? 4.220 -14.507 -17.177 1.00 91.00 684 ASP A N 1
ATOM 5278 C CA . ASP A 1 684 ? 3.604 -14.721 -18.493 1.00 91.00 684 ASP A CA 1
ATOM 5279 C C . ASP A 1 684 ? 3.642 -16.209 -18.883 1.00 91.00 684 ASP A C 1
ATOM 5281 O O . ASP A 1 684 ? 2.631 -16.776 -19.302 1.00 91.00 684 ASP A O 1
ATOM 5285 N N . THR A 1 685 ? 4.789 -16.870 -18.689 1.00 93.75 685 THR A N 1
ATOM 5286 C CA . THR A 1 685 ? 4.974 -18.291 -19.018 1.00 93.75 685 THR A CA 1
ATOM 5287 C C . THR A 1 685 ? 4.081 -19.197 -18.162 1.00 93.75 685 THR A C 1
ATOM 5289 O O . THR A 1 685 ? 3.455 -20.116 -18.694 1.00 93.75 685 THR A O 1
ATOM 5292 N N . ILE A 1 686 ? 3.961 -18.929 -16.857 1.00 94.44 686 ILE A N 1
ATOM 5293 C CA . ILE A 1 686 ? 3.085 -19.693 -15.951 1.00 94.44 686 ILE A CA 1
ATOM 5294 C C . ILE A 1 686 ? 1.613 -19.511 -16.340 1.00 94.44 686 ILE A C 1
ATOM 5296 O O . ILE A 1 686 ? 0.886 -20.493 -16.501 1.00 94.44 686 ILE A O 1
ATOM 5300 N N . LEU A 1 687 ? 1.167 -18.270 -16.554 1.00 91.94 687 LEU A N 1
ATOM 5301 C CA . LEU A 1 687 ? -0.219 -17.976 -16.939 1.00 91.94 687 LEU A CA 1
ATOM 5302 C C . LEU A 1 687 ? -0.566 -18.561 -18.316 1.00 91.94 687 LEU A C 1
ATOM 5304 O O . LEU A 1 687 ? -1.676 -19.061 -18.524 1.00 91.94 687 LEU A O 1
ATOM 5308 N N . LYS A 1 688 ? 0.400 -18.584 -19.240 1.00 91.19 688 LYS A N 1
ATOM 5309 C CA . LYS A 1 688 ? 0.287 -19.265 -20.535 1.00 91.19 688 LYS A CA 1
ATOM 5310 C C . LYS A 1 688 ? 0.141 -20.779 -20.375 1.00 91.19 688 LYS A C 1
ATOM 5312 O O . LYS A 1 688 ? -0.677 -21.371 -21.081 1.00 91.19 688 LYS A O 1
ATOM 5317 N N . ALA A 1 689 ? 0.871 -21.402 -19.446 1.00 93.38 689 ALA A N 1
ATOM 5318 C CA . ALA A 1 689 ? 0.721 -22.827 -19.140 1.00 93.38 689 ALA A CA 1
ATOM 5319 C C . ALA A 1 689 ? -0.680 -23.134 -18.584 1.00 93.38 689 ALA A C 1
ATOM 5321 O O . ALA A 1 689 ? -1.313 -24.096 -19.023 1.00 93.38 689 ALA A O 1
ATOM 5322 N N . PHE A 1 690 ? -1.196 -22.281 -17.691 1.00 91.75 690 PHE A N 1
ATOM 5323 C CA . PHE A 1 690 ? -2.561 -22.386 -17.160 1.00 91.75 690 PHE A CA 1
ATOM 5324 C C . PHE A 1 690 ? -3.646 -22.101 -18.210 1.00 91.75 690 PHE A C 1
ATOM 5326 O O . PHE A 1 690 ? -4.758 -22.612 -18.098 1.00 91.75 690 PHE A O 1
ATOM 5333 N N . GLY A 1 691 ? -3.336 -21.312 -19.243 1.00 86.94 691 GLY A N 1
ATOM 5334 C CA . GLY A 1 691 ? -4.276 -20.933 -20.298 1.00 86.94 691 GLY A CA 1
ATOM 5335 C C . GLY A 1 691 ? -5.313 -19.898 -19.854 1.00 86.94 691 GLY A C 1
ATOM 5336 O O . GLY A 1 691 ? -6.431 -19.909 -20.363 1.00 86.94 691 GLY A O 1
ATOM 5337 N N . THR A 1 692 ? -4.972 -19.039 -18.888 1.00 76.25 692 THR A N 1
ATOM 5338 C CA . THR A 1 692 ? -5.948 -18.202 -18.172 1.00 76.25 692 THR A CA 1
ATOM 5339 C C . THR A 1 692 ? -6.037 -16.757 -18.666 1.00 76.25 692 THR A C 1
ATOM 5341 O O . THR A 1 692 ? -7.129 -16.194 -18.654 1.00 76.25 692 THR A O 1
ATOM 5344 N N . VAL A 1 693 ? -4.945 -16.154 -19.150 1.00 69.00 693 VAL A N 1
ATOM 5345 C CA . VAL A 1 693 ? -4.930 -14.794 -19.732 1.00 69.00 693 VAL A CA 1
ATOM 5346 C C . VAL A 1 693 ? -3.901 -14.666 -20.863 1.00 69.00 693 VAL A C 1
ATOM 5348 O O . VAL A 1 693 ? -2.941 -15.431 -20.926 1.00 69.00 693 VAL A O 1
ATOM 5351 N N . ALA A 1 694 ? -4.094 -13.691 -21.761 1.00 55.28 694 ALA A N 1
ATOM 5352 C CA . ALA A 1 694 ? -3.100 -13.301 -22.765 1.00 55.28 694 ALA A CA 1
ATOM 5353 C C . ALA A 1 694 ? -2.189 -12.194 -22.203 1.00 55.28 694 ALA A C 1
ATOM 5355 O O . ALA A 1 694 ? -2.688 -11.176 -21.721 1.00 55.28 694 ALA A O 1
ATOM 5356 N N . ALA A 1 695 ? -0.869 -12.398 -22.268 1.00 59.56 695 ALA A N 1
ATOM 5357 C CA . ALA A 1 695 ? 0.149 -11.451 -21.810 1.00 59.56 695 ALA A CA 1
ATOM 5358 C C . ALA A 1 695 ? -0.032 -10.073 -22.476 1.00 59.56 695 ALA A C 1
ATOM 5360 O O . ALA A 1 695 ? -0.009 -9.967 -23.703 1.00 59.56 695 ALA A O 1
ATOM 5361 N N . SER A 1 696 ? -0.242 -9.018 -21.678 1.00 56.59 696 SER A N 1
ATOM 5362 C CA . SER A 1 696 ? -0.466 -7.660 -22.203 1.00 56.59 696 SER A CA 1
ATOM 5363 C C . SER A 1 696 ? 0.827 -6.846 -22.290 1.00 56.59 696 SER A C 1
ATOM 5365 O O . SER A 1 696 ? 1.091 -6.250 -23.329 1.00 56.59 696 SER A O 1
ATOM 5367 N N . TYR A 1 697 ? 1.608 -6.777 -21.203 1.00 64.44 697 TYR A N 1
ATOM 5368 C CA . TYR A 1 697 ? 2.845 -5.991 -21.121 1.00 64.44 697 TYR A CA 1
ATOM 5369 C C . TYR A 1 697 ? 3.830 -6.642 -20.138 1.00 64.44 697 TYR A C 1
ATOM 5371 O O . TYR A 1 697 ? 3.852 -6.312 -18.957 1.00 64.44 697 TYR A O 1
ATOM 5379 N N . GLY A 1 698 ? 4.608 -7.611 -20.619 1.00 67.38 698 GLY A N 1
ATOM 5380 C CA . GLY A 1 698 ? 5.501 -8.428 -19.788 1.00 67.38 698 GLY A CA 1
ATOM 5381 C C . GLY A 1 698 ? 6.871 -7.804 -19.505 1.00 67.38 698 GLY A C 1
ATOM 5382 O O . GLY A 1 698 ? 7.867 -8.513 -19.585 1.00 67.38 698 GLY A O 1
ATOM 5383 N N . CYS A 1 699 ? 6.951 -6.494 -19.260 1.00 71.00 699 CYS A N 1
ATOM 5384 C CA . CYS A 1 699 ? 8.205 -5.808 -18.929 1.00 71.00 699 CYS A CA 1
ATOM 5385 C C . CYS A 1 699 ? 7.951 -4.645 -17.957 1.00 71.00 699 CYS A C 1
ATOM 5387 O O . CYS A 1 699 ? 6.970 -3.917 -18.107 1.00 71.00 699 CYS A O 1
ATOM 5389 N N . MET A 1 700 ? 8.826 -4.450 -16.968 1.00 79.06 700 MET A N 1
ATOM 5390 C CA . MET A 1 700 ? 8.822 -3.279 -16.088 1.00 79.06 700 MET A CA 1
ATOM 5391 C C . MET A 1 700 ? 9.896 -2.294 -16.557 1.00 79.06 700 MET A C 1
ATOM 5393 O O . MET A 1 700 ? 11.085 -2.513 -16.333 1.00 79.06 700 MET A O 1
ATOM 5397 N N . ASN A 1 701 ? 9.493 -1.202 -17.211 1.00 78.56 701 ASN A N 1
ATOM 5398 C CA . ASN A 1 701 ? 10.450 -0.175 -17.626 1.00 78.56 701 ASN A CA 1
ATOM 5399 C C . ASN A 1 701 ? 10.949 0.589 -16.403 1.00 78.56 701 ASN A C 1
ATOM 5401 O O . ASN A 1 701 ? 10.150 1.254 -15.747 1.00 78.56 701 ASN A O 1
ATOM 5405 N N . CYS A 1 702 ? 12.253 0.571 -16.152 1.00 79.00 702 CYS A N 1
ATOM 5406 C CA . CYS A 1 702 ? 12.874 1.366 -15.099 1.00 79.00 702 CYS A CA 1
ATOM 5407 C C . CYS A 1 702 ? 13.768 2.455 -15.701 1.00 79.00 702 CYS A C 1
ATOM 5409 O O . CYS A 1 702 ? 14.572 2.183 -16.591 1.00 79.00 702 CYS A O 1
ATOM 5411 N N . LEU A 1 703 ? 13.653 3.682 -15.195 1.00 82.06 703 LEU A N 1
ATOM 5412 C CA . LEU A 1 703 ? 14.572 4.782 -15.459 1.00 82.06 703 LEU A CA 1
ATOM 5413 C C . LEU A 1 703 ? 15.369 5.055 -14.189 1.00 82.06 703 LEU A C 1
ATOM 5415 O O . LEU A 1 703 ? 14.813 5.576 -13.223 1.00 82.06 703 LEU A O 1
ATOM 5419 N N . CYS A 1 704 ? 16.667 4.760 -14.216 1.00 82.00 704 CYS A N 1
ATOM 5420 C CA . CYS A 1 704 ? 17.576 5.191 -13.164 1.00 82.00 704 CYS A CA 1
ATOM 5421 C C . CYS A 1 704 ? 18.470 6.344 -13.642 1.00 82.00 704 CYS A C 1
ATOM 5423 O O . CYS A 1 704 ? 18.956 6.343 -14.774 1.00 82.00 704 CYS A O 1
ATOM 5425 N N . PHE A 1 705 ? 18.688 7.337 -12.782 1.00 84.69 705 PHE A N 1
ATOM 5426 C CA . PHE A 1 705 ? 19.595 8.457 -13.029 1.00 84.69 705 PHE A CA 1
ATOM 5427 C C . PHE A 1 705 ? 20.140 9.018 -11.714 1.00 84.69 705 PHE A C 1
ATOM 5429 O O . PHE A 1 705 ? 19.581 8.814 -10.638 1.00 84.69 705 PHE A O 1
ATOM 5436 N N . GLY A 1 706 ? 21.237 9.765 -11.791 1.00 85.56 706 GLY A N 1
ATOM 5437 C CA . GLY A 1 706 ? 21.841 10.377 -10.617 1.00 85.56 706 GLY A CA 1
ATOM 5438 C C . GLY A 1 706 ? 23.167 11.059 -10.924 1.00 85.56 706 GLY A C 1
ATOM 5439 O O . GLY A 1 706 ? 23.607 11.105 -12.073 1.00 85.56 706 GLY A O 1
ATOM 5440 N N . GLN A 1 707 ? 23.804 11.594 -9.886 1.00 88.81 707 GLN A N 1
ATOM 5441 C CA . GLN A 1 707 ? 25.111 12.254 -9.965 1.00 88.81 707 GLN A CA 1
ATOM 5442 C C . GLN A 1 707 ? 25.929 12.020 -8.690 1.00 88.81 707 GLN A C 1
ATOM 5444 O O . GLN A 1 707 ? 25.377 11.643 -7.658 1.00 88.81 707 GLN A O 1
ATOM 5449 N N . GLY A 1 708 ? 27.232 12.306 -8.747 1.00 88.69 708 GLY A N 1
ATOM 5450 C CA . GLY A 1 708 ? 28.170 12.145 -7.630 1.00 88.69 708 GLY A CA 1
ATOM 5451 C C . GLY A 1 708 ? 28.750 10.731 -7.512 1.00 88.69 708 GLY A C 1
ATOM 5452 O O . GLY A 1 708 ? 28.628 9.910 -8.426 1.00 88.69 708 GLY A O 1
ATOM 5453 N N . GLY A 1 709 ? 29.390 10.454 -6.379 1.00 87.31 709 GLY A N 1
ATOM 5454 C CA . GLY A 1 709 ? 30.177 9.245 -6.131 1.00 87.31 709 GLY A CA 1
ATOM 5455 C C . GLY A 1 709 ? 31.682 9.513 -6.126 1.00 87.31 709 GLY A C 1
ATOM 5456 O O . GLY A 1 709 ? 32.118 10.660 -6.039 1.00 87.31 709 GLY A O 1
ATOM 5457 N N . LEU A 1 710 ? 32.481 8.451 -6.199 1.00 86.94 710 LEU A N 1
ATOM 5458 C CA . LEU A 1 710 ? 33.941 8.541 -6.181 1.00 86.94 710 LEU A CA 1
ATOM 5459 C C . LEU A 1 710 ? 34.478 9.201 -7.464 1.00 86.94 710 LEU A C 1
ATOM 5461 O O . LEU A 1 710 ? 34.327 8.660 -8.565 1.00 86.94 710 LEU A O 1
ATOM 5465 N N . ASP A 1 711 ? 35.144 10.350 -7.336 1.00 81.44 711 ASP A N 1
ATOM 5466 C CA . ASP A 1 711 ? 35.830 10.987 -8.459 1.00 81.44 711 ASP A CA 1
ATOM 5467 C C . ASP A 1 711 ? 37.065 10.161 -8.843 1.00 81.44 711 ASP A C 1
ATOM 5469 O O . ASP A 1 711 ? 37.999 9.970 -8.062 1.00 81.44 711 ASP A O 1
ATOM 5473 N N . LYS A 1 712 ? 37.087 9.670 -10.086 1.00 74.88 712 LYS A N 1
ATOM 5474 C CA . LYS A 1 712 ? 38.145 8.774 -10.581 1.00 74.88 712 LYS A CA 1
ATOM 5475 C C . LYS A 1 712 ? 39.518 9.449 -10.716 1.00 74.88 712 LYS A C 1
ATOM 5477 O O . LYS A 1 712 ? 40.513 8.746 -10.863 1.00 74.88 712 LYS A O 1
ATOM 5482 N N . LYS A 1 713 ? 39.591 10.783 -10.725 1.00 76.75 713 LYS A N 1
ATOM 5483 C CA . LYS A 1 713 ? 40.837 11.557 -10.839 1.00 76.75 713 LYS A CA 1
ATOM 5484 C C . LYS A 1 713 ? 41.395 11.941 -9.476 1.00 76.75 713 LYS A C 1
ATOM 5486 O O . LYS A 1 713 ? 42.609 11.880 -9.303 1.00 76.75 713 LYS A O 1
ATOM 5491 N N . THR A 1 714 ? 40.543 12.368 -8.547 1.00 82.50 714 THR A N 1
ATOM 5492 C CA . THR A 1 714 ? 40.986 12.832 -7.220 1.00 82.50 714 THR A CA 1
ATOM 5493 C C . THR A 1 714 ? 40.950 11.729 -6.166 1.00 82.50 714 THR A C 1
ATOM 5495 O O . THR A 1 714 ? 41.690 11.806 -5.190 1.00 82.50 714 THR A O 1
ATOM 5498 N N . GLY A 1 715 ? 40.132 10.690 -6.364 1.00 79.31 715 GLY A N 1
ATOM 5499 C CA . GLY A 1 715 ? 39.869 9.656 -5.364 1.00 79.31 715 GLY A CA 1
ATOM 5500 C C . GLY A 1 715 ? 38.984 10.135 -4.209 1.00 79.31 715 GLY A C 1
ATOM 5501 O O . GLY A 1 715 ? 38.852 9.427 -3.213 1.00 79.31 715 GLY A O 1
ATOM 5502 N N . GLU A 1 716 ? 38.392 11.327 -4.318 1.00 84.69 716 GLU A N 1
ATOM 5503 C CA . GLU A 1 716 ? 37.520 11.905 -3.295 1.00 84.69 716 GLU A CA 1
ATOM 5504 C C . GLU A 1 716 ? 36.046 11.596 -3.581 1.00 84.69 716 GLU A C 1
ATOM 5506 O O . GLU A 1 716 ? 35.620 11.494 -4.733 1.00 84.69 716 GLU A O 1
ATOM 5511 N N . MET A 1 717 ? 35.250 11.458 -2.520 1.00 84.62 717 MET A N 1
ATOM 5512 C CA . MET A 1 717 ? 33.803 11.292 -2.641 1.00 84.62 717 MET A CA 1
ATOM 5513 C C . MET A 1 717 ? 33.132 12.630 -2.945 1.00 84.62 717 MET A C 1
ATOM 5515 O O . MET A 1 717 ? 33.215 13.571 -2.157 1.00 84.62 717 MET A O 1
ATOM 5519 N N . VAL A 1 718 ? 32.408 12.689 -4.060 1.00 86.31 718 VAL A N 1
ATOM 5520 C CA . VAL A 1 718 ? 31.539 13.811 -4.417 1.00 86.31 718 VAL A CA 1
ATOM 5521 C C . VAL A 1 718 ? 30.121 13.492 -3.958 1.00 86.31 718 VAL A C 1
ATOM 5523 O O . VAL A 1 718 ? 29.541 12.483 -4.368 1.00 86.31 718 VAL A O 1
ATOM 5526 N N . ALA A 1 719 ? 29.553 14.357 -3.116 1.00 81.31 719 ALA A N 1
ATOM 5527 C CA . ALA A 1 719 ? 28.172 14.225 -2.662 1.00 81.31 719 ALA A CA 1
ATOM 5528 C C . ALA A 1 719 ? 27.202 14.178 -3.854 1.00 81.31 719 ALA A C 1
ATOM 5530 O O . ALA A 1 719 ? 27.371 14.893 -4.845 1.00 81.31 719 ALA A O 1
ATOM 5531 N N . GLY A 1 720 ? 26.186 13.325 -3.759 1.00 85.44 720 GLY A N 1
ATOM 5532 C CA . GLY A 1 720 ? 25.365 12.970 -4.905 1.00 85.44 720 GLY A CA 1
ATOM 5533 C C . GLY A 1 720 ? 24.001 12.414 -4.539 1.00 85.44 720 GLY A C 1
ATOM 5534 O O . GLY A 1 720 ? 23.567 12.475 -3.390 1.00 85.44 720 GLY A O 1
ATOM 5535 N N . PHE A 1 721 ? 23.322 11.877 -5.545 1.00 84.06 721 PHE A N 1
ATOM 5536 C CA . PHE A 1 721 ? 22.090 11.114 -5.385 1.00 84.06 721 PHE A CA 1
ATOM 5537 C C . PHE A 1 721 ? 21.989 10.065 -6.492 1.00 84.06 721 PHE A C 1
ATOM 5539 O O . PHE A 1 721 ? 22.556 10.235 -7.573 1.00 84.06 721 PHE A O 1
ATOM 5546 N N . GLY A 1 722 ? 21.248 9.001 -6.214 1.00 80.31 722 GLY A N 1
ATOM 5547 C CA . GLY A 1 722 ? 20.774 8.037 -7.193 1.00 80.31 722 GLY A CA 1
ATOM 5548 C C . GLY A 1 722 ? 19.265 7.916 -7.052 1.00 80.31 722 GLY A C 1
ATOM 5549 O O . GLY A 1 722 ? 18.746 7.956 -5.938 1.00 80.31 722 GLY A O 1
ATOM 5550 N N . PHE A 1 723 ? 18.566 7.822 -8.170 1.00 79.44 723 PHE A N 1
ATOM 5551 C CA . PHE A 1 723 ? 17.125 7.643 -8.200 1.00 79.44 723 PHE A CA 1
ATOM 5552 C C . PHE A 1 723 ? 16.776 6.595 -9.246 1.00 79.44 723 PHE A C 1
ATOM 5554 O O . PHE A 1 723 ? 17.447 6.510 -10.277 1.00 79.44 723 PHE A O 1
ATOM 5561 N N . CYS A 1 724 ? 15.741 5.800 -8.984 1.00 76.31 724 CYS A N 1
ATOM 5562 C CA . CYS A 1 724 ? 15.198 4.882 -9.970 1.00 76.31 724 CYS A CA 1
ATOM 5563 C C . CYS A 1 724 ? 13.673 4.799 -9.887 1.00 76.31 724 CYS A C 1
ATOM 5565 O O . CYS A 1 724 ? 13.132 4.588 -8.803 1.00 76.31 724 CYS A O 1
ATOM 5567 N N . GLU A 1 725 ? 13.004 4.935 -11.034 1.00 73.38 725 GLU A N 1
ATOM 5568 C CA . GLU A 1 725 ? 11.542 4.971 -11.153 1.00 73.38 725 GLU A CA 1
ATOM 5569 C C . GLU A 1 725 ? 11.022 4.010 -12.219 1.00 73.38 725 GLU A C 1
ATOM 5571 O O . GLU A 1 725 ? 11.672 3.786 -13.238 1.00 73.38 725 GLU A O 1
ATOM 5576 N N . THR A 1 726 ? 9.820 3.475 -12.009 1.00 71.69 726 THR A N 1
ATOM 5577 C CA . THR A 1 726 ? 9.099 2.667 -12.994 1.00 71.69 726 THR A CA 1
ATOM 5578 C C . THR A 1 726 ? 8.252 3.540 -13.915 1.00 71.69 726 THR A C 1
ATOM 5580 O O . THR A 1 726 ? 7.425 4.330 -13.470 1.00 71.69 726 THR A O 1
ATOM 5583 N N . ILE A 1 727 ? 8.389 3.356 -15.225 1.00 67.12 727 ILE A N 1
ATOM 5584 C CA . ILE A 1 727 ? 7.542 4.009 -16.223 1.00 67.12 727 ILE A CA 1
ATOM 5585 C C . ILE A 1 727 ? 6.359 3.080 -16.527 1.00 67.12 727 ILE A C 1
ATOM 5587 O O . ILE A 1 727 ? 6.514 2.063 -17.206 1.00 67.12 727 ILE A O 1
ATOM 5591 N N . GLY A 1 728 ? 5.172 3.424 -16.019 1.00 56.47 728 GLY A N 1
ATOM 5592 C CA . GLY A 1 728 ? 3.947 2.647 -16.229 1.00 56.47 728 GLY A CA 1
ATOM 5593 C C . GLY A 1 728 ? 3.538 2.539 -17.706 1.00 56.47 728 GLY A C 1
ATOM 5594 O O . GLY A 1 728 ? 3.534 3.527 -18.440 1.00 56.47 728 GLY A O 1
ATOM 5595 N N . GLY A 1 729 ? 3.167 1.332 -18.147 1.00 50.12 729 GLY A N 1
ATOM 5596 C CA . GLY A 1 729 ? 2.551 1.086 -19.456 1.00 50.12 729 GLY A CA 1
ATOM 5597 C C . GLY A 1 729 ? 1.074 1.501 -19.455 1.00 50.12 729 GLY A C 1
ATOM 5598 O O . GLY A 1 729 ? 0.363 1.235 -18.494 1.00 50.12 729 GLY A O 1
ATOM 5599 N N . GLY A 1 730 ? 0.599 2.155 -20.521 1.00 50.56 730 GLY A N 1
ATOM 5600 C CA . GLY A 1 730 ? -0.691 2.869 -20.617 1.00 50.56 730 GLY A CA 1
ATOM 5601 C C . GLY A 1 730 ? -2.012 2.076 -20.490 1.00 50.56 730 GLY A C 1
ATOM 5602 O O . GLY A 1 730 ? -3.012 2.484 -21.084 1.00 50.56 730 GLY A O 1
ATOM 5603 N N . SER A 1 731 ? -2.064 0.977 -19.730 1.00 60.62 731 SER A N 1
ATOM 5604 C CA . SER A 1 731 ? -3.275 0.183 -19.450 1.00 60.62 731 SER A CA 1
ATOM 5605 C C . SER A 1 731 ? -4.372 0.987 -18.736 1.00 60.62 731 SER A C 1
ATOM 5607 O O . SER A 1 731 ? -5.562 0.748 -18.953 1.00 60.62 731 SER A O 1
ATOM 5609 N N . GLU A 1 732 ? -3.995 1.991 -17.943 1.00 69.56 732 GLU A N 1
ATOM 5610 C CA . GLU A 1 732 ? -4.941 2.860 -17.239 1.00 69.56 732 GLU A CA 1
ATOM 5611 C C . GLU A 1 732 ? -5.810 3.686 -18.195 1.00 69.56 732 GLU A C 1
ATOM 5613 O O . GLU A 1 732 ? -7.013 3.811 -17.972 1.00 69.56 732 GLU A O 1
ATOM 5618 N N . VAL A 1 733 ? -5.244 4.197 -19.297 1.00 78.94 733 VAL A N 1
ATOM 5619 C CA . VAL A 1 733 ? -5.999 4.992 -20.284 1.00 78.94 733 VAL A CA 1
ATOM 5620 C C . VAL A 1 733 ? -7.001 4.115 -21.032 1.00 78.94 733 VAL A C 1
ATOM 5622 O O . VAL A 1 733 ? -8.152 4.511 -21.197 1.00 78.94 733 VAL A O 1
ATOM 5625 N N . TYR A 1 734 ? -6.598 2.903 -21.432 1.00 86.56 734 TYR A N 1
ATOM 5626 C CA . TYR A 1 734 ? -7.498 1.940 -22.076 1.00 86.56 734 TYR A CA 1
ATOM 5627 C C . TYR A 1 734 ? -8.725 1.650 -21.201 1.00 86.56 734 TYR A C 1
ATOM 5629 O O . TYR A 1 734 ? -9.866 1.788 -21.646 1.00 86.56 734 TYR A O 1
ATOM 5637 N N . ASN A 1 735 ? -8.484 1.292 -19.935 1.00 87.38 735 ASN A N 1
ATOM 5638 C CA . ASN A 1 735 ? -9.545 0.957 -18.990 1.00 87.38 735 ASN A CA 1
ATOM 5639 C C . ASN A 1 735 ? -10.424 2.168 -18.661 1.00 87.38 735 ASN A C 1
ATOM 5641 O O . ASN A 1 735 ? -11.641 2.016 -18.543 1.00 87.38 735 ASN A O 1
ATOM 5645 N N . ALA A 1 736 ? -9.841 3.365 -18.563 1.00 87.00 736 ALA A N 1
ATOM 5646 C CA . ALA A 1 736 ? -10.585 4.596 -18.329 1.00 87.00 736 ALA A CA 1
ATOM 5647 C C . ALA A 1 736 ? -11.570 4.890 -19.469 1.00 87.00 736 ALA A C 1
ATOM 5649 O O . ALA A 1 736 ? -12.747 5.124 -19.206 1.00 87.00 736 ALA A O 1
ATOM 5650 N N . ILE A 1 737 ? -11.126 4.805 -20.729 1.00 92.88 737 ILE A N 1
ATOM 5651 C CA . ILE A 1 737 ? -11.992 5.038 -21.897 1.00 92.88 737 ILE A CA 1
ATOM 5652 C C . ILE A 1 737 ? -13.081 3.972 -21.998 1.00 92.88 737 ILE A C 1
ATOM 5654 O O . ILE A 1 737 ? -14.246 4.302 -22.213 1.00 92.88 737 ILE A O 1
ATOM 5658 N N . LEU A 1 738 ? -12.731 2.698 -21.796 1.00 93.25 738 LEU A N 1
ATOM 5659 C CA . LEU A 1 738 ? -13.706 1.611 -21.821 1.00 93.25 738 LEU A CA 1
ATOM 5660 C C . LEU A 1 738 ? -14.768 1.781 -20.726 1.00 93.25 738 LEU A C 1
ATOM 5662 O O . LEU A 1 738 ? -15.949 1.545 -20.973 1.00 93.25 738 LEU A O 1
ATOM 5666 N N . THR A 1 739 ? -14.352 2.205 -19.531 1.00 93.44 739 THR A N 1
ATOM 5667 C CA . THR A 1 739 ? -15.267 2.514 -18.427 1.00 93.44 739 THR A CA 1
ATOM 5668 C C . THR A 1 739 ? -16.156 3.696 -18.791 1.00 93.44 739 THR A C 1
ATOM 5670 O O . THR A 1 739 ? -17.369 3.564 -18.724 1.00 93.44 739 THR A O 1
ATOM 5673 N N . ALA A 1 740 ? -15.585 4.805 -19.268 1.00 92.62 740 ALA A N 1
ATOM 5674 C CA . ALA A 1 740 ? -16.340 5.999 -19.639 1.00 92.62 740 ALA A CA 1
ATOM 5675 C C . ALA A 1 740 ? -17.416 5.701 -20.698 1.00 92.62 740 ALA A C 1
ATOM 5677 O O . ALA A 1 740 ? -18.580 6.056 -20.514 1.00 92.62 740 ALA A O 1
ATOM 5678 N N . LEU A 1 741 ? -17.065 4.981 -21.767 1.00 94.19 741 LEU A N 1
ATOM 5679 C CA . LEU A 1 741 ? -18.021 4.590 -22.809 1.00 94.19 741 LEU A CA 1
ATOM 5680 C C . LEU A 1 741 ? -19.141 3.692 -22.259 1.00 94.19 741 LEU A C 1
ATOM 5682 O O . LEU A 1 741 ? -20.301 3.863 -22.630 1.00 94.19 741 LEU A O 1
ATOM 5686 N N . LYS A 1 742 ? -18.825 2.772 -21.337 1.00 91.50 742 LYS A N 1
ATOM 5687 C CA . LYS A 1 742 ? -19.826 1.929 -20.657 1.00 91.50 742 LYS A CA 1
ATOM 5688 C C . LYS A 1 742 ? -20.714 2.718 -19.693 1.00 91.50 742 LYS A C 1
ATOM 5690 O O . LYS A 1 742 ? -21.892 2.397 -19.574 1.00 91.50 742 LYS A O 1
ATOM 5695 N N . SER A 1 743 ? -20.172 3.741 -19.036 1.00 91.25 743 SER A N 1
ATOM 5696 C CA . SER A 1 743 ? -20.915 4.643 -18.149 1.00 91.25 743 SER A CA 1
ATOM 5697 C C . SER A 1 743 ? -21.816 5.622 -18.911 1.00 91.25 743 SER A C 1
ATOM 5699 O O . SER A 1 743 ? -22.681 6.236 -18.297 1.00 91.25 743 SER A O 1
ATOM 5701 N N . GLY A 1 744 ? -21.647 5.749 -20.233 1.00 91.56 744 GLY A N 1
ATOM 5702 C CA . GLY A 1 744 ? -22.502 6.564 -21.099 1.00 91.56 744 GLY A CA 1
ATOM 5703 C C . GLY A 1 744 ? -21.860 7.849 -21.624 1.00 91.56 744 GLY A C 1
ATOM 5704 O O . GLY A 1 744 ? -22.544 8.632 -22.282 1.00 91.56 744 GLY A O 1
ATOM 5705 N N . TYR A 1 745 ? -20.564 8.076 -21.384 1.00 92.94 745 TYR A N 1
ATOM 5706 C CA . TYR A 1 745 ? -19.849 9.184 -22.016 1.00 92.94 745 TYR A CA 1
ATOM 5707 C C . TYR A 1 745 ? -19.815 9.001 -23.532 1.00 92.94 745 TYR A C 1
ATOM 5709 O O . TYR A 1 745 ? -19.551 7.912 -24.038 1.00 92.94 745 TYR A O 1
ATOM 5717 N N . THR A 1 746 ? -20.033 10.093 -24.258 1.00 93.00 746 THR A N 1
ATOM 5718 C CA . THR A 1 746 ? -19.997 10.105 -25.723 1.00 93.00 746 THR A CA 1
ATOM 5719 C C . THR A 1 746 ? -18.927 11.030 -26.284 1.00 93.00 746 THR A C 1
ATOM 5721 O O . THR A 1 746 ? -18.601 10.892 -27.453 1.00 93.00 746 THR A O 1
ATOM 5724 N N . HIS A 1 747 ? -18.331 11.926 -25.494 1.00 94.38 747 HIS A N 1
ATOM 5725 C CA . HIS A 1 747 ? -17.256 12.820 -25.943 1.00 94.38 747 HIS A CA 1
ATOM 5726 C C . HIS A 1 747 ? -15.895 12.325 -25.446 1.00 94.38 747 HIS A C 1
ATOM 5728 O O . HIS A 1 747 ? -15.689 12.175 -24.243 1.00 94.38 747 HIS A O 1
ATOM 5734 N N . ILE A 1 748 ? -14.967 12.075 -26.373 1.00 95.06 748 ILE A N 1
ATOM 5735 C CA . ILE A 1 748 ? -13.569 11.740 -26.088 1.00 95.06 748 ILE A CA 1
ATOM 5736 C C . ILE A 1 748 ? -12.665 12.857 -26.610 1.00 95.06 748 ILE A C 1
ATOM 5738 O O . ILE A 1 748 ? -12.665 13.160 -27.803 1.00 95.06 748 ILE A O 1
ATOM 5742 N N . ASP A 1 749 ? -11.857 13.421 -25.715 1.00 94.50 749 ASP A N 1
ATOM 5743 C CA . ASP A 1 749 ? -10.830 14.409 -26.037 1.00 94.50 749 ASP A CA 1
ATOM 5744 C C . ASP A 1 749 ? -9.427 13.778 -26.002 1.00 94.50 749 ASP A C 1
ATOM 5746 O O . ASP A 1 749 ? -9.043 13.121 -25.033 1.00 94.50 749 ASP A O 1
ATOM 5750 N N . THR A 1 750 ? -8.655 13.964 -27.073 1.00 94.69 750 THR A N 1
ATOM 5751 C CA . THR A 1 750 ? -7.263 13.508 -27.184 1.00 94.69 750 THR A CA 1
ATOM 5752 C C . THR A 1 750 ? -6.407 14.498 -27.986 1.00 94.69 750 THR A C 1
ATOM 5754 O O . THR A 1 750 ? -6.872 15.573 -28.369 1.00 94.69 750 THR A O 1
ATOM 5757 N N . ALA A 1 751 ? -5.129 14.184 -28.188 1.00 93.31 751 ALA A N 1
ATOM 5758 C CA . ALA A 1 751 ? -4.193 14.898 -29.046 1.00 93.31 751 ALA A CA 1
ATOM 5759 C C . ALA A 1 751 ? -3.008 13.990 -29.409 1.00 93.31 751 ALA A C 1
ATOM 5761 O O . ALA A 1 751 ? -2.567 13.195 -28.578 1.00 93.31 751 ALA A O 1
ATOM 5762 N N . ASP A 1 752 ? -2.393 14.203 -30.577 1.00 87.88 752 ASP A N 1
ATOM 5763 C CA . ASP A 1 752 ? -1.139 13.530 -30.971 1.00 87.88 752 ASP A CA 1
ATOM 5764 C C . ASP A 1 752 ? -0.045 13.645 -29.887 1.00 87.88 752 ASP A C 1
ATOM 5766 O O . ASP A 1 752 ? 0.632 12.676 -29.522 1.00 87.88 752 ASP A O 1
ATOM 5770 N N . ALA A 1 753 ? 0.072 14.832 -29.290 1.00 87.38 753 ALA A N 1
ATOM 5771 C CA . ALA A 1 753 ? 1.062 15.107 -28.258 1.00 87.38 753 ALA A CA 1
ATOM 5772 C C . ALA A 1 753 ? 0.913 14.214 -27.018 1.00 87.38 753 ALA A C 1
ATOM 5774 O O . ALA A 1 753 ? 1.920 13.941 -26.366 1.00 87.38 753 ALA A O 1
ATOM 5775 N N . TYR A 1 754 ? -0.299 13.726 -26.724 1.00 86.25 754 TYR A N 1
ATOM 5776 C CA . TYR A 1 754 ? -0.572 12.867 -25.569 1.00 86.25 754 TYR A CA 1
ATOM 5777 C C . TYR A 1 754 ? -0.064 11.435 -25.764 1.00 86.25 754 TYR A C 1
ATOM 5779 O O . TYR A 1 754 ? 0.092 10.715 -24.783 1.00 86.25 754 TYR A O 1
ATOM 5787 N N . GLY A 1 755 ? 0.200 11.014 -27.008 1.00 87.44 755 GLY A N 1
ATOM 5788 C CA . GLY A 1 755 ? 0.770 9.697 -27.307 1.00 87.44 755 GLY A CA 1
ATOM 5789 C C . GLY A 1 755 ? -0.137 8.515 -26.954 1.00 87.44 755 GLY A C 1
ATOM 5790 O O . GLY A 1 755 ? 0.364 7.419 -26.728 1.00 87.44 755 GLY A O 1
ATOM 5791 N N . ASN A 1 756 ? -1.455 8.724 -26.872 1.00 86.94 756 ASN A N 1
ATOM 5792 C CA . ASN A 1 756 ? -2.418 7.708 -26.433 1.00 86.94 756 ASN A CA 1
ATOM 5793 C C . ASN A 1 756 ? -3.530 7.400 -27.456 1.00 86.94 756 ASN A C 1
ATOM 5795 O O . ASN A 1 756 ? -4.419 6.603 -27.159 1.00 86.94 756 ASN A O 1
ATOM 5799 N N . GLU A 1 757 ? -3.477 7.983 -28.659 1.00 94.12 757 GLU A N 1
ATOM 5800 C CA . GLU A 1 757 ? -4.498 7.812 -29.706 1.00 94.12 757 GLU A CA 1
ATOM 5801 C C . GLU A 1 757 ? -4.700 6.341 -30.117 1.00 94.12 757 GLU A C 1
ATOM 5803 O O . GLU A 1 757 ? -5.844 5.914 -30.259 1.00 94.12 757 GLU A O 1
ATOM 5808 N N . ASP A 1 758 ? -3.630 5.542 -30.214 1.00 93.38 758 ASP A N 1
ATOM 5809 C CA . ASP A 1 758 ? -3.717 4.103 -30.530 1.00 93.38 758 ASP A CA 1
ATOM 5810 C C . ASP A 1 758 ? -4.511 3.318 -29.474 1.00 93.38 758 ASP A C 1
ATOM 5812 O O . ASP A 1 758 ? -5.344 2.459 -29.778 1.00 93.38 758 ASP A O 1
ATOM 5816 N N . VAL A 1 759 ? -4.282 3.649 -28.202 1.00 89.25 759 VAL A N 1
ATOM 5817 C CA . VAL A 1 759 ? -4.936 3.001 -27.059 1.00 89.25 759 VAL A CA 1
ATOM 5818 C C . VAL A 1 759 ? -6.411 3.393 -26.986 1.00 89.25 759 VAL A C 1
ATOM 5820 O O . VAL A 1 759 ? -7.268 2.541 -26.741 1.00 89.25 759 VAL A O 1
ATOM 5823 N N . ILE A 1 760 ? -6.717 4.667 -27.242 1.00 93.06 760 ILE A N 1
ATOM 5824 C CA . ILE A 1 760 ? -8.088 5.183 -27.311 1.00 93.06 760 ILE A CA 1
ATOM 5825 C C . ILE A 1 760 ? -8.846 4.521 -28.464 1.00 93.06 760 ILE A C 1
ATOM 5827 O O . ILE A 1 760 ? -9.961 4.044 -28.258 1.00 93.06 760 ILE A O 1
ATOM 5831 N N . GLY A 1 761 ? -8.236 4.429 -29.649 1.00 95.00 761 GLY A N 1
ATOM 5832 C CA . GLY A 1 761 ? -8.825 3.761 -30.811 1.00 95.00 761 GLY A CA 1
ATOM 5833 C C . GLY A 1 761 ? -9.184 2.305 -30.523 1.00 95.00 761 GLY A C 1
ATOM 5834 O O . GLY A 1 761 ? -10.303 1.859 -30.796 1.00 95.00 761 GLY A O 1
ATOM 5835 N N . LYS A 1 762 ? -8.272 1.577 -29.865 1.00 93.88 762 LYS A N 1
ATOM 5836 C CA . LYS A 1 762 ? -8.530 0.214 -29.390 1.00 93.88 762 LYS A CA 1
ATOM 5837 C C . LYS A 1 762 ? -9.710 0.158 -28.412 1.00 93.88 762 LYS A C 1
ATOM 5839 O O . LYS A 1 762 ? -10.594 -0.676 -28.583 1.00 93.88 762 LYS A O 1
ATOM 5844 N N . ALA A 1 763 ? -9.746 1.037 -27.409 1.00 93.69 763 ALA A N 1
ATOM 5845 C CA . ALA A 1 763 ? -10.814 1.060 -26.408 1.00 93.69 763 ALA A CA 1
ATOM 5846 C C . ALA A 1 763 ? -12.188 1.386 -27.016 1.00 93.69 763 ALA A C 1
ATOM 5848 O O . ALA A 1 763 ? -13.179 0.760 -26.649 1.00 93.69 763 ALA A O 1
ATOM 5849 N N . ILE A 1 764 ? -12.249 2.311 -27.981 1.00 94.81 764 ILE A N 1
ATOM 5850 C CA . ILE A 1 764 ? -13.475 2.625 -28.728 1.00 94.81 764 ILE A CA 1
ATOM 5851 C C . ILE A 1 764 ? -13.982 1.380 -29.450 1.00 94.81 764 ILE A C 1
ATOM 5853 O O . ILE A 1 764 ? -15.142 1.005 -29.278 1.00 94.81 764 ILE A O 1
ATOM 5857 N N . LYS A 1 765 ? -13.110 0.704 -30.204 1.00 93.94 765 LYS A N 1
ATOM 5858 C CA . LYS A 1 765 ? -13.468 -0.516 -30.934 1.00 93.94 765 LYS A CA 1
ATOM 5859 C C . LYS A 1 765 ? -13.973 -1.615 -29.997 1.00 93.94 765 LYS A C 1
ATOM 5861 O O . LYS A 1 765 ? -15.010 -2.219 -30.262 1.00 93.94 765 LYS A O 1
ATOM 5866 N N . ASP A 1 766 ? -13.268 -1.843 -28.895 1.00 94.50 766 ASP A N 1
ATOM 5867 C CA . ASP A 1 766 ? -13.574 -2.925 -27.957 1.00 94.50 766 ASP A CA 1
ATOM 5868 C C . ASP A 1 766 ? -14.761 -2.606 -27.032 1.00 94.50 766 ASP A C 1
ATOM 5870 O O . ASP A 1 766 ? -15.352 -3.515 -26.450 1.00 94.50 766 ASP A O 1
ATOM 5874 N N . SER A 1 767 ? -15.155 -1.332 -26.914 1.00 94.06 767 SER A N 1
ATOM 5875 C CA . SER A 1 767 ? -16.351 -0.929 -26.163 1.00 94.06 767 SER A CA 1
ATOM 5876 C C . SER A 1 767 ? -17.654 -1.448 -26.771 1.00 94.06 767 SER A C 1
ATOM 5878 O O . SER A 1 767 ? -18.652 -1.570 -26.062 1.00 94.06 767 SER A O 1
ATOM 5880 N N . GLY A 1 768 ? -17.662 -1.728 -28.079 1.00 91.81 768 GLY A N 1
ATOM 5881 C CA . GLY A 1 768 ? -18.868 -2.069 -28.832 1.00 91.81 768 GLY A CA 1
ATOM 5882 C C . GLY A 1 768 ? -19.830 -0.894 -29.057 1.00 91.81 768 GLY A C 1
ATOM 5883 O O . GLY A 1 768 ? -20.898 -1.097 -29.636 1.00 91.81 768 GLY A O 1
ATOM 5884 N N . VAL A 1 769 ? -19.484 0.327 -28.628 1.00 93.62 769 VAL A N 1
ATOM 5885 C CA . VAL A 1 769 ? -20.272 1.533 -28.908 1.00 93.62 769 VAL A CA 1
ATOM 5886 C C . VAL A 1 769 ? -20.048 1.952 -30.359 1.00 93.62 769 VAL A C 1
ATOM 5888 O O . VAL A 1 769 ? -18.918 2.060 -30.829 1.00 93.62 769 VAL A O 1
ATOM 5891 N N . ASP A 1 770 ? -21.142 2.197 -31.079 1.00 93.69 770 ASP A N 1
ATOM 5892 C CA . ASP A 1 770 ? -21.094 2.652 -32.468 1.00 93.69 770 ASP A CA 1
ATOM 5893 C C . ASP A 1 770 ? -20.300 3.966 -32.580 1.00 93.69 770 ASP A C 1
ATOM 5895 O O . ASP A 1 770 ? -20.633 4.955 -31.921 1.00 93.69 770 ASP A O 1
ATOM 5899 N N . ARG A 1 771 ? -19.276 3.990 -33.447 1.00 94.44 771 ARG A N 1
ATOM 5900 C CA . ARG A 1 771 ? -18.422 5.162 -33.700 1.00 94.44 771 ARG A CA 1
ATOM 5901 C C . ARG A 1 771 ? -19.238 6.418 -34.011 1.00 94.44 771 ARG A C 1
ATOM 5903 O O . ARG A 1 771 ? -18.819 7.502 -33.618 1.00 94.44 771 ARG A O 1
ATOM 5910 N N . SER A 1 772 ? -20.392 6.292 -34.670 1.00 94.56 772 SER A N 1
ATOM 5911 C CA . SER A 1 772 ? -21.271 7.421 -35.006 1.00 94.56 772 SER A CA 1
ATOM 5912 C C . SER A 1 772 ? -21.908 8.109 -33.792 1.00 94.56 772 SER A C 1
ATOM 5914 O O . SER A 1 772 ? -22.343 9.252 -33.910 1.00 94.56 772 SER A O 1
ATOM 5916 N N . LYS A 1 773 ? -21.940 7.441 -32.632 1.00 94.94 773 LYS A N 1
ATOM 5917 C CA . LYS A 1 773 ? -22.453 7.978 -31.361 1.00 94.94 773 LYS A CA 1
ATOM 5918 C C . LYS A 1 773 ? -21.374 8.627 -30.496 1.00 94.94 773 LYS A C 1
ATOM 5920 O O . LYS A 1 773 ? -21.704 9.209 -29.468 1.00 94.94 773 LYS A O 1
ATOM 5925 N N . ILE A 1 774 ? -20.109 8.497 -30.885 1.00 96.88 774 ILE A N 1
ATOM 5926 C CA . ILE A 1 774 ? -18.968 9.038 -30.151 1.00 96.88 774 ILE A CA 1
ATOM 5927 C C . ILE A 1 774 ? -18.527 10.320 -30.855 1.00 96.88 774 ILE A C 1
ATOM 5929 O O . ILE A 1 774 ? -18.341 10.330 -32.065 1.00 96.88 774 ILE A O 1
ATOM 5933 N N . PHE A 1 775 ? -18.352 11.398 -30.109 1.00 97.56 775 PHE A N 1
ATOM 5934 C CA . PHE A 1 775 ? -17.753 12.638 -30.566 1.00 97.56 775 PHE A CA 1
ATOM 5935 C C . PHE A 1 775 ? -16.264 12.612 -30.215 1.00 97.56 775 PHE A C 1
ATOM 5937 O O . PHE A 1 775 ? -15.910 12.583 -29.037 1.00 97.56 775 PHE A O 1
ATOM 5944 N N . ILE A 1 776 ? -15.384 12.583 -31.219 1.00 97.94 776 ILE A N 1
ATOM 5945 C CA . ILE A 1 776 ? -13.930 12.565 -30.996 1.00 97.94 776 ILE A CA 1
ATOM 5946 C C . ILE A 1 776 ? -13.331 13.929 -31.329 1.00 97.94 776 ILE A C 1
ATOM 5948 O O . ILE A 1 776 ? -13.437 14.388 -32.471 1.00 97.94 776 ILE A O 1
ATOM 5952 N N . THR A 1 777 ? -12.636 14.514 -30.353 1.00 97.94 777 THR A N 1
ATOM 5953 C CA . THR A 1 777 ? -11.773 15.685 -30.531 1.00 97.94 777 THR A CA 1
ATOM 5954 C C . THR A 1 777 ? -10.306 15.250 -30.548 1.00 97.94 777 THR A C 1
ATOM 5956 O O . THR A 1 777 ? -9.845 14.614 -29.603 1.00 97.94 777 THR A O 1
ATOM 5959 N N . THR A 1 778 ? -9.547 15.620 -31.585 1.00 97.94 778 THR A N 1
ATOM 5960 C CA . THR A 1 778 ? -8.068 15.561 -31.567 1.00 97.94 778 THR A CA 1
ATOM 5961 C C . THR A 1 778 ? -7.459 16.890 -32.014 1.00 97.94 778 THR A C 1
ATOM 5963 O O . THR A 1 778 ? -8.183 17.824 -32.372 1.00 97.94 778 THR A O 1
ATOM 5966 N N . LYS A 1 779 ? -6.133 17.035 -31.932 1.00 98.06 779 LYS A N 1
ATOM 5967 C CA . LYS A 1 779 ? -5.464 18.336 -32.041 1.00 98.06 779 LYS A CA 1
ATOM 5968 C C . LYS A 1 779 ? -4.205 18.288 -32.901 1.00 98.06 779 LYS A C 1
ATOM 5970 O O . LYS A 1 779 ? -3.376 17.393 -32.751 1.00 98.06 779 LYS A O 1
ATOM 5975 N N . LEU A 1 780 ? -4.043 19.307 -33.741 1.00 98.00 780 LEU A N 1
ATOM 5976 C CA . LEU A 1 780 ? -2.838 19.596 -34.508 1.00 98.00 780 LEU A CA 1
ATOM 5977 C C . LEU A 1 780 ? -1.734 20.086 -33.572 1.00 98.00 780 LEU A C 1
ATOM 5979 O O . LEU A 1 780 ? -1.890 21.123 -32.920 1.00 98.00 780 LEU A O 1
ATOM 5983 N N . TRP A 1 781 ? -0.626 19.347 -33.511 1.00 97.06 781 TRP A N 1
ATOM 5984 C CA . TRP A 1 781 ? 0.516 19.715 -32.684 1.00 97.06 781 TRP A CA 1
ATOM 5985 C C . TRP A 1 781 ? 1.383 20.813 -33.317 1.00 97.06 781 TRP A C 1
ATOM 5987 O O . TRP A 1 781 ? 1.405 20.998 -34.534 1.00 97.06 781 TRP A O 1
ATOM 5997 N N . CYS A 1 782 ? 2.118 21.539 -32.472 1.00 96.50 782 CYS A N 1
ATOM 5998 C CA . CYS A 1 782 ? 2.833 22.771 -32.809 1.00 96.50 782 CYS A CA 1
ATOM 5999 C C . CYS A 1 782 ? 3.865 22.637 -33.940 1.00 96.50 782 CYS A C 1
ATOM 6001 O O . CYS A 1 782 ? 4.061 23.578 -34.710 1.00 96.50 782 CYS A O 1
ATOM 6003 N N . ILE A 1 783 ? 4.533 21.484 -34.040 1.00 95.06 783 ILE A N 1
ATOM 6004 C CA . ILE A 1 783 ? 5.537 21.207 -35.085 1.00 95.06 783 ILE A CA 1
ATOM 6005 C C . ILE A 1 783 ? 4.890 20.956 -36.458 1.00 95.06 783 ILE A C 1
ATOM 6007 O O . ILE A 1 783 ? 5.529 21.115 -37.494 1.00 95.06 783 ILE A O 1
ATOM 6011 N N . ASP A 1 784 ? 3.611 20.574 -36.483 1.00 96.31 784 ASP A N 1
ATOM 6012 C CA . ASP A 1 784 ? 2.912 20.134 -37.692 1.00 96.31 784 ASP A CA 1
ATOM 6013 C C . ASP A 1 784 ? 2.040 21.228 -38.311 1.00 96.31 784 ASP A C 1
ATOM 6015 O O . ASP A 1 784 ? 1.302 20.984 -39.262 1.00 96.31 784 ASP A O 1
ATOM 6019 N N . HIS A 1 785 ? 2.162 22.472 -37.845 1.00 96.38 785 HIS A N 1
ATOM 6020 C CA . HIS A 1 785 ? 1.377 23.616 -38.320 1.00 96.38 785 HIS A CA 1
ATOM 6021 C C . HIS A 1 785 ? 1.398 23.827 -39.848 1.00 96.38 785 HIS A C 1
ATOM 6023 O O . HIS A 1 785 ? 0.448 24.383 -40.403 1.00 96.38 785 HIS A O 1
ATOM 6029 N N . ARG A 1 786 ? 2.447 23.365 -40.542 1.00 95.06 786 ARG A N 1
ATOM 6030 C CA . ARG A 1 786 ? 2.557 23.412 -42.013 1.00 95.06 786 ARG A CA 1
ATOM 6031 C C . ARG A 1 786 ? 1.916 22.227 -42.741 1.00 95.06 786 ARG A C 1
ATOM 6033 O O . ARG A 1 786 ? 1.718 22.315 -43.948 1.00 95.06 786 ARG A O 1
ATOM 6040 N N . ARG A 1 787 ? 1.620 21.136 -42.037 1.00 95.12 787 ARG A N 1
ATOM 6041 C CA . ARG A 1 787 ? 1.228 19.824 -42.581 1.00 95.12 787 ARG A CA 1
ATOM 6042 C C . ARG A 1 787 ? -0.036 19.295 -41.901 1.00 95.12 787 ARG A C 1
ATOM 6044 O O . ARG A 1 787 ? -0.103 18.156 -41.446 1.00 95.12 787 ARG A O 1
ATOM 6051 N N . ALA A 1 788 ? -1.034 20.168 -41.770 1.00 96.69 788 ALA A N 1
ATOM 6052 C CA . ALA A 1 788 ? -2.251 19.872 -41.019 1.00 96.69 788 ALA A CA 1
ATOM 6053 C C . ALA A 1 788 ? -3.024 18.663 -41.577 1.00 96.69 788 ALA A C 1
ATOM 6055 O O . ALA A 1 788 ? -3.613 17.910 -40.807 1.00 96.69 788 ALA A O 1
ATOM 6056 N N . ALA A 1 789 ? -3.014 18.466 -42.900 1.00 97.06 789 ALA A N 1
ATOM 6057 C CA . ALA A 1 789 ? -3.697 17.344 -43.540 1.00 97.06 789 ALA A CA 1
ATOM 6058 C C . ALA A 1 789 ? -2.988 16.014 -43.253 1.00 97.06 789 ALA A C 1
ATOM 6060 O O . ALA A 1 789 ? -3.634 15.041 -42.874 1.00 97.06 789 ALA A O 1
ATOM 6061 N N . GLU A 1 790 ? -1.659 15.987 -43.369 1.00 97.75 790 GLU A N 1
ATOM 6062 C CA . GLU A 1 790 ? -0.856 14.800 -43.082 1.00 97.75 790 GLU A CA 1
ATOM 6063 C C . GLU A 1 790 ? -0.901 14.428 -41.594 1.00 97.75 790 GLU A C 1
ATOM 6065 O O . GLU A 1 790 ? -0.986 13.248 -41.253 1.00 97.75 790 GLU A O 1
ATOM 6070 N N . ALA A 1 791 ? -0.884 15.425 -40.705 1.00 97.19 791 ALA A N 1
ATOM 6071 C CA . ALA A 1 791 ? -1.006 15.214 -39.266 1.00 97.19 791 ALA A CA 1
ATOM 6072 C C . ALA A 1 791 ? -2.387 14.664 -38.878 1.00 97.19 791 ALA A C 1
ATOM 6074 O O . ALA A 1 791 ? -2.475 13.749 -38.059 1.00 97.19 791 ALA A O 1
ATOM 6075 N N . LEU A 1 792 ? -3.461 15.164 -39.500 1.00 98.25 792 LEU A N 1
ATOM 6076 C CA . LEU A 1 792 ? -4.804 14.614 -39.319 1.00 98.25 792 LEU A CA 1
ATOM 6077 C C . LEU A 1 792 ? -4.870 13.146 -39.767 1.00 98.25 792 LEU A C 1
ATOM 6079 O O . LEU A 1 792 ? -5.377 12.308 -39.026 1.00 98.25 792 LEU A O 1
ATOM 6083 N N . ASP A 1 793 ? -4.313 12.817 -40.936 1.00 98.25 793 ASP A N 1
ATOM 6084 C CA . ASP A 1 793 ? -4.274 11.438 -41.440 1.00 98.25 793 ASP A CA 1
ATOM 6085 C C . ASP A 1 793 ? -3.503 10.495 -40.502 1.00 98.25 793 ASP A C 1
ATOM 6087 O O . ASP A 1 793 ? -3.909 9.348 -40.293 1.00 98.25 793 ASP A O 1
ATOM 6091 N N . ALA A 1 794 ? -2.421 10.979 -39.886 1.00 97.50 794 ALA A N 1
ATOM 6092 C CA . ALA A 1 794 ? -1.677 10.223 -38.883 1.00 97.50 794 ALA A CA 1
ATOM 6093 C C . ALA A 1 794 ? -2.513 9.957 -37.618 1.00 97.50 794 ALA A C 1
ATOM 6095 O O . ALA A 1 794 ? -2.556 8.815 -37.151 1.00 97.50 794 ALA A O 1
ATOM 6096 N N . SER A 1 795 ? -3.224 10.966 -37.104 1.00 97.88 795 SER A N 1
ATOM 6097 C CA . SER A 1 795 ? -4.138 10.804 -35.965 1.00 97.88 795 SER A CA 1
ATOM 6098 C C . SER A 1 795 ? -5.279 9.832 -36.270 1.00 97.88 795 SER A C 1
ATOM 6100 O O . SER A 1 795 ? -5.561 8.950 -35.461 1.00 97.88 795 SER A O 1
ATOM 6102 N N . LEU A 1 796 ? -5.903 9.927 -37.449 1.00 98.31 796 LEU A N 1
ATOM 6103 C CA . LEU A 1 796 ? -6.969 9.012 -37.880 1.00 98.31 796 LEU A CA 1
ATOM 6104 C C . LEU A 1 796 ? -6.492 7.560 -37.938 1.00 98.31 796 LEU A C 1
ATOM 6106 O O . LEU A 1 796 ? -7.182 6.656 -37.462 1.00 98.31 796 LEU A O 1
ATOM 6110 N N . LYS A 1 797 ? -5.277 7.341 -38.455 1.00 98.12 797 LYS A N 1
ATOM 6111 C CA . LYS A 1 797 ? -4.658 6.015 -38.502 1.00 98.12 797 LYS A CA 1
ATOM 6112 C C . LYS A 1 797 ? -4.459 5.427 -37.106 1.00 98.12 797 LYS A C 1
ATOM 6114 O O . LYS A 1 797 ? -4.781 4.257 -36.915 1.00 98.12 797 LYS A O 1
ATOM 6119 N N . ARG A 1 798 ? -3.949 6.215 -36.154 1.00 97.12 798 ARG A N 1
ATOM 6120 C CA . ARG A 1 798 ? -3.748 5.761 -34.767 1.00 97.12 798 ARG A CA 1
ATOM 6121 C C . ARG A 1 798 ? -5.072 5.478 -34.065 1.00 97.12 798 ARG A C 1
ATOM 6123 O O . ARG A 1 798 ? -5.264 4.416 -33.489 1.00 97.12 798 ARG A O 1
ATOM 6130 N N . LEU A 1 799 ? -6.038 6.383 -34.203 1.00 96.94 799 LEU A N 1
ATOM 6131 C CA . LEU A 1 799 ? -7.385 6.206 -33.656 1.00 96.94 799 LEU A CA 1
ATOM 6132 C C . LEU A 1 799 ? -8.166 5.057 -34.318 1.00 96.94 799 LEU A C 1
ATOM 6134 O O . LEU A 1 799 ? -9.165 4.605 -33.763 1.00 96.94 799 LEU A O 1
ATOM 6138 N N . GLY A 1 800 ? -7.750 4.595 -35.501 1.00 96.81 800 GLY A N 1
ATOM 6139 C CA . GLY A 1 800 ? -8.449 3.555 -36.253 1.00 96.81 800 GLY A CA 1
ATOM 6140 C C . GLY A 1 800 ? -9.847 3.982 -36.717 1.00 96.81 800 GLY A C 1
ATOM 6141 O O . GLY A 1 800 ? -10.763 3.162 -36.722 1.00 96.81 800 GLY A O 1
ATOM 6142 N N . THR A 1 801 ? -10.024 5.260 -37.070 1.00 96.38 801 THR A N 1
ATOM 6143 C CA . THR A 1 801 ? -11.300 5.862 -37.504 1.00 96.38 801 THR A CA 1
ATOM 6144 C C . THR A 1 801 ? -11.117 6.636 -38.807 1.00 96.38 801 THR A C 1
ATOM 6146 O O . THR A 1 801 ? -10.045 7.175 -39.060 1.00 96.38 801 THR A O 1
ATOM 6149 N N . ASP A 1 802 ? -12.176 6.746 -39.611 1.00 96.69 802 ASP A N 1
ATOM 6150 C CA . ASP A 1 802 ? -12.138 7.467 -40.893 1.00 96.69 802 ASP A CA 1
ATOM 6151 C C . ASP A 1 802 ? -12.281 8.988 -40.733 1.00 96.69 802 ASP A C 1
ATOM 6153 O O . ASP A 1 802 ? -11.902 9.755 -41.618 1.00 96.69 802 ASP A O 1
ATOM 6157 N N . TYR A 1 803 ? -12.837 9.433 -39.602 1.00 98.19 803 TYR A N 1
ATOM 6158 C CA . TYR A 1 803 ? -13.036 10.847 -39.296 1.00 98.19 803 TYR A CA 1
ATOM 6159 C C . TYR A 1 803 ? -12.927 11.152 -37.796 1.00 98.19 803 TYR A C 1
ATOM 6161 O O . TYR A 1 803 ? -13.126 10.273 -36.947 1.00 98.19 803 TYR A O 1
ATOM 6169 N N . VAL A 1 804 ? -12.683 12.424 -37.480 1.00 98.25 804 VAL A N 1
ATOM 6170 C CA . VAL A 1 804 ? -12.899 13.044 -36.164 1.00 98.25 804 VAL A CA 1
ATOM 6171 C C . VAL A 1 804 ? -13.998 14.096 -36.254 1.00 98.25 804 VAL A C 1
ATOM 6173 O O . VAL A 1 804 ? -14.241 14.693 -37.309 1.00 98.25 804 VAL A O 1
ATOM 6176 N N . ASP A 1 805 ? -14.700 14.295 -35.146 1.00 98.50 805 ASP A N 1
ATOM 6177 C CA . ASP A 1 805 ? -15.823 15.224 -35.084 1.00 98.50 805 ASP A CA 1
ATOM 6178 C C . ASP A 1 805 ? -15.320 16.665 -34.932 1.00 98.50 805 ASP A C 1
ATOM 6180 O O . ASP A 1 805 ? -15.868 17.572 -35.559 1.00 98.50 805 ASP A O 1
ATOM 6184 N N . LEU A 1 806 ? -14.209 16.856 -34.212 1.00 98.38 806 LEU A N 1
ATOM 6185 C CA . LEU A 1 806 ? -13.555 18.148 -34.032 1.00 98.38 806 LEU A CA 1
ATOM 6186 C C . LEU A 1 806 ? -12.025 18.027 -34.121 1.00 98.38 806 LEU A C 1
ATOM 6188 O O . LEU A 1 806 ? -11.414 17.193 -33.453 1.00 98.38 806 LEU A O 1
ATOM 6192 N N . TYR A 1 807 ? -11.396 18.883 -34.930 1.00 98.62 807 TYR A N 1
ATOM 6193 C CA . TYR A 1 807 ? -9.938 18.992 -35.020 1.00 98.62 807 TYR A CA 1
ATOM 6194 C C . TYR A 1 807 ? -9.457 20.388 -34.616 1.00 98.62 807 TYR A C 1
ATOM 6196 O O . TYR A 1 807 ? -9.783 21.383 -35.268 1.00 98.62 807 TYR A O 1
ATOM 6204 N N . LEU A 1 808 ? -8.691 20.478 -33.527 1.00 98.62 808 LEU A N 1
ATOM 6205 C CA . LEU A 1 808 ? -8.279 21.760 -32.948 1.00 98.62 808 LEU A CA 1
ATOM 6206 C C . LEU A 1 808 ? -6.828 22.114 -33.270 1.00 98.62 808 LEU A C 1
ATOM 6208 O O . LEU A 1 808 ? -5.954 21.254 -33.260 1.00 98.62 808 LEU A O 1
ATOM 6212 N N . MET A 1 809 ? -6.530 23.399 -33.447 1.00 98.44 809 MET A N 1
ATOM 6213 C CA . MET A 1 809 ? -5.156 23.889 -33.307 1.00 98.44 809 MET A CA 1
ATOM 6214 C C . MET A 1 809 ? -4.784 23.854 -31.823 1.00 98.44 809 MET A C 1
ATOM 6216 O O . MET A 1 809 ? -5.361 24.611 -31.047 1.00 98.44 809 MET A O 1
ATOM 6220 N N . HIS A 1 810 ? -3.858 22.981 -31.415 1.00 97.31 810 HIS A N 1
ATOM 6221 C CA . HIS A 1 810 ? -3.612 22.721 -29.989 1.00 97.31 810 HIS A CA 1
ATOM 6222 C C . HIS A 1 810 ? -3.074 23.961 -29.249 1.00 97.31 810 HIS A C 1
ATOM 6224 O O . HIS A 1 810 ? -3.529 24.292 -28.154 1.00 97.31 810 HIS A O 1
ATOM 6230 N N . TRP A 1 811 ? -2.115 24.659 -29.857 1.00 97.00 811 TRP A N 1
ATOM 6231 C CA . TRP A 1 811 ? -1.556 25.906 -29.338 1.00 97.00 811 TRP A CA 1
ATOM 6232 C C . TRP A 1 811 ? -1.284 26.871 -30.497 1.00 97.00 811 TRP A C 1
ATOM 6234 O O . TRP A 1 811 ? -0.846 26.427 -31.557 1.00 97.00 811 TRP A O 1
ATOM 6244 N N . PRO A 1 812 ? -1.443 28.196 -30.322 1.00 95.38 812 PRO A N 1
ATOM 6245 C CA . PRO A 1 812 ? -1.121 29.192 -31.351 1.00 95.38 812 PRO A CA 1
ATOM 6246 C C . PRO A 1 812 ? 0.395 29.454 -31.485 1.00 95.38 812 PRO A C 1
ATOM 6248 O O . PRO A 1 812 ? 0.830 30.601 -31.621 1.00 95.38 812 PRO A O 1
ATOM 6251 N N . VAL A 1 813 ? 1.209 28.397 -31.418 1.00 95.88 813 VAL A N 1
ATOM 6252 C CA . VAL A 1 813 ? 2.677 28.436 -31.349 1.00 95.88 813 VAL A CA 1
ATOM 6253 C C . VAL A 1 813 ? 3.255 27.545 -32.456 1.00 95.88 813 VAL A C 1
ATOM 6255 O O . VAL A 1 813 ? 3.222 26.328 -32.319 1.00 95.88 813 VAL A O 1
ATOM 6258 N N . PRO A 1 814 ? 3.765 28.106 -33.564 1.00 95.25 814 PRO A N 1
ATOM 6259 C CA . PRO A 1 814 ? 4.402 27.318 -34.615 1.00 95.25 814 PRO A CA 1
ATOM 6260 C C . PRO A 1 814 ? 5.848 26.985 -34.225 1.00 95.25 814 PRO A C 1
ATOM 6262 O O . PRO A 1 814 ? 6.696 27.872 -34.160 1.00 95.25 814 PRO A O 1
ATOM 6265 N N . LEU A 1 815 ? 6.134 25.714 -33.946 1.00 96.00 815 LEU A N 1
ATOM 6266 C CA . LEU A 1 815 ? 7.492 25.257 -33.630 1.00 96.00 815 LEU A CA 1
ATOM 6267 C C . LEU A 1 815 ? 8.233 24.826 -34.898 1.00 96.00 815 LEU A C 1
ATOM 6269 O O . LEU A 1 815 ? 7.609 24.370 -35.856 1.00 96.00 815 LEU A O 1
ATOM 6273 N N . ASN A 1 816 ? 9.561 24.943 -34.890 1.00 94.31 816 ASN A N 1
ATOM 6274 C CA . ASN A 1 816 ? 10.408 24.511 -35.998 1.00 94.31 816 ASN A CA 1
ATOM 6275 C C . ASN A 1 816 ? 10.376 22.972 -36.145 1.00 94.31 816 ASN A C 1
ATOM 6277 O O . ASN A 1 816 ? 10.893 22.270 -35.275 1.00 94.31 816 ASN A O 1
ATOM 6281 N N . PRO A 1 817 ? 9.847 22.414 -37.251 1.00 90.75 817 PRO A N 1
ATOM 6282 C CA . PRO A 1 817 ? 9.760 20.963 -37.437 1.00 90.75 817 PRO A CA 1
ATOM 6283 C C . PRO A 1 817 ? 11.122 20.273 -37.607 1.00 90.75 817 PRO A C 1
ATOM 6285 O O . PRO A 1 817 ? 11.198 19.053 -37.500 1.00 90.75 817 PRO A O 1
ATOM 6288 N N . ASN A 1 818 ? 12.187 21.032 -37.887 1.00 92.12 818 ASN A N 1
ATOM 6289 C CA . ASN A 1 818 ? 13.548 20.518 -38.065 1.00 92.12 818 ASN A CA 1
ATOM 6290 C C . ASN A 1 818 ? 14.446 20.798 -36.847 1.00 92.12 818 ASN A C 1
ATOM 6292 O O . ASN A 1 818 ? 15.671 20.796 -36.976 1.00 92.12 818 ASN A O 1
ATOM 6296 N N . GLY A 1 819 ? 13.847 21.117 -35.697 1.00 88.50 819 GLY A N 1
ATOM 6297 C CA . GLY A 1 819 ? 14.578 21.407 -34.470 1.00 88.50 819 GLY A CA 1
ATOM 6298 C C . GLY A 1 819 ? 15.222 20.171 -33.830 1.00 88.50 819 GLY A C 1
ATOM 6299 O O . GLY A 1 819 ? 15.185 19.059 -34.354 1.00 88.50 819 GLY A O 1
ATOM 6300 N N . ASN A 1 820 ? 15.831 20.378 -32.665 1.00 89.12 820 ASN A N 1
ATOM 6301 C CA . ASN A 1 820 ? 16.591 19.359 -31.931 1.00 89.12 820 ASN A CA 1
ATOM 6302 C C . ASN A 1 820 ? 15.736 18.290 -31.221 1.00 89.12 820 ASN A C 1
ATOM 6304 O O . ASN A 1 820 ? 16.296 17.306 -30.743 1.00 89.12 820 ASN A O 1
ATOM 6308 N N . ASP A 1 821 ? 14.418 18.475 -31.135 1.00 90.00 821 ASP A N 1
ATOM 6309 C CA . ASP A 1 821 ? 13.489 17.559 -30.473 1.00 90.00 821 ASP A CA 1
ATOM 6310 C C . ASP A 1 821 ? 12.252 17.325 -31.358 1.00 90.00 821 ASP A C 1
ATOM 6312 O O . ASP A 1 821 ? 11.730 18.278 -31.946 1.00 90.00 821 ASP A O 1
ATOM 6316 N N . PRO A 1 822 ? 11.754 16.077 -31.451 1.00 81.56 822 PRO A N 1
ATOM 6317 C CA . PRO A 1 822 ? 10.653 15.719 -32.340 1.00 81.56 822 PRO A CA 1
ATOM 6318 C C . PRO A 1 822 ? 9.279 16.253 -31.913 1.00 81.56 822 PRO A C 1
ATOM 6320 O O . PRO A 1 822 ? 8.326 16.049 -32.653 1.00 81.56 822 PRO A O 1
ATOM 6323 N N . LYS A 1 823 ? 9.126 16.889 -30.744 1.00 84.69 823 LYS A N 1
ATOM 6324 C CA . LYS A 1 823 ? 7.854 17.479 -30.276 1.00 84.69 823 LYS A CA 1
ATOM 6325 C C . LYS A 1 823 ? 8.010 18.870 -29.665 1.00 84.69 823 LYS A C 1
ATOM 6327 O O . LYS A 1 823 ? 7.078 19.672 -29.739 1.00 84.69 823 LYS A O 1
ATOM 6332 N N . PHE A 1 824 ? 9.148 19.145 -29.046 1.00 91.31 824 PHE A N 1
ATOM 6333 C CA . PHE A 1 824 ? 9.397 20.284 -28.173 1.00 91.31 824 PHE A CA 1
ATOM 6334 C C . PHE A 1 824 ? 10.752 20.948 -28.467 1.00 91.31 824 PHE A C 1
ATOM 6336 O O . PHE A 1 824 ? 11.536 21.147 -27.535 1.00 91.31 824 PHE A O 1
ATOM 6343 N N . PRO A 1 825 ? 11.047 21.321 -29.724 1.00 93.50 825 PRO A N 1
ATOM 6344 C CA . PRO A 1 825 ? 12.356 21.841 -30.095 1.00 93.50 825 PRO A CA 1
ATOM 6345 C C . PRO A 1 825 ? 12.710 23.126 -29.331 1.00 93.50 825 PRO A C 1
ATOM 6347 O O . PRO A 1 825 ? 11.855 23.979 -29.048 1.00 93.50 825 PRO A O 1
ATOM 6350 N N . THR A 1 826 ? 13.986 23.248 -28.972 1.00 95.31 826 THR A N 1
ATOM 6351 C CA . THR A 1 826 ? 14.552 24.358 -28.199 1.00 95.31 826 THR A CA 1
ATOM 6352 C C . THR A 1 826 ? 15.829 24.903 -28.826 1.00 95.31 826 THR A C 1
ATOM 6354 O O . THR A 1 826 ? 16.572 24.200 -29.509 1.00 95.31 826 THR A O 1
ATOM 6357 N N . LEU A 1 827 ? 16.104 26.174 -28.549 1.00 92.94 827 LEU A N 1
ATOM 6358 C CA . LEU A 1 827 ? 17.383 26.816 -28.826 1.00 92.94 827 LEU A CA 1
ATOM 6359 C C . LEU A 1 827 ? 18.378 26.563 -27.674 1.00 92.94 827 LEU A C 1
ATOM 6361 O O . LEU A 1 827 ? 17.967 26.180 -26.575 1.00 92.94 827 LEU A O 1
ATOM 6365 N N . PRO A 1 828 ? 19.691 26.809 -27.874 1.00 91.12 828 PRO A N 1
ATOM 6366 C CA . PRO A 1 828 ? 20.705 26.615 -26.830 1.00 91.12 828 PRO A CA 1
ATOM 6367 C C . PRO A 1 828 ? 20.471 27.401 -25.529 1.00 91.12 828 PRO A C 1
ATOM 6369 O O . PRO A 1 828 ? 21.001 27.025 -24.489 1.00 91.12 828 PRO A O 1
ATOM 6372 N N . ASP A 1 829 ? 19.690 28.483 -25.570 1.00 89.88 829 ASP A N 1
ATOM 6373 C CA . ASP A 1 829 ? 19.324 29.291 -24.398 1.00 89.88 829 ASP A CA 1
ATOM 6374 C C . ASP A 1 829 ? 18.109 28.741 -23.620 1.00 89.88 829 ASP A C 1
ATOM 6376 O O . ASP A 1 829 ? 17.680 29.336 -22.630 1.00 89.88 829 ASP A O 1
ATOM 6380 N N . GLY A 1 830 ? 17.547 27.611 -24.061 1.00 86.12 830 GLY A N 1
ATOM 6381 C CA . GLY A 1 830 ? 16.382 26.961 -23.463 1.00 86.12 830 GLY A CA 1
ATOM 6382 C C . GLY A 1 830 ? 15.031 27.543 -23.891 1.00 86.12 830 GLY A C 1
ATOM 6383 O O . GLY A 1 830 ? 13.995 27.056 -23.431 1.00 86.12 830 GLY A O 1
ATOM 6384 N N . SER A 1 831 ? 15.000 28.561 -24.758 1.00 92.38 831 SER A N 1
ATOM 6385 C CA . SER A 1 831 ? 13.761 29.045 -25.378 1.00 92.38 831 SER A CA 1
ATOM 6386 C C . SER A 1 831 ? 13.265 28.086 -26.467 1.00 92.38 831 SER A C 1
ATOM 6388 O O . SER A 1 831 ? 14.001 27.213 -26.931 1.00 92.38 831 SER A O 1
ATOM 6390 N N . ARG A 1 832 ? 11.989 28.194 -26.852 1.00 94.69 832 ARG A N 1
ATOM 6391 C CA . ARG A 1 832 ? 11.407 27.363 -27.912 1.00 94.69 832 ARG A CA 1
ATOM 6392 C C . ARG A 1 832 ? 11.945 27.779 -29.270 1.00 94.69 832 ARG A C 1
ATOM 6394 O O . ARG A 1 832 ? 12.004 28.966 -29.578 1.00 94.69 832 ARG A O 1
ATOM 6401 N N . ASP A 1 833 ? 12.273 26.787 -30.087 1.00 95.50 833 ASP A N 1
ATOM 6402 C CA . ASP A 1 833 ? 12.649 27.013 -31.477 1.00 95.50 833 ASP A CA 1
ATOM 6403 C C . ASP A 1 833 ? 11.377 27.245 -32.310 1.00 95.50 833 ASP A C 1
ATOM 6405 O O . ASP A 1 833 ? 10.616 26.315 -32.595 1.00 95.50 833 ASP A O 1
ATOM 6409 N N . ILE A 1 834 ? 11.093 28.516 -32.603 1.00 95.50 834 ILE A N 1
ATOM 6410 C CA . ILE A 1 834 ? 9.879 28.972 -33.291 1.00 95.50 834 ILE A CA 1
ATOM 6411 C C . ILE A 1 834 ? 10.120 29.019 -34.801 1.00 95.50 834 ILE A C 1
ATOM 6413 O O . ILE A 1 834 ? 11.115 29.574 -35.263 1.00 95.50 834 ILE A O 1
ATOM 6417 N N . ASP A 1 835 ? 9.153 28.543 -35.583 1.00 94.38 835 ASP A N 1
ATOM 6418 C CA . ASP A 1 835 ? 9.122 28.787 -37.026 1.00 94.38 835 ASP A CA 1
ATOM 6419 C C . ASP A 1 835 ? 8.734 30.249 -37.295 1.00 94.38 835 ASP A C 1
ATOM 6421 O O . ASP A 1 835 ? 7.557 30.616 -37.288 1.00 94.38 835 ASP A O 1
ATOM 6425 N N . SER A 1 836 ? 9.738 31.098 -37.521 1.00 89.94 836 SER A N 1
ATOM 6426 C CA . SER A 1 836 ? 9.558 32.542 -37.715 1.00 89.94 836 SER A CA 1
ATOM 6427 C C . SER A 1 836 ? 8.774 32.914 -38.976 1.00 89.94 836 SER A C 1
ATOM 6429 O O . SER A 1 836 ? 8.234 34.018 -39.056 1.00 89.94 836 SER A O 1
ATOM 6431 N N . ASP A 1 837 ? 8.695 32.015 -39.960 1.00 93.62 837 ASP A N 1
ATOM 6432 C CA . ASP A 1 837 ? 8.016 32.260 -41.235 1.00 93.62 837 ASP A CA 1
ATOM 6433 C C . ASP A 1 837 ? 6.537 31.842 -41.205 1.00 93.62 837 ASP A C 1
ATOM 6435 O O . ASP A 1 837 ? 5.783 32.091 -42.162 1.00 93.62 837 ASP A O 1
ATOM 6439 N N . TRP A 1 838 ? 6.092 31.215 -40.114 1.00 95.88 838 TRP A N 1
ATOM 6440 C CA . TRP A 1 838 ? 4.735 30.716 -39.936 1.00 95.88 838 TRP A CA 1
ATOM 6441 C C . TRP A 1 838 ? 4.042 31.357 -38.730 1.00 95.88 838 TRP A C 1
ATOM 6443 O O . TRP A 1 838 ? 4.671 31.796 -37.777 1.00 95.88 838 TRP A O 1
ATOM 6453 N N . ASN A 1 839 ? 2.713 31.449 -38.770 1.00 94.81 839 ASN A N 1
ATOM 6454 C CA . ASN A 1 839 ? 1.914 31.950 -37.651 1.00 94.81 839 ASN A CA 1
ATOM 6455 C C . ASN A 1 839 ? 0.566 31.222 -37.584 1.00 94.81 839 ASN A C 1
ATOM 6457 O O . ASN A 1 839 ? 0.187 30.507 -38.513 1.00 94.81 839 ASN A O 1
ATOM 6461 N N . PHE A 1 840 ? -0.167 31.411 -36.488 1.00 95.81 840 PHE A N 1
ATOM 6462 C CA . PHE A 1 840 ? -1.438 30.718 -36.269 1.00 95.81 840 PHE A CA 1
ATOM 6463 C C . PHE A 1 840 ? -2.521 31.084 -37.305 1.00 95.81 840 PHE A C 1
ATOM 6465 O O . PHE A 1 840 ? -3.361 30.246 -37.610 1.00 95.81 840 PHE A O 1
ATOM 6472 N N . ILE A 1 841 ? -2.481 32.273 -37.924 1.00 97.56 841 ILE A N 1
ATOM 6473 C CA . ILE A 1 841 ? -3.410 32.649 -39.009 1.00 97.56 841 ILE A CA 1
ATOM 6474 C C . ILE A 1 841 ? -3.155 31.792 -40.259 1.00 97.56 841 ILE A C 1
ATOM 6476 O O . ILE A 1 841 ? -4.098 31.283 -40.863 1.00 97.56 841 ILE A O 1
ATOM 6480 N N . LYS A 1 842 ? -1.885 31.572 -40.629 1.00 97.38 842 LYS A N 1
ATOM 6481 C CA . LYS A 1 842 ? -1.518 30.666 -41.734 1.00 97.38 842 LYS A CA 1
ATOM 6482 C C . LYS A 1 842 ? -1.884 29.215 -41.417 1.00 97.38 842 LYS A C 1
ATOM 6484 O O . LYS A 1 842 ? -2.371 28.505 -42.295 1.00 97.38 842 LYS A O 1
ATOM 6489 N N . THR A 1 843 ? -1.703 28.779 -40.167 1.00 97.75 843 THR A N 1
ATOM 6490 C CA . THR A 1 843 ? -2.170 27.455 -39.722 1.00 97.75 843 THR A CA 1
ATOM 6491 C C . THR A 1 843 ? -3.684 27.330 -39.888 1.00 97.75 843 THR A C 1
ATOM 6493 O O . THR A 1 843 ? -4.150 26.347 -40.456 1.00 97.75 843 THR A O 1
ATOM 6496 N N . TRP A 1 844 ? -4.458 28.341 -39.477 1.00 98.31 844 TRP A N 1
ATOM 6497 C CA . TRP A 1 844 ? -5.911 28.347 -39.657 1.00 98.31 844 TRP A CA 1
ATOM 6498 C C . TRP A 1 844 ? -6.317 28.319 -41.132 1.00 98.31 844 TRP A C 1
ATOM 6500 O O . TRP A 1 844 ? -7.215 27.576 -41.516 1.00 98.31 844 TRP A O 1
ATOM 6510 N N . GLU A 1 845 ? -5.636 29.074 -41.997 1.00 97.06 845 GLU A N 1
ATOM 6511 C CA . GLU A 1 845 ? -5.854 29.017 -43.448 1.00 97.06 845 GLU A CA 1
ATOM 6512 C C . GLU A 1 845 ? -5.641 27.603 -44.016 1.00 97.06 845 GLU A C 1
ATOM 6514 O O . GLU A 1 845 ? -6.383 27.172 -44.900 1.00 97.06 845 GLU A O 1
ATOM 6519 N N . SER A 1 846 ? -4.651 26.869 -43.501 1.00 96.56 846 SER A N 1
ATOM 6520 C CA . SER A 1 846 ? -4.414 25.466 -43.856 1.00 96.56 846 SER A CA 1
ATOM 6521 C C . SER A 1 846 ? -5.528 24.551 -43.333 1.00 96.56 846 SER A C 1
ATOM 6523 O O . SER A 1 846 ? -6.090 23.763 -44.091 1.00 96.56 846 SER A O 1
ATOM 6525 N N . MET A 1 847 ? -5.923 24.708 -42.066 1.00 98.06 847 MET A N 1
ATOM 6526 C CA . MET A 1 847 ? -6.970 23.893 -41.440 1.00 98.06 847 MET A CA 1
ATOM 6527 C C . MET A 1 847 ? -8.343 24.057 -42.107 1.00 98.06 847 MET A C 1
ATOM 6529 O O . MET A 1 847 ? -9.076 23.083 -42.258 1.00 98.06 847 MET A O 1
ATOM 6533 N N . GLN A 1 848 ? -8.686 25.258 -42.575 1.00 97.06 848 GLN A N 1
ATOM 6534 C CA . GLN A 1 848 ? -9.938 25.515 -43.306 1.00 97.06 848 GLN A CA 1
ATOM 6535 C C . GLN A 1 848 ? -10.038 24.745 -44.633 1.00 97.06 848 GLN A C 1
ATOM 6537 O O . GLN A 1 848 ? -11.137 24.534 -45.142 1.00 97.06 848 GLN A O 1
ATOM 6542 N N . LYS A 1 849 ? -8.900 24.315 -45.195 1.00 96.56 849 LYS A N 1
ATOM 6543 C CA . LYS A 1 849 ? -8.819 23.547 -46.448 1.00 96.56 849 LYS A CA 1
ATOM 6544 C C . LYS A 1 849 ? -8.865 22.031 -46.222 1.00 96.56 849 LYS A C 1
ATOM 6546 O O . LYS A 1 849 ? -8.804 21.289 -47.201 1.00 96.56 849 LYS A O 1
ATOM 6551 N N . LEU A 1 850 ? -8.944 21.570 -44.970 1.00 97.50 850 LEU A N 1
ATOM 6552 C CA . LEU A 1 850 ? -9.029 20.145 -44.649 1.00 97.50 850 LEU A CA 1
ATOM 6553 C C . LEU A 1 850 ? -10.302 19.519 -45.227 1.00 97.50 850 LEU A C 1
ATOM 6555 O O . LEU A 1 850 ? -11.354 20.155 -45.318 1.00 97.50 850 LEU A O 1
ATOM 6559 N N . ASP A 1 851 ? -10.196 18.242 -45.585 1.00 95.44 851 ASP A N 1
ATOM 6560 C CA . ASP A 1 851 ? -11.329 17.450 -46.047 1.00 95.44 851 ASP A CA 1
ATOM 6561 C C . ASP A 1 851 ? -12.370 17.317 -44.923 1.00 95.44 851 ASP A C 1
ATOM 6563 O O . ASP A 1 851 ? -12.123 16.688 -43.890 1.00 95.44 851 ASP A O 1
ATOM 6567 N N . LYS A 1 852 ? -13.554 17.900 -45.136 1.00 94.25 852 LYS A N 1
ATOM 6568 C CA . LYS A 1 852 ? -14.653 17.891 -44.159 1.00 94.25 852 LYS A CA 1
ATOM 6569 C C . LYS A 1 852 ? -15.216 16.484 -43.912 1.00 94.25 852 LYS A C 1
ATOM 6571 O O . LYS A 1 852 ? -15.913 16.280 -42.922 1.00 94.25 852 LYS A O 1
ATOM 6576 N N . SER A 1 853 ? -14.913 15.509 -44.778 1.00 95.62 853 SER A N 1
ATOM 6577 C CA . SER A 1 853 ? -15.228 14.099 -44.522 1.00 95.62 853 SER A CA 1
ATOM 6578 C C . SER A 1 853 ? -14.323 13.474 -43.455 1.00 95.62 853 SER A C 1
ATOM 6580 O O . SER A 1 853 ? -14.763 12.546 -42.783 1.00 95.62 853 SER A O 1
ATOM 6582 N N . LYS A 1 854 ? -13.114 14.018 -43.248 1.00 97.56 854 LYS A N 1
ATOM 6583 C CA . LYS A 1 854 ? -12.120 13.564 -42.260 1.00 97.56 854 LYS A CA 1
ATOM 6584 C C . LYS A 1 854 ? -12.141 14.376 -40.962 1.00 97.56 854 LYS A C 1
ATOM 6586 O O . LYS A 1 854 ? -11.971 13.812 -39.886 1.00 97.56 854 LYS A O 1
ATOM 6591 N N . ALA A 1 855 ? -12.368 15.686 -41.047 1.00 97.94 855 ALA A N 1
ATOM 6592 C CA . ALA A 1 855 ? -12.571 16.564 -39.893 1.00 97.94 855 ALA A CA 1
ATOM 6593 C C . ALA A 1 855 ? -13.873 17.351 -40.069 1.00 97.94 855 ALA A C 1
ATOM 6595 O O . ALA A 1 855 ? -13.930 18.314 -40.837 1.00 97.94 855 ALA A O 1
ATOM 6596 N N . ARG A 1 856 ? -14.929 16.934 -39.360 1.00 97.25 856 ARG A N 1
ATOM 6597 C CA . ARG A 1 856 ? -16.276 17.510 -39.531 1.00 97.25 856 ARG A CA 1
ATOM 6598 C C . ARG A 1 856 ? -16.337 18.976 -39.107 1.00 97.25 856 ARG A C 1
ATOM 6600 O O . ARG A 1 856 ? -16.963 19.788 -39.787 1.00 97.25 856 ARG A O 1
ATOM 6607 N N . ALA A 1 857 ? -15.652 19.309 -38.019 1.00 97.94 857 ALA A N 1
ATOM 6608 C CA . ALA A 1 857 ? -15.459 20.667 -37.542 1.00 97.94 857 ALA A CA 1
ATOM 6609 C C . ALA A 1 857 ? -13.981 20.936 -37.236 1.00 97.94 857 ALA A C 1
ATOM 6611 O O . ALA A 1 857 ? -13.206 20.026 -36.932 1.00 97.94 857 ALA A O 1
ATOM 6612 N N . ILE A 1 858 ? -13.603 22.211 -37.295 1.00 98.56 858 ILE A N 1
ATOM 6613 C CA . ILE A 1 858 ? -12.285 22.691 -36.884 1.00 98.56 858 ILE A CA 1
ATOM 6614 C C . ILE A 1 858 ? -12.437 23.782 -35.833 1.00 98.56 858 ILE A C 1
ATOM 6616 O O . ILE A 1 858 ? -13.399 24.553 -35.852 1.00 98.56 858 ILE A O 1
ATOM 6620 N N . GLY A 1 859 ? -11.479 23.860 -34.922 1.00 98.44 859 GLY A N 1
ATOM 6621 C CA . GLY A 1 859 ? -11.479 24.856 -33.860 1.00 98.44 859 GLY A CA 1
ATOM 6622 C C . GLY A 1 859 ? -10.076 25.185 -33.377 1.00 98.44 859 GLY A C 1
ATOM 6623 O O . GLY A 1 859 ? -9.071 24.799 -33.978 1.00 98.44 859 GLY A O 1
ATOM 6624 N N . VAL A 1 860 ? -10.008 25.909 -32.273 1.00 98.50 860 VAL A N 1
ATOM 6625 C CA . VAL A 1 860 ? -8.756 26.347 -31.663 1.00 98.50 860 VAL A CA 1
ATOM 6626 C C . VAL A 1 860 ? -8.690 25.926 -30.198 1.00 98.50 860 VAL A C 1
ATOM 6628 O O . VAL A 1 860 ? -9.694 25.569 -29.589 1.00 98.50 860 VAL A O 1
ATOM 6631 N N . SER A 1 861 ? -7.492 25.926 -29.631 1.00 97.69 861 SER A N 1
ATOM 6632 C CA . SER A 1 861 ? -7.256 25.657 -28.218 1.00 97.69 861 SER A CA 1
ATOM 6633 C C . SER A 1 861 ? -6.220 26.641 -27.694 1.00 97.69 861 SER A C 1
ATOM 6635 O O . SER A 1 861 ? -5.256 26.973 -28.389 1.00 97.69 861 SER A O 1
ATOM 6637 N N . ASN A 1 862 ? -6.404 27.101 -26.458 1.00 96.75 862 ASN A N 1
ATOM 6638 C CA . ASN A 1 862 ? -5.522 28.057 -25.784 1.00 96.75 862 ASN A CA 1
ATOM 6639 C C . ASN A 1 862 ? -5.450 29.441 -26.453 1.00 96.75 862 ASN A C 1
ATOM 6641 O O . ASN A 1 862 ? -4.404 30.091 -26.425 1.00 96.75 862 ASN A O 1
ATOM 6645 N N . PHE A 1 863 ? -6.547 29.909 -27.057 1.00 97.06 863 PHE A N 1
ATOM 6646 C CA . PHE A 1 863 ? -6.624 31.264 -27.611 1.00 97.06 863 PHE A CA 1
ATOM 6647 C C . PHE A 1 863 ? -7.195 32.245 -26.580 1.00 97.06 863 PHE A C 1
ATOM 6649 O O . PHE A 1 863 ? -8.257 32.002 -26.004 1.00 97.06 863 PHE A O 1
ATOM 6656 N N . SER A 1 864 ? -6.496 33.367 -26.383 1.00 95.31 864 SER A N 1
ATOM 6657 C CA . SER A 1 864 ? -6.967 34.534 -25.628 1.00 95.31 864 SER A CA 1
ATOM 6658 C C . SER A 1 864 ? -7.986 35.353 -26.432 1.00 95.31 864 SER A C 1
ATOM 6660 O O . SER A 1 864 ? -8.119 35.178 -27.647 1.00 95.31 864 SER A O 1
ATOM 6662 N N . VAL A 1 865 ? -8.666 36.300 -25.772 1.00 96.19 865 VAL A N 1
ATOM 6663 C CA . VAL A 1 865 ? -9.591 37.258 -26.415 1.00 96.19 865 VAL A CA 1
ATOM 6664 C C . VAL A 1 865 ? -8.911 37.948 -27.595 1.00 96.19 865 VAL A C 1
ATOM 6666 O O . VAL A 1 865 ? -9.440 37.968 -28.706 1.00 96.19 865 VAL A O 1
ATOM 6669 N N . LYS A 1 866 ? -7.694 38.449 -27.370 1.00 95.69 866 LYS A N 1
ATOM 6670 C CA . LYS A 1 866 ? -6.913 39.138 -28.392 1.00 95.69 866 LYS A CA 1
ATOM 6671 C C . LYS A 1 866 ? -6.607 38.233 -29.583 1.00 95.69 866 LYS A C 1
ATOM 6673 O O . LYS A 1 866 ? -6.801 38.648 -30.720 1.00 95.69 866 LYS A O 1
ATOM 6678 N N . ARG A 1 867 ? -6.201 36.982 -29.353 1.00 95.44 867 ARG A N 1
ATOM 6679 C CA . ARG A 1 867 ? -5.903 36.038 -30.444 1.00 95.44 867 ARG A CA 1
ATOM 6680 C C . ARG A 1 867 ? -7.144 35.618 -31.227 1.00 95.44 867 ARG A C 1
ATOM 6682 O O . ARG A 1 867 ? -7.045 35.449 -32.439 1.00 95.44 867 ARG A O 1
ATOM 6689 N N . ILE A 1 868 ? -8.299 35.470 -30.572 1.00 97.06 868 ILE A N 1
ATOM 6690 C CA . ILE A 1 868 ? -9.578 35.243 -31.265 1.00 97.06 868 ILE A CA 1
ATOM 6691 C C . ILE A 1 868 ? -9.893 36.429 -32.183 1.00 97.06 868 ILE A C 1
ATOM 6693 O O . ILE A 1 868 ? -10.180 36.231 -33.361 1.00 97.06 868 ILE A O 1
ATOM 6697 N N . GLN A 1 869 ? -9.767 37.659 -31.683 1.00 96.12 869 GLN A N 1
ATOM 6698 C CA . GLN A 1 869 ? -10.013 38.867 -32.475 1.00 96.12 869 GLN A CA 1
ATOM 6699 C C . GLN A 1 869 ? -9.032 39.008 -33.644 1.00 96.12 869 GLN A C 1
ATOM 6701 O O . GLN A 1 869 ? -9.454 39.289 -34.764 1.00 96.12 869 GLN A O 1
ATOM 6706 N N . GLU A 1 870 ? -7.740 38.761 -33.416 1.00 96.50 870 GLU A N 1
ATOM 6707 C CA . GLU A 1 870 ? -6.716 38.756 -34.467 1.00 96.50 870 GLU A CA 1
ATOM 6708 C C . GLU A 1 870 ? -7.006 37.700 -35.539 1.00 96.50 870 GLU A C 1
ATOM 6710 O O . GLU A 1 870 ? -6.875 37.980 -36.732 1.00 96.50 870 GLU A O 1
ATOM 6715 N N . LEU A 1 871 ? -7.432 36.499 -35.130 1.00 97.56 871 LEU A N 1
ATOM 6716 C CA . LEU A 1 871 ? -7.786 35.429 -36.055 1.00 97.56 871 LEU A CA 1
ATOM 6717 C C . LEU A 1 871 ? -8.994 35.812 -36.914 1.00 97.56 871 LEU A C 1
ATOM 6719 O O . LEU A 1 871 ? -8.938 35.663 -38.132 1.00 97.56 871 LEU A O 1
ATOM 6723 N N . LEU A 1 872 ? -10.068 36.315 -36.303 1.00 97.31 872 LEU A N 1
ATOM 6724 C CA . LEU A 1 872 ? -11.303 36.676 -37.006 1.00 97.31 872 LEU A CA 1
ATOM 6725 C C . LEU A 1 872 ? -11.148 37.924 -37.887 1.00 97.31 872 LEU A C 1
ATOM 6727 O O . LEU A 1 872 ? -11.813 38.034 -38.912 1.00 97.31 872 LEU A O 1
ATOM 6731 N N . ALA A 1 873 ? -10.257 38.850 -37.524 1.00 97.44 873 ALA A N 1
ATOM 6732 C CA . ALA A 1 873 ? -9.961 40.035 -38.327 1.00 97.44 873 ALA A CA 1
ATOM 6733 C C . ALA A 1 873 ? -9.094 39.731 -39.564 1.00 97.44 873 ALA A C 1
ATOM 6735 O O . ALA A 1 873 ? -9.006 40.560 -40.475 1.00 97.44 873 ALA A O 1
ATOM 6736 N N . ALA A 1 874 ? -8.430 38.572 -39.609 1.00 97.25 874 ALA A N 1
ATOM 6737 C CA . ALA A 1 874 ? -7.557 38.214 -40.715 1.00 97.25 874 ALA A CA 1
ATOM 6738 C C . ALA A 1 874 ? -8.362 37.986 -42.014 1.00 97.25 874 ALA A C 1
ATOM 6740 O O . ALA A 1 874 ? -9.277 37.164 -42.026 1.00 97.25 874 ALA A O 1
ATOM 6741 N N . PRO A 1 875 ? -7.990 38.607 -43.155 1.00 95.19 875 PRO A N 1
ATOM 6742 C CA . PRO A 1 875 ? -8.720 38.447 -44.421 1.00 95.19 875 PRO A CA 1
ATOM 6743 C C . PRO A 1 875 ? -8.778 37.009 -44.961 1.00 95.19 875 PRO A C 1
ATOM 6745 O O . PRO A 1 875 ? -9.586 36.698 -45.835 1.00 95.19 875 PRO A O 1
ATOM 6748 N N . THR A 1 876 ? -7.883 36.139 -44.489 1.00 96.25 876 THR A N 1
ATOM 6749 C CA . THR A 1 876 ? -7.807 34.719 -44.857 1.00 96.25 876 THR A CA 1
ATOM 6750 C C . THR A 1 876 ? -8.718 33.825 -44.011 1.00 96.25 876 THR A C 1
ATOM 6752 O O . THR A 1 876 ? -8.906 32.655 -44.354 1.00 96.25 876 THR A O 1
ATOM 6755 N N . THR A 1 877 ? -9.304 34.350 -42.934 1.00 96.38 877 THR A N 1
ATOM 6756 C CA . THR A 1 877 ? -10.253 33.634 -42.078 1.00 96.38 877 THR A CA 1
ATOM 6757 C C . THR A 1 877 ? -11.653 33.733 -42.672 1.00 96.38 877 THR A C 1
ATOM 6759 O O . THR A 1 877 ? -12.235 34.811 -42.757 1.00 96.38 877 THR A O 1
ATOM 6762 N N . LYS A 1 878 ? -12.181 32.594 -43.121 1.00 95.44 878 LYS A N 1
ATOM 6763 C CA . LYS A 1 878 ? -13.513 32.454 -43.726 1.00 95.44 878 LYS A CA 1
ATOM 6764 C C . LYS A 1 878 ? -14.458 31.662 -42.828 1.00 95.44 878 LYS A C 1
ATOM 6766 O O . LYS A 1 878 ? -15.620 32.032 -42.702 1.00 95.44 878 LYS A O 1
ATOM 6771 N N . ASP A 1 879 ? -13.942 30.608 -42.203 1.00 94.50 879 ASP A N 1
ATOM 6772 C CA . ASP A 1 879 ? -14.658 29.796 -41.229 1.00 94.50 879 ASP A CA 1
ATOM 6773 C C . ASP A 1 879 ? -14.377 30.337 -39.822 1.00 94.50 879 ASP A C 1
ATOM 6775 O O . ASP A 1 879 ? -13.221 30.551 -39.437 1.00 94.50 879 ASP A O 1
ATOM 6779 N N . VAL A 1 880 ? -15.442 30.523 -39.045 1.00 97.31 880 VAL A N 1
ATOM 6780 C CA . VAL A 1 880 ? -15.356 30.805 -37.609 1.00 97.31 880 VAL A CA 1
ATOM 6781 C C . VAL A 1 880 ? -15.009 29.501 -36.874 1.00 97.31 880 VAL A C 1
ATOM 6783 O O . VAL A 1 880 ? -15.604 28.468 -37.196 1.00 97.31 880 VAL A O 1
ATOM 6786 N N . PRO A 1 881 ? -14.064 29.500 -35.911 1.00 98.31 881 PRO A N 1
ATOM 6787 C CA . PRO A 1 881 ? -13.759 28.308 -35.124 1.00 98.31 881 PRO A CA 1
ATOM 6788 C C . PRO A 1 881 ? -15.002 27.737 -34.439 1.00 98.31 881 PRO A C 1
ATOM 6790 O O . PRO A 1 881 ? -15.722 28.465 -33.767 1.00 98.31 881 PRO A O 1
ATOM 6793 N N . ALA A 1 882 ? -15.243 26.430 -34.565 1.00 98.12 882 ALA A N 1
ATOM 6794 C CA . ALA A 1 882 ? -16.402 25.799 -33.929 1.00 98.12 882 ALA A CA 1
ATOM 6795 C C . ALA A 1 882 ? -16.294 25.804 -32.395 1.00 98.12 882 ALA A C 1
ATOM 6797 O O . ALA A 1 882 ? -17.301 25.929 -31.698 1.00 98.12 882 ALA A O 1
ATOM 6798 N N . ALA A 1 883 ? -15.067 25.690 -31.881 1.00 98.19 883 ALA A N 1
ATOM 6799 C CA . ALA A 1 883 ? -14.785 25.718 -30.456 1.00 98.19 883 ALA A CA 1
ATOM 6800 C C . ALA A 1 883 ? -13.445 26.395 -30.134 1.00 98.19 883 ALA A C 1
ATOM 6802 O O . ALA A 1 883 ? -12.531 26.410 -30.966 1.00 98.19 883 ALA A O 1
ATOM 6803 N N . ASN A 1 884 ? -13.338 26.913 -28.909 1.00 98.38 884 ASN A N 1
ATOM 6804 C CA . ASN A 1 884 ? -12.095 27.296 -28.248 1.00 98.38 884 ASN A CA 1
ATOM 6805 C C . ASN A 1 884 ? -11.947 26.489 -26.949 1.00 98.38 884 ASN A C 1
ATOM 6807 O O . ASN A 1 884 ? -12.685 26.711 -25.987 1.00 98.38 884 ASN A O 1
ATOM 6811 N N . GLN A 1 885 ? -11.001 25.554 -26.923 1.00 98.06 885 GLN A N 1
ATOM 6812 C CA . GLN A 1 885 ? -10.726 24.729 -25.747 1.00 98.06 885 GLN A CA 1
ATOM 6813 C C . GLN A 1 885 ? -9.688 25.413 -24.834 1.00 98.06 885 GLN A C 1
ATOM 6815 O O . GLN A 1 885 ? -8.584 25.737 -25.273 1.00 98.06 885 GLN A O 1
ATOM 6820 N N . VAL A 1 886 ? -10.024 25.671 -23.566 1.00 96.56 886 VAL A N 1
ATOM 6821 C CA . VAL A 1 886 ? -9.196 26.448 -22.618 1.00 96.56 886 VAL A CA 1
ATOM 6822 C C . VAL A 1 886 ? -9.305 25.940 -21.175 1.00 96.56 886 VAL A C 1
ATOM 6824 O O . VAL A 1 886 ? -10.283 25.302 -20.796 1.00 96.56 886 VAL A O 1
ATOM 6827 N N . GLU A 1 887 ? -8.301 26.248 -20.348 1.00 94.94 887 GLU A N 1
ATOM 6828 C CA . GLU A 1 887 ? -8.337 25.949 -18.910 1.00 94.94 887 GLU A CA 1
ATOM 6829 C C . GLU A 1 887 ? -9.408 26.790 -18.215 1.00 94.94 887 GLU A C 1
ATOM 6831 O O . GLU A 1 887 ? -9.318 28.019 -18.219 1.00 94.94 887 GLU A O 1
ATOM 6836 N N . LEU A 1 888 ? -10.405 26.157 -17.600 1.00 94.06 888 LEU A N 1
ATOM 6837 C CA . LEU A 1 888 ? -11.495 26.864 -16.926 1.00 94.06 888 LEU A CA 1
ATOM 6838 C C . LEU A 1 888 ? -11.926 26.140 -15.662 1.00 94.06 888 LEU A C 1
ATOM 6840 O O . LEU A 1 888 ? -12.292 24.972 -15.697 1.00 94.06 888 LEU A O 1
ATOM 6844 N N . HIS A 1 889 ? -11.927 26.873 -14.555 1.00 94.88 889 HIS A N 1
ATOM 6845 C CA . HIS A 1 889 ? -12.374 26.416 -13.240 1.00 94.88 889 HIS A CA 1
ATOM 6846 C C . HIS A 1 889 ? -12.663 27.647 -12.352 1.00 94.88 889 HIS A C 1
ATOM 6848 O O . HIS A 1 889 ? -12.305 28.761 -12.740 1.00 94.88 889 HIS A O 1
ATOM 6854 N N . PRO A 1 890 ? -13.242 27.512 -11.144 1.00 95.44 890 PRO A N 1
ATOM 6855 C CA . PRO A 1 890 ? -13.632 28.663 -10.311 1.00 95.44 890 PRO A CA 1
ATOM 6856 C C . PRO A 1 890 ? -12.511 29.662 -9.958 1.00 95.44 890 PRO A C 1
ATOM 6858 O O . PRO A 1 890 ? -12.761 30.854 -9.792 1.00 95.44 890 PRO A O 1
ATOM 6861 N N . LEU A 1 891 ? -11.253 29.207 -9.878 1.00 94.81 891 LEU A N 1
ATOM 6862 C CA . LEU A 1 891 ? -10.072 30.081 -9.705 1.00 94.81 891 LEU A CA 1
ATOM 6863 C C . LEU A 1 891 ? -9.531 30.712 -11.008 1.00 94.81 891 LEU A C 1
ATOM 6865 O O . LEU A 1 891 ? -8.606 31.520 -10.959 1.00 94.81 891 LEU A O 1
ATOM 6869 N N . LEU A 1 892 ? -10.092 30.363 -12.165 1.00 94.81 892 LEU A N 1
ATOM 6870 C CA . LEU A 1 892 ? -9.758 30.897 -13.487 1.00 94.81 892 LEU A CA 1
ATOM 6871 C C . LEU A 1 892 ? -11.022 30.939 -14.368 1.00 94.81 892 LEU A C 1
ATOM 6873 O O . LEU A 1 892 ? -11.143 30.176 -15.326 1.00 94.81 892 LEU A O 1
ATOM 6877 N N . PRO A 1 893 ? -12.003 31.802 -14.050 1.00 92.56 893 PRO A N 1
ATOM 6878 C CA . PRO A 1 893 ? -13.294 31.782 -14.736 1.00 92.56 893 PRO A CA 1
ATOM 6879 C C . PRO A 1 893 ? -13.257 32.375 -16.151 1.00 92.56 893 PRO A C 1
ATOM 6881 O O . PRO A 1 893 ? -14.082 32.004 -16.979 1.00 92.56 893 PRO A O 1
ATOM 6884 N N . GLN A 1 894 ? -12.317 33.282 -16.444 1.00 92.75 894 GLN A N 1
ATOM 6885 C CA . GLN A 1 894 ? -12.105 33.919 -17.759 1.00 92.75 894 GLN A CA 1
ATOM 6886 C C . GLN A 1 894 ? -13.382 34.476 -18.429 1.00 92.75 894 GLN A C 1
ATOM 6888 O O . GLN A 1 894 ? -13.604 34.266 -19.619 1.00 92.75 894 GLN A O 1
ATOM 6893 N N . LYS A 1 895 ? -14.232 35.199 -17.685 1.00 92.25 895 LYS A N 1
ATOM 6894 C CA . LYS A 1 895 ? -15.536 35.685 -18.181 1.00 92.25 895 LYS A CA 1
ATOM 6895 C C . LYS A 1 895 ? -15.462 36.468 -19.500 1.00 92.25 895 LYS A C 1
ATOM 6897 O O . LYS A 1 895 ? -16.242 36.191 -20.402 1.00 92.25 895 LYS A O 1
ATOM 6902 N N . GLU A 1 896 ? -14.482 37.355 -19.652 1.00 94.06 896 GLU A N 1
ATOM 6903 C CA . GLU A 1 896 ? -14.288 38.129 -20.890 1.00 94.06 896 GLU A CA 1
ATOM 6904 C C . GLU A 1 896 ? -14.055 37.239 -22.122 1.00 94.06 896 GLU A C 1
ATOM 6906 O O . GLU A 1 896 ? -14.531 37.551 -23.212 1.00 94.06 896 GLU A O 1
ATOM 6911 N N . LEU A 1 897 ? -13.363 36.107 -21.949 1.00 95.38 897 LEU A N 1
ATOM 6912 C CA . LEU A 1 897 ? -13.132 35.144 -23.021 1.00 95.38 897 LEU A CA 1
ATOM 6913 C C . LEU A 1 897 ? -14.413 34.404 -23.407 1.00 95.38 897 LEU A C 1
ATOM 6915 O O . LEU A 1 897 ? -14.653 34.214 -24.598 1.00 95.38 897 LEU A O 1
ATOM 6919 N N . LEU A 1 898 ? -15.231 34.005 -22.427 1.00 95.06 898 LEU A N 1
ATOM 6920 C CA . LEU A 1 898 ? -16.522 33.373 -22.705 1.00 95.06 898 LEU A CA 1
ATOM 6921 C C . LEU A 1 898 ? -17.448 34.336 -23.449 1.00 95.06 898 LEU A C 1
ATOM 6923 O O . LEU A 1 898 ? -18.028 33.950 -24.461 1.00 95.06 898 LEU A O 1
ATOM 6927 N N . ASP A 1 899 ? -17.535 35.587 -22.993 1.00 95.38 899 ASP A N 1
ATOM 6928 C CA . ASP A 1 899 ? -18.367 36.609 -23.629 1.00 95.38 899 ASP A CA 1
ATOM 6929 C C . ASP A 1 899 ? -17.898 36.889 -25.066 1.00 95.38 899 ASP A C 1
ATOM 6931 O O . ASP A 1 899 ? -18.720 37.036 -25.971 1.00 95.38 899 ASP A O 1
ATOM 6935 N N . GLU A 1 900 ? -16.583 36.935 -25.310 1.00 96.25 900 GLU A N 1
ATOM 6936 C CA . GLU A 1 900 ? -16.048 37.107 -26.663 1.00 96.25 900 GLU A CA 1
ATOM 6937 C C . GLU A 1 900 ? -16.340 35.901 -27.562 1.00 96.25 900 GLU A C 1
ATOM 6939 O O . GLU A 1 900 ? -16.793 36.083 -28.691 1.00 96.25 900 GLU A O 1
ATOM 6944 N N . CYS A 1 901 ? -16.139 34.674 -27.075 1.00 97.38 901 CYS A N 1
ATOM 6945 C CA . CYS A 1 901 ? -16.447 33.465 -27.843 1.00 97.38 901 CYS A CA 1
ATOM 6946 C C . CYS A 1 901 ? -17.948 33.383 -28.173 1.00 97.38 901 CYS A C 1
ATOM 6948 O O . CYS A 1 901 ? -18.315 33.108 -29.318 1.00 97.38 901 CYS A O 1
ATOM 6950 N N . ALA A 1 902 ? -18.817 33.720 -27.216 1.00 95.38 902 ALA A N 1
ATOM 6951 C CA . ALA A 1 902 ? -20.266 33.714 -27.394 1.00 95.38 902 ALA A CA 1
ATOM 6952 C C . ALA A 1 902 ? -20.744 34.695 -28.481 1.00 95.38 902 ALA A C 1
ATOM 6954 O O . ALA A 1 902 ? -21.617 34.338 -29.272 1.00 95.38 902 ALA A O 1
ATOM 6955 N N . LYS A 1 903 ? -20.150 35.898 -28.591 1.00 96.38 903 LYS A N 1
ATOM 6956 C CA . LYS A 1 903 ? -20.491 36.877 -29.652 1.00 96.38 903 LYS A CA 1
ATOM 6957 C C . LYS A 1 903 ? -20.329 36.312 -31.061 1.00 96.38 903 LYS A C 1
ATOM 6959 O O . LYS A 1 903 ? -21.073 36.697 -31.960 1.00 96.38 903 LYS A O 1
ATOM 6964 N N . HIS A 1 904 ? -19.356 35.422 -31.244 1.00 96.31 904 HIS A N 1
ATOM 6965 C CA . HIS A 1 904 ? -19.027 34.817 -32.535 1.00 96.31 904 HIS A CA 1
ATOM 6966 C C . HIS A 1 904 ? -19.568 33.390 -32.673 1.00 96.31 904 HIS A C 1
ATOM 6968 O O . HIS A 1 904 ? -19.255 32.724 -33.653 1.00 96.31 904 HIS A O 1
ATOM 6974 N N . ASN A 1 905 ? -20.395 32.922 -31.730 1.00 96.06 905 ASN A N 1
ATOM 6975 C CA . ASN A 1 905 ? -20.925 31.556 -31.699 1.00 96.06 905 ASN A CA 1
ATOM 6976 C C . ASN A 1 905 ? -19.823 30.472 -31.668 1.00 96.06 905 ASN A C 1
ATOM 6978 O O . ASN A 1 905 ? -19.947 29.424 -32.301 1.00 96.06 905 ASN A O 1
ATOM 6982 N N . ILE A 1 906 ? -18.736 30.747 -30.940 1.00 98.12 906 ILE A N 1
ATOM 6983 C CA . ILE A 1 906 ? -17.637 29.811 -30.676 1.00 98.12 906 ILE A CA 1
ATOM 6984 C C . ILE A 1 906 ? -17.929 29.107 -29.349 1.00 98.12 906 ILE A C 1
ATOM 6986 O O . ILE A 1 906 ? -18.035 29.764 -28.311 1.00 98.12 906 ILE A O 1
ATOM 6990 N N . LEU A 1 907 ? -18.047 27.778 -29.364 1.00 97.25 907 LEU A N 1
ATOM 6991 C CA . LEU A 1 907 ? -18.283 27.002 -28.147 1.00 97.25 907 LEU A CA 1
ATOM 6992 C C . LEU A 1 907 ? -17.018 26.954 -27.283 1.00 97.25 907 LEU A C 1
ATOM 6994 O O . LEU A 1 907 ? -15.912 26.810 -27.796 1.00 97.25 907 LEU A O 1
ATOM 6998 N N . VAL A 1 908 ? -17.160 27.053 -25.966 1.00 97.75 908 VAL A N 1
ATOM 6999 C CA . VAL A 1 908 ? -16.015 26.975 -25.054 1.00 97.75 908 VAL A CA 1
ATOM 7000 C C . VAL A 1 908 ? -15.966 25.596 -24.408 1.00 97.75 908 VAL A C 1
ATOM 7002 O O . VAL A 1 908 ? -16.933 25.170 -23.774 1.00 97.75 908 VAL A O 1
ATOM 7005 N N . GLU A 1 909 ? -14.831 24.913 -24.563 1.00 97.38 909 GLU A N 1
ATOM 7006 C CA . GLU A 1 909 ? -14.556 23.625 -23.919 1.00 97.38 909 GLU A CA 1
ATOM 7007 C C . GLU A 1 909 ? -13.575 23.831 -22.751 1.00 97.38 909 GLU A C 1
ATOM 7009 O O . GLU A 1 909 ? -12.444 24.279 -22.936 1.00 97.38 909 GLU A O 1
ATOM 7014 N N . ALA A 1 910 ? -14.015 23.522 -21.536 1.00 95.00 910 ALA A N 1
ATOM 7015 C CA . ALA A 1 910 ? -13.283 23.656 -20.287 1.00 95.00 910 ALA A CA 1
ATOM 7016 C C . ALA A 1 910 ? -12.450 22.398 -19.996 1.00 95.00 910 ALA A C 1
ATOM 7018 O O . ALA A 1 910 ? -12.974 21.389 -19.508 1.00 95.00 910 ALA A O 1
ATOM 7019 N N . TYR A 1 911 ? -11.138 22.467 -20.247 1.00 93.38 911 TYR A N 1
ATOM 7020 C CA . TYR A 1 911 ? -10.199 21.453 -19.760 1.00 93.38 911 TYR A CA 1
ATOM 7021 C C . TYR A 1 911 ? -9.695 21.791 -18.350 1.00 93.38 911 TYR A C 1
ATOM 7023 O O . TYR A 1 911 ? -9.723 22.942 -17.911 1.00 93.38 911 TYR A O 1
ATOM 7031 N N . SER A 1 912 ? -9.217 20.768 -17.631 1.00 90.62 912 SER A N 1
ATOM 7032 C CA . SER A 1 912 ? -8.801 20.866 -16.221 1.00 90.62 912 SER A CA 1
ATOM 7033 C C . SER A 1 912 ? -9.847 21.521 -15.297 1.00 90.62 912 SER A C 1
ATOM 7035 O O . SER A 1 912 ? -9.478 22.343 -14.455 1.00 90.62 912 SER A O 1
ATOM 7037 N N . PRO A 1 913 ? -11.137 21.126 -15.361 1.00 91.44 913 PRO A N 1
ATOM 7038 C CA . PRO A 1 913 ? -12.199 21.755 -14.565 1.00 91.44 913 PRO A CA 1
ATOM 7039 C C . PRO A 1 913 ? -12.017 21.596 -13.047 1.00 91.44 913 PRO A C 1
ATOM 7041 O O . PRO A 1 913 ? -12.590 22.345 -12.262 1.00 91.44 913 PRO A O 1
ATOM 7044 N N . LEU A 1 914 ? -11.179 20.641 -12.628 1.00 90.88 914 LEU A N 1
ATOM 7045 C CA . LEU A 1 914 ? -10.835 20.375 -11.229 1.00 90.88 914 LEU A CA 1
ATOM 7046 C C . LEU A 1 914 ? -9.532 21.068 -10.777 1.00 90.88 914 LEU A C 1
ATOM 7048 O O . LEU A 1 914 ? -9.110 20.874 -9.643 1.00 90.88 914 LEU A O 1
ATOM 7052 N N . GLY A 1 915 ? -8.887 21.852 -11.654 1.00 77.88 915 GLY A N 1
ATOM 7053 C CA . GLY A 1 915 ? -7.669 22.623 -11.372 1.00 77.88 915 GLY A CA 1
ATOM 7054 C C . GLY A 1 915 ? -6.351 21.838 -11.370 1.00 77.88 915 GLY A C 1
ATOM 7055 O O . GLY A 1 915 ? -5.402 22.260 -10.719 1.00 77.88 915 GLY A O 1
ATOM 7056 N N . SER A 1 916 ? -6.273 20.732 -12.121 1.00 77.56 916 SER A N 1
ATOM 7057 C CA . SER A 1 916 ? -5.077 19.876 -12.264 1.00 77.56 916 SER A CA 1
ATOM 7058 C C . SER A 1 916 ? -4.624 19.178 -10.963 1.00 77.56 916 SER A C 1
ATOM 7060 O O . SER A 1 916 ? -5.342 19.165 -9.961 1.00 77.56 916 SER A O 1
ATOM 7062 N N . THR A 1 917 ? -3.463 18.515 -10.998 1.00 69.25 917 THR A N 1
ATOM 7063 C CA . THR A 1 917 ? -2.856 17.829 -9.844 1.00 69.25 917 THR A CA 1
ATOM 7064 C C . THR A 1 917 ? -2.616 18.816 -8.696 1.00 69.25 917 THR A C 1
ATOM 7066 O O . THR A 1 917 ? -2.177 19.940 -8.930 1.00 69.25 917 THR A O 1
ATOM 7069 N N . ASP A 1 918 ? -2.931 18.401 -7.465 1.00 68.94 918 ASP A N 1
ATOM 7070 C CA . ASP A 1 918 ? -2.794 19.187 -6.224 1.00 68.94 918 ASP A CA 1
ATOM 7071 C C . ASP A 1 918 ? -3.623 20.478 -6.140 1.00 68.94 918 ASP A C 1
ATOM 7073 O O . ASP A 1 918 ? -3.377 21.337 -5.287 1.00 68.94 918 ASP A O 1
ATOM 7077 N N . SER A 1 919 ? -4.658 20.616 -6.975 1.00 80.38 919 SER A N 1
ATOM 7078 C CA . SER A 1 919 ? -5.566 21.756 -6.874 1.00 80.38 919 SER A CA 1
ATOM 7079 C C . SER A 1 919 ? -6.235 21.849 -5.497 1.00 80.38 919 SER A C 1
ATOM 7081 O O . SER A 1 919 ? -6.771 20.849 -5.005 1.00 80.38 919 SER A O 1
ATOM 7083 N N . PRO A 1 920 ? -6.330 23.052 -4.896 1.00 85.25 920 PRO A N 1
ATOM 7084 C CA . PRO A 1 920 ? -7.099 23.243 -3.670 1.00 85.25 920 PRO A CA 1
ATOM 7085 C C . PRO A 1 920 ? -8.615 23.133 -3.896 1.00 85.25 920 PRO A C 1
ATOM 7087 O O . PRO A 1 920 ? -9.351 22.989 -2.926 1.00 85.25 920 PRO A O 1
ATOM 7090 N N . LEU A 1 921 ? -9.093 23.173 -5.149 1.00 89.56 921 LEU A N 1
ATOM 7091 C CA . LEU A 1 921 ? -10.520 23.259 -5.485 1.00 89.56 921 LEU A CA 1
ATOM 7092 C C . LEU A 1 921 ? -11.372 22.130 -4.887 1.00 89.56 921 LEU A C 1
ATOM 7094 O O . LEU A 1 921 ? -12.471 22.386 -4.413 1.00 89.56 921 LEU A O 1
ATOM 7098 N N . LEU A 1 922 ? -10.870 20.892 -4.860 1.00 90.62 922 LEU A N 1
ATOM 7099 C CA . LEU A 1 922 ? -11.616 19.752 -4.302 1.00 90.62 922 LEU A CA 1
ATOM 7100 C C . LEU A 1 922 ? -11.754 19.803 -2.772 1.00 90.62 922 LEU A C 1
ATOM 7102 O O . LEU A 1 922 ? -12.603 19.117 -2.211 1.00 90.62 922 LEU A O 1
ATOM 7106 N N . LYS A 1 923 ? -10.909 20.593 -2.102 1.00 91.75 923 LYS A N 1
ATOM 7107 C CA . LYS A 1 923 ? -10.898 20.780 -0.644 1.00 91.75 923 LYS A CA 1
ATOM 7108 C C . LYS A 1 923 ? -11.452 22.144 -0.232 1.00 91.75 923 LYS A C 1
ATOM 7110 O O . LYS A 1 923 ? -11.448 22.462 0.952 1.00 91.75 923 LYS A O 1
ATOM 7115 N N . ASP A 1 924 ? -11.887 22.948 -1.196 1.00 93.81 924 ASP A N 1
ATOM 7116 C CA . ASP A 1 924 ? -12.381 24.291 -0.950 1.00 93.81 924 ASP A CA 1
ATOM 7117 C C . ASP A 1 924 ? -13.664 24.270 -0.107 1.00 93.81 924 ASP A C 1
ATOM 7119 O O . ASP A 1 924 ? -14.547 23.431 -0.302 1.00 93.81 924 ASP A O 1
ATOM 7123 N N . GLU A 1 925 ? -13.782 25.198 0.839 1.00 93.31 925 GLU A N 1
ATOM 7124 C CA . GLU A 1 925 ? -14.912 25.247 1.771 1.00 93.31 925 GLU A CA 1
ATOM 7125 C C . GLU A 1 925 ? -16.248 25.506 1.065 1.00 93.31 925 GLU A C 1
ATOM 7127 O O . GLU A 1 925 ? -17.257 24.908 1.436 1.00 93.31 925 GLU A O 1
ATOM 7132 N N . VAL A 1 926 ? -16.271 26.348 0.025 1.00 93.94 926 VAL A N 1
ATOM 7133 C CA . VAL A 1 926 ? -17.492 26.642 -0.740 1.00 93.94 926 VAL A CA 1
ATOM 7134 C C . VAL A 1 926 ? -17.887 25.420 -1.560 1.00 93.94 926 VAL A C 1
ATOM 7136 O O . VAL A 1 926 ? -19.038 24.985 -1.511 1.00 93.94 926 VAL A O 1
ATOM 7139 N N . VAL A 1 927 ? -16.923 24.816 -2.259 1.00 95.50 927 VAL A N 1
ATOM 7140 C CA . VAL A 1 927 ? -17.161 23.620 -3.083 1.00 95.50 927 VAL A CA 1
ATOM 7141 C C . VAL A 1 927 ? -17.653 22.457 -2.219 1.00 95.50 927 VAL A C 1
ATOM 7143 O O . VAL A 1 927 ? -18.659 21.830 -2.540 1.00 95.50 927 VAL A O 1
ATOM 7146 N N . THR A 1 928 ? -16.988 22.185 -1.094 1.00 96.12 928 THR A N 1
ATOM 7147 C CA . THR A 1 928 ? -17.354 21.084 -0.188 1.00 96.12 928 THR A CA 1
ATOM 7148 C C . THR A 1 928 ? -18.674 21.328 0.540 1.00 96.12 928 THR A C 1
ATOM 7150 O O . THR A 1 928 ? -19.408 20.374 0.800 1.00 96.12 928 THR A O 1
ATOM 7153 N N . LYS A 1 929 ? -19.017 22.584 0.852 1.00 96.31 929 LYS A N 1
ATOM 7154 C CA . LYS A 1 929 ? -20.327 22.948 1.404 1.00 96.31 929 LYS A CA 1
ATOM 7155 C C . LYS A 1 929 ? -21.447 22.647 0.406 1.00 96.31 929 LYS A C 1
ATOM 7157 O O . LYS A 1 929 ? -22.373 21.923 0.758 1.00 96.31 929 LYS A O 1
ATOM 7162 N N . ILE A 1 930 ? -21.334 23.131 -0.833 1.00 95.50 930 ILE A N 1
ATOM 7163 C CA . ILE A 1 930 ? -22.339 22.890 -1.882 1.00 95.50 930 ILE A CA 1
ATOM 7164 C C . ILE A 1 930 ? -22.431 21.387 -2.200 1.00 95.50 930 ILE A C 1
ATOM 7166 O O . ILE A 1 930 ? -23.524 20.852 -2.369 1.00 95.50 930 ILE A O 1
ATOM 7170 N N . ALA A 1 931 ? -21.304 20.670 -2.197 1.00 94.75 931 ALA A N 1
ATOM 7171 C CA . ALA A 1 931 ? -21.274 19.221 -2.405 1.00 94.75 931 ALA A CA 1
ATOM 7172 C C . ALA A 1 931 ? -22.090 18.463 -1.344 1.00 94.75 931 ALA A C 1
ATOM 7174 O O . ALA A 1 931 ? -22.861 17.565 -1.678 1.00 94.75 931 ALA A O 1
ATOM 7175 N N . LYS A 1 932 ? -21.988 18.873 -0.071 1.00 94.50 932 LYS A N 1
ATOM 7176 C CA . LYS A 1 932 ? -22.794 18.316 1.027 1.00 94.50 932 LYS A CA 1
ATOM 7177 C C . LYS A 1 932 ? -24.281 18.635 0.884 1.00 94.50 932 LYS A C 1
ATOM 7179 O O . LYS A 1 932 ? -25.095 17.763 1.165 1.00 94.50 932 LYS A O 1
ATOM 7184 N N . GLU A 1 933 ? -24.634 19.847 0.451 1.00 94.56 933 GLU A N 1
ATOM 7185 C CA . GLU A 1 933 ? -26.033 20.243 0.213 1.00 94.56 933 GLU A CA 1
ATOM 7186 C C . GLU A 1 933 ? -26.699 19.369 -0.861 1.00 94.56 933 GLU A C 1
ATOM 7188 O O . GLU A 1 933 ? -27.864 19.003 -0.720 1.00 94.56 933 GLU A O 1
ATOM 7193 N N . HIS A 1 934 ? -25.943 18.987 -1.893 1.00 91.44 934 HIS A N 1
ATOM 7194 C CA . HIS A 1 934 ? -26.413 18.142 -2.997 1.00 91.44 934 HIS A CA 1
ATOM 7195 C C . HIS A 1 934 ? -26.158 16.638 -2.795 1.00 91.44 934 HIS A C 1
ATOM 7197 O O . HIS A 1 934 ? -26.569 15.835 -3.628 1.00 91.44 934 HIS A O 1
ATOM 7203 N N . ASN A 1 935 ? -25.508 16.239 -1.695 1.00 91.94 935 ASN A N 1
ATOM 7204 C CA . ASN A 1 935 ? -25.102 14.857 -1.405 1.00 91.94 935 ASN A CA 1
ATOM 7205 C C . ASN A 1 935 ? -24.282 14.203 -2.541 1.00 91.94 935 ASN A C 1
ATOM 7207 O O . ASN A 1 935 ? -24.531 13.063 -2.938 1.00 91.94 935 ASN A O 1
ATOM 7211 N N . VAL A 1 936 ? -23.301 14.939 -3.067 1.00 91.75 936 VAL A N 1
ATOM 7212 C CA . VAL A 1 936 ? -22.390 14.495 -4.136 1.00 91.75 936 VAL A CA 1
ATOM 7213 C C . VAL A 1 936 ? -20.933 14.804 -3.789 1.00 91.75 936 VAL A C 1
ATOM 7215 O O . VAL A 1 936 ? -20.640 15.485 -2.808 1.00 91.75 936 VAL A O 1
ATOM 7218 N N . GLU A 1 937 ? -20.000 14.308 -4.599 1.00 90.69 937 GLU A N 1
ATOM 7219 C CA . GLU A 1 937 ? -18.575 14.603 -4.447 1.00 90.69 937 GLU A CA 1
ATOM 7220 C C . GLU A 1 937 ? -18.243 16.048 -4.882 1.00 90.69 937 GLU A C 1
ATOM 7222 O O . GLU A 1 937 ? -18.850 16.567 -5.825 1.00 90.69 937 GLU A O 1
ATOM 7227 N N . PRO A 1 938 ? -17.224 16.701 -4.288 1.00 93.38 938 PRO A N 1
ATOM 7228 C CA . PRO A 1 938 ? -16.774 18.039 -4.696 1.00 93.38 938 PRO A CA 1
ATOM 7229 C C . PRO A 1 938 ? -16.463 18.167 -6.195 1.00 93.38 938 PRO A C 1
ATOM 7231 O O . PRO A 1 938 ? -16.696 19.215 -6.796 1.00 93.38 938 PRO A O 1
ATOM 7234 N N . ALA A 1 939 ? -15.975 17.091 -6.822 1.00 92.69 939 ALA A N 1
ATOM 7235 C CA . ALA A 1 939 ? -15.709 17.057 -8.258 1.00 92.69 939 ALA A CA 1
ATOM 7236 C C . ALA A 1 939 ? -16.981 17.272 -9.096 1.00 92.69 939 ALA A C 1
ATOM 7238 O O . ALA A 1 939 ? -16.939 18.006 -10.084 1.00 92.69 939 ALA A O 1
ATOM 7239 N N . THR A 1 940 ? -18.114 16.708 -8.670 1.00 93.00 940 THR A N 1
ATOM 7240 C CA . THR A 1 940 ? -19.409 16.881 -9.336 1.00 93.00 940 THR A CA 1
ATOM 7241 C C . THR A 1 940 ? -19.851 18.342 -9.315 1.00 93.00 940 THR A C 1
ATOM 7243 O O . THR A 1 940 ? -20.350 18.833 -10.322 1.00 93.00 940 THR A O 1
ATOM 7246 N N . ILE A 1 941 ? -19.606 19.072 -8.222 1.00 95.44 941 ILE A N 1
ATOM 7247 C CA . ILE A 1 941 ? -19.947 20.501 -8.125 1.00 95.44 941 ILE A CA 1
ATOM 7248 C C . ILE A 1 941 ? -19.120 21.351 -9.092 1.00 95.44 941 ILE A C 1
ATOM 7250 O O . ILE A 1 941 ? -19.655 22.245 -9.744 1.00 95.44 941 ILE A O 1
ATOM 7254 N N . LEU A 1 942 ? -17.825 21.062 -9.233 1.00 94.75 942 LEU A N 1
ATOM 7255 C CA . LEU A 1 942 ? -16.955 21.777 -10.174 1.00 94.75 942 LEU A CA 1
ATOM 7256 C C . LEU A 1 942 ? -17.356 21.519 -11.635 1.00 94.75 942 LEU A C 1
ATOM 7258 O O . LEU A 1 942 ? -17.336 22.435 -12.458 1.00 94.75 942 LEU A O 1
ATOM 7262 N N . ILE A 1 943 ? -17.766 20.286 -11.944 1.00 94.69 943 ILE A N 1
ATOM 7263 C CA . ILE A 1 943 ? -18.315 19.907 -13.252 1.00 94.69 943 ILE A CA 1
ATOM 7264 C C . ILE A 1 943 ? -19.650 20.622 -13.499 1.00 94.69 943 ILE A C 1
ATOM 7266 O O . ILE A 1 943 ? -19.835 21.233 -14.552 1.00 94.69 943 ILE A O 1
ATOM 7270 N N . ALA A 1 944 ? -20.552 20.604 -12.516 1.00 94.62 944 ALA A N 1
ATOM 7271 C CA . ALA A 1 944 ? -21.847 21.272 -12.579 1.00 94.62 944 ALA A CA 1
ATOM 7272 C C . ALA A 1 944 ? -21.709 22.789 -12.767 1.00 94.62 944 ALA A C 1
ATOM 7274 O O . ALA A 1 944 ? -22.457 23.383 -13.537 1.00 94.62 944 ALA A O 1
ATOM 7275 N N . TRP A 1 945 ? -20.708 23.419 -12.147 1.00 95.31 945 TRP A N 1
ATOM 7276 C CA . TRP A 1 945 ? -20.410 24.836 -12.358 1.00 95.31 945 TRP A CA 1
ATOM 7277 C C . TRP A 1 945 ? -19.995 25.141 -13.799 1.00 95.31 945 TRP A C 1
ATOM 7279 O O . TRP A 1 945 ? -20.477 26.111 -14.382 1.00 95.31 945 TRP A O 1
ATOM 7289 N N . ALA A 1 946 ? -19.147 24.307 -14.409 1.00 93.19 946 ALA A N 1
ATOM 7290 C CA . ALA A 1 946 ? -18.765 24.487 -15.810 1.00 93.19 946 ALA A CA 1
ATOM 7291 C C . ALA A 1 946 ? -19.986 24.375 -16.746 1.00 93.19 946 ALA A C 1
ATOM 7293 O O . ALA A 1 946 ? -20.133 25.170 -17.681 1.00 93.19 946 ALA A O 1
ATOM 7294 N N . LEU A 1 947 ? -20.895 23.441 -16.456 1.00 92.75 947 LEU A N 1
ATOM 7295 C CA . LEU A 1 947 ? -22.130 23.243 -17.218 1.00 92.75 947 LEU A CA 1
ATOM 7296 C C . LEU A 1 947 ? -23.146 24.372 -17.004 1.00 92.75 947 LEU A C 1
ATOM 7298 O O . LEU A 1 947 ? -23.736 24.837 -17.976 1.00 92.75 947 LEU A O 1
ATOM 7302 N N . TRP A 1 948 ? -23.290 24.880 -15.776 1.00 94.38 948 TRP A N 1
ATOM 7303 C CA . TRP A 1 948 ? -24.140 26.037 -15.455 1.00 94.38 948 TRP A CA 1
ATOM 7304 C C . TRP A 1 948 ? -23.757 27.275 -16.282 1.00 94.38 948 TRP A C 1
ATOM 7306 O O . TRP A 1 948 ? -24.617 28.050 -16.695 1.00 94.38 948 TRP A O 1
ATOM 7316 N N . ARG A 1 949 ? -22.471 27.422 -16.624 1.00 90.69 949 ARG A N 1
ATOM 7317 C CA . ARG A 1 949 ? -21.962 28.503 -17.488 1.00 90.69 949 ARG A CA 1
ATOM 7318 C C . ARG A 1 949 ? -22.149 28.262 -18.988 1.00 90.69 949 ARG A C 1
ATOM 7320 O O . ARG A 1 949 ? -21.697 29.078 -19.789 1.00 90.69 949 ARG A O 1
ATOM 7327 N N . GLY A 1 950 ? -22.765 27.148 -19.378 1.00 89.81 950 GLY A N 1
ATOM 7328 C CA . GLY A 1 950 ? -22.965 26.777 -20.778 1.00 89.81 950 GLY A CA 1
ATOM 7329 C C . GLY A 1 950 ? -21.684 26.347 -21.499 1.00 89.81 950 GLY A C 1
ATOM 7330 O O . GLY A 1 950 ? -21.611 26.465 -22.721 1.00 89.81 950 GLY A O 1
ATOM 7331 N N . THR A 1 951 ? -20.666 25.876 -20.770 1.00 94.31 951 THR A N 1
ATOM 7332 C CA . THR A 1 951 ? -19.434 25.333 -21.370 1.00 94.31 951 THR A CA 1
ATOM 7333 C C . THR A 1 951 ? -19.499 23.812 -21.497 1.00 94.31 951 THR A C 1
ATOM 7335 O O . THR A 1 951 ? -20.223 23.147 -20.759 1.00 94.31 951 THR A O 1
ATOM 7338 N N . VAL A 1 952 ? -18.723 23.245 -22.422 1.00 93.50 952 VAL A N 1
ATOM 7339 C CA . VAL A 1 952 ? -18.474 21.794 -22.474 1.00 93.50 952 VAL A CA 1
ATOM 7340 C C . VAL A 1 952 ? -17.370 21.468 -21.480 1.00 93.50 952 VAL A C 1
ATOM 7342 O O . VAL A 1 952 ? -16.354 22.149 -21.462 1.00 93.50 952 VAL A O 1
ATOM 7345 N N . VAL A 1 953 ? -17.529 20.435 -20.661 1.00 92.56 953 VAL A N 1
ATOM 7346 C CA . VAL A 1 953 ? -16.597 20.125 -19.568 1.00 92.56 953 VAL A CA 1
ATOM 7347 C C . VAL A 1 953 ? -15.836 18.827 -19.828 1.00 92.56 953 VAL A C 1
ATOM 7349 O O . VAL A 1 953 ? -16.431 17.818 -20.199 1.00 92.56 953 VAL A O 1
ATOM 7352 N N . LEU A 1 954 ? -14.519 18.842 -19.604 1.00 91.12 954 LEU A N 1
ATOM 7353 C CA . LEU A 1 954 ? -13.625 17.710 -19.876 1.00 91.12 954 LEU A CA 1
ATOM 7354 C C . LEU A 1 954 ? -12.930 17.223 -18.584 1.00 91.12 954 LEU A C 1
ATOM 7356 O O . LEU A 1 954 ? -11.748 17.514 -18.361 1.00 91.12 954 LEU A O 1
ATOM 7360 N N . PRO A 1 955 ? -13.642 16.516 -17.679 1.00 89.00 955 PRO A N 1
ATOM 7361 C CA . PRO A 1 955 ? -13.053 15.997 -16.450 1.00 89.00 955 PRO A CA 1
ATOM 7362 C C . PRO A 1 955 ? -12.214 14.740 -16.725 1.00 89.00 955 PRO A C 1
ATOM 7364 O O . PRO A 1 955 ? -12.688 13.767 -17.308 1.00 89.00 955 PRO A O 1
ATOM 7367 N N . LYS A 1 956 ? -10.962 14.724 -16.255 1.00 83.62 956 LYS A N 1
ATOM 7368 C CA . LYS A 1 956 ? -10.065 13.563 -16.367 1.00 83.62 956 LYS A CA 1
ATOM 7369 C C . LYS A 1 956 ? -10.157 12.678 -15.121 1.00 83.62 956 LYS A C 1
ATOM 7371 O O . LYS A 1 956 ? -10.007 13.165 -14.004 1.00 83.62 956 LYS A O 1
ATOM 7376 N N . SER A 1 957 ? -10.293 11.367 -15.314 1.00 84.56 957 SER A N 1
ATOM 7377 C CA . SER A 1 957 ? -10.082 10.349 -14.279 1.00 84.56 957 SER A CA 1
ATOM 7378 C C . SER A 1 957 ? -9.641 9.033 -14.919 1.00 84.56 957 SER A C 1
ATOM 7380 O O . SER A 1 957 ? -10.083 8.706 -16.016 1.00 84.56 957 SER A O 1
ATOM 7382 N N . VAL A 1 958 ? -8.795 8.273 -14.221 1.00 82.44 958 VAL A N 1
ATOM 7383 C CA . VAL A 1 958 ? -8.487 6.867 -14.551 1.00 82.44 958 VAL A CA 1
ATOM 7384 C C . VAL A 1 958 ? -9.130 5.882 -13.569 1.00 82.44 958 VAL A C 1
ATOM 7386 O O . VAL A 1 958 ? -9.074 4.673 -13.760 1.00 82.44 958 VAL A O 1
ATOM 7389 N N . THR A 1 959 ? -9.773 6.390 -12.515 1.00 84.69 959 THR A N 1
ATOM 7390 C CA . THR A 1 959 ? -10.426 5.581 -11.482 1.00 84.69 959 THR A CA 1
ATOM 7391 C C . THR A 1 959 ? -11.892 5.323 -11.857 1.00 84.69 959 THR A C 1
ATOM 7393 O O . THR A 1 959 ? -12.638 6.302 -11.957 1.00 84.69 959 THR A O 1
ATOM 7396 N N . PRO A 1 960 ? -12.345 4.057 -11.990 1.00 86.50 960 PRO A N 1
ATOM 7397 C CA . PRO A 1 960 ? -13.696 3.731 -12.458 1.00 86.50 960 PRO A CA 1
ATOM 7398 C C . PRO A 1 960 ? -14.837 4.403 -11.686 1.00 86.50 960 PRO A C 1
ATOM 7400 O O . PRO A 1 960 ? -15.636 5.113 -12.287 1.00 86.50 960 PRO A O 1
ATOM 7403 N N . HIS A 1 961 ? -14.861 4.299 -10.351 1.00 87.69 961 HIS A N 1
ATOM 7404 C CA . HIS A 1 961 ? -15.941 4.905 -9.556 1.00 87.69 961 HIS A CA 1
ATOM 7405 C C . HIS A 1 961 ? -15.997 6.438 -9.696 1.00 87.69 961 HIS A C 1
ATOM 7407 O O . HIS A 1 961 ? -17.070 7.028 -9.636 1.00 87.69 961 HIS A O 1
ATOM 7413 N N . ARG A 1 962 ? -14.849 7.105 -9.902 1.00 86.75 962 ARG A N 1
ATOM 7414 C CA . ARG A 1 962 ? -14.808 8.558 -10.129 1.00 86.75 962 ARG A CA 1
ATOM 7415 C C . ARG A 1 962 ? -15.341 8.917 -11.510 1.00 86.75 962 ARG A C 1
ATOM 7417 O O . ARG A 1 962 ? -15.983 9.946 -11.643 1.00 86.75 962 ARG A O 1
ATOM 7424 N N . ILE A 1 963 ? -15.081 8.087 -12.524 1.00 89.75 963 ILE A N 1
ATOM 7425 C CA . ILE A 1 963 ? -15.653 8.259 -13.869 1.00 89.75 963 ILE A CA 1
ATOM 7426 C C . ILE A 1 963 ? -17.180 8.163 -13.784 1.00 89.75 963 ILE A C 1
ATOM 7428 O O . ILE A 1 963 ? -17.876 9.047 -14.267 1.00 89.75 963 ILE A O 1
ATOM 7432 N N . GLU A 1 964 ? -17.700 7.146 -13.098 1.00 90.38 964 GLU A N 1
ATOM 7433 C CA . GLU A 1 964 ? -19.142 6.969 -12.892 1.00 90.38 964 GLU A CA 1
ATOM 7434 C C . GLU A 1 964 ? -19.761 8.119 -12.082 1.00 90.38 964 GLU A C 1
ATOM 7436 O O . GLU A 1 964 ? -20.798 8.652 -12.466 1.00 90.38 964 GLU A O 1
ATOM 7441 N N . SER A 1 965 ? -19.106 8.557 -11.001 1.00 87.31 965 SER A N 1
ATOM 7442 C CA . SER A 1 965 ? -19.575 9.674 -10.169 1.00 87.31 965 SER A CA 1
ATOM 7443 C C . SER A 1 965 ? -19.550 11.016 -10.904 1.00 87.31 965 SER A C 1
ATOM 7445 O O . SER A 1 965 ? -20.465 11.817 -10.739 1.00 87.31 965 SER A O 1
ATOM 7447 N N . ASN A 1 966 ? -18.528 11.273 -11.726 1.00 88.12 966 ASN A N 1
ATOM 7448 C CA . ASN A 1 966 ? -18.423 12.503 -12.516 1.00 88.12 966 ASN A CA 1
ATOM 7449 C C . ASN A 1 966 ? -19.512 12.597 -13.596 1.00 88.12 966 ASN A C 1
ATOM 7451 O O . ASN A 1 966 ? -19.777 13.690 -14.093 1.00 88.12 966 ASN A O 1
ATOM 7455 N N . PHE A 1 967 ? -20.121 11.469 -13.974 1.00 87.38 967 PHE A N 1
ATOM 7456 C CA . PHE A 1 967 ? -21.235 11.426 -14.921 1.00 87.38 967 PHE A CA 1
ATOM 7457 C C . PHE A 1 967 ? -22.562 11.858 -14.276 1.00 87.38 967 PHE A C 1
ATOM 7459 O O . PHE A 1 967 ? -23.449 12.364 -14.960 1.00 87.38 967 PHE A O 1
ATOM 7466 N N . GLN A 1 968 ? -22.698 11.686 -12.957 1.00 82.94 968 GLN A N 1
ATOM 7467 C CA . GLN A 1 968 ? -23.884 12.062 -12.186 1.00 82.94 968 GLN A CA 1
ATOM 7468 C C . GLN A 1 968 ? -23.840 13.564 -11.863 1.00 82.94 968 GLN A C 1
ATOM 7470 O O . GLN A 1 968 ? -23.442 13.961 -10.772 1.00 82.94 968 GLN A O 1
ATOM 7475 N N . VAL A 1 969 ? -24.177 14.413 -12.836 1.00 79.00 969 VAL A N 1
ATOM 7476 C CA . VAL A 1 969 ? -24.194 15.879 -12.676 1.00 79.00 969 VAL A CA 1
ATOM 7477 C C . VAL A 1 969 ? -25.452 16.337 -11.925 1.00 79.00 969 VAL A C 1
ATOM 7479 O O . VAL A 1 969 ? -26.524 15.765 -12.103 1.00 79.00 969 VAL A O 1
ATOM 7482 N N . VAL A 1 970 ? -25.320 17.392 -11.114 1.00 89.50 970 VAL A N 1
ATOM 7483 C CA . VAL A 1 970 ? -26.428 18.068 -10.413 1.00 89.50 970 VAL A CA 1
ATOM 7484 C C . VAL A 1 970 ? -26.675 19.465 -10.979 1.00 89.50 970 VAL A C 1
ATOM 7486 O O . VAL A 1 970 ? -25.744 20.113 -11.455 1.00 89.50 970 VAL A O 1
ATOM 7489 N N . ASP A 1 971 ? -27.911 19.951 -10.885 1.00 90.88 971 ASP A N 1
ATOM 7490 C CA . ASP A 1 971 ? -28.250 21.322 -11.269 1.00 90.88 971 ASP A CA 1
ATOM 7491 C C . ASP A 1 971 ? -27.904 22.297 -10.137 1.00 90.88 971 ASP A C 1
ATOM 7493 O O . ASP A 1 971 ? -28.394 22.176 -9.010 1.00 90.88 971 ASP A O 1
ATOM 7497 N N . LEU A 1 972 ? -27.065 23.290 -10.436 1.00 93.31 972 LEU A N 1
ATOM 7498 C CA . LEU A 1 972 ? -26.776 24.379 -9.505 1.00 93.31 972 LEU A CA 1
ATOM 7499 C C . LEU A 1 972 ? -27.843 25.467 -9.612 1.00 93.31 972 LEU A C 1
ATOM 7501 O O . LEU A 1 972 ? -28.243 25.859 -10.707 1.00 93.31 972 LEU A O 1
ATOM 7505 N N . SER A 1 973 ? -28.252 26.011 -8.466 1.00 94.38 973 SER A N 1
ATOM 7506 C CA . SER A 1 973 ? -28.995 27.276 -8.452 1.00 94.38 973 SER A CA 1
ATOM 7507 C C . SER A 1 973 ? -28.101 28.435 -8.903 1.00 94.38 973 SER A C 1
ATOM 7509 O O . SER A 1 973 ? -26.888 28.400 -8.688 1.00 94.38 973 SER A O 1
ATOM 7511 N N . ASP A 1 974 ? -28.691 29.503 -9.449 1.00 94.44 974 ASP A N 1
ATOM 7512 C CA . ASP A 1 974 ? -27.934 30.696 -9.864 1.00 94.44 974 ASP A CA 1
ATOM 7513 C C . ASP A 1 974 ? -27.109 31.288 -8.717 1.00 94.44 974 ASP A C 1
ATOM 7515 O O . ASP A 1 974 ? -25.970 31.694 -8.916 1.00 94.44 974 ASP A O 1
ATOM 7519 N N . GLN A 1 975 ? -27.632 31.246 -7.488 1.00 94.56 975 GLN A N 1
ATOM 7520 C CA . GLN A 1 975 ? -26.897 31.683 -6.304 1.00 94.56 975 GLN A CA 1
ATOM 7521 C C . GLN A 1 975 ? -25.633 30.841 -6.059 1.00 94.56 975 GLN A C 1
ATOM 7523 O O . GLN A 1 975 ? -24.572 31.398 -5.783 1.00 94.56 975 GLN A O 1
ATOM 7528 N N . GLN A 1 976 ? -25.731 29.510 -6.157 1.00 95.19 976 GLN A N 1
ATOM 7529 C CA . GLN A 1 976 ? -24.588 28.603 -5.983 1.00 95.19 976 GLN A CA 1
ATOM 7530 C C . GLN A 1 976 ? -23.572 28.761 -7.124 1.00 95.19 976 GLN A C 1
ATOM 7532 O O . GLN A 1 976 ? -22.365 28.799 -6.878 1.00 95.19 976 GLN A O 1
ATOM 7537 N N . GLY A 1 977 ? -24.052 28.895 -8.365 1.00 94.25 977 GLY A N 1
ATOM 7538 C CA . GLY A 1 977 ? -23.216 29.155 -9.537 1.00 94.25 977 GLY A CA 1
ATOM 7539 C C . GLY A 1 977 ? -22.438 30.467 -9.409 1.00 94.25 977 GLY A C 1
ATOM 7540 O O . GLY A 1 977 ? -21.220 30.489 -9.599 1.00 94.25 977 GLY A O 1
ATOM 7541 N N . GLU A 1 978 ? -23.113 31.544 -8.999 1.00 93.44 978 GLU A N 1
ATOM 7542 C CA . GLU A 1 978 ? -22.489 32.840 -8.735 1.00 93.44 978 GLU A CA 1
ATOM 7543 C C . GLU A 1 978 ? -21.497 32.787 -7.568 1.00 93.44 978 GLU A C 1
ATOM 7545 O O . GLU A 1 978 ? -20.422 33.379 -7.668 1.00 93.44 978 GLU A O 1
ATOM 7550 N N . GLU A 1 979 ? -21.804 32.071 -6.481 1.00 93.69 979 GLU A N 1
ATOM 7551 C CA . GLU A 1 979 ? -20.894 31.934 -5.338 1.00 93.69 979 GLU A CA 1
ATOM 7552 C C . GLU A 1 979 ? -19.563 31.288 -5.754 1.00 93.69 979 GLU A C 1
ATOM 7554 O O . GLU A 1 979 ? -18.490 31.792 -5.404 1.00 93.69 979 GLU A O 1
ATOM 7559 N N . LEU A 1 980 ? -19.628 30.231 -6.569 1.00 94.31 980 LEU A N 1
ATOM 7560 C CA . LEU A 1 980 ? -18.457 29.571 -7.148 1.00 94.31 980 LEU A CA 1
ATOM 7561 C C . LEU A 1 980 ? -17.722 30.476 -8.151 1.00 94.31 980 LEU A C 1
ATOM 7563 O O . LEU A 1 980 ? -16.494 30.544 -8.124 1.00 94.31 980 LEU A O 1
ATOM 7567 N N . GLU A 1 981 ? -18.442 31.243 -8.979 1.00 91.56 981 GLU A N 1
ATOM 7568 C CA . GLU A 1 981 ? -17.850 32.220 -9.910 1.00 91.56 981 GLU A CA 1
ATOM 7569 C C . GLU A 1 981 ? -17.001 33.273 -9.175 1.00 91.56 981 GLU A C 1
ATOM 7571 O O . GLU A 1 981 ? -16.022 33.771 -9.725 1.00 91.56 981 GLU A O 1
ATOM 7576 N N . GLN A 1 982 ? -17.335 33.618 -7.925 1.00 92.06 982 GLN A N 1
ATOM 7577 C CA . GLN A 1 982 ? -16.590 34.609 -7.137 1.00 92.06 982 GLN A CA 1
ATOM 7578 C C . GLN A 1 982 ? -15.343 34.052 -6.429 1.00 92.06 982 GLN A C 1
ATOM 7580 O O . GLN A 1 982 ? -14.624 34.826 -5.786 1.00 92.06 982 GLN A O 1
ATOM 7585 N N . LEU A 1 983 ? -15.045 32.752 -6.531 1.00 92.62 983 LEU A N 1
ATOM 7586 C CA . LEU A 1 983 ? -13.988 32.123 -5.732 1.00 92.62 983 LEU A CA 1
ATOM 7587 C C . LEU A 1 983 ? -12.600 32.736 -5.985 1.00 92.62 983 LEU A C 1
ATOM 7589 O O . LEU A 1 983 ? -11.861 33.029 -5.040 1.00 92.62 983 LEU A O 1
ATOM 7593 N N . TYR A 1 984 ? -12.274 33.037 -7.246 1.00 91.88 984 TYR A N 1
ATOM 7594 C CA . TYR A 1 984 ? -11.016 33.698 -7.616 1.00 91.88 984 TYR A CA 1
ATOM 7595 C C . TYR A 1 984 ? -10.831 35.082 -6.971 1.00 91.88 984 TYR A C 1
ATOM 7597 O O . TYR A 1 984 ? -9.698 35.527 -6.803 1.00 91.88 984 TYR A O 1
ATOM 7605 N N . LYS A 1 985 ? -11.906 35.784 -6.581 1.00 90.25 985 LYS A N 1
ATOM 7606 C CA . LYS A 1 985 ? -11.781 37.078 -5.886 1.00 90.25 985 LYS A CA 1
ATOM 7607 C C . LYS A 1 985 ? -11.298 36.914 -4.450 1.00 90.25 985 LYS A C 1
ATOM 7609 O O . LYS A 1 985 ? -10.645 37.811 -3.930 1.00 90.25 985 LYS A O 1
ATOM 7614 N N . ARG A 1 986 ? -11.615 35.779 -3.818 1.00 87.12 986 ARG A N 1
ATOM 7615 C CA . ARG A 1 986 ? -11.177 35.459 -2.452 1.00 87.12 986 ARG A CA 1
ATOM 7616 C C . ARG A 1 986 ? -9.754 34.905 -2.434 1.00 87.12 986 ARG A C 1
ATOM 7618 O O . ARG A 1 986 ? -8.991 35.230 -1.534 1.00 87.12 986 ARG A O 1
ATOM 7625 N N . GLN A 1 987 ? -9.396 34.085 -3.423 1.00 87.62 987 GLN A N 1
ATOM 7626 C CA . GLN A 1 987 ? -8.151 33.301 -3.408 1.00 87.62 987 GLN A CA 1
ATOM 7627 C C . GLN A 1 987 ? -7.124 33.694 -4.480 1.00 87.62 987 GLN A C 1
ATOM 7629 O O . GLN A 1 987 ? -6.048 33.095 -4.557 1.00 87.62 987 GLN A O 1
ATOM 7634 N N . GLY A 1 988 ? -7.444 34.696 -5.298 1.00 89.94 988 GLY A N 1
ATOM 7635 C CA . GLY A 1 988 ? -6.657 35.101 -6.457 1.00 89.94 988 GLY A CA 1
ATOM 7636 C C . GLY A 1 988 ? -6.928 34.241 -7.694 1.00 89.94 988 GLY A C 1
ATOM 7637 O O . GLY A 1 988 ? -7.365 33.091 -7.606 1.00 89.94 988 GLY A O 1
ATOM 7638 N N . VAL A 1 989 ? -6.643 34.812 -8.867 1.00 91.50 989 VAL A N 1
ATOM 7639 C CA . VAL A 1 989 ? -6.663 34.077 -10.138 1.00 91.50 989 VAL A CA 1
ATOM 7640 C C . VAL A 1 989 ? -5.487 33.105 -10.165 1.00 91.50 989 VAL A C 1
ATOM 7642 O O . VAL A 1 989 ? -4.344 33.517 -9.961 1.00 91.50 989 VAL A O 1
ATOM 7645 N N . LYS A 1 990 ? -5.748 31.826 -10.441 1.00 91.44 990 LYS A N 1
ATOM 7646 C CA . LYS A 1 990 ? -4.711 30.790 -10.548 1.00 91.44 990 LYS A CA 1
ATOM 7647 C C . LYS A 1 990 ? -4.848 30.040 -11.859 1.00 91.44 990 LYS A C 1
ATOM 7649 O O . LYS A 1 990 ? -5.908 29.507 -12.134 1.00 91.44 990 LYS A O 1
ATOM 7654 N N . ARG A 1 991 ? -3.769 29.972 -12.635 1.00 91.12 991 ARG A N 1
ATOM 7655 C CA . ARG A 1 991 ? -3.663 29.131 -13.832 1.00 91.12 991 ARG A CA 1
ATOM 7656 C C . ARG A 1 991 ? -2.688 28.000 -13.536 1.00 91.12 991 ARG A C 1
ATOM 7658 O O . ARG A 1 991 ? -1.541 28.279 -13.193 1.00 91.12 991 ARG A O 1
ATOM 7665 N N . PHE A 1 992 ? -3.132 26.756 -13.656 1.00 89.12 992 PHE A N 1
ATOM 7666 C CA . PHE A 1 992 ? -2.309 25.576 -13.400 1.00 89.12 992 PHE A CA 1
ATOM 7667 C C . PHE A 1 992 ? -1.576 25.110 -14.659 1.00 89.12 992 PHE A C 1
ATOM 7669 O O . PHE A 1 992 ? -0.491 24.541 -14.553 1.00 89.12 992 PHE A O 1
ATOM 7676 N N . ILE A 1 993 ? -2.111 25.383 -15.854 1.00 87.81 993 ILE A N 1
ATOM 7677 C CA . ILE A 1 993 ? -1.486 24.999 -17.122 1.00 87.81 993 ILE A CA 1
ATOM 7678 C C . ILE A 1 993 ? -0.878 26.232 -17.796 1.00 87.81 993 ILE A C 1
ATOM 7680 O O . ILE A 1 993 ? -1.532 26.960 -18.540 1.00 87.81 993 ILE A O 1
ATOM 7684 N N . ASN A 1 994 ? 0.416 26.461 -17.546 1.00 87.75 994 ASN A N 1
ATOM 7685 C CA . ASN A 1 994 ? 1.178 27.563 -18.142 1.00 87.75 994 ASN A CA 1
ATOM 7686 C C . ASN A 1 994 ? 2.552 27.109 -18.677 1.00 87.75 994 ASN A C 1
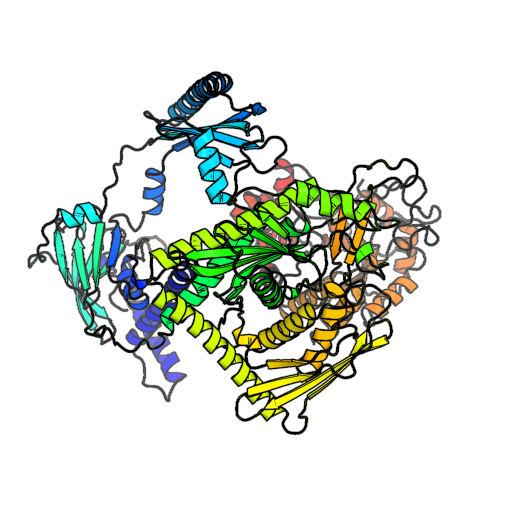ATOM 7688 O O . ASN A 1 994 ? 3.581 27.386 -18.055 1.00 87.75 994 ASN A O 1
ATOM 7692 N N . PRO A 1 995 ? 2.597 26.378 -19.808 1.00 86.94 995 PRO A N 1
ATOM 7693 C CA . PRO A 1 995 ? 3.858 25.937 -20.392 1.00 86.94 995 PRO A CA 1
ATOM 7694 C C . PRO A 1 995 ? 4.722 27.125 -20.831 1.00 86.94 995 PRO A C 1
ATOM 7696 O O . PRO A 1 995 ? 4.223 28.134 -21.333 1.00 86.94 995 PRO A O 1
ATOM 7699 N N . ASN A 1 996 ? 6.042 26.991 -20.696 1.00 87.44 996 ASN A N 1
ATOM 7700 C CA . ASN A 1 996 ? 6.972 28.013 -21.165 1.00 87.44 996 ASN A CA 1
ATOM 7701 C C . ASN A 1 996 ? 7.075 27.991 -22.703 1.00 87.44 996 ASN A C 1
ATOM 7703 O O . ASN A 1 996 ? 7.774 27.155 -23.282 1.00 87.44 996 ASN A O 1
ATOM 7707 N N . TRP A 1 997 ? 6.385 28.936 -23.344 1.00 91.75 997 TRP A N 1
ATOM 7708 C CA . TRP A 1 997 ? 6.369 29.133 -24.797 1.00 91.75 997 TRP A CA 1
ATOM 7709 C C . TRP A 1 997 ? 7.289 30.259 -25.287 1.00 91.75 997 TRP A C 1
ATOM 7711 O O . TRP A 1 997 ? 7.187 30.663 -26.446 1.00 91.75 997 TRP A O 1
ATOM 7721 N N . LYS A 1 998 ? 8.198 30.769 -24.438 1.00 88.88 998 LYS A N 1
ATOM 7722 C CA . LYS A 1 998 ? 9.120 31.855 -24.812 1.00 88.88 998 LYS A CA 1
ATOM 7723 C C . LYS A 1 998 ? 9.807 31.564 -26.158 1.00 88.88 998 LYS A C 1
ATOM 7725 O O . LYS A 1 998 ? 10.320 30.457 -26.318 1.00 88.88 998 LYS A O 1
ATOM 7730 N N . PRO A 1 999 ? 9.847 32.545 -27.081 1.00 87.62 999 PRO A N 1
ATOM 7731 C CA . PRO A 1 999 ? 9.495 33.959 -26.884 1.00 87.62 999 PRO A CA 1
ATOM 7732 C C . PRO A 1 999 ? 7.997 34.304 -27.017 1.00 87.62 999 PRO A C 1
ATOM 7734 O O . PRO A 1 999 ? 7.628 35.455 -26.793 1.00 87.62 999 PRO A O 1
ATOM 7737 N N . ILE A 1 1000 ? 7.120 33.355 -27.359 1.00 88.31 1000 ILE A N 1
ATOM 7738 C CA . ILE A 1 1000 ? 5.687 33.617 -27.548 1.00 88.31 1000 ILE A CA 1
ATOM 7739 C C . ILE A 1 1000 ? 4.955 33.627 -26.199 1.00 88.31 1000 ILE A C 1
ATOM 7741 O O . ILE A 1 1000 ? 5.010 32.670 -25.430 1.00 88.31 1000 ILE A O 1
ATOM 7745 N N . VAL A 1 1001 ? 4.212 34.704 -25.934 1.00 88.38 1001 VAL A N 1
ATOM 7746 C CA . VAL A 1 1001 ? 3.266 34.790 -24.811 1.00 88.38 1001 VAL A CA 1
ATOM 7747 C C . VAL A 1 1001 ? 1.894 34.339 -25.306 1.00 88.38 1001 VAL A C 1
ATOM 7749 O O . VAL A 1 1001 ? 1.319 34.960 -26.200 1.00 88.38 1001 VAL A O 1
ATOM 7752 N N . VAL A 1 1002 ? 1.397 33.214 -24.788 1.00 86.50 1002 VAL A N 1
ATOM 7753 C CA . VAL A 1 1002 ? 0.120 32.622 -25.230 1.00 86.50 1002 VAL A CA 1
ATOM 7754 C C . VAL A 1 1002 ? -1.074 33.225 -24.495 1.00 86.50 1002 VAL A C 1
ATOM 7756 O O . VAL A 1 1002 ? -2.083 33.518 -25.129 1.00 86.50 1002 VAL A O 1
ATOM 7759 N N . PHE A 1 1003 ? -0.941 33.418 -23.184 1.00 86.75 1003 PHE A N 1
ATOM 7760 C CA . PHE A 1 1003 ? -1.969 34.001 -22.329 1.00 86.75 1003 PHE A CA 1
ATOM 7761 C C . PHE A 1 1003 ? -1.615 35.469 -22.079 1.00 86.75 1003 PHE A C 1
ATOM 7763 O O . PHE A 1 1003 ? -0.817 35.764 -21.188 1.00 86.75 1003 PHE A O 1
ATOM 7770 N N . ASP A 1 1004 ? -2.134 36.352 -22.928 1.00 73.12 1004 ASP A N 1
ATOM 7771 C CA . ASP A 1 1004 ? -1.931 37.803 -22.893 1.00 73.12 1004 ASP A CA 1
ATOM 7772 C C . ASP A 1 1004 ? -3.180 38.587 -22.480 1.00 73.12 1004 ASP A C 1
ATOM 7774 O O . ASP A 1 1004 ? -4.306 38.057 -22.650 1.00 73.12 1004 ASP A O 1
#

Organism: Meyerozyma guilliermondii (strain ATCC 6260 / CBS 566 / DSM 6381 / JCM 1539 / NBRC 10279 / NRRL Y-324) (NCBI:txid294746)

InterPro domains:
  IPR002821 Hydantoinase A/oxoprolinase [PF01968] (1-130)
  IPR003692 Hydantoinase B/oxoprolinase [PF02538] (333-731)
  IPR018170 Aldo/keto reductase, conserved site [PS00063] (954-969)
  IPR020471 Aldo-keto reductase [PR00069] (740-764)
  IPR020471 Aldo-keto reductase [PR00069] (794-812)
  IPR020471 Aldo-keto reductase [PR00069] (846-863)
  IPR020471 Aldo-keto reductase [PR00069] (882-911)
  IPR020471 Aldo-keto reductase [PR00069] (921-945)
  IPR036812 NAD(P)-dependent oxidoreductase domain superfamily [G3DSA:3.20.20.100] (705-999)
  IPR036812 NAD(P)-dependent oxidoreductase domain superfamily [SSF51430] (720-998)
  IPR045079 Oxoprolinase-like [PTHR11365] (2-703)
  IPR049517 Acetophenone carboxylase-like, C-terminal domain [PF19278] (142-319)

Foldseek 3Di:
DQQLDDQVLAQQQDDPVGRHTDDPPVLQVVLQVVLVVVCVVCVVDDRDDSNNVVVVVLLVVLLVVLVVVCVVQLLQLHQLQPDEAEFAAFCRLSCVVVNCVVSNHFKYKYFPRRNCVVVVVVLFDWDKDKDKDFDFAWDDPVVLVVLVVVQVVRVVVRVVVVVVVQFPDKDKKKWFFKDFDLAPDTDTFIQDPVSCSVVSVQVVCCLLQVFDDPVTTMTGGMMMMMIIGRSDPDDDDDPVVQVVPAAADEDDPPQFPDWTWGADVVGTDIATEHELVSDDANYKYADQYWYDYSRHIRGRHHQWMWGDTPGMIMIGHHDDPPDPPPPPDPDDDPVVLSSLQSLQQSLFVQLLVLLLVQADDCQCNPVVQKKKFKAFQQQWTLFIHPDDLLCFRLRSQLVNLQCVVCPPVDDASWKKWFQFLVSSHFANQFIKIKHFADDPNGTTMMMIMTGRHQWQWALAFGQFDQFDLWNLRRHFGDNIDRCDDPNHGCPVVLCVRQQVSQLVDPNIFRTLCSSSVVSSSSSRSSSRSSSNVSVVVVCVVDPPVVSVVSSVVLLQVLLVLQLVLLLVLCVVCVVCPQQWFWDAAPVGFIFIWTWHADNPRSAIETARPPGAFADSGQQQTRLSLLVSLQLVLSVVRRPPDPRGRISSNCVSYHYHDDDRHSNHNDSTGHHSNNNFQVSLVSNQRVCVSSVNDHRDDSGWDKDKHKDWGQDPPPRDGDNMHIGMDTDDDPPLVLLQLLLLVVLPDQEDEEEVVVVCLLSNLVSVVVSPDDVVSHAYEYEDAQQCLVPQQVRLVVSCVSSVHQAHAEYEHAAQFRAHCPAPDNRFHADPVRATRGPPVDTSLSSQLVVVPHDCSHYVFYAYELADLVRLVVNVPDPSDDDRHQEYEYADELLAHNVVRLVSCVVSNHAYEHDPLVQPPPDCQQVDPLLVVVCVVVVAGSLLSSLLLCVQSVHHYDDDDSDSVVSSRNVPHDHDDPVSSVVSNCVCVVVNRDHNDDDRNPPDDSHD

pLDDT: mean 88.9, std 9.74, range [30.69, 98.62]

Radius of gyration: 34.95 Å; chains: 1; bounding box: 93×78×91 Å

Sequence (1004 aa):
MCGRILPEYFPKIFGPNENEPLDGTAVVEKFQQLADIINAEHPDSKPKSAHEVALGFLNVANVAMAKPIRQLTENKGFDVTKHNLASFGGAGGQHATSLAKVLKIKRVIIHKYSSILSAYGIALADVVHEELEPASVKYTEESVSSLLQKCEVLKEKVALELEDQGVTASDFQVYFNMGYKGSDSKLMIAEDKSKNFLQNFYETHQREFSFNDKHRDVIVSDIRVRGSGNAGKITERSAYKDLAKISPKVVAPGIEKSKSSVYFEGGFQEANVYLLNDLDSGTVIPGPALVIDSTQTILVEPNSHLTVLPRHVIIDLDESQSSQEKDADLKIDPVQLSVFAHRFMSIAESMCTTLQKISVSANIKERMDFSCALFDEVGNLVANAPAVPVHLSSMSFAVKYQINHWGDDIKEGDIWATNHPKAMGTHLPDITVISPVFVDGKIRFYVASRAHHAEIGGTVAGSMDSSATDLKDEGAQFIAWKLVNNGVFDYDGVEKYFVDELKKVPGSSPSRKVEDNIADLKAEIAANQRGINMLTDVFTEYDTDYVLFYMKGIKTTS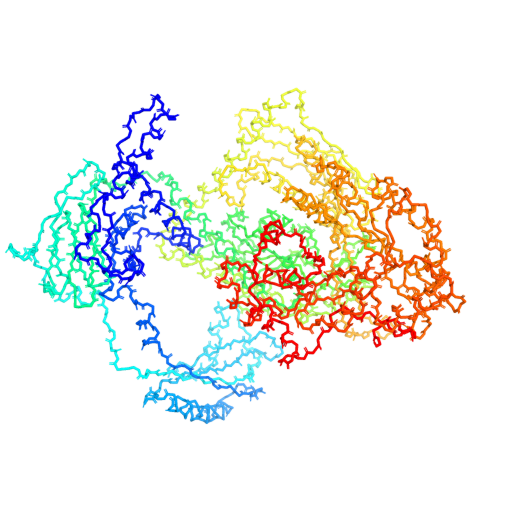EAAVRKFLKKLAQENKHRLPLQAVDFMDDGAKIQLTIDINEEDGSAVFDFEGTADETFNCFNAPRAVTYACITYCLRCHITEGDLPMNEGVLAPIEVRIPEGTVLNPSVTAAVSGGNGITSQKITDTILKAFGTVAASYGCMNCLCFGQGGLDKKTGEMVAGFGFCETIGGGSEVYNAILTALKSGYTHIDTADAYGNEDVIGKAIKDSGVDRSKIFITTKLWCIDHRRAAEALDASLKRLGTDYVDLYLMHWPVPLNPNGNDPKFPTLPDGSRDIDSDWNFIKTWESMQKLDKSKARAIGVSNFSVKRIQELLAAPTTKDVPAANQVELHPLLPQKELLDECAKHNILVEAYSPLGSTDSPLLKDEVVTKIAKEHNVEPATILIAWALWRGTVVLPKSVTPHRIESNFQVVDLSDQQGEELEQLYKRQGVKRFINPNWKPIVVFD